Protein 9NH1 (pdb70)

Sequence (1122 aa):
VTVPCERTAWDIGITALYLQPIYDADWGYNGFTQVGGWRHWHDVDHEWDWGFKLEGSYHFNTGNDINVNWYHFDNDSDHWFDFANWHNYNNKWDAVNAELGQFVDFSANKKMRFHGGVQYARIEADVNRYFNNFAFNGFNSKFNGFGPRTGLDMNYVFGNGFGIYAKGAAAILVGTSDFYDGIGFVTGSKNAIVPELEAKLGADYTYAMAQGDLTLDVGYMWFNYFNAMHNTATNGLETDFAASGPYIGLKYVGNVMGPVCTPGNVTVPCERTAWDIGITALYLQPIYDADWGYNGFTQVGGWRHWHDVDHEWDWGFKLEGSYHFNTGNDINVNWYHFDNDSDHWFDFANWHNYNNKWDAVNAELGQFVDFSANKKMRFHGGVQYARIEADVNRYFNNFAFNGFNSKFNGFGPRTGLDMNYVFGNGFGIYAKGAAAILVGTSDFYDGIGFVTGSKNAIVPELEAKLGADYTYAMAQGDLTLDVGYMWFNYFNAMHNTATNGLETDFAASGPYIGLKYVGNVPGNVTVPCERTAWDIGITALYLQPIYDADWGYNGFTQVGGWRHWHDVDHEWDWGFKLEGSYHFNTGNDINVNWYHFDNDSDHWFDFANWHNYNNKWDAVNAELGQFVDFSANKKMRFHGGVQYARIEADVNRYFNNFAFNGFNSKFNGFGPRTGLDMNYVFGNGFGIYAKGAAAILVGTSDFYDGIGFVTGSKNAIVPELEAKLGADYTYAMAQGDLTLDVGYMWFNYFNAMHNTATNGLETDFAASGPYIGLKYVGNVCFHPPYNNFQPDRRAVKRVGVDTGIGAVAGAIASGTASGTLIGAAAGGTVGLVASIYRDSKRKIIRDLQKQDIQYVEYGDTRTLIIPTDKYFMFSSPRLNEICYPGLNNVIRLLNFYPQSTIYVAGFTDNVGSRSHKRKLSQAQAETMMTFLWANGIAAKRLKAEGYGDKNAISDNAIIHGSAQNRRIEIQWFKLPCRVDGACDATIIKMMTDLNKKGIKVASVGQNYLISIPASALFADQSPRLNWASYSLLNEIAAFLKQFRKIAITVTSYSSKYVSVKRERALTLARSRVVSEYLWSQGVDSRIIFTQGLGSDKPITSYTLGGDRSPNARVEITFRRAV

Foldseek 3Di:
DFFAAFFKWKKKKKKKWWKFKDKDPQFQFDAWDQDPNDIDTDGPDGGTDIKMKMKIKIRGGTQKMKMKMKIWDWGWDKADNDDFKTKTKTKIKIKMWIWMKGKADDDPFKIKIWIKTKMKMKIKIWMWMDGPPDTHHIKIKIFIWMWMKTWMKMWTDPDPFKTKIKIWIKIKIKAKMWMGGPVVRDTDIDIDIKIKIKMKIWMWGWDQDPQFIKIKIKIKMWMWIFQRHADVVGVGGGIIMIMMTIMIMIMTMGTD/DCPPDDFCPFWWDAWFKWKKKKKKKWWKFKDKDPLFQWDAFDQDPNDTHTFGQRFDIDMWMKIKMKIGGGIQWIKIKMKTWDWGWGKAPPDLFKTKIKIKIKIKIWIKIWHKTARGPFKIKIWIKGKMKMKIKIAMWMAGNHRTGHFKIKIKIWMWMKTWMWIWGHDPPQKTKIKIKMKIKTKTKMWMAGPVVGDTDIDIDIKIKIKMWTFMKGWDDDPFFIKMKTKTKIKMKIPFGGADDVTNHGTMIIIMITIMIMMMTMGGD/DDFWDQDAWFWWKKKKKKKWFKFKDKDPQFQWDAWDADPNDTDTDGQRFDTFMWMKIKIWIAGGSRKMWMKMKIWDWGWGKADNDPQKIKIKIKIKIKIWTKIKGKIDRDPFKIKMKIKDKMKMKIKIWMFMDRPHDTDFIKIKIKIWMWMKIWMKIWGAPPQFKTKIKIKMKIKTWTKMKMDGRVVRDIDMDRDMKIKIKMKIFMKGWDADPFGIKMKTKIKMKMWIQQRTADPPTNHTTITMIMITIMIMMMTMGGD/DADQQCRQLDDDDVLVVLLVVQLVVQLVVQCVPPVDPVSSNVSSVVSNVVSCVVVVCCLPDVVLQVVLVVPPWHWDDDDPKIKIKFFCVQFPPDLALDGDRVPRVNLSSVLSNVVVCLPKAKEKEWEAADPDDQVSQQVSRQSNQVSNLVVSVSSPRDNVRYDTGYHYNPDAPFDRVDDVSNRSGGIMMIIMD/DDDPDPPPADVVVLVVLQVVCVVVVWHWDDDPQKIKTKFLVVLAAPFLALHGDPVNVVVLVSVLSNLQRFDFAEKEKEWEFADDPDQVSQQVSRQSNQVVSQVVSVVSPRPYNYYHYGYRYHPDFDDPDRPDGSVDPRGIMMIMGGGDD

B-factor: mean 115.83, std 34.61, range [57.55, 196.84]

Organism: Legionella pneumophila subsp. pneumophila (strain Philadelphia 1 / ATCC 33152 / DSM 7513) (NCBI:txid272624)

Structure (mmCIF, N/CA/C/O backbone):
data_9NH1
#
_entry.id   9NH1
#
_cell.length_a   1.00
_cell.length_b   1.00
_cell.length_c   1.00
_cell.angle_alpha   90.00
_cell.angle_beta   90.00
_cell.angle_gamma   90.00
#
_symmetry.space_group_name_H-M   'P 1'
#
loop_
_entity.id
_entity.type
_entity.pdbx_description
1 polymer 'Major outer membrane protein'
2 polymer 'Outer membrane protein, OmpA family protein'
3 polymer 'LphA (DotK)'
#
loop_
_atom_site.group_PDB
_atom_site.id
_atom_site.type_symbol
_atom_site.label_atom_id
_atom_site.label_alt_id
_atom_site.label_comp_id
_atom_site.label_asym_id
_atom_site.label_entity_id
_atom_site.label_seq_id
_atom_site.pdbx_PDB_ins_code
_atom_site.Cartn_x
_atom_site.Cartn_y
_atom_site.Cartn_z
_atom_site.occupancy
_atom_site.B_iso_or_equiv
_atom_site.auth_seq_id
_atom_site.auth_comp_id
_atom_site.auth_asym_id
_atom_site.auth_atom_id
_atom_site.pdbx_PDB_model_num
ATOM 1 N N . VAL A 1 33 ? 102.58626 101.48057 88.80940 1.000 80.50648 33 VAL A N 1
ATOM 2 C CA . VAL A 1 33 ? 101.58446 101.91628 89.77240 1.000 80.50648 33 VAL A CA 1
ATOM 3 C C . VAL A 1 33 ? 100.55015 102.80495 89.09783 1.000 80.50648 33 VAL A C 1
ATOM 4 O O . VAL A 1 33 ? 100.67849 103.12881 87.91828 1.000 80.50648 33 VAL A O 1
ATOM 6 N N . THR A 1 34 ? 99.52525 103.19441 89.85318 1.000 79.99658 34 THR A N 1
ATOM 7 C CA . THR A 1 34 ? 98.45815 104.04024 89.33861 1.000 79.99658 34 THR A CA 1
ATOM 8 C C . THR A 1 34 ? 97.65739 104.58646 90.50836 1.000 79.99658 34 THR A C 1
ATOM 9 O O . THR A 1 34 ? 97.29851 103.83737 91.41707 1.000 79.99658 34 THR A O 1
ATOM 11 N N . VAL A 1 35 ? 97.38434 105.88476 90.48036 1.000 71.35676 35 VAL A N 1
ATOM 12 C CA . VAL A 1 35 ? 96.52729 106.47015 91.50549 1.000 71.35676 35 VAL A CA 1
ATOM 13 C C . VAL A 1 35 ? 95.07393 106.39112 91.05980 1.000 71.35676 35 VAL A C 1
ATOM 14 O O . VAL A 1 35 ? 94.75005 106.84417 89.95629 1.000 71.35676 35 VAL A O 1
ATOM 16 N N . PRO A 1 36 ? 94.18203 105.82492 91.87249 1.000 83.29472 36 PRO A N 1
ATOM 17 C CA . PRO A 1 36 ? 92.79489 105.65080 91.43361 1.000 83.29472 36 PRO A CA 1
ATOM 18 C C . PRO A 1 36 ? 92.15971 106.98329 91.08277 1.000 83.29472 36 PRO A C 1
ATOM 19 O O . PRO A 1 36 ? 92.39849 108.00231 91.73216 1.000 83.29472 36 PRO A O 1
ATOM 23 N N . CYS A 1 37 ? 91.33767 106.95976 90.04037 1.000 94.92596 37 CYS A N 1
ATOM 24 C CA . CYS A 1 37 ? 90.83886 108.18615 89.44711 1.000 94.92596 37 CYS A CA 1
ATOM 25 C C . CYS A 1 37 ? 89.79663 108.83727 90.35137 1.000 94.92596 37 CYS A C 1
ATOM 26 O O . CYS A 1 37 ? 89.38703 108.28516 91.37644 1.000 94.92596 37 CYS A O 1
ATOM 29 N N . GLU A 1 38 ? 89.37848 110.03965 89.95738 1.000 98.37771 38 GLU A N 1
ATOM 30 C CA . GLU A 1 38 ? 88.54471 110.86854 90.81702 1.000 98.37771 38 GLU A CA 1
ATOM 31 C C . GLU A 1 38 ? 87.26986 110.13813 91.21226 1.000 98.37771 38 GLU A C 1
ATOM 32 O O . GLU A 1 38 ? 86.56125 109.58599 90.36616 1.000 98.37771 38 GLU A O 1
ATOM 38 N N . ARG A 1 39 ? 86.98612 110.14199 92.51043 1.000 102.84861 39 ARG A N 1
ATOM 39 C CA . ARG A 1 39 ? 85.82583 109.46699 93.06594 1.000 102.84861 39 ARG A CA 1
ATOM 40 C C . ARG A 1 39 ? 85.37349 110.23041 94.29866 1.000 102.84861 39 ARG A C 1
ATOM 41 O O . ARG A 1 39 ? 86.18960 110.57273 95.15805 1.000 102.84861 39 ARG A O 1
ATOM 49 N N . THR A 1 40 ? 84.07446 110.49510 94.37795 1.000 102.72828 40 THR A N 1
ATOM 50 C CA . THR A 1 40 ? 83.48265 111.19643 95.50686 1.000 102.72828 40 THR A CA 1
ATOM 51 C C . THR A 1 40 ? 82.54351 110.24430 96.22961 1.000 102.72828 40 THR A C 1
ATOM 52 O O . THR A 1 40 ? 81.68809 109.61325 95.60041 1.000 102.72828 40 THR A O 1
ATOM 56 N N . ALA A 1 41 ? 82.72020 110.12481 97.54209 1.000 99.03424 41 ALA A N 1
ATOM 57 C CA . ALA A 1 41 ? 81.94222 109.17702 98.32310 1.000 99.03424 41 ALA A CA 1
ATOM 58 C C . ALA A 1 41 ? 82.07992 109.50804 99.79955 1.000 99.03424 41 ALA A C 1
ATOM 59 O O . ALA A 1 41 ? 83.06477 110.11029 100.23419 1.000 99.03424 41 ALA A O 1
ATOM 61 N N . TRP A 1 42 ? 81.07512 109.09937 100.56324 1.000 103.60413 42 TRP A N 1
ATOM 62 C CA . TRP A 1 42 ? 81.13487 109.10828 102.01469 1.000 103.60413 42 TRP A CA 1
ATOM 63 C C . TRP A 1 42 ? 81.25245 107.67424 102.50899 1.000 103.60413 42 TRP A C 1
ATOM 64 O O . TRP A 1 42 ? 80.96159 106.72620 101.77691 1.000 103.60413 42 TRP A O 1
ATOM 75 N N . ASP A 1 43 ? 81.71102 107.50732 103.74685 1.000 97.93166 43 ASP A N 1
ATOM 76 C CA . ASP A 1 43 ? 81.77499 106.15439 104.27853 1.000 97.93166 43 ASP A CA 1
ATOM 77 C C . ASP A 1 43 ? 81.84853 106.19144 105.79619 1.000 97.93166 43 ASP A C 1
ATOM 78 O O . ASP A 1 43 ? 82.48004 107.07662 106.37921 1.000 97.93166 43 ASP A O 1
ATOM 83 N N . ILE A 1 44 ? 81.17310 105.23091 106.42423 1.000 97.05057 44 ILE A N 1
ATOM 84 C CA . ILE A 1 44 ? 81.16821 105.09938 107.87650 1.000 97.05057 44 ILE A CA 1
ATOM 85 C C . ILE A 1 44 ? 81.42042 103.64485 108.24367 1.000 97.05057 44 ILE A C 1
ATOM 86 O O . ILE A 1 44 ? 81.07660 102.72490 107.49709 1.000 97.05057 44 ILE A O 1
ATOM 91 N N . GLY A 1 45 ? 82.01251 103.43914 109.40863 1.000 99.37937 45 GLY A N 1
ATOM 92 C CA . GLY A 1 45 ? 82.34547 102.09625 109.85015 1.000 99.37937 45 GLY A CA 1
ATOM 93 C C . GLY A 1 45 ? 82.29617 101.97945 111.35440 1.000 99.37937 45 GLY A C 1
ATOM 94 O O . GLY A 1 45 ? 82.65894 102.90923 112.08164 1.000 99.37937 45 GLY A O 1
ATOM 95 N N . ILE A 1 46 ? 81.84837 100.81660 111.82152 1.000 105.69940 46 ILE A N 1
ATOM 96 C CA . ILE A 1 46 ? 81.78975 100.49179 113.24108 1.000 105.69940 46 ILE A CA 1
ATOM 97 C C . ILE A 1 46 ? 82.45930 99.14040 113.44300 1.000 105.69940 46 ILE A C 1
ATOM 98 O O . ILE A 1 46 ? 82.11946 98.16665 112.76143 1.000 105.69940 46 ILE A O 1
ATOM 103 N N . THR A 1 47 ? 83.41832 99.08276 114.36407 1.000 112.08695 47 THR A N 1
ATOM 104 C CA . THR A 1 47 ? 84.12802 97.84779 114.66256 1.000 112.08695 47 THR A CA 1
ATOM 105 C C . THR A 1 47 ? 84.10069 97.59634 116.16294 1.000 112.08695 47 THR A C 1
ATOM 106 O O . THR A 1 47 ? 84.14335 98.53659 116.96156 1.000 112.08695 47 THR A O 1
ATOM 110 N N . ALA A 1 48 ? 84.03520 96.32116 116.53520 1.000 115.20351 48 ALA A N 1
ATOM 111 C CA . ALA A 1 48 ? 84.03506 95.89146 117.92729 1.000 115.20351 48 ALA A CA 1
ATOM 112 C C . ALA A 1 48 ? 85.29519 95.08293 118.19518 1.000 115.20351 48 ALA A C 1
ATOM 113 O O . ALA A 1 48 ? 85.59400 94.13204 117.46326 1.000 115.20351 48 ALA A O 1
ATOM 115 N N . LEU A 1 49 ? 86.02088 95.45058 119.24982 1.000 116.68418 49 LEU A N 1
ATOM 116 C CA . LEU A 1 49 ? 87.35032 94.92295 119.52076 1.000 116.68418 49 LEU A CA 1
ATOM 117 C C . LEU A 1 49 ? 87.37766 94.21065 120.86639 1.000 116.68418 49 LEU A C 1
ATOM 118 O O . LEU A 1 49 ? 87.03588 94.80289 121.89467 1.000 116.68418 49 LEU A O 1
ATOM 123 N N . TYR A 1 50 ? 87.80146 92.94721 120.85271 1.000 126.17303 50 TYR A N 1
ATOM 124 C CA . TYR A 1 50 ? 87.99028 92.14338 122.05653 1.000 126.17303 50 TYR A CA 1
ATOM 125 C C . TYR A 1 50 ? 89.48210 92.13530 122.37177 1.000 126.17303 50 TYR A C 1
ATOM 126 O O . TYR A 1 50 ? 90.26027 91.46362 121.68878 1.000 126.17303 50 TYR A O 1
ATOM 135 N N . LEU A 1 51 ? 89.88481 92.88697 123.39530 1.000 125.13003 51 LEU A N 1
ATOM 136 C CA . LEU A 1 51 ? 91.29623 93.16282 123.63507 1.000 125.13003 51 LEU A CA 1
ATOM 137 C C . LEU A 1 51 ? 91.71471 92.84119 125.06005 1.000 125.13003 51 LEU A C 1
ATOM 138 O O . LEU A 1 51 ? 90.90290 92.84471 125.99025 1.000 125.13003 51 LEU A O 1
ATOM 143 N N . GLN A 1 52 ? 93.00950 92.56679 125.20531 1.000 131.99943 52 GLN A N 1
ATOM 144 C CA . GLN A 1 52 ? 93.68749 92.46055 126.48671 1.000 131.99943 52 GLN A CA 1
ATOM 145 C C . GLN A 1 52 ? 94.73950 93.55790 126.56592 1.000 131.99943 52 GLN A C 1
ATOM 146 O O . GLN A 1 52 ? 95.58826 93.66248 125.65914 1.000 131.99943 52 GLN A O 1
ATOM 152 N N . PRO A 1 53 ? 94.70523 94.41130 127.58387 1.000 130.24143 53 PRO A N 1
ATOM 153 C CA . PRO A 1 53 ? 95.80103 95.35053 127.82213 1.000 130.24143 53 PRO A CA 1
ATOM 154 C C . PRO A 1 53 ? 96.87852 94.72059 128.69830 1.000 130.24143 53 PRO A C 1
ATOM 155 O O . PRO A 1 53 ? 96.68344 93.67416 129.31746 1.000 130.24143 53 PRO A O 1
ATOM 159 N N . ILE A 1 54 ? 98.02280 95.39611 128.74786 1.000 134.40772 54 ILE A N 1
ATOM 160 C CA . ILE A 1 54 ? 99.23917 94.84018 129.32834 1.000 134.40772 54 ILE A CA 1
ATOM 161 C C . ILE A 1 54 ? 100.13990 95.98605 129.77424 1.000 134.40772 54 ILE A C 1
ATOM 162 O O . ILE A 1 54 ? 100.33115 96.97210 129.04909 1.000 134.40772 54 ILE A O 1
ATOM 167 N N . TYR A 1 55 ? 100.68247 95.85049 130.98180 1.000 143.31577 55 TYR A N 1
ATOM 168 C CA . TYR A 1 55 ? 101.68842 96.75231 131.52024 1.000 143.31577 55 TYR A CA 1
ATOM 169 C C . TYR A 1 55 ? 103.08103 96.17529 131.30154 1.000 143.31577 55 TYR A C 1
ATOM 170 O O . TYR A 1 55 ? 103.25075 94.99309 130.99570 1.000 143.31577 55 TYR A O 1
ATOM 179 N N . ASP A 1 56 ? 104.08285 97.02929 131.47143 1.000 149.60197 56 ASP A N 1
ATOM 180 C CA . ASP A 1 56 ? 105.47096 96.60836 131.34194 1.000 149.60197 56 ASP A CA 1
ATOM 181 C C . ASP A 1 56 ? 105.92813 95.94522 132.64317 1.000 149.60197 56 ASP A C 1
ATOM 182 O O . ASP A 1 56 ? 105.12797 95.59639 133.51526 1.000 149.60197 56 ASP A O 1
ATOM 187 N N . ALA A 1 57 ? 107.24309 95.76131 132.77929 1.000 153.82604 57 ALA A N 1
ATOM 188 C CA . ALA A 1 57 ? 107.77992 95.05340 133.93638 1.000 153.82604 57 ALA A CA 1
ATOM 189 C C . ALA A 1 57 ? 107.59984 95.83875 135.22947 1.000 153.82604 57 ALA A C 1
ATOM 190 O O . ALA A 1 57 ? 107.42029 95.23685 136.29402 1.000 153.82604 57 ALA A O 1
ATOM 192 N N . ASP A 1 58 ? 107.65634 97.17096 135.16487 1.000 149.08301 58 ASP A N 1
ATOM 193 C CA . ASP A 1 58 ? 107.59955 97.97185 136.38443 1.000 149.08301 58 ASP A CA 1
ATOM 194 C C . ASP A 1 58 ? 106.26453 97.80815 137.10156 1.000 149.08301 58 ASP A C 1
ATOM 195 O O . ASP A 1 58 ? 106.22275 97.69682 138.33241 1.000 149.08301 58 ASP A O 1
ATOM 200 N N . TRP A 1 59 ? 105.16441 97.79224 136.35306 1.000 147.48645 59 TRP A N 1
ATOM 201 C CA . TRP A 1 59 ? 103.83207 97.67146 136.92892 1.000 147.48645 59 TRP A CA 1
ATOM 202 C C . TRP A 1 59 ? 103.25376 96.27032 136.81573 1.000 147.48645 59 TRP A C 1
ATOM 203 O O . TRP A 1 59 ? 102.20396 96.00154 137.40761 1.000 147.48645 59 TRP A O 1
ATOM 214 N N . GLY A 1 60 ? 103.90230 95.37611 136.07077 1.000 157.12363 60 GLY A N 1
ATOM 215 C CA . GLY A 1 60 ? 103.35317 94.04251 135.89872 1.000 157.12363 60 GLY A CA 1
ATOM 216 C C . GLY A 1 60 ? 103.29430 93.25779 137.19483 1.000 157.12363 60 GLY A C 1
ATOM 217 O O . GLY A 1 60 ? 102.30981 92.56520 137.46725 1.000 157.12363 60 GLY A O 1
ATOM 218 N N . TYR A 1 61 ? 104.33390 93.36559 138.01563 1.000 166.23544 61 TYR A N 1
ATOM 219 C CA . TYR A 1 61 ? 104.47931 92.56345 139.22199 1.000 166.23544 61 TYR A CA 1
ATOM 220 C C . TYR A 1 61 ? 103.78657 93.24543 140.39126 1.000 166.23544 61 TYR A C 1
ATOM 221 O O . TYR A 1 61 ? 104.21708 94.31299 140.84043 1.000 166.23544 61 TYR A O 1
ATOM 230 N N . ASN A 1 62 ? 102.71295 92.62556 140.87434 1.000 169.94645 62 ASN A N 1
ATOM 231 C CA . ASN A 1 62 ? 101.92899 93.14147 141.98790 1.000 169.94645 62 ASN A CA 1
ATOM 232 C C . ASN A 1 62 ? 101.73474 92.03088 143.00965 1.000 169.94645 62 ASN A C 1
ATOM 233 O O . ASN A 1 62 ? 101.23115 90.95424 142.67137 1.000 169.94645 62 ASN A O 1
ATOM 238 N N . GLY A 1 63 ? 102.12333 92.29683 144.25310 1.000 175.13090 63 GLY A N 1
ATOM 239 C CA . GLY A 1 63 ? 101.92097 91.35246 145.33616 1.000 175.13090 63 GLY A CA 1
ATOM 240 C C . GLY A 1 63 ? 102.79956 90.11811 145.21602 1.000 175.13090 63 GLY A C 1
ATOM 241 O O . GLY A 1 63 ? 103.26106 89.73281 144.14382 1.000 175.13090 63 GLY A O 1
ATOM 242 N N . PHE A 1 64 ? 103.01068 89.47405 146.36021 1.000 180.13942 64 PHE A N 1
ATOM 243 C CA . PHE A 1 64 ? 103.89140 88.31709 146.40663 1.000 180.13942 64 PHE A CA 1
ATOM 244 C C . PHE A 1 64 ? 103.38128 87.33383 147.44720 1.000 180.13942 64 PHE A C 1
ATOM 245 O O . PHE A 1 64 ? 102.66807 87.70095 148.38461 1.000 180.13942 64 PHE A O 1
ATOM 253 N N . THR A 1 65 ? 103.76577 86.07421 147.26311 1.000 183.99260 65 THR A N 1
ATOM 254 C CA . THR A 1 65 ? 103.48587 85.01010 148.21516 1.000 183.99260 65 THR A CA 1
ATOM 255 C C . THR A 1 65 ? 104.77951 84.27694 148.53621 1.000 183.99260 65 THR A C 1
ATOM 256 O O . THR A 1 65 ? 105.56157 83.95790 147.63573 1.000 183.99260 65 THR A O 1
ATOM 260 N N . GLN A 1 66 ? 105.00441 84.01364 149.82168 1.000 187.23465 66 GLN A N 1
ATOM 261 C CA . GLN A 1 66 ? 106.20950 83.33358 150.28458 1.000 187.23465 66 GLN A CA 1
ATOM 262 C C . GLN A 1 66 ? 105.84277 81.89477 150.62520 1.000 187.23465 66 GLN A C 1
ATOM 263 O O . GLN A 1 66 ? 105.12615 81.64138 151.59958 1.000 187.23465 66 GLN A O 1
ATOM 269 N N . VAL A 1 67 ? 106.33472 80.96109 149.81645 1.000 193.57820 67 VAL A N 1
ATOM 270 C CA . VAL A 1 67 ? 106.07079 79.53769 149.98218 1.000 193.57820 67 VAL A CA 1
ATOM 271 C C . VAL A 1 67 ? 107.37842 78.77881 149.79847 1.000 193.57820 67 VAL A C 1
ATOM 272 O O . VAL A 1 67 ? 108.12132 79.03339 148.84330 1.000 193.57820 67 VAL A O 1
ATOM 276 N N . GLY A 1 68 ? 107.66399 77.86189 150.72150 1.000 196.35972 68 GLY A N 1
ATOM 277 C CA . GLY A 1 68 ? 108.86762 77.05017 150.63773 1.000 196.35972 68 GLY A CA 1
ATOM 278 C C . GLY A 1 68 ? 110.15373 77.84358 150.64515 1.000 196.35972 68 GLY A C 1
ATOM 279 O O . GLY A 1 68 ? 111.15235 77.40115 150.06695 1.000 196.35972 68 GLY A O 1
ATOM 280 N N . GLY A 1 69 ? 110.16031 79.00545 151.28734 1.000 192.41857 69 GLY A N 1
ATOM 281 C CA . GLY A 1 69 ? 111.29811 79.90821 151.26191 1.000 192.41857 69 GLY A CA 1
ATOM 282 C C . GLY A 1 69 ? 111.30805 80.81711 150.05005 1.000 192.41857 69 GLY A C 1
ATOM 283 O O . GLY A 1 69 ? 111.86667 81.91447 150.09888 1.000 192.41857 69 GLY A O 1
ATOM 284 N N . TRP A 1 70 ? 110.69777 80.37233 148.95446 1.000 187.05890 70 TRP A N 1
ATOM 285 C CA . TRP A 1 70 ? 110.67977 81.15434 147.73035 1.000 187.05890 70 TRP A CA 1
ATOM 286 C C . TRP A 1 70 ? 109.59684 82.22891 147.83587 1.000 187.05890 70 TRP A C 1
ATOM 287 O O . TRP A 1 70 ? 108.70299 82.15284 148.68116 1.000 187.05890 70 TRP A O 1
ATOM 298 N N . ARG A 1 71 ? 109.66746 83.23617 146.96460 1.000 181.14514 71 ARG A N 1
ATOM 299 C CA . ARG A 1 71 ? 108.55493 84.16728 146.78024 1.000 181.14514 71 ARG A CA 1
ATOM 300 C C . ARG A 1 71 ? 108.16282 84.26613 145.31301 1.000 181.14514 71 ARG A C 1
ATOM 301 O O . ARG A 1 71 ? 109.01644 84.46851 144.44359 1.000 181.14514 71 ARG A O 1
ATOM 309 N N . HIS A 1 72 ? 106.86312 84.14495 145.05846 1.000 176.70704 72 HIS A N 1
ATOM 310 C CA . HIS A 1 72 ? 106.27450 84.21398 143.72783 1.000 176.70704 72 HIS A CA 1
ATOM 311 C C . HIS A 1 72 ? 105.42597 85.47162 143.59809 1.000 176.70704 72 HIS A C 1
ATOM 312 O O . HIS A 1 72 ? 104.67396 85.81695 144.51626 1.000 176.70704 72 HIS A O 1
ATOM 319 N N . TRP A 1 73 ? 105.53855 86.14049 142.45317 1.000 172.90506 73 TRP A N 1
ATOM 320 C CA . TRP A 1 73 ? 104.81696 87.37496 142.17101 1.000 172.90506 73 TRP A CA 1
ATOM 321 C C . TRP A 1 73 ? 103.76888 87.08122 141.10395 1.000 172.90506 73 TRP A C 1
ATOM 322 O O . TRP A 1 73 ? 104.05108 86.37294 140.13147 1.000 172.90506 73 TRP A O 1
ATOM 333 N N . HIS A 1 74 ? 102.56862 87.62487 141.28590 1.000 170.57783 74 HIS A N 1
ATOM 334 C CA . HIS A 1 74 ? 101.38836 87.18277 140.55138 1.000 170.57783 74 HIS A CA 1
ATOM 335 C C . HIS A 1 74 ? 101.21218 87.99454 139.27112 1.000 170.57783 74 HIS A C 1
ATOM 336 O O . HIS A 1 74 ? 101.25538 89.22921 139.30262 1.000 170.57783 74 HIS A O 1
ATOM 343 N N . ASP A 1 75 ? 100.99238 87.29844 138.15406 1.000 173.65440 75 ASP A N 1
ATOM 344 C CA . ASP A 1 75 ? 100.79941 87.95088 136.86570 1.000 173.65440 75 ASP A CA 1
ATOM 345 C C . ASP A 1 75 ? 99.49064 88.73502 136.84567 1.000 173.65440 75 ASP A C 1
ATOM 346 O O . ASP A 1 75 ? 98.46488 88.29138 137.35643 1.000 173.65440 75 ASP A O 1
ATOM 351 N N . VAL A 1 76 ? 99.53905 89.91741 136.22648 1.000 167.95923 76 VAL A N 1
ATOM 352 C CA . VAL A 1 76 ? 98.43576 90.87009 136.33763 1.000 167.95923 76 VAL A CA 1
ATOM 353 C C . VAL A 1 76 ? 97.15385 90.29604 135.73987 1.000 167.95923 76 VAL A C 1
ATOM 354 O O . VAL A 1 76 ? 96.05471 90.54697 136.24866 1.000 167.95923 76 VAL A O 1
ATOM 358 N N . ASP A 1 77 ? 97.26777 89.53046 134.65265 1.000 167.38233 77 ASP A N 1
ATOM 359 C CA . ASP A 1 77 ? 96.16201 88.72899 134.12543 1.000 167.38233 77 ASP A CA 1
ATOM 360 C C . ASP A 1 77 ? 94.93961 89.59357 133.80243 1.000 167.38233 77 ASP A C 1
ATOM 361 O O . ASP A 1 77 ? 93.85925 89.43707 134.37613 1.000 167.38233 77 ASP A O 1
ATOM 366 N N . HIS A 1 78 ? 95.13463 90.52564 132.87419 1.000 144.40208 78 HIS A N 1
ATOM 367 C CA . HIS A 1 78 ? 94.03003 91.34637 132.39770 1.000 144.40208 78 HIS A CA 1
ATOM 368 C C . HIS A 1 78 ? 93.05613 90.50974 131.57798 1.000 144.40208 78 HIS A C 1
ATOM 369 O O . HIS A 1 78 ? 93.46017 89.71348 130.72655 1.000 144.40208 78 HIS A O 1
ATOM 376 N N . GLU A 1 79 ? 91.76559 90.70001 131.82917 1.000 137.57610 79 GLU A N 1
ATOM 377 C CA . GLU A 1 79 ? 90.74098 89.98588 131.08474 1.000 137.57610 79 GLU A CA 1
ATOM 378 C C . GLU A 1 79 ? 90.41809 90.72343 129.79309 1.000 137.57610 79 GLU A C 1
ATOM 379 O O . GLU A 1 79 ? 90.47818 91.95378 129.72216 1.000 137.57610 79 GLU A O 1
ATOM 385 N N . TRP A 1 80 ? 90.08766 89.95153 128.76305 1.000 128.96766 80 TRP A N 1
ATOM 386 C CA . TRP A 1 80 ? 89.67535 90.53616 127.49786 1.000 128.96766 80 TRP A CA 1
ATOM 387 C C . TRP A 1 80 ? 88.36446 91.29304 127.68345 1.000 128.96766 80 TRP A C 1
ATOM 388 O O . TRP A 1 80 ? 87.52765 90.93306 128.51555 1.000 128.96766 80 TRP A O 1
ATOM 399 N N . ASP A 1 81 ? 88.18594 92.35561 126.90153 1.000 125.19464 81 ASP A N 1
ATOM 400 C CA . ASP A 1 81 ? 87.00081 93.19048 127.03895 1.000 125.19464 81 ASP A CA 1
ATOM 401 C C . ASP A 1 81 ? 86.71071 93.87015 125.70932 1.000 125.19464 81 ASP A C 1
ATOM 402 O O . ASP A 1 81 ? 87.56650 93.93339 124.82199 1.000 125.19464 81 ASP A O 1
ATOM 407 N N . TRP A 1 82 ? 85.48605 94.37874 125.58299 1.000 123.02663 82 TRP A N 1
ATOM 408 C CA . TRP A 1 82 ? 84.9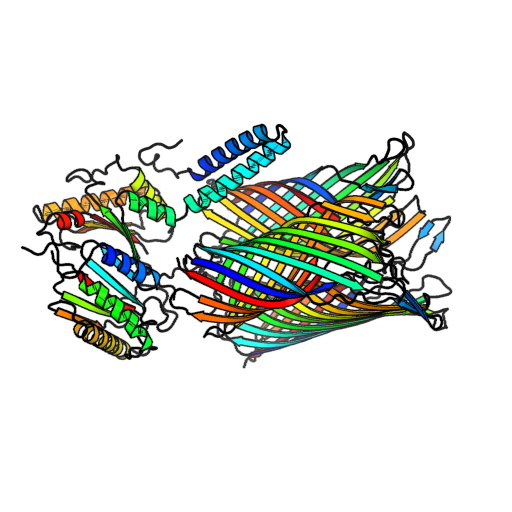8691 94.93008 124.33065 1.000 123.02663 82 TRP A CA 1
ATOM 409 C C . TRP A 1 82 ? 85.10510 96.44911 124.34238 1.000 123.02663 82 TRP A C 1
ATOM 410 O O . TRP A 1 82 ? 84.48778 97.11988 125.17640 1.000 123.02663 82 TRP A O 1
ATOM 421 N N . GLY A 1 83 ? 85.90058 96.98140 123.41555 1.000 116.96470 83 GLY A N 1
ATOM 422 C CA . GLY A 1 83 ? 85.86811 98.37842 123.05438 1.000 116.96470 83 GLY A CA 1
ATOM 423 C C . GLY A 1 83 ? 85.29932 98.53550 121.65311 1.000 116.96470 83 GLY A C 1
ATOM 424 O O . GLY A 1 83 ? 85.03215 97.56479 120.95024 1.000 116.96470 83 GLY A O 1
ATOM 425 N N . PHE A 1 84 ? 85.11953 99.78925 121.24492 1.000 112.01971 84 PHE A N 1
ATOM 426 C CA . PHE A 1 84 ? 84.53910 100.02171 119.93020 1.000 112.01971 84 PHE A CA 1
ATOM 427 C C . PHE A 1 84 ? 85.26521 101.14287 119.20124 1.000 112.01971 84 PHE A C 1
ATOM 428 O O . PHE A 1 84 ? 85.90904 102.00675 119.80249 1.000 112.01971 84 PHE A O 1
ATOM 436 N N . LYS A 1 85 ? 85.15208 101.09593 117.87570 1.000 105.53967 85 LYS A N 1
ATOM 437 C CA . LYS A 1 85 ? 85.81338 102.01632 116.96284 1.000 105.53967 85 LYS A CA 1
ATOM 438 C C . LYS A 1 85 ? 84.78654 102.52518 115.96642 1.000 105.53967 85 LYS A C 1
ATOM 439 O O . LYS A 1 85 ? 84.07187 101.72930 115.34920 1.000 105.53967 85 LYS A O 1
ATOM 445 N N . LEU A 1 86 ? 84.70627 103.84308 115.81733 1.000 102.62566 86 LEU A N 1
ATOM 446 C CA . LEU A 1 86 ? 83.79373 104.46010 114.85990 1.000 102.62566 86 LEU A CA 1
ATOM 447 C C . LEU A 1 86 ? 84.58877 105.35339 113.92362 1.000 102.62566 86 LEU A C 1
ATOM 448 O O . LEU A 1 86 ? 85.26705 106.27856 114.37797 1.000 102.62566 86 LEU A O 1
ATOM 453 N N . GLU A 1 87 ? 84.49885 105.08828 112.62410 1.000 103.02708 87 GLU A N 1
ATOM 454 C CA . GLU A 1 87 ? 85.17043 105.90548 111.62500 1.000 103.02708 87 GLU A CA 1
ATOM 455 C C . GLU A 1 87 ? 84.13835 106.57726 110.73369 1.000 103.02708 87 GLU A C 1
ATOM 456 O O . GLU A 1 87 ? 83.19110 105.93351 110.27302 1.000 103.02708 87 GLU A O 1
ATOM 462 N N . GLY A 1 88 ? 84.32041 107.87346 110.51793 1.000 97.83717 88 GLY A N 1
ATOM 463 C CA . GLY A 1 88 ? 83.62239 108.60317 109.48111 1.000 97.83717 88 GLY A CA 1
ATOM 464 C C . GLY A 1 88 ? 84.63872 109.19672 108.53119 1.000 97.83717 88 GLY A C 1
ATOM 465 O O . GLY A 1 88 ? 85.64121 109.76699 108.97302 1.000 97.83717 88 GLY A O 1
ATOM 466 N N . SER A 1 89 ? 84.41394 109.07400 107.22812 1.000 94.99724 89 SER A N 1
ATOM 467 C CA . SER A 1 89 ? 85.43790 109.47484 106.28069 1.000 94.99724 89 SER A CA 1
ATOM 468 C C . SER A 1 89 ? 84.80159 109.83773 104.94943 1.000 94.99724 89 SER A C 1
ATOM 469 O O . SER A 1 89 ? 83.64326 109.51379 104.66994 1.000 94.99724 89 SER A O 1
ATOM 472 N N . TYR A 1 90 ? 85.59729 110.50863 104.12337 1.000 90.81946 90 TYR A N 1
ATOM 473 C CA . TYR A 1 90 ? 85.10153 111.15210 102.91492 1.000 90.81946 90 TYR A CA 1
ATOM 474 C C . TYR A 1 90 ? 86.19152 111.08468 101.85855 1.000 90.81946 90 TYR A C 1
ATOM 475 O O . TYR A 1 90 ? 87.29189 111.60259 102.07361 1.000 90.81946 90 TYR A O 1
ATOM 484 N N . HIS A 1 91 ? 85.89783 110.42528 100.74082 1.000 91.99186 91 HIS A N 1
ATOM 485 C CA . HIS A 1 91 ? 86.79302 110.37377 99.59276 1.000 91.99186 91 HIS A CA 1
ATOM 486 C C . HIS A 1 91 ? 86.36133 111.45692 98.61370 1.000 91.99186 91 HIS A C 1
ATOM 487 O O . HIS A 1 91 ? 85.28237 111.36330 98.02009 1.000 91.99186 91 HIS A O 1
ATOM 494 N N . PHE A 1 92 ? 87.20053 112.47581 98.43697 1.000 92.42960 92 PHE A N 1
ATOM 495 C CA . PHE A 1 92 ? 86.80756 113.66588 97.69433 1.000 92.42960 92 PHE A CA 1
ATOM 496 C C . PHE A 1 92 ? 87.52413 113.79389 96.35677 1.000 92.42960 92 PHE A C 1
ATOM 497 O O . PHE A 1 92 ? 86.87322 113.90108 95.31447 1.000 92.42960 92 PHE A O 1
ATOM 505 N N . ASN A 1 93 ? 88.84525 113.77814 96.35456 1.000 94.04655 93 ASN A N 1
ATOM 506 C CA . ASN A 1 93 ? 89.62028 114.06242 95.16283 1.000 94.04655 93 ASN A CA 1
ATOM 507 C C . ASN A 1 93 ? 90.43013 112.81119 94.82572 1.000 94.04655 93 ASN A C 1
ATOM 508 O O . ASN A 1 93 ? 90.63862 111.94249 95.67762 1.000 94.04655 93 ASN A O 1
ATOM 513 N N . THR A 1 94 ? 90.84825 112.70097 93.56313 1.000 91.30107 94 THR A N 1
ATOM 514 C CA . THR A 1 94 ? 91.48243 111.49546 93.04129 1.000 91.30107 94 THR A CA 1
ATOM 515 C C . THR A 1 94 ? 92.48372 110.90225 94.03233 1.000 91.30107 94 THR A C 1
ATOM 516 O O . THR A 1 94 ? 93.37615 111.59062 94.53806 1.000 91.30107 94 THR A O 1
ATOM 520 N N . GLY A 1 95 ? 92.25598 109.63862 94.38378 1.000 89.79095 95 GLY A N 1
ATOM 521 C CA . GLY A 1 95 ? 93.11612 108.89402 95.28100 1.000 89.79095 95 GLY A CA 1
ATOM 522 C C . GLY A 1 95 ? 93.33090 109.52419 96.64149 1.000 89.79095 95 GLY A C 1
ATOM 523 O O . GLY A 1 95 ? 94.44060 109.46851 97.17379 1.000 89.79095 95 GLY A O 1
ATOM 524 N N . ASN A 1 96 ? 92.28851 110.10529 97.23023 1.000 90.42334 96 ASN A N 1
ATOM 525 C CA . ASN A 1 96 ? 92.41877 110.78187 98.51262 1.000 90.42334 96 ASN A CA 1
ATOM 526 C C . ASN A 1 96 ? 91.21855 110.47004 99.38950 1.000 90.42334 96 ASN A C 1
ATOM 527 O O . ASN A 1 96 ? 90.12849 110.17184 98.89563 1.000 90.42334 96 ASN A O 1
ATOM 532 N N . ASP A 1 97 ? 91.43200 110.54763 100.70129 1.000 91.40051 97 ASP A N 1
ATOM 533 C CA . ASP A 1 97 ? 90.33608 110.37883 101.64701 1.000 91.40051 97 ASP A CA 1
ATOM 534 C C . ASP A 1 97 ? 90.71774 110.99905 102.98152 1.000 91.40051 97 ASP A C 1
ATOM 535 O O . ASP A 1 97 ? 91.81748 110.76187 103.49011 1.000 91.40051 97 ASP A O 1
ATOM 540 N N . ILE A 1 98 ? 89.81483 111.79478 103.53803 1.000 87.61644 98 ILE A N 1
ATOM 541 C CA . ILE A 1 98 ? 89.97437 112.31351 104.89017 1.000 87.61644 98 ILE A CA 1
ATOM 542 C C . ILE A 1 98 ? 89.18977 111.41491 105.83089 1.000 87.61644 98 ILE A C 1
ATOM 543 O O . ILE A 1 98 ? 87.99451 111.17727 105.62141 1.000 87.61644 98 ILE A O 1
ATOM 548 N N . ASN A 1 99 ? 89.85809 110.90624 106.86260 1.000 88.24595 99 ASN A N 1
ATOM 549 C CA . ASN A 1 99 ? 89.27781 109.90400 107.74071 1.000 88.24595 99 ASN A CA 1
ATOM 550 C C . ASN A 1 99 ? 89.38388 110.36319 109.18584 1.000 88.24595 99 ASN A C 1
ATOM 551 O O . ASN A 1 99 ? 90.35286 111.02695 109.56660 1.000 88.24595 99 ASN A O 1
ATOM 556 N N . VAL A 1 100 ? 88.36303 110.04056 109.97687 1.000 92.59139 100 VAL A N 1
ATOM 557 C CA . VAL A 1 100 ? 88.38668 110.20160 111.42300 1.000 92.59139 100 VAL A CA 1
ATOM 558 C C . VAL A 1 100 ? 87.92749 108.88862 112.03213 1.000 92.59139 100 VAL A C 1
ATOM 559 O O . VAL A 1 100 ? 86.95597 108.28898 111.56296 1.000 92.59139 100 VAL A O 1
ATOM 563 N N . ASN A 1 101 ? 88.62871 108.42926 113.06210 1.000 98.12398 101 ASN A N 1
ATOM 564 C CA . ASN A 1 101 ? 88.19620 107.22739 113.76000 1.000 98.12398 101 ASN A CA 1
ATOM 565 C C . ASN A 1 101 ? 88.47234 107.37187 115.24740 1.000 98.12398 101 ASN A C 1
ATOM 566 O O . ASN A 1 101 ? 89.56099 107.78196 115.65442 1.000 98.12398 101 ASN A O 1
ATOM 571 N N . TRP A 1 102 ? 87.47062 107.02610 116.04720 1.000 103.18317 102 TRP A N 1
ATOM 572 C CA . TRP A 1 102 ? 87.51915 107.14798 117.49537 1.000 103.18317 102 TRP A CA 1
ATOM 573 C C . TRP A 1 102 ? 87.50139 105.75574 118.10663 1.000 103.18317 102 TRP A C 1
ATOM 574 O O . TRP A 1 102 ? 86.64086 104.93434 117.76631 1.000 103.18317 102 TRP A O 1
ATOM 585 N N . TYR A 1 103 ? 88.46238 105.49949 118.99085 1.000 99.55606 103 TYR A N 1
ATOM 586 C CA . TYR A 1 103 ? 88.55405 104.27631 119.77061 1.000 99.55606 103 TYR A CA 1
ATOM 587 C C . TYR A 1 103 ? 88.11467 104.58738 121.19208 1.000 99.55606 103 TYR A C 1
ATOM 588 O O . TYR A 1 103 ? 88.65297 105.50855 121.81784 1.000 99.55606 103 TYR A O 1
ATOM 597 N N . HIS A 1 104 ? 87.15390 103.82243 121.70144 1.000 111.05966 104 HIS A N 1
ATOM 598 C CA . HIS A 1 104 ? 86.76768 103.88325 123.10345 1.000 111.05966 104 HIS A CA 1
ATOM 599 C C . HIS A 1 104 ? 86.99178 102.51305 123.72249 1.000 111.05966 104 HIS A C 1
ATOM 600 O O . HIS A 1 104 ? 86.52187 101.50091 123.18730 1.000 111.05966 104 HIS A O 1
ATOM 607 N N . PHE A 1 105 ? 87.70998 102.48443 124.84373 1.000 117.32310 105 PHE A N 1
ATOM 608 C CA . PHE A 1 105 ? 88.01082 101.24683 125.54469 1.000 117.32310 105 PHE A CA 1
ATOM 609 C C . PHE A 1 105 ? 87.92146 101.49443 127.04087 1.000 117.32310 105 PHE A C 1
ATOM 610 O O . PHE A 1 105 ? 88.46927 102.48012 127.54125 1.000 117.32310 105 PHE A O 1
ATOM 618 N N . ASP A 1 106 ? 87.23829 100.60135 127.74909 1.000 129.66036 106 ASP A N 1
ATOM 619 C CA . ASP A 1 106 ? 87.10208 100.68679 129.19487 1.000 129.66036 106 ASP A CA 1
ATOM 620 C C . ASP A 1 106 ? 87.39082 99.32348 129.80096 1.000 129.66036 106 ASP A C 1
ATOM 621 O O . ASP A 1 106 ? 87.09095 98.29139 129.19403 1.000 129.66036 106 ASP A O 1
ATOM 626 N N . ASN A 1 107 ? 87.97526 99.32028 130.99704 1.000 136.17385 107 ASN A N 1
ATOM 627 C CA . ASN A 1 107 ? 88.30061 98.07593 131.67598 1.000 136.17385 107 ASN A CA 1
ATOM 628 C C . ASN A 1 107 ? 88.12037 98.23337 133.17452 1.000 136.17385 107 ASN A C 1
ATOM 629 O O . ASN A 1 107 ? 88.67615 99.15733 133.77673 1.000 136.17385 107 ASN A O 1
ATOM 634 N N . ASP A 1 108 ? 87.35947 97.31391 133.76503 1.000 149.36322 108 ASP A N 1
ATOM 635 C CA . ASP A 1 108 ? 87.22854 97.17874 135.21383 1.000 149.36322 108 ASP A CA 1
ATOM 636 C C . ASP A 1 108 ? 87.65905 95.75524 135.55519 1.000 149.36322 108 ASP A C 1
ATOM 637 O O . ASP A 1 108 ? 86.87499 94.81175 135.41737 1.000 149.36322 108 ASP A O 1
ATOM 642 N N . SER A 1 109 ? 88.90391 95.60450 135.99442 1.000 150.72761 109 SER A N 1
ATOM 643 C CA . SER A 1 109 ? 89.50794 94.30480 136.24209 1.000 150.72761 109 SER A CA 1
ATOM 644 C C . SER A 1 109 ? 89.81542 94.13954 137.72379 1.000 150.72761 109 SER A C 1
ATOM 645 O O . SER A 1 109 ? 90.03731 95.11694 138.43935 1.000 150.72761 109 SER A O 1
ATOM 648 N N . ASP A 1 110 ? 89.81735 92.89248 138.18376 1.000 157.56266 110 ASP A N 1
ATOM 649 C CA . ASP A 1 110 ? 90.09238 92.57311 139.57690 1.000 157.56266 110 ASP A CA 1
ATOM 650 C C . ASP A 1 110 ? 91.29257 91.64194 139.66534 1.000 157.56266 110 ASP A C 1
ATOM 651 O O . ASP A 1 110 ? 91.39934 90.67835 138.90107 1.000 157.56266 110 ASP A O 1
ATOM 656 N N . HIS A 1 111 ? 92.19097 91.92350 140.60667 1.000 168.46292 111 HIS A N 1
ATOM 657 C CA . HIS A 1 111 ? 93.33890 91.05794 140.84661 1.000 168.46292 111 HIS A CA 1
ATOM 658 C C . HIS A 1 111 ? 93.58513 90.82620 142.32369 1.000 168.46292 111 HIS A C 1
ATOM 659 O O . HIS A 1 111 ? 93.75221 91.78016 143.08593 1.000 168.46292 111 HIS A O 1
ATOM 666 N N . TRP A 1 112 ? 93.67936 89.55176 142.69632 1.000 174.27440 112 TRP A N 1
ATOM 667 C CA . TRP A 1 112 ? 93.96310 89.12204 144.06028 1.000 174.27440 112 TRP A CA 1
ATOM 668 C C . TRP A 1 112 ? 95.37655 88.55461 144.09356 1.000 174.27440 112 TRP A C 1
ATOM 669 O O . TRP A 1 112 ? 95.64600 87.51996 143.47395 1.000 174.27440 112 TRP A O 1
ATOM 680 N N . PHE A 1 113 ? 96.28519 89.22876 144.80232 1.000 175.13449 113 PHE A N 1
ATOM 681 C CA . PHE A 1 113 ? 97.59251 88.62510 145.03738 1.000 175.13449 113 PHE A CA 1
ATOM 682 C C . PHE A 1 113 ? 97.55026 87.67914 146.22790 1.000 175.13449 113 PHE A C 1
ATOM 683 O O . PHE A 1 113 ? 98.34241 86.73358 146.29699 1.000 175.13449 113 PHE A O 1
ATOM 691 N N . ASP A 1 114 ? 96.63872 87.92343 147.16543 1.000 180.44227 114 ASP A N 1
ATOM 692 C CA . ASP A 1 114 ? 96.39703 87.02447 148.28138 1.000 180.44227 114 ASP A CA 1
ATOM 693 C C . ASP A 1 114 ? 94.91580 87.08502 148.62272 1.000 180.44227 114 ASP A C 1
ATOM 694 O O . ASP A 1 114 ? 94.17948 87.94056 148.12416 1.000 180.44227 114 ASP A O 1
ATOM 699 N N . PHE A 1 115 ? 94.48264 86.15270 149.47332 1.000 180.43959 115 PHE A N 1
ATOM 700 C CA . PHE A 1 115 ? 93.06217 86.02259 149.77870 1.000 180.43959 115 PHE A CA 1
ATOM 701 C C . PHE A 1 115 ? 92.49188 87.24981 150.47890 1.000 180.43959 115 PHE A C 1
ATOM 702 O O . PHE A 1 115 ? 91.35472 87.63860 150.19128 1.000 180.43959 115 PHE A O 1
ATOM 710 N N . ALA A 1 116 ? 93.24757 87.86927 151.38324 1.000 177.03774 116 ALA A N 1
ATOM 711 C CA . ALA A 1 116 ? 92.73540 88.95596 152.20930 1.000 177.03774 116 ALA A CA 1
ATOM 712 C C . ALA A 1 116 ? 92.68756 90.29512 151.48809 1.000 177.03774 116 ALA A C 1
ATOM 713 O O . ALA A 1 116 ? 91.77704 91.09106 151.73553 1.000 177.03774 116 ALA A O 1
ATOM 715 N N . ASN A 1 117 ? 93.63871 90.56509 150.59984 1.000 174.63658 117 ASN A N 1
ATOM 716 C CA . ASN A 1 117 ? 93.75297 91.85826 149.94292 1.000 174.63658 117 ASN A CA 1
ATOM 717 C C . ASN A 1 117 ? 93.81896 91.68193 148.43307 1.000 174.63658 117 ASN A C 1
ATOM 718 O O . ASN A 1 117 ? 94.49134 90.77579 147.93222 1.000 174.63658 117 ASN A O 1
ATOM 723 N N . TRP A 1 118 ? 93.11880 92.55183 147.71082 1.000 172.41486 118 TRP A N 1
ATOM 724 C CA . TRP A 1 118 ? 93.23696 92.58729 146.25900 1.000 172.41486 118 TRP A CA 1
ATOM 725 C C . TRP A 1 118 ? 93.14895 94.03446 145.79953 1.000 172.41486 118 TRP A C 1
ATOM 726 O O . TRP A 1 118 ? 93.17034 94.95938 146.60839 1.000 172.41486 118 TRP A O 1
ATOM 737 N N . HIS A 1 119 ? 93.08452 94.22352 144.48253 1.000 167.50523 119 HIS A N 1
ATOM 738 C CA . HIS A 1 119 ? 92.87751 95.54701 143.90818 1.000 167.50523 119 HIS A CA 1
ATOM 739 C C . HIS A 1 119 ? 91.93480 95.48097 142.71705 1.000 167.50523 119 HIS A C 1
ATOM 740 O O . HIS A 1 119 ? 91.77381 94.43847 142.07251 1.000 167.50523 119 HIS A O 1
ATOM 747 N N . ASN A 1 120 ? 91.31206 96.62397 142.44309 1.000 157.66314 120 ASN A N 1
ATOM 748 C CA . ASN A 1 120 ? 90.49451 96.84124 141.25897 1.000 157.66314 120 ASN A CA 1
ATOM 749 C C . ASN A 1 120 ? 91.18948 97.87378 140.38069 1.000 157.66314 120 ASN A C 1
ATOM 750 O O . ASN A 1 120 ? 91.47628 98.98950 140.83425 1.000 157.66314 120 ASN A O 1
ATOM 755 N N . TYR A 1 121 ? 91.46820 97.48854 139.13748 1.000 152.57284 121 TYR A N 1
ATOM 756 C CA . TYR A 1 121 ? 91.99062 98.38021 138.11214 1.000 152.57284 121 TYR A CA 1
ATOM 757 C C . TYR A 1 121 ? 90.81634 98.92308 137.30889 1.000 152.57284 121 TYR A C 1
ATOM 758 O O . TYR A 1 121 ? 89.95949 98.15434 136.86089 1.000 152.57284 121 TYR A O 1
ATOM 767 N N . ASN A 1 122 ? 90.77831 100.23432 137.12748 1.000 142.54636 122 ASN A N 1
ATOM 768 C CA . ASN A 1 122 ? 89.83073 100.89060 136.23625 1.000 142.54636 122 ASN A CA 1
ATOM 769 C C . ASN A 1 122 ? 90.67748 101.65492 135.22894 1.000 142.54636 122 ASN A C 1
ATOM 770 O O . ASN A 1 122 ? 91.17131 102.74683 135.52189 1.000 142.54636 122 ASN A O 1
ATOM 775 N N . ASN A 1 123 ? 90.86993 101.06344 134.05662 1.000 135.81117 123 ASN A N 1
ATOM 776 C CA . ASN A 1 123 ? 91.72459 101.63880 133.02862 1.000 135.81117 123 ASN A CA 1
ATOM 777 C C . ASN A 1 123 ? 90.88839 101.98333 131.80659 1.000 135.81117 123 ASN A C 1
ATOM 778 O O . ASN A 1 123 ? 90.22117 101.11720 131.23261 1.000 135.81117 123 ASN A O 1
ATOM 783 N N . LYS A 1 124 ? 90.93499 103.24994 131.41869 1.000 124.59853 124 LYS A N 1
ATOM 784 C CA . LYS A 1 124 ? 90.21144 103.76512 130.27007 1.000 124.59853 124 LYS A CA 1
ATOM 785 C C . LYS A 1 124 ? 91.20376 104.22904 129.21556 1.000 124.59853 124 LYS A C 1
ATOM 786 O O . LYS A 1 124 ? 92.30746 104.67740 129.53607 1.000 124.59853 124 LYS A O 1
ATOM 792 N N . TRP A 1 125 ? 90.79703 104.13303 127.95389 1.000 109.69673 125 TRP A N 1
ATOM 793 C CA . TRP A 1 125 ? 91.63223 104.59705 126.85420 1.000 109.69673 125 TRP A CA 1
ATOM 794 C C . TRP A 1 125 ? 90.72703 105.08580 125.73688 1.000 109.69673 125 TRP A C 1
ATOM 795 O O . TRP A 1 125 ? 89.97896 104.29894 125.14652 1.000 109.69673 125 TRP A O 1
ATOM 806 N N . ASP A 1 126 ? 90.79326 106.38105 125.45741 1.000 106.69255 126 ASP A N 1
ATOM 807 C CA . ASP A 1 126 ? 90.08209 106.98475 124.34262 1.000 106.69255 126 ASP A CA 1
ATOM 808 C C . ASP A 1 126 ? 91.10318 107.59061 123.39593 1.000 106.69255 126 ASP A C 1
ATOM 809 O O . ASP A 1 126 ? 92.06077 108.23018 123.83635 1.000 106.69255 126 ASP A O 1
ATOM 814 N N . ALA A 1 127 ? 90.90978 107.38231 122.09757 1.000 96.69795 127 ALA A N 1
ATOM 815 C CA . ALA A 1 127 ? 91.89566 107.85341 121.12678 1.000 96.69795 127 ALA A CA 1
ATOM 816 C C . ALA A 1 127 ? 91.19774 108.17157 119.81568 1.000 96.69795 127 ALA A C 1
ATOM 817 O O . ALA A 1 127 ? 90.66871 107.27379 119.16141 1.000 96.69795 127 ALA A O 1
ATOM 819 N N . VAL A 1 128 ? 91.22086 109.43731 119.42032 1.000 95.62878 128 VAL A N 1
ATOM 820 C CA . VAL A 1 128 ? 90.65618 109.86551 118.14753 1.000 95.62878 128 VAL A CA 1
ATOM 821 C C . VAL A 1 128 ? 91.80490 110.18777 117.20425 1.000 95.62878 128 VAL A C 1
ATOM 822 O O . VAL A 1 128 ? 92.77591 110.84796 117.59174 1.000 95.62878 128 VAL A O 1
ATOM 826 N N . ASN A 1 129 ? 91.73077 109.65323 115.99087 1.000 93.93899 129 ASN A N 1
ATOM 827 C CA . ASN A 1 129 ? 92.73350 109.87886 114.96189 1.000 93.93899 129 ASN A CA 1
ATOM 828 C C . ASN A 1 129 ? 92.04494 110.50923 113.76489 1.000 93.93899 129 ASN A C 1
ATOM 829 O O . ASN A 1 129 ? 91.10391 109.92986 113.21418 1.000 93.93899 129 ASN A O 1
ATOM 834 N N . ALA A 1 130 ? 92.50892 111.68718 113.36415 1.000 90.73337 130 ALA A N 1
ATOM 835 C CA . ALA A 1 130 ? 92.01735 112.34890 112.16394 1.000 90.73337 130 ALA A CA 1
ATOM 836 C C . ALA A 1 130 ? 93.19280 112.50894 111.21775 1.000 90.73337 130 ALA A C 1
ATOM 837 O O . ALA A 1 130 ? 94.17533 113.17744 111.55527 1.000 90.73337 130 ALA A O 1
ATOM 839 N N . GLU A 1 131 ? 93.10144 111.89256 110.04432 1.000 88.37354 131 GLU A N 1
ATOM 840 C CA . GLU A 1 131 ? 94.22287 111.88297 109.12186 1.000 88.37354 131 GLU A CA 1
ATOM 841 C C . GLU A 1 131 ? 93.74835 112.04228 107.68673 1.000 88.37354 131 GLU A C 1
ATOM 842 O O . GLU A 1 131 ? 92.57046 111.85383 107.36589 1.000 88.37354 131 GLU A O 1
ATOM 848 N N . LEU A 1 132 ? 94.69015 112.42870 106.83517 1.000 86.27216 132 LEU A N 1
ATOM 849 C CA . LEU A 1 132 ? 94.50710 112.48548 105.39580 1.000 86.27216 132 LEU A CA 1
ATOM 850 C C . LEU A 1 132 ? 95.30814 111.34973 104.77921 1.000 86.27216 132 LEU A C 1
ATOM 851 O O . LEU A 1 132 ? 96.46050 111.11321 105.16900 1.000 86.27216 132 LEU A O 1
ATOM 856 N N . GLY A 1 133 ? 94.69673 110.63925 103.84080 1.000 83.90728 133 GLY A N 1
ATOM 857 C CA . GLY A 1 133 ? 95.30579 109.45768 103.27231 1.000 83.90728 133 GLY A CA 1
ATOM 858 C C . GLY A 1 133 ? 95.21232 109.44170 101.76283 1.000 83.90728 133 GLY A C 1
ATOM 859 O O . GLY A 1 133 ? 94.26153 109.94727 101.16516 1.000 83.90728 133 GLY A O 1
ATOM 860 N N . GLN A 1 134 ? 96.22739 108.83836 101.15660 1.000 80.54154 134 GLN A N 1
ATOM 861 C CA . GLN A 1 134 ? 96.32938 108.65982 99.71681 1.000 80.54154 134 GLN A CA 1
ATOM 862 C C . GLN A 1 134 ? 96.27280 107.17145 99.41426 1.000 80.54154 134 GLN A C 1
ATOM 863 O O . GLN A 1 134 ? 97.10857 106.40295 99.90400 1.000 80.54154 134 GLN A O 1
ATOM 869 N N . PHE A 1 135 ? 95.28550 106.77137 98.62027 1.000 80.40838 135 PHE A N 1
ATOM 870 C CA . PHE A 1 135 ? 95.14764 105.39664 98.16548 1.000 80.40838 135 PHE A CA 1
ATOM 871 C C . PHE A 1 135 ? 95.85506 105.24265 96.82864 1.000 80.40838 135 PHE A C 1
ATOM 872 O O . PHE A 1 135 ? 95.74543 106.10769 95.95783 1.000 80.40838 135 PHE A O 1
ATOM 880 N N . VAL A 1 136 ? 96.59409 104.14905 96.67172 1.000 79.55466 136 VAL A N 1
ATOM 881 C CA . VAL A 1 136 ? 97.37310 103.91592 95.46294 1.000 79.55466 136 VAL A CA 1
ATOM 882 C C . VAL A 1 136 ? 97.23180 102.46396 95.03081 1.000 79.55466 136 VAL A C 1
ATOM 883 O O . VAL A 1 136 ? 97.20265 101.54689 95.86125 1.000 79.55466 136 VAL A O 1
ATOM 887 N N . ASP A 1 137 ? 97.12546 102.26916 93.71962 1.000 86.92610 137 ASP A N 1
ATOM 888 C CA . ASP A 1 137 ? 97.01484 100.95788 93.10211 1.000 86.92610 137 ASP A CA 1
ATOM 889 C C . ASP A 1 137 ? 98.38583 100.54721 92.58319 1.000 86.92610 137 ASP A C 1
ATOM 890 O O . ASP A 1 137 ? 99.10386 101.36929 92.00561 1.000 86.92610 137 ASP A O 1
ATOM 895 N N . PHE A 1 138 ? 98.75227 99.28301 92.79490 1.000 87.40473 138 PHE A N 1
ATOM 896 C CA . PHE A 1 138 ? 99.97274 98.73763 92.21821 1.000 87.40473 138 PHE A CA 1
ATOM 897 C C . PHE A 1 138 ? 99.73133 97.59509 91.24842 1.000 87.40473 138 PHE A C 1
ATOM 898 O O . PHE A 1 138 ? 100.61552 97.29589 90.44020 1.000 87.40473 138 PHE A O 1
ATOM 906 N N . SER A 1 139 ? 98.56937 96.96281 91.30955 1.000 90.99727 139 SER A N 1
ATOM 907 C CA . SER A 1 139 ? 98.18385 95.88677 90.40666 1.000 90.99727 139 SER A CA 1
ATOM 908 C C . SER A 1 139 ? 96.71069 95.61105 90.66016 1.000 90.99727 139 SER A C 1
ATOM 909 O O . SER A 1 139 ? 96.05097 96.31915 91.42686 1.000 90.99727 139 SER A O 1
ATOM 912 N N . ALA A 1 140 ? 96.19512 94.57014 90.01221 1.000 96.13883 140 ALA A N 1
ATOM 913 C CA . ALA A 1 140 ? 94.86184 94.10440 90.35831 1.000 96.13883 140 ALA A CA 1
ATOM 914 C C . ALA A 1 140 ? 94.82195 93.42622 91.71909 1.000 96.13883 140 ALA A C 1
ATOM 915 O O . ALA A 1 140 ? 93.72738 93.16249 92.22719 1.000 96.13883 140 ALA A O 1
ATOM 917 N N . ASN A 1 141 ? 95.97928 93.14373 92.31868 1.000 100.50627 141 ASN A N 1
ATOM 918 C CA . ASN A 1 141 ? 96.04504 92.39772 93.57009 1.000 100.50627 141 ASN A CA 1
ATOM 919 C C . ASN A 1 141 ? 96.40240 93.26661 94.77236 1.000 100.50627 141 ASN A C 1
ATOM 920 O O . ASN A 1 141 ? 95.65412 93.30585 95.75234 1.000 100.50627 141 ASN A O 1
ATOM 925 N N . LYS A 1 142 ? 97.52882 93.97071 94.72432 1.000 90.73100 142 LYS A N 1
ATOM 926 C CA . LYS A 1 142 ? 98.02998 94.67939 95.89429 1.000 90.73100 142 LYS A CA 1
ATOM 927 C C . LYS A 1 142 ? 97.79899 96.17505 95.75137 1.000 90.73100 142 LYS A C 1
ATOM 928 O O . LYS A 1 142 ? 98.15149 96.77504 94.73053 1.000 90.73100 142 LYS A O 1
ATOM 934 N N . LYS A 1 143 ? 97.20636 96.76060 96.78418 1.000 87.18280 143 LYS A N 1
ATOM 935 C CA . LYS A 1 143 ? 96.90852 98.17598 96.88030 1.000 87.18280 143 LYS A CA 1
ATOM 936 C C . LYS A 1 143 ? 97.50751 98.67135 98.18775 1.000 87.18280 143 LYS A C 1
ATOM 937 O O . LYS A 1 143 ? 97.70950 97.89134 99.12042 1.000 87.18280 143 LYS A O 1
ATOM 943 N N . MET A 1 144 ? 97.81576 99.96197 98.27452 1.000 85.99694 144 MET A N 1
ATOM 944 C CA . MET A 1 144 ? 98.20230 100.49330 99.57416 1.000 85.99694 144 MET A CA 1
ATOM 945 C C . MET A 1 144 ? 97.53081 101.83164 99.83050 1.000 85.99694 144 MET A C 1
ATOM 946 O O . MET A 1 144 ? 96.89669 102.42614 98.95724 1.000 85.99694 144 MET A O 1
ATOM 951 N N . ARG A 1 145 ? 97.67094 102.28163 101.07141 1.000 81.47563 145 ARG A N 1
ATOM 952 C CA . ARG A 1 145 ? 97.07477 103.52244 101.54769 1.000 81.47563 145 ARG A CA 1
ATOM 953 C C . ARG A 1 145 ? 98.06362 104.15160 102.51602 1.000 81.47563 145 ARG A C 1
ATOM 954 O O . ARG A 1 145 ? 98.30682 103.60781 103.59833 1.000 81.47563 145 ARG A O 1
ATOM 962 N N . PHE A 1 146 ? 98.65769 105.26696 102.11370 1.000 72.96257 146 PHE A N 1
ATOM 963 C CA . PHE A 1 146 ? 99.50487 106.04055 103.00474 1.000 72.96257 146 PHE A CA 1
ATOM 964 C C . PHE A 1 146 ? 98.62694 107.01858 103.76556 1.000 72.96257 146 PHE A C 1
ATOM 965 O O . PHE A 1 146 ? 97.60491 107.47411 103.25358 1.000 72.96257 146 PHE A O 1
ATOM 973 N N . HIS A 1 147 ? 99.01689 107.34245 104.99448 1.000 81.19542 147 HIS A N 1
ATOM 974 C CA . HIS A 1 147 ? 98.19274 108.26824 105.75270 1.000 81.19542 147 HIS A CA 1
ATOM 975 C C . HIS A 1 147 ? 99.04034 109.02096 106.76191 1.000 81.19542 147 HIS A C 1
ATOM 976 O O . HIS A 1 147 ? 99.99325 108.48035 107.33183 1.000 81.19542 147 HIS A O 1
ATOM 983 N N . GLY A 1 148 ? 98.67735 110.27735 106.96825 1.000 88.28298 148 GLY A N 1
ATOM 984 C CA . GLY A 1 148 ? 99.29370 111.08444 108.00338 1.000 88.28298 148 GLY A CA 1
ATOM 985 C C . GLY A 1 148 ? 98.26261 112.01258 108.60246 1.000 88.28298 148 GLY A C 1
ATOM 986 O O . GLY A 1 148 ? 97.36061 112.49415 107.91657 1.000 88.28298 148 GLY A O 1
ATOM 987 N N . GLY A 1 149 ? 98.39424 112.25429 109.89771 1.000 84.94687 149 GLY A N 1
ATOM 988 C CA . GLY A 1 149 ? 97.41572 113.08328 110.56891 1.000 84.94687 149 GLY A CA 1
ATOM 989 C C . GLY A 1 149 ? 97.74788 113.27057 112.02684 1.000 84.94687 149 GLY A C 1
ATOM 990 O O . GLY A 1 149 ? 98.88219 113.05765 112.45334 1.000 84.94687 149 GLY A O 1
ATOM 991 N N . VAL A 1 150 ? 96.74267 113.68508 112.78730 1.000 85.08577 150 VAL A N 1
ATOM 992 C CA . VAL A 1 150 ? 96.89740 113.92092 114.21151 1.000 85.08577 150 VAL A CA 1
ATOM 993 C C . VAL A 1 150 ? 96.07338 112.89426 114.97043 1.000 85.08577 150 VAL A C 1
ATOM 994 O O . VAL A 1 150 ? 95.16896 112.24851 114.42885 1.000 85.08577 150 VAL A O 1
ATOM 998 N N . GLN A 1 151 ? 96.40619 112.73885 116.24763 1.000 96.93088 151 GLN A N 1
ATOM 999 C CA . GLN A 1 151 ? 95.65138 111.85931 117.12010 1.000 96.93088 151 GLN A CA 1
ATOM 1000 C C . GLN A 1 151 ? 95.76609 112.36354 118.55022 1.000 96.93088 151 GLN A C 1
ATOM 1001 O O . GLN A 1 151 ? 96.79762 112.90523 118.96369 1.000 96.93088 151 GLN A O 1
ATOM 1007 N N . TYR A 1 152 ? 94.67585 112.19069 119.28685 1.000 105.00951 152 TYR A N 1
ATOM 1008 C CA . TYR A 1 152 ? 94.54895 112.60121 120.67497 1.000 105.00951 152 TYR A CA 1
ATOM 1009 C C . TYR A 1 152 ? 94.14444 111.39112 121.49856 1.000 105.00951 152 TYR A C 1
ATOM 1010 O O . TYR A 1 152 ? 93.34918 110.56279 121.04570 1.000 105.00951 152 TYR A O 1
ATOM 1019 N N . ALA A 1 153 ? 94.69383 111.28909 122.70550 1.000 102.98440 153 ALA A N 1
ATOM 1020 C CA . ALA A 1 153 ? 94.48861 110.09989 123.51974 1.000 102.98440 153 ALA A CA 1
ATOM 1021 C C . ALA A 1 153 ? 94.44656 110.45914 124.99601 1.000 102.98440 153 ALA A C 1
ATOM 1022 O O . ALA A 1 153 ? 95.33816 111.14556 125.50210 1.000 102.98440 153 ALA A O 1
ATOM 1024 N N . ARG A 1 154 ? 93.41253 109.97789 125.67590 1.000 118.31510 154 ARG A N 1
ATOM 1025 C CA . ARG A 1 154 ? 93.31465 110.02001 127.12845 1.000 118.31510 154 ARG A CA 1
ATOM 1026 C C . ARG A 1 154 ? 93.43413 108.59713 127.65380 1.000 118.31510 154 ARG A C 1
ATOM 1027 O O . ARG A 1 154 ? 92.64310 107.72460 127.27693 1.000 118.31510 154 ARG A O 1
ATOM 1035 N N . ILE A 1 155 ? 94.42020 108.36609 128.51537 1.000 116.83761 155 ILE A N 1
ATOM 1036 C CA . ILE A 1 155 ? 94.65025 107.06231 129.12649 1.000 116.83761 155 ILE A CA 1
ATOM 1037 C C . ILE A 1 155 ? 94.60542 107.24485 130.63524 1.000 116.83761 155 ILE A C 1
ATOM 1038 O O . ILE A 1 155 ? 95.38264 108.02624 131.19836 1.000 116.83761 155 ILE A O 1
ATOM 1043 N N . GLU A 1 156 ? 93.69966 106.52220 131.28552 1.000 127.58369 156 GLU A N 1
ATOM 1044 C CA . GLU A 1 156 ? 93.40793 106.69933 132.69888 1.000 127.58369 156 GLU A CA 1
ATOM 1045 C C . GLU A 1 156 ? 93.56117 105.37071 133.41944 1.000 127.58369 156 GLU A C 1
ATOM 1046 O O . GLU A 1 156 ? 93.16290 104.32841 132.89497 1.000 127.58369 156 GLU A O 1
ATOM 1052 N N . ALA A 1 157 ? 94.12510 105.41215 134.62526 1.000 140.10430 157 ALA A N 1
ATOM 1053 C CA . ALA A 1 157 ? 94.26453 104.21922 135.45264 1.000 140.10430 157 ALA A CA 1
ATOM 1054 C C . ALA A 1 157 ? 93.97605 104.58664 136.89821 1.000 140.10430 157 ALA A C 1
ATOM 1055 O O . ALA A 1 157 ? 94.71402 105.37253 137.49868 1.000 140.10430 157 ALA A O 1
ATOM 1057 N N . ASP A 1 158 ? 92.90804 104.01876 137.45162 1.000 146.68211 158 ASP A N 1
ATOM 1058 C CA . ASP A 1 158 ? 92.53834 104.20416 138.84909 1.000 146.68211 158 ASP A CA 1
ATOM 1059 C C . ASP A 1 158 ? 92.62989 102.85549 139.54564 1.000 146.68211 158 ASP A C 1
ATOM 1060 O O . ASP A 1 158 ? 92.02872 101.87900 139.09067 1.000 146.68211 158 ASP A O 1
ATOM 1065 N N . VAL A 1 159 ? 93.36663 102.79612 140.64806 1.000 156.13627 159 VAL A N 1
ATOM 1066 C CA . VAL A 1 159 ? 93.56407 101.55508 141.38222 1.000 156.13627 159 VAL A CA 1
ATOM 1067 C C . VAL A 1 159 ? 92.92771 101.72144 142.75090 1.000 156.13627 159 VAL A C 1
ATOM 1068 O O . VAL A 1 159 ? 93.24911 102.66561 143.48449 1.000 156.13627 159 VAL A O 1
ATOM 1072 N N . ASN A 1 160 ? 92.02269 100.81277 143.08908 1.000 162.42615 160 ASN A N 1
ATOM 1073 C CA . ASN A 1 160 ? 91.36545 100.80364 144.39183 1.000 162.42615 160 ASN A CA 1
ATOM 1074 C C . ASN A 1 160 ? 91.75663 99.49986 145.07880 1.000 162.42615 160 ASN A C 1
ATOM 1075 O O . ASN A 1 160 ? 91.28017 98.42510 144.71150 1.000 162.42615 160 ASN A O 1
ATOM 1080 N N . ARG A 1 161 ? 92.65579 99.59107 146.05695 1.000 169.10889 161 ARG A N 1
ATOM 1081 C CA . ARG A 1 161 ? 93.00598 98.40368 146.81969 1.000 169.10889 161 ARG A CA 1
ATOM 1082 C C . ARG A 1 161 ? 91.87764 98.10591 147.79815 1.000 169.10889 161 ARG A C 1
ATOM 1083 O O . ARG A 1 161 ? 91.22897 99.01738 148.31717 1.000 169.10889 161 ARG A O 1
ATOM 1091 N N . TYR A 1 162 ? 91.63322 96.82229 148.03426 1.000 171.88885 162 TYR A N 1
ATOM 1092 C CA . TYR A 1 162 ? 90.48204 96.36786 148.79299 1.000 171.88885 162 TYR A CA 1
ATOM 1093 C C . TYR A 1 162 ? 90.92459 95.32928 149.80836 1.000 171.88885 162 TYR A C 1
ATOM 1094 O O . TYR A 1 162 ? 91.54222 94.32344 149.44197 1.000 171.88885 162 TYR A O 1
ATOM 1103 N N . PHE A 1 163 ? 90.61705 95.57884 151.07671 1.000 174.70701 163 PHE A N 1
ATOM 1104 C CA . PHE A 1 163 ? 90.58890 94.49684 152.04252 1.000 174.70701 163 PHE A CA 1
ATOM 1105 C C . PHE A 1 163 ? 89.28056 93.72941 151.88297 1.000 174.70701 163 PHE A C 1
ATOM 1106 O O . PHE A 1 163 ? 88.40364 94.11645 151.10557 1.000 174.70701 163 PHE A O 1
ATOM 1114 N N . ASN A 1 164 ? 89.14852 92.63808 152.64301 1.000 178.25772 164 ASN A N 1
ATOM 1115 C CA . ASN A 1 164 ? 88.03852 91.71172 152.42825 1.000 178.25772 164 ASN A CA 1
ATOM 1116 C C . ASN A 1 164 ? 86.68765 92.41721 152.47382 1.000 178.25772 164 ASN A C 1
ATOM 1117 O O . ASN A 1 164 ? 85.79143 92.10737 151.68002 1.000 178.25772 164 ASN A O 1
ATOM 1122 N N . ASN A 1 165 ? 86.52108 93.37162 153.38710 1.000 181.61935 165 ASN A N 1
ATOM 1123 C CA . ASN A 1 165 ? 85.27724 94.12385 153.49017 1.000 181.61935 165 ASN A CA 1
ATOM 1124 C C . ASN A 1 165 ? 85.47461 95.62867 153.38650 1.000 181.61935 165 ASN A C 1
ATOM 1125 O O . ASN A 1 165 ? 84.66007 96.31665 152.76321 1.000 181.61935 165 ASN A O 1
ATOM 1130 N N . PHE A 1 166 ? 86.53769 96.16330 153.98041 1.000 179.02042 166 PHE A N 1
ATOM 1131 C CA . PHE A 1 166 ? 86.73138 97.60551 154.02322 1.000 179.02042 166 PHE A CA 1
ATOM 1132 C C . PHE A 1 166 ? 87.28943 98.12027 152.70280 1.000 179.02042 166 PHE A C 1
ATOM 1133 O O . PHE A 1 166 ? 88.06336 97.43603 152.02686 1.000 179.02042 166 PHE A O 1
ATOM 1141 N N . ALA A 1 167 ? 86.88769 99.33686 152.33966 1.000 175.93880 167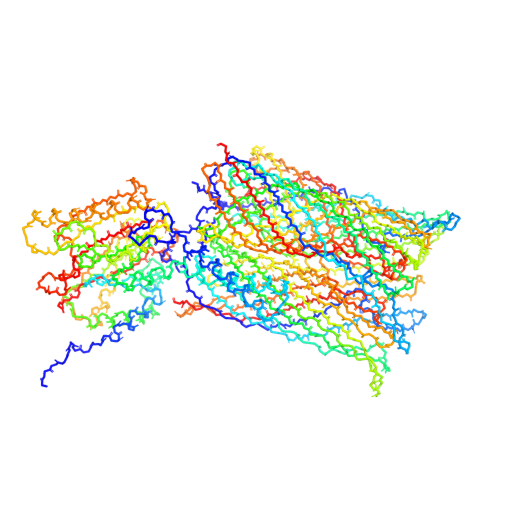 ALA A N 1
ATOM 1142 C CA . ALA A 1 167 ? 87.36629 99.98234 151.12200 1.000 175.93880 167 ALA A CA 1
ATOM 1143 C C . ALA A 1 167 ? 88.64569 100.74462 151.44040 1.000 175.93880 167 ALA A C 1
ATOM 1144 O O . ALA A 1 167 ? 88.62661 101.71317 152.20702 1.000 175.93880 167 ALA A O 1
ATOM 1146 N N . PHE A 1 168 ? 89.75705 100.31346 150.85201 1.000 170.05149 168 PHE A N 1
ATOM 1147 C CA . PHE A 1 168 ? 91.04633 100.92628 151.11638 1.000 170.05149 168 PHE A CA 1
ATOM 1148 C C . PHE A 1 168 ? 91.37674 101.94746 150.02823 1.000 170.05149 168 PHE A C 1
ATOM 1149 O O . PHE A 1 168 ? 90.62745 102.14239 149.06835 1.000 170.05149 168 PHE A O 1
ATOM 1157 N N . ASN A 1 169 ? 92.51962 102.60743 150.18099 1.000 163.20225 169 ASN A N 1
ATOM 1158 C CA . ASN A 1 169 ? 92.93165 103.65186 149.25682 1.000 163.20225 169 ASN A CA 1
ATOM 1159 C C . ASN A 1 169 ? 93.49825 103.05332 147.97387 1.000 163.20225 169 ASN A C 1
ATOM 1160 O O . ASN A 1 169 ? 93.83580 101.86817 147.90806 1.000 163.20225 169 ASN A O 1
ATOM 1165 N N . GLY A 1 170 ? 93.58325 103.88961 146.94251 1.000 156.92267 170 GLY A N 1
ATOM 1166 C CA . GLY A 1 170 ? 94.18630 103.50345 145.68172 1.000 156.92267 170 GLY A CA 1
ATOM 1167 C C . GLY A 1 170 ? 94.99654 104.63555 145.08596 1.000 156.92267 170 GLY A C 1
ATOM 1168 O O . GLY A 1 170 ? 95.14527 105.68636 145.71619 1.000 156.92267 170 GLY A O 1
ATOM 1169 N N . PHE A 1 171 ? 95.52454 104.44944 143.87823 1.000 156.32745 171 PHE A N 1
ATOM 1170 C CA . PHE A 1 171 ? 96.29221 105.50971 143.24156 1.000 156.32745 171 PHE A CA 1
ATOM 1171 C C . PHE A 1 171 ? 95.81836 105.70275 141.80917 1.000 156.32745 171 PHE A C 1
ATOM 1172 O O . PHE A 1 171 ? 95.41097 104.75405 141.13593 1.000 156.32745 171 PHE A O 1
ATOM 1180 N N . ASN A 1 172 ? 95.87803 106.94978 141.35404 1.000 146.25252 172 ASN A N 1
ATOM 1181 C CA . ASN A 1 172 ? 95.35830 107.33381 140.05102 1.000 146.25252 172 ASN A CA 1
ATOM 1182 C C . ASN A 1 172 ? 96.46773 107.90001 139.17715 1.000 146.25252 172 ASN A C 1
ATOM 1183 O O . ASN A 1 172 ? 97.47118 108.42188 139.67198 1.000 146.25252 172 ASN A O 1
ATOM 1188 N N . SER A 1 173 ? 96.27169 107.78179 137.86618 1.000 135.11503 173 SER A N 1
ATOM 1189 C CA . SER A 1 173 ? 97.23476 108.28848 136.89230 1.000 135.11503 173 SER A CA 1
ATOM 1190 C C . SER A 1 173 ? 96.49837 108.59552 135.59902 1.000 135.11503 173 SER A C 1
ATOM 1191 O O . SER A 1 173 ? 95.88656 107.70018 135.00625 1.000 135.11503 173 SER A O 1
ATOM 1194 N N . LYS A 1 174 ? 96.56293 109.84997 135.16152 1.000 129.06937 174 LYS A N 1
ATOM 1195 C CA . LYS A 1 174 ? 95.90336 110.30456 133.94334 1.000 129.06937 174 LYS A CA 1
ATOM 1196 C C . LYS A 1 174 ? 96.93962 110.87271 132.98693 1.000 129.06937 174 LYS A C 1
ATOM 1197 O O . LYS A 1 174 ? 97.77451 111.68876 133.38874 1.000 129.06937 174 LYS A O 1
ATOM 1203 N N . PHE A 1 175 ? 96.88252 110.45861 131.72295 1.000 116.26753 175 PHE A N 1
ATOM 1204 C CA . PHE A 1 175 ? 97.72323 111.05526 130.69567 1.000 116.26753 175 PHE A CA 1
ATOM 1205 C C . PHE A 1 175 ? 96.85310 111.51129 129.53627 1.000 116.26753 175 PHE A C 1
ATOM 1206 O O . PHE A 1 175 ? 96.08868 110.71928 128.97467 1.000 116.26753 175 PHE A O 1
ATOM 1214 N N . ASN A 1 176 ? 96.98619 112.78294 129.17686 1.000 114.80516 176 ASN A N 1
ATOM 1215 C CA . ASN A 1 176 ? 96.35264 113.35750 128.00083 1.000 114.80516 176 ASN A CA 1
ATOM 1216 C C . ASN A 1 176 ? 97.44509 113.71041 127.00655 1.000 114.80516 176 ASN A C 1
ATOM 1217 O O . ASN A 1 176 ? 98.42138 114.37662 127.36825 1.000 114.80516 176 ASN A O 1
ATOM 1222 N N . GLY A 1 177 ? 97.28206 113.26621 125.76861 1.000 107.48659 177 GLY A N 1
ATOM 1223 C CA . GLY A 1 177 ? 98.29726 113.46899 124.75362 1.000 107.48659 177 GLY A CA 1
ATOM 1224 C C . GLY A 1 177 ? 97.67748 113.81252 123.41745 1.000 107.48659 177 GLY A C 1
ATOM 1225 O O . GLY A 1 177 ? 96.52774 113.47474 123.13274 1.000 107.48659 177 GLY A O 1
ATOM 1226 N N . PHE A 1 178 ? 98.47410 114.48102 122.59038 1.000 101.52153 178 PHE A N 1
ATOM 1227 C CA . PHE A 1 178 ? 98.06404 114.99663 121.29506 1.000 101.52153 178 PHE A CA 1
ATOM 1228 C C . PHE A 1 178 ? 99.33126 114.99273 120.45255 1.000 101.52153 178 PHE A C 1
ATOM 1229 O O . PHE A 1 178 ? 100.40206 115.34768 120.95205 1.000 101.52153 178 PHE A O 1
ATOM 1237 N N . GLY A 1 179 ? 99.23545 114.53249 119.20639 1.000 99.79604 179 GLY A N 1
ATOM 1238 C CA . GLY A 1 179 ? 100.38411 114.58271 118.33143 1.000 99.79604 179 GLY A CA 1
ATOM 1239 C C . GLY A 1 179 ? 100.24100 113.88473 116.99408 1.000 99.79604 179 GLY A C 1
ATOM 1240 O O . GLY A 1 179 ? 99.21134 113.28456 116.67485 1.000 99.79604 179 GLY A O 1
ATOM 1241 N N . PRO A 1 180 ? 101.30004 113.94342 116.19010 1.000 95.63000 180 PRO A N 1
ATOM 1242 C CA . PRO A 1 180 ? 101.23323 113.41112 114.82863 1.000 95.63000 180 PRO A CA 1
ATOM 1243 C C . PRO A 1 180 ? 101.25795 111.89396 114.80431 1.000 95.63000 180 PRO A C 1
ATOM 1244 O O . PRO A 1 180 ? 101.65202 111.22441 115.76342 1.000 95.63000 180 PRO A O 1
ATOM 1248 N N . ARG A 1 181 ? 100.85718 111.36397 113.65195 1.000 89.64360 181 ARG A N 1
ATOM 1249 C CA . ARG A 1 181 ? 100.62612 109.93519 113.47955 1.000 89.64360 181 ARG A CA 1
ATOM 1250 C C . ARG A 1 181 ? 100.77816 109.63836 111.99796 1.000 89.64360 181 ARG A C 1
ATOM 1251 O O . ARG A 1 181 ? 100.04723 110.21197 111.18068 1.000 89.64360 181 ARG A O 1
ATOM 1259 N N . THR A 1 182 ? 101.74028 108.78985 111.63854 1.000 88.20372 182 THR A N 1
ATOM 1260 C CA . THR A 1 182 ? 102.00451 108.47755 110.24216 1.000 88.20372 182 THR A CA 1
ATOM 1261 C C . THR A 1 182 ? 102.02734 106.96913 110.04534 1.000 88.20372 182 THR A C 1
ATOM 1262 O O . THR A 1 182 ? 102.58520 106.23129 110.86698 1.000 88.20372 182 THR A O 1
ATOM 1266 N N . GLY A 1 183 ? 101.43188 106.51076 108.94520 1.000 83.71834 183 GLY A N 1
ATOM 1267 C CA . GLY A 1 183 ? 101.33666 105.07722 108.74795 1.000 83.71834 183 GLY A CA 1
ATOM 1268 C C . GLY A 1 183 ? 101.07072 104.67760 107.31612 1.000 83.71834 183 GLY A C 1
ATOM 1269 O O . GLY A 1 183 ? 100.74981 105.49763 106.45221 1.000 83.71834 183 GLY A O 1
ATOM 1270 N N . LEU A 1 184 ? 101.21015 103.37409 107.08902 1.000 84.38075 184 LEU A N 1
ATOM 1271 C CA . LEU A 1 184 ? 101.02844 102.76553 105.78090 1.000 84.38075 184 LEU A CA 1
ATOM 1272 C C . LEU A 1 184 ? 100.23775 101.47631 105.94186 1.000 84.38075 184 LEU A C 1
ATOM 1273 O O . LEU A 1 184 ? 100.51228 100.68356 106.84973 1.000 84.38075 184 LEU A O 1
ATOM 1278 N N . ASP A 1 185 ? 99.26342 101.26647 105.06092 1.000 95.26022 185 ASP A N 1
ATOM 1279 C CA . ASP A 1 185 ? 98.44845 100.06123 105.06477 1.000 95.26022 185 ASP A CA 1
ATOM 1280 C C . ASP A 1 185 ? 98.56115 99.38463 103.70767 1.000 95.26022 185 ASP A C 1
ATOM 1281 O O . ASP A 1 185 ? 98.51282 100.05147 102.67219 1.000 95.26022 185 ASP A O 1
ATOM 1286 N N . MET A 1 186 ? 98.71522 98.06284 103.70956 1.000 96.77992 186 MET A N 1
ATOM 1287 C CA . MET A 1 186 ? 98.82619 97.27881 102.48702 1.000 96.77992 186 MET A CA 1
ATOM 1288 C C . MET A 1 186 ? 97.68450 96.27772 102.44254 1.000 96.77992 186 MET A C 1
ATOM 1289 O O . MET A 1 186 ? 97.57045 95.42339 103.32768 1.000 96.77992 186 MET A O 1
ATOM 1294 N N . ASN A 1 187 ? 96.84745 96.38376 101.41814 1.000 98.44435 187 ASN A N 1
ATOM 1295 C CA . ASN A 1 187 ? 95.76503 95.44749 101.18158 1.000 98.44435 187 ASN A CA 1
ATOM 1296 C C . ASN A 1 187 ? 96.10636 94.57992 99.97927 1.000 98.44435 187 ASN A C 1
ATOM 1297 O O . ASN A 1 187 ? 96.77149 95.02312 99.04038 1.000 98.44435 187 ASN A O 1
ATOM 1302 N N . TYR A 1 188 ? 95.65538 93.33182 100.02503 1.000 100.83852 188 TYR A N 1
ATOM 1303 C CA . TYR A 1 188 ? 95.86127 92.37086 98.94783 1.000 100.83852 188 TYR A CA 1
ATOM 1304 C C . TYR A 1 188 ? 94.51325 91.73721 98.64673 1.000 100.83852 188 TYR A C 1
ATOM 1305 O O . TYR A 1 188 ? 93.94980 91.04899 99.50021 1.000 100.83852 188 TYR A O 1
ATOM 1314 N N . VAL A 1 189 ? 94.00076 91.96095 97.44174 1.000 104.29351 189 VAL A N 1
ATOM 1315 C CA . VAL A 1 189 ? 92.68825 91.47782 97.03384 1.000 104.29351 189 VAL A CA 1
ATOM 1316 C C . VAL A 1 189 ? 92.87165 90.53159 95.85581 1.000 104.29351 189 VAL A C 1
ATOM 1317 O O . VAL A 1 189 ? 93.47993 90.89880 94.84286 1.000 104.29351 189 VAL A O 1
ATOM 1321 N N . PHE A 1 190 ? 92.35315 89.31104 95.99369 1.000 110.11262 190 PHE A N 1
ATOM 1322 C CA . PHE A 1 190 ? 92.43616 88.29473 94.95473 1.000 110.11262 190 PHE A CA 1
ATOM 1323 C C . PHE A 1 190 ? 91.26238 88.35312 93.98518 1.000 110.11262 190 PHE A C 1
ATOM 1324 O O . PHE A 1 190 ? 91.00700 87.37493 93.27368 1.000 110.11262 190 PHE A O 1
ATOM 1332 N N . GLY A 1 191 ? 90.54677 89.46674 93.94374 1.000 110.92734 191 GLY A N 1
ATOM 1333 C CA . GLY A 1 191 ? 89.33508 89.56275 93.16419 1.000 110.92734 191 GLY A CA 1
ATOM 1334 C C . GLY A 1 191 ? 88.13332 89.00454 93.90597 1.000 110.92734 191 GLY A C 1
ATOM 1335 O O . GLY A 1 191 ? 88.24909 88.25008 94.87097 1.000 110.92734 191 GLY A O 1
ATOM 1336 N N . ASN A 1 192 ? 86.95111 89.41042 93.44320 1.000 112.88487 192 ASN A N 1
ATOM 1337 C CA . ASN A 1 192 ? 85.64302 89.01210 93.95659 1.000 112.88487 192 ASN A CA 1
ATOM 1338 C C . ASN A 1 192 ? 85.37622 89.52902 95.36554 1.000 112.88487 192 ASN A C 1
ATOM 1339 O O . ASN A 1 192 ? 84.30093 89.25928 95.91196 1.000 112.88487 192 ASN A O 1
ATOM 1344 N N . GLY A 1 193 ? 86.30717 90.25980 95.97375 1.000 109.52188 193 GLY A N 1
ATOM 1345 C CA . GLY A 1 193 ? 86.05761 90.85386 97.27216 1.000 109.52188 193 GLY A CA 1
ATOM 1346 C C . GLY A 1 193 ? 86.96057 90.37112 98.38869 1.000 109.52188 193 GLY A C 1
ATOM 1347 O O . GLY A 1 193 ? 87.39315 91.16847 99.22660 1.000 109.52188 193 GLY A O 1
ATOM 1348 N N . PHE A 1 194 ? 87.24852 89.07288 98.41899 1.000 109.33925 194 PHE A N 1
ATOM 1349 C CA . PHE A 1 194 ? 88.07325 88.51874 99.48344 1.000 109.33925 194 PHE A CA 1
ATOM 1350 C C . PHE A 1 194 ? 89.49071 89.06944 99.41336 1.000 109.33925 194 PHE A C 1
ATOM 1351 O O . PHE A 1 194 ? 90.03643 89.29408 98.32988 1.000 109.33925 194 PHE A O 1
ATOM 1359 N N . GLY A 1 195 ? 90.08402 89.29017 100.57913 1.000 108.33267 195 GLY A N 1
ATOM 1360 C CA . GLY A 1 195 ? 91.42972 89.82664 100.62825 1.000 108.33267 195 GLY A CA 1
ATOM 1361 C C . GLY A 1 195 ? 91.92414 89.92061 102.05384 1.000 108.33267 195 GLY A C 1
ATOM 1362 O O . GLY A 1 195 ? 91.21006 89.61423 103.01172 1.000 108.33267 195 GLY A O 1
ATOM 1363 N N . ILE A 1 196 ? 93.16987 90.36774 102.17034 1.000 105.17652 196 ILE A N 1
ATOM 1364 C CA . ILE A 1 196 ? 93.85701 90.53305 103.44323 1.000 105.17652 196 ILE A CA 1
ATOM 1365 C C . ILE A 1 196 ? 94.36769 91.96407 103.53529 1.000 105.17652 196 ILE A C 1
ATOM 1366 O O . ILE A 1 196 ? 94.43717 92.68769 102.54131 1.000 105.17652 196 ILE A O 1
ATOM 1371 N N . TYR A 1 197 ? 94.73206 92.36986 104.74972 1.000 105.47767 197 TYR A N 1
ATOM 1372 C CA . TYR A 1 197 ? 95.33648 93.67937 104.94047 1.000 105.47767 197 TYR A CA 1
ATOM 1373 C C . TYR A 1 197 ? 96.25688 93.66189 106.15156 1.000 105.47767 197 TYR A C 1
ATOM 1374 O O . TYR A 1 197 ? 96.03510 92.92469 107.11967 1.000 105.47767 197 TYR A O 1
ATOM 1383 N N . ALA A 1 198 ? 97.30201 94.48502 106.06645 1.000 100.58030 198 ALA A N 1
ATOM 1384 C CA . ALA A 1 198 ? 98.25852 94.69833 107.14813 1.000 100.58030 198 ALA A CA 1
ATOM 1385 C C . ALA A 1 198 ? 98.56591 96.18634 107.22286 1.000 100.58030 198 ALA A C 1
ATOM 1386 O O . ALA A 1 198 ? 99.05079 96.76888 106.25036 1.000 100.58030 198 ALA A O 1
ATOM 1388 N N . LYS A 1 199 ? 98.28157 96.80123 108.36761 1.000 100.83392 199 LYS A N 1
ATOM 1389 C CA . LYS A 1 199 ? 98.34924 98.25116 108.51908 1.000 100.83392 199 LYS A CA 1
ATOM 1390 C C . LYS A 1 199 ? 99.25367 98.58967 109.69180 1.000 100.83392 199 LYS A C 1
ATOM 1391 O O . LYS A 1 199 ? 98.92956 98.25668 110.83302 1.000 100.83392 199 LYS A O 1
ATOM 1397 N N . GLY A 1 200 ? 100.36997 99.26172 109.42462 1.000 97.31901 200 GLY A N 1
ATOM 1398 C CA . GLY A 1 200 ? 101.30476 99.64350 110.46568 1.000 97.31901 200 GLY A CA 1
ATOM 1399 C C . GLY A 1 200 ? 101.41554 101.15262 110.54849 1.000 97.31901 200 GLY A C 1
ATOM 1400 O O . GLY A 1 200 ? 101.16817 101.85907 109.56923 1.000 97.31901 200 GLY A O 1
ATOM 1401 N N . ALA A 1 201 ? 101.74949 101.64907 111.74107 1.000 92.59047 201 ALA A N 1
ATOM 1402 C CA . ALA A 1 201 ? 101.91769 103.08753 111.89977 1.000 92.59047 201 ALA A CA 1
ATOM 1403 C C . ALA A 1 201 ? 102.64533 103.40638 113.19722 1.000 92.59047 201 ALA A C 1
ATOM 1404 O O . ALA A 1 201 ? 102.69447 102.58841 114.12696 1.000 92.59047 201 ALA A O 1
ATOM 1406 N N . ALA A 1 202 ? 103.19914 104.62168 113.24020 1.000 91.56936 202 ALA A N 1
ATOM 1407 C CA . ALA A 1 202 ? 103.89269 105.15595 114.40289 1.000 91.56936 202 ALA A CA 1
ATOM 1408 C C . ALA A 1 202 ? 103.43618 106.58581 114.65515 1.000 91.56936 202 ALA A C 1
ATOM 1409 O O . ALA A 1 202 ? 103.19667 107.34870 113.71375 1.000 91.56936 202 ALA A O 1
ATOM 1411 N N . ALA A 1 203 ? 103.33880 106.95292 115.92933 1.000 97.36875 203 ALA A N 1
ATOM 1412 C CA . ALA A 1 203 ? 102.84152 108.26336 116.31461 1.000 97.36875 203 ALA A CA 1
ATOM 1413 C C . ALA A 1 203 ? 103.63310 108.78585 117.50264 1.000 97.36875 203 ALA A C 1
ATOM 1414 O O . ALA A 1 203 ? 104.26032 108.02760 118.24343 1.000 97.36875 203 ALA A O 1
ATOM 1416 N N . ILE A 1 204 ? 103.59743 110.10281 117.67395 1.000 93.64101 204 ILE A N 1
ATOM 1417 C CA . ILE A 1 204 ? 104.22844 110.76512 118.80954 1.000 93.64101 204 ILE A CA 1
ATOM 1418 C C . ILE A 1 204 ? 103.19330 111.66953 119.45659 1.000 93.64101 204 ILE A C 1
ATOM 1419 O O . ILE A 1 204 ? 102.48955 112.40272 118.75684 1.000 93.64101 204 ILE A O 1
ATOM 1424 N N . LEU A 1 205 ? 103.09447 111.62139 120.78326 1.000 103.65408 205 LEU A N 1
ATOM 1425 C CA . LEU A 1 205 ? 102.11779 112.40762 121.51826 1.000 103.65408 205 LEU A CA 1
ATOM 1426 C C . LEU A 1 205 ? 102.82395 113.17512 122.62214 1.000 103.65408 205 LEU A C 1
ATOM 1427 O O . LEU A 1 205 ? 103.78803 112.67961 123.20940 1.000 103.65408 205 LEU A O 1
ATOM 1432 N N . VAL A 1 206 ? 102.35365 114.39206 122.89437 1.000 102.92361 206 VAL A N 1
ATOM 1433 C CA . VAL A 1 206 ? 102.77551 115.13714 124.07155 1.000 102.92361 206 VAL A CA 1
ATOM 1434 C C . VAL A 1 206 ? 101.53864 115.65118 124.78498 1.000 102.92361 206 VAL A C 1
ATOM 1435 O O . VAL A 1 206 ? 100.46073 115.77746 124.20285 1.000 102.92361 206 VAL A O 1
ATOM 1439 N N . GLY A 1 207 ? 101.70762 115.93698 126.06800 1.000 116.28014 207 GLY A N 1
ATOM 1440 C CA . GLY A 1 207 ? 100.60074 116.43749 126.85090 1.000 116.28014 207 GLY A CA 1
ATOM 1441 C C . GLY A 1 207 ? 100.90997 116.44269 128.32730 1.000 116.28014 207 GLY A C 1
ATOM 1442 O O . GLY A 1 207 ? 102.05165 116.67526 128.72458 1.000 116.28014 207 GLY A O 1
ATOM 1443 N N . THR A 1 208 ? 99.90778 116.15696 129.14828 1.000 123.29340 208 THR A N 1
ATOM 1444 C CA . THR A 1 208 ? 100.05651 116.19998 130.59614 1.000 123.29340 208 THR A CA 1
ATOM 1445 C C . THR A 1 208 ? 99.82758 114.81565 131.18253 1.000 123.29340 208 THR A C 1
ATOM 1446 O O . THR A 1 208 ? 98.80001 114.18502 130.91789 1.000 123.29340 208 THR A O 1
ATOM 1450 N N . SER A 1 209 ? 100.79354 114.34156 131.96253 1.000 126.87658 209 SER A N 1
ATOM 1451 C CA . SER A 1 209 ? 100.65403 113.12466 132.74467 1.000 126.87658 209 SER A CA 1
ATOM 1452 C C . SER A 1 209 ? 100.74403 113.48702 134.21999 1.000 126.87658 209 SER A C 1
ATOM 1453 O O . SER A 1 209 ? 101.67166 114.18950 134.64048 1.000 126.87658 209 SER A O 1
ATOM 1456 N N . ASP A 1 210 ? 99.77155 113.02746 134.99717 1.000 139.00341 210 ASP A N 1
ATOM 1457 C CA . ASP A 1 210 ? 99.74398 113.27931 136.42786 1.000 139.00341 210 ASP A CA 1
ATOM 1458 C C . ASP A 1 210 ? 99.43097 111.98957 137.16923 1.000 139.00341 210 ASP A C 1
ATOM 1459 O O . ASP A 1 210 ? 98.72648 111.11221 136.66073 1.000 139.00341 210 ASP A O 1
ATOM 1464 N N . PHE A 1 211 ? 99.98186 111.88079 138.37504 1.000 147.87767 211 PHE A N 1
ATOM 1465 C CA . PHE A 1 211 ? 99.81754 110.69784 139.20148 1.000 147.87767 211 PHE A CA 1
ATOM 1466 C C . PHE A 1 211 ? 99.58027 111.12118 140.64319 1.000 147.87767 211 PHE A C 1
ATOM 1467 O O . PHE A 1 211 ? 99.96074 112.21629 141.06718 1.000 147.87767 211 PHE A O 1
ATOM 1475 N N . TYR A 1 212 ? 98.94950 110.22472 141.39574 1.000 155.62324 212 TYR A N 1
ATOM 1476 C CA . TYR A 1 212 ? 98.54326 110.51516 142.76726 1.000 155.62324 212 TYR A CA 1
ATOM 1477 C C . TYR A 1 212 ? 98.45101 109.19344 143.51482 1.000 155.62324 212 TYR A C 1
ATOM 1478 O O . TYR A 1 212 ? 97.55035 108.39433 143.24295 1.000 155.62324 212 TYR A O 1
ATOM 1487 N N . ASP A 1 213 ? 99.38572 108.95840 144.43435 1.000 158.96430 213 ASP A N 1
ATOM 1488 C CA . ASP A 1 213 ? 99.40234 107.76848 145.27477 1.000 158.96430 213 ASP A CA 1
ATOM 1489 C C . ASP A 1 213 ? 99.26542 108.20114 146.72829 1.000 158.96430 213 ASP A C 1
ATOM 1490 O O . ASP A 1 213 ? 100.00026 109.08288 147.19058 1.000 158.96430 213 ASP A O 1
ATOM 1495 N N . GLY A 1 214 ? 98.33248 107.57150 147.44624 1.000 158.77318 214 GLY A N 1
ATOM 1496 C CA . GLY A 1 214 ? 98.07024 107.96425 148.81845 1.000 158.77318 214 GLY A CA 1
ATOM 1497 C C . GLY A 1 214 ? 98.93904 107.27254 149.84547 1.000 158.77318 214 GLY A C 1
ATOM 1498 O O . GLY A 1 214 ? 99.31009 107.88459 150.85065 1.000 158.77318 214 GLY A O 1
ATOM 1499 N N . ILE A 1 215 ? 99.26683 105.99795 149.62473 1.000 160.69900 215 ILE A N 1
ATOM 1500 C CA . ILE A 1 215 ? 100.04164 105.24726 150.61070 1.000 160.69900 215 ILE A CA 1
ATOM 1501 C C . ILE A 1 215 ? 101.43483 105.83903 150.76460 1.000 160.69900 215 ILE A C 1
ATOM 1502 O O . ILE A 1 215 ? 101.91959 106.04561 151.88298 1.000 160.69900 215 ILE A O 1
ATOM 1507 N N . GLY A 1 216 ? 102.09628 106.12326 149.65105 1.000 164.38851 216 GLY A N 1
ATOM 1508 C CA . GLY A 1 216 ? 103.37586 106.78673 149.72517 1.000 164.38851 216 GLY A CA 1
ATOM 1509 C C . GLY A 1 216 ? 103.29235 108.26809 149.98144 1.000 164.38851 216 GLY A C 1
ATOM 1510 O O . GLY A 1 216 ? 104.32868 108.92000 150.13880 1.000 164.38851 216 GLY A O 1
ATOM 1511 N N . PHE A 1 217 ? 102.07733 108.81201 150.04257 1.000 157.36915 217 PHE A N 1
ATOM 1512 C CA . PHE A 1 217 ? 101.84283 110.24428 150.20239 1.000 157.36915 217 PHE A CA 1
ATOM 1513 C C . PHE A 1 217 ? 102.62772 111.03860 149.15577 1.000 157.36915 217 PHE A C 1
ATOM 1514 O O . PHE A 1 217 ? 103.52368 111.82314 149.46217 1.000 157.36915 217 PHE A O 1
ATOM 1522 N N . VAL A 1 218 ? 102.26949 110.79794 147.89757 1.000 150.09771 218 VAL A N 1
ATOM 1523 C CA . VAL A 1 218 ? 102.95168 111.44479 146.78270 1.000 150.09771 218 VAL A CA 1
ATOM 1524 C C . VAL A 1 218 ? 101.91603 111.86418 145.74817 1.000 150.09771 218 VAL A C 1
ATOM 1525 O O . VAL A 1 218 ? 100.95758 111.13696 145.47587 1.000 150.09771 218 VAL A O 1
ATOM 1529 N N . THR A 1 219 ? 102.09724 113.05973 145.19301 1.000 148.30833 219 THR A N 1
ATOM 1530 C CA . THR A 1 219 ? 101.26679 113.52936 144.09537 1.000 148.30833 219 THR A CA 1
ATOM 1531 C C . THR A 1 219 ? 102.12156 114.38566 143.17465 1.000 148.30833 219 THR A C 1
ATOM 1532 O O . THR A 1 219 ? 102.98824 115.13592 143.63110 1.000 148.30833 219 THR A O 1
ATOM 1536 N N . GLY A 1 220 ? 101.87458 114.26574 141.87412 1.000 143.76814 220 GLY A N 1
ATOM 1537 C CA . GLY A 1 220 ? 102.63961 115.01837 140.89991 1.000 143.76814 220 GLY A CA 1
ATOM 1538 C C . GLY A 1 220 ? 101.85008 115.22008 139.63065 1.000 143.76814 220 GLY A C 1
ATOM 1539 O O . GLY A 1 220 ? 100.97257 114.42114 139.29188 1.000 143.76814 220 GLY A O 1
ATOM 1540 N N . SER A 1 221 ? 102.15897 116.30705 138.92842 1.000 142.85109 221 SER A N 1
ATOM 1541 C CA . SER A 1 221 ? 101.53732 116.61883 137.64952 1.000 142.85109 221 SER A CA 1
ATOM 1542 C C . SER A 1 221 ? 102.57434 117.29092 136.76646 1.000 142.85109 221 SER A C 1
ATOM 1543 O O . SER A 1 221 ? 103.02162 118.39947 137.07365 1.000 142.85109 221 SER A O 1
ATOM 1546 N N . LYS A 1 222 ? 102.95134 116.63154 135.67306 1.000 125.49310 222 LYS A N 1
ATOM 1547 C CA . LYS A 1 222 ? 103.99580 117.14585 134.80196 1.000 125.49310 222 LYS A CA 1
ATOM 1548 C C . LYS A 1 222 ? 103.54589 116.97496 133.36021 1.000 125.49310 222 LYS A C 1
ATOM 1549 O O . LYS A 1 222 ? 102.57105 116.27747 133.08053 1.000 125.49310 222 LYS A O 1
ATOM 1555 N N . ASN A 1 223 ? 104.22969 117.65824 132.44663 1.000 125.26911 223 ASN A N 1
ATOM 1556 C CA . ASN A 1 223 ? 104.01734 117.40089 131.02995 1.000 125.26911 223 ASN A CA 1
ATOM 1557 C C . ASN A 1 223 ? 104.96665 116.30938 130.54298 1.000 125.26911 223 ASN A C 1
ATOM 1558 O O . ASN A 1 223 ? 106.11530 116.22116 130.98612 1.000 125.26911 223 ASN A O 1
ATOM 1563 N N . ALA A 1 224 ? 104.47129 115.46115 129.64750 1.000 117.70854 224 ALA A N 1
ATOM 1564 C CA . ALA A 1 224 ? 105.19888 114.27392 129.23048 1.000 117.70854 224 ALA A CA 1
ATOM 1565 C C . ALA A 1 224 ? 105.00367 114.02717 127.74260 1.000 117.70854 224 ALA A C 1
ATOM 1566 O O . ALA A 1 224 ? 104.02865 114.47471 127.12953 1.000 117.70854 224 ALA A O 1
ATOM 1568 N N . ILE A 1 225 ? 105.95071 113.28322 127.17568 1.000 111.01800 225 ILE A N 1
ATOM 1569 C CA . ILE A 1 225 ? 105.95745 112.92338 125.76464 1.000 111.01800 225 ILE A CA 1
ATOM 1570 C C . ILE A 1 225 ? 106.02727 111.40810 125.66333 1.000 111.01800 225 ILE A C 1
ATOM 1571 O O . ILE A 1 225 ? 106.95778 110.79020 126.19180 1.000 111.01800 225 ILE A O 1
ATOM 1576 N N . VAL A 1 226 ? 105.04927 110.81233 124.98882 1.000 105.77108 226 VAL A N 1
ATOM 1577 C CA . VAL A 1 226 ? 105.00077 109.36173 124.82757 1.000 105.77108 226 VAL A CA 1
ATOM 1578 C C . VAL A 1 226 ? 104.97123 108.99751 123.34636 1.000 105.77108 226 VAL A C 1
ATOM 1579 O O . VAL A 1 226 ? 104.29192 109.65471 122.54319 1.000 105.77108 226 VAL A O 1
ATOM 1583 N N . PRO A 1 227 ? 105.71875 107.98265 122.93521 1.000 106.00035 227 PRO A N 1
ATOM 1584 C CA . PRO A 1 227 ? 105.59946 107.46661 121.57330 1.000 106.00035 227 PRO A CA 1
ATOM 1585 C C . PRO A 1 227 ? 104.53899 106.37913 121.49555 1.000 106.00035 227 PRO A C 1
ATOM 1586 O O . PRO A 1 227 ? 104.01788 105.89994 122.50410 1.000 106.00035 227 PRO A O 1
ATOM 1590 N N . GLU A 1 228 ? 104.22767 105.99239 120.26486 1.000 105.33480 228 GLU A N 1
ATOM 1591 C CA . GLU A 1 228 ? 103.16654 105.03435 120.01941 1.000 105.33480 228 GLU A CA 1
ATOM 1592 C C . GLU A 1 228 ? 103.50723 104.21497 118.79086 1.000 105.33480 228 GLU A C 1
ATOM 1593 O O . GLU A 1 228 ? 103.83551 104.76953 117.74032 1.000 105.33480 228 GLU A O 1
ATOM 1599 N N . LEU A 1 229 ? 103.40621 102.90045 118.92118 1.000 101.72714 229 LEU A N 1
ATOM 1600 C CA . LEU A 1 229 ? 103.51665 101.99983 117.78327 1.000 101.72714 229 LEU A CA 1
ATOM 1601 C C . LEU A 1 229 ? 102.23778 101.18645 117.68827 1.000 101.72714 229 LEU A C 1
ATOM 1602 O O . LEU A 1 229 ? 101.70616 100.74774 118.71260 1.000 101.72714 229 LEU A O 1
ATOM 1607 N N . GLU A 1 230 ? 101.71256 100.99232 116.47708 1.000 99.54260 230 GLU A N 1
ATOM 1608 C CA . GLU A 1 230 ? 100.65477 100.00467 116.34963 1.000 99.54260 230 GLU A CA 1
ATOM 1609 C C . GLU A 1 230 ? 100.74224 99.32062 114.99799 1.000 99.54260 230 GLU A C 1
ATOM 1610 O O . GLU A 1 230 ? 101.31227 99.84967 114.03641 1.000 99.54260 230 GLU A O 1
ATOM 1616 N N . ALA A 1 231 ? 100.14710 98.13514 114.94491 1.000 106.15655 231 ALA A N 1
ATOM 1617 C CA . ALA A 1 231 ? 99.99591 97.39351 113.70695 1.000 106.15655 231 ALA A CA 1
ATOM 1618 C C . ALA A 1 231 ? 98.72631 96.56457 113.79967 1.000 106.15655 231 ALA A C 1
ATOM 1619 O O . ALA A 1 231 ? 98.20511 96.31702 114.88781 1.000 106.15655 231 ALA A O 1
ATOM 1621 N N . LYS A 1 232 ? 98.20520 96.18507 112.64119 1.000 106.84067 232 LYS A N 1
ATOM 1622 C CA . LYS A 1 232 ? 97.03110 95.33294 112.56544 1.000 106.84067 232 LYS A CA 1
ATOM 1623 C C . LYS A 1 232 ? 97.19917 94.40670 111.37550 1.000 106.84067 232 LYS A C 1
ATOM 1624 O O . LYS A 1 232 ? 97.82527 94.77585 110.37942 1.000 106.84067 232 LYS A O 1
ATOM 1630 N N . LEU A 1 233 ? 96.63052 93.21281 111.48241 1.000 106.20401 233 LEU A N 1
ATOM 1631 C CA . LEU A 1 233 ? 96.50209 92.31841 110.34311 1.000 106.20401 233 LEU A CA 1
ATOM 1632 C C . LEU A 1 233 ? 95.07193 91.81348 110.28887 1.000 106.20401 233 LEU A C 1
ATOM 1633 O O . LEU A 1 233 ? 94.30431 91.96331 111.23906 1.000 106.20401 233 LEU A O 1
ATOM 1638 N N . GLY A 1 234 ? 94.70136 91.23604 109.15845 1.000 112.34127 234 GLY A N 1
ATOM 1639 C CA . GLY A 1 234 ? 93.42274 90.56243 109.09014 1.000 112.34127 234 GLY A CA 1
ATOM 1640 C C . GLY A 1 234 ? 92.98786 90.32062 107.66001 1.000 112.34127 234 GLY A C 1
ATOM 1641 O O . GLY A 1 234 ? 93.74710 90.51434 106.71411 1.000 112.34127 234 GLY A O 1
ATOM 1642 N N . ALA A 1 235 ? 91.73358 89.89867 107.53591 1.000 112.28270 235 ALA A N 1
ATOM 1643 C CA . ALA A 1 235 ? 91.11094 89.63083 106.25245 1.000 112.28270 235 ALA A CA 1
ATOM 1644 C C . ALA A 1 235 ? 89.82503 90.43661 106.14801 1.000 112.28270 235 ALA A C 1
ATOM 1645 O O . ALA A 1 235 ? 89.33742 91.01023 107.12647 1.000 112.28270 235 ALA A O 1
ATOM 1647 N N . ASP A 1 236 ? 89.27466 90.47037 104.93988 1.000 114.00062 236 ASP A N 1
ATOM 1648 C CA . ASP A 1 236 ? 88.14322 91.33517 104.65390 1.000 114.00062 236 ASP A CA 1
ATOM 1649 C C . ASP A 1 236 ? 87.49601 90.90119 103.34835 1.000 114.00062 236 ASP A C 1
ATOM 1650 O O . ASP A 1 236 ? 88.17640 90.45047 102.42353 1.000 114.00062 236 ASP A O 1
ATOM 1655 N N . TYR A 1 237 ? 86.17455 91.04901 103.28375 1.000 113.86282 237 TYR A N 1
ATOM 1656 C CA . TYR A 1 237 ? 85.41070 90.72259 102.09007 1.000 113.86282 237 TYR A CA 1
ATOM 1657 C C . TYR A 1 237 ? 84.42675 91.84817 101.81591 1.000 113.86282 237 TYR A C 1
ATOM 1658 O O . TYR A 1 237 ? 83.82594 92.39529 102.74460 1.000 113.86282 237 TYR A O 1
ATOM 1667 N N . THR A 1 238 ? 84.25809 92.18870 100.54174 1.000 110.23223 238 THR A N 1
ATOM 1668 C CA . THR A 1 238 ? 83.40376 93.29854 100.15197 1.000 110.23223 238 THR A CA 1
ATOM 1669 C C . THR A 1 238 ? 82.23622 92.80210 99.30876 1.000 110.23223 238 THR A C 1
ATOM 1670 O O . THR A 1 238 ? 82.33849 91.80125 98.59258 1.000 110.23223 238 THR A O 1
ATOM 1674 N N . TYR A 1 239 ? 81.11353 93.50391 99.43134 1.000 114.16680 239 TYR A N 1
ATOM 1675 C CA . TYR A 1 239 ? 79.89340 93.21635 98.69304 1.000 114.16680 239 TYR A CA 1
ATOM 1676 C C . TYR A 1 239 ? 79.50706 94.45417 97.89980 1.000 114.16680 239 TYR A C 1
ATOM 1677 O O . TYR A 1 239 ? 79.41241 95.55113 98.46268 1.000 114.16680 239 TYR A O 1
ATOM 1686 N N . ALA A 1 240 ? 79.28595 94.27538 96.59701 1.000 116.49815 240 ALA A N 1
ATOM 1687 C CA . ALA A 1 240 ? 78.99970 95.38931 95.69392 1.000 116.49815 240 ALA A CA 1
ATOM 1688 C C . ALA A 1 240 ? 77.49737 95.65438 95.69355 1.000 116.49815 240 ALA A C 1
ATOM 1689 O O . ALA A 1 240 ? 76.74351 95.18117 94.84095 1.000 116.49815 240 ALA A O 1
ATOM 1691 N N . MET A 1 241 ? 77.06268 96.43509 96.67772 1.000 125.35261 241 MET A N 1
ATOM 1692 C CA . MET A 1 241 ? 75.66122 96.80685 96.77942 1.000 125.35261 241 MET A CA 1
ATOM 1693 C C . MET A 1 241 ? 75.32537 97.83550 95.70333 1.000 125.35261 241 MET A C 1
ATOM 1694 O O . MET A 1 241 ? 76.19093 98.58128 95.23778 1.000 125.35261 241 MET A O 1
ATOM 1699 N N . ALA A 1 242 ? 74.05385 97.85438 95.29204 1.000 127.83650 242 ALA A N 1
ATOM 1700 C CA . ALA A 1 242 ? 73.63296 98.72676 94.19920 1.000 127.83650 242 ALA A CA 1
ATOM 1701 C C . ALA A 1 242 ? 74.00753 100.18252 94.45531 1.000 127.83650 242 ALA A C 1
ATOM 1702 O O . ALA A 1 242 ? 74.34911 100.91682 93.52092 1.000 127.83650 242 ALA A O 1
ATOM 1704 N N . GLN A 1 243 ? 73.95092 100.61921 95.71185 1.000 128.34939 243 GLN A N 1
ATOM 1705 C CA . GLN A 1 243 ? 74.27003 101.99492 96.06894 1.000 128.34939 243 GLN A CA 1
ATOM 1706 C C . GLN A 1 243 ? 75.71748 102.19214 96.50605 1.000 128.34939 243 GLN A C 1
ATOM 1707 O O . GLN A 1 243 ? 76.12162 103.33325 96.74843 1.000 128.34939 243 GLN A O 1
ATOM 1713 N N . GLY A 1 244 ? 76.50799 101.12594 96.61202 1.000 123.41240 244 GLY A N 1
ATOM 1714 C CA . GLY A 1 244 ? 77.88105 101.28179 97.05573 1.000 123.41240 244 GLY A CA 1
ATOM 1715 C C . GLY A 1 244 ? 78.58837 99.99003 97.41177 1.000 123.41240 244 GLY A C 1
ATOM 1716 O O . GLY A 1 244 ? 78.42814 98.97609 96.72867 1.000 123.41240 244 GLY A O 1
ATOM 1717 N N . ASP A 1 245 ? 79.37758 100.00776 98.48268 1.000 113.85570 245 ASP A N 1
ATOM 1718 C CA . ASP A 1 245 ? 80.16468 98.84899 98.87877 1.000 113.85570 245 ASP A CA 1
ATOM 1719 C C . ASP A 1 245 ? 80.02129 98.61011 100.37348 1.000 113.85570 245 ASP A C 1
ATOM 1720 O O . ASP A 1 245 ? 80.15018 99.54412 101.17337 1.000 113.85570 245 ASP A O 1
ATOM 1725 N N . LEU A 1 246 ? 79.75751 97.35739 100.74318 1.000 110.44082 246 LEU A N 1
ATOM 1726 C CA . LEU A 1 246 ? 79.69511 96.92962 102.13763 1.000 110.44082 246 LEU A CA 1
ATOM 1727 C C . LEU A 1 246 ? 80.91929 96.06609 102.41146 1.000 110.44082 246 LEU A C 1
ATOM 1728 O O . LEU A 1 246 ? 81.02080 94.94601 101.90440 1.000 110.44082 246 LEU A O 1
ATOM 1733 N N . THR A 1 247 ? 81.84333 96.58805 103.20639 1.000 108.61648 247 THR A N 1
ATOM 1734 C CA . THR A 1 247 ? 83.14439 95.97621 103.44026 1.000 108.61648 247 THR A CA 1
ATOM 1735 C C . THR A 1 247 ? 83.16186 95.42440 104.86273 1.000 108.61648 247 THR A C 1
ATOM 1736 O O . THR A 1 247 ? 83.18868 96.19102 105.83097 1.000 108.61648 247 THR A O 1
ATOM 1740 N N . LEU A 1 248 ? 83.13325 94.10056 104.99251 1.000 111.39555 248 LEU A N 1
ATOM 1741 C CA . LEU A 1 248 ? 83.10590 93.43330 106.28804 1.000 111.39555 248 LEU A CA 1
ATOM 1742 C C . LEU A 1 248 ? 84.47655 92.82075 106.53668 1.000 111.39555 248 LEU A C 1
ATOM 1743 O O . LEU A 1 248 ? 84.94069 91.99551 105.74199 1.000 111.39555 248 LEU A O 1
ATOM 1748 N N . ASP A 1 249 ? 85.12036 93.21225 107.63520 1.000 114.93689 249 ASP A N 1
ATOM 1749 C CA . ASP A 1 249 ? 86.48225 92.77681 107.90428 1.000 114.93689 249 ASP A CA 1
ATOM 1750 C C . ASP A 1 249 ? 86.60198 92.17089 109.29598 1.000 114.93689 249 ASP A C 1
ATOM 1751 O O . ASP A 1 249 ? 85.80120 92.44835 110.19399 1.000 114.93689 249 ASP A O 1
ATOM 1756 N N . VAL A 1 250 ? 87.61272 91.32037 109.44994 1.000 112.75826 250 VAL A N 1
ATOM 1757 C CA . VAL A 1 250 ? 87.96749 90.70328 110.71967 1.000 112.75826 250 VAL A CA 1
ATOM 1758 C C . VAL A 1 250 ? 89.47738 90.80714 110.86117 1.000 112.75826 250 VAL A C 1
ATOM 1759 O O . VAL A 1 250 ? 90.20931 90.64859 109.87839 1.000 112.75826 250 VAL A O 1
ATOM 1763 N N . GLY A 1 251 ? 89.94992 91.11351 112.06532 1.000 114.44644 251 GLY A N 1
ATOM 1764 C CA . GLY A 1 251 ? 91.38069 91.29296 112.19697 1.000 114.44644 251 GLY A CA 1
ATOM 1765 C C . GLY A 1 251 ? 91.84861 91.22357 113.63186 1.000 114.44644 251 GLY A C 1
ATOM 1766 O O . GLY A 1 251 ? 91.08972 90.91612 114.55086 1.000 114.44644 251 GLY A O 1
ATOM 1767 N N . TYR A 1 252 ? 93.13227 91.51153 113.79632 1.000 115.50544 252 TYR A N 1
ATOM 1768 C CA . TYR A 1 252 ? 93.81782 91.55352 115.07587 1.000 115.50544 252 TYR A CA 1
ATOM 1769 C C . TYR A 1 252 ? 94.66098 92.81898 115.10415 1.000 115.50544 252 TYR A C 1
ATOM 1770 O O . TYR A 1 252 ? 95.22386 93.21448 114.07569 1.000 115.50544 252 TYR A O 1
ATOM 1779 N N . MET A 1 253 ? 94.74527 93.46002 116.27173 1.000 117.06296 253 MET A N 1
ATOM 1780 C CA . MET A 1 253 ? 95.46818 94.71833 116.38173 1.000 117.06296 253 MET A CA 1
ATOM 1781 C C . MET A 1 253 ? 96.34336 94.71522 117.62709 1.000 117.06296 253 MET A C 1
ATOM 1782 O O . MET A 1 253 ? 95.93585 94.23284 118.68945 1.000 117.06296 253 MET A O 1
ATOM 1787 N N . TRP A 1 254 ? 97.55193 95.25825 117.46822 1.000 112.38807 254 TRP A N 1
ATOM 1788 C CA . TRP A 1 254 ? 98.55035 95.42969 118.50950 1.000 112.38807 254 TRP A CA 1
ATOM 1789 C C . TRP A 1 254 ? 98.89272 96.90886 118.60637 1.000 112.38807 254 TRP A C 1
ATOM 1790 O O . TRP A 1 254 ? 99.00614 97.58988 117.58267 1.000 112.38807 254 TRP A O 1
ATOM 1801 N N . PHE A 1 255 ? 99.08488 97.40644 119.82806 1.000 109.62898 255 PHE A N 1
ATOM 1802 C CA . PHE A 1 255 ? 99.58004 98.77191 119.97331 1.000 109.62898 255 PHE A CA 1
ATOM 1803 C C . PHE A 1 255 ? 100.27168 98.92195 121.32017 1.000 109.62898 255 PHE A C 1
ATOM 1804 O O . PHE A 1 255 ? 100.05504 98.13490 122.24386 1.000 109.62898 255 PHE A O 1
ATOM 1812 N N . ASN A 1 256 ? 101.09296 99.96904 121.42264 1.000 115.01996 256 ASN A N 1
ATOM 1813 C CA . ASN A 1 256 ? 101.87550 100.21372 122.62836 1.000 115.01996 256 ASN A CA 1
ATOM 1814 C C . ASN A 1 256 ? 102.22759 101.69228 122.73232 1.000 115.01996 256 ASN A C 1
ATOM 1815 O O . ASN A 1 256 ? 102.70159 102.29270 121.75709 1.000 115.01996 256 ASN A O 1
ATOM 1820 N N . TYR A 1 257 ? 101.98326 102.26652 123.91574 1.000 116.30165 257 TYR A N 1
ATOM 1821 C CA . TYR A 1 257 ? 102.49501 103.56799 124.32411 1.000 116.30165 257 TYR A CA 1
ATOM 1822 C C . TYR A 1 257 ? 103.66079 103.34563 125.28023 1.000 116.30165 257 TYR A C 1
ATOM 1823 O O . TYR A 1 257 ? 103.49931 102.68696 126.31765 1.000 116.30165 257 TYR A O 1
ATOM 1832 N N . PHE A 1 258 ? 104.81843 103.90944 124.94311 1.000 122.51895 258 PHE A N 1
ATOM 1833 C CA . PHE A 1 258 ? 105.99241 103.83232 125.80207 1.000 122.51895 258 PHE A CA 1
ATOM 1834 C C . PHE A 1 258 ? 105.94143 104.93218 126.85328 1.000 122.51895 258 PHE A C 1
ATOM 1835 O O . PHE A 1 258 ? 105.65693 106.09073 126.53362 1.000 122.51895 258 PHE A O 1
ATOM 1843 N N . ASN A 1 259 ? 106.22283 104.56888 128.10548 1.000 124.52803 259 ASN A N 1
ATOM 1844 C CA . ASN A 1 259 ? 106.28414 105.53015 129.20790 1.000 124.52803 259 ASN A CA 1
ATOM 1845 C C . ASN A 1 259 ? 104.97334 106.30203 129.33233 1.000 124.52803 259 ASN A C 1
ATOM 1846 O O . ASN A 1 259 ? 104.95946 107.49232 129.65089 1.000 124.52803 259 ASN A O 1
ATOM 1851 N N . ALA A 1 260 ? 103.86068 105.61470 129.06503 1.000 127.41791 260 ALA A N 1
ATOM 1852 C CA . ALA A 1 260 ? 102.56397 106.28180 129.02970 1.000 127.41791 260 ALA A CA 1
ATOM 1853 C C . ALA A 1 260 ? 102.20172 106.87119 130.38502 1.000 127.41791 260 ALA A C 1
ATOM 1854 O O . ALA A 1 260 ? 101.71489 108.00470 130.46650 1.000 127.41791 260 ALA A O 1
ATOM 1856 N N . MET A 1 261 ? 102.43170 106.12279 131.45894 1.000 140.99838 261 MET A N 1
ATOM 1857 C CA . MET A 1 261 ? 102.08655 106.56168 132.80149 1.000 140.99838 261 MET A CA 1
ATOM 1858 C C . MET A 1 261 ? 103.26596 106.31136 133.73079 1.000 140.99838 261 MET A C 1
ATOM 1859 O O . MET A 1 261 ? 104.31201 105.79775 133.32220 1.000 140.99838 261 MET A O 1
ATOM 1864 N N . HIS A 1 262 ? 103.08285 106.67244 134.99862 1.000 149.62861 262 HIS A N 1
ATOM 1865 C CA . HIS A 1 262 ? 104.13820 106.55726 135.99334 1.000 149.62861 262 HIS A CA 1
ATOM 1866 C C . HIS A 1 262 ? 103.55109 106.79309 137.37450 1.000 149.62861 262 HIS A C 1
ATOM 1867 O O . HIS A 1 262 ? 102.66976 107.63867 137.53864 1.000 149.62861 262 HIS A O 1
ATOM 1874 N N . ASN A 1 263 ? 104.04890 106.04449 138.35578 1.000 152.01204 263 ASN A N 1
ATOM 1875 C CA . ASN A 1 263 ? 103.66645 106.20262 139.75219 1.000 152.01204 263 ASN A CA 1
ATOM 1876 C C . ASN A 1 263 ? 104.57578 105.33105 140.60346 1.000 152.01204 263 ASN A C 1
ATOM 1877 O O . ASN A 1 263 ? 105.01566 104.26324 140.16733 1.000 152.01204 263 ASN A O 1
ATOM 1882 N N . THR A 1 264 ? 104.85246 105.79916 141.81886 1.000 151.67491 264 THR A N 1
ATOM 1883 C CA . THR A 1 264 ? 105.67103 105.05007 142.76066 1.000 151.67491 264 THR A CA 1
ATOM 1884 C C . THR A 1 264 ? 104.85562 104.12782 143.65646 1.000 151.67491 264 THR A C 1
ATOM 1885 O O . THR A 1 264 ? 105.44425 103.38907 144.45373 1.000 151.67491 264 THR A O 1
ATOM 1889 N N . ALA A 1 265 ? 103.52394 104.15319 143.55011 1.000 154.32798 265 ALA A N 1
ATOM 1890 C CA . ALA A 1 265 ? 102.70917 103.20910 144.30797 1.000 154.32798 265 ALA A CA 1
ATOM 1891 C C . ALA A 1 265 ? 103.04230 101.77661 143.92059 1.000 154.32798 265 ALA A C 1
ATOM 1892 O O . ALA A 1 265 ? 103.16054 100.90024 144.78495 1.000 154.32798 265 ALA A O 1
ATOM 1894 N N . THR A 1 266 ? 103.19715 101.52129 142.62580 1.000 149.65021 266 THR A N 1
ATOM 1895 C CA . THR A 1 266 ? 103.72909 100.24844 142.17681 1.000 149.65021 266 THR A CA 1
ATOM 1896 C C . THR A 1 266 ? 105.22137 100.17079 142.48625 1.000 149.65021 266 THR A C 1
ATOM 1897 O O . THR A 1 266 ? 105.89993 101.18364 142.68035 1.000 149.65021 266 THR A O 1
ATOM 1901 N N . ASN A 1 267 ? 105.72905 98.94005 142.54464 1.000 145.20154 267 ASN A N 1
ATOM 1902 C CA . ASN A 1 267 ? 107.13639 98.73081 142.85813 1.000 145.20154 267 ASN A CA 1
ATOM 1903 C C . ASN A 1 267 ? 108.05803 99.28067 141.77885 1.000 145.20154 267 ASN A C 1
ATOM 1904 O O . ASN A 1 267 ? 109.23497 99.53316 142.05613 1.000 145.20154 267 ASN A O 1
ATOM 1909 N N . GLY A 1 268 ? 107.55379 99.46965 140.56180 1.000 149.66058 268 GLY A N 1
ATOM 1910 C CA . GLY A 1 268 ? 108.29566 100.13330 139.51339 1.000 149.66058 268 GLY A CA 1
ATOM 1911 C C . GLY A 1 268 ? 108.01285 101.62325 139.47878 1.000 149.66058 268 GLY A C 1
ATOM 1912 O O . GLY A 1 268 ? 107.42471 102.20140 140.39456 1.000 149.66058 268 GLY A O 1
ATOM 1913 N N . LEU A 1 269 ? 108.44830 102.25379 138.39011 1.000 144.71542 269 LEU A N 1
ATOM 1914 C CA . LEU A 1 269 ? 108.26280 103.68829 138.20925 1.000 144.71542 269 LEU A CA 1
ATOM 1915 C C . LEU A 1 269 ? 107.38898 104.02930 137.01406 1.000 144.71542 269 LEU A C 1
ATOM 1916 O O . LEU A 1 269 ? 106.40226 104.75623 137.16626 1.000 144.71542 269 LEU A O 1
ATOM 1921 N N . GLU A 1 270 ? 107.71572 103.52318 135.82864 1.000 144.86918 270 GLU A N 1
ATOM 1922 C CA . GLU A 1 270 ? 107.02260 103.88618 134.60227 1.000 144.86918 270 GLU A CA 1
ATOM 1923 C C . GLU A 1 270 ? 106.42741 102.64994 133.94431 1.000 144.86918 270 GLU A C 1
ATOM 1924 O O . GLU A 1 270 ? 106.96401 101.54606 134.05932 1.000 144.86918 270 GLU A O 1
ATOM 1930 N N . THR A 1 271 ? 105.31413 102.84383 133.24597 1.000 140.84650 271 THR A N 1
ATOM 1931 C CA . THR A 1 271 ? 104.65958 101.76830 132.52057 1.000 140.84650 271 THR A CA 1
ATOM 1932 C C . THR A 1 271 ? 104.49382 102.15440 131.05853 1.000 140.84650 271 THR A C 1
ATOM 1933 O O . THR A 1 271 ? 104.27320 103.32286 130.72775 1.000 140.84650 271 THR A O 1
ATOM 1937 N N . ASP A 1 272 ? 104.60541 101.15856 130.18554 1.000 138.08127 272 ASP A N 1
ATOM 1938 C CA . ASP A 1 272 ? 104.35645 101.32174 128.75826 1.000 138.08127 272 ASP A CA 1
ATOM 1939 C C . ASP A 1 272 ? 103.03634 100.62822 128.45507 1.000 138.08127 272 ASP A C 1
ATOM 1940 O O . ASP A 1 272 ? 103.00835 99.42021 128.19700 1.000 138.08127 272 ASP A O 1
ATOM 1945 N N . PHE A 1 273 ? 101.94666 101.38945 128.49054 1.000 122.79323 273 PHE A N 1
ATOM 1946 C CA . PHE A 1 273 ? 100.60946 100.80738 128.41915 1.000 122.79323 273 PHE A CA 1
ATOM 1947 C C . PHE A 1 273 ? 100.40486 100.28931 127.00555 1.000 122.79323 273 PHE A C 1
ATOM 1948 O O . PHE A 1 273 ? 100.51547 101.04736 126.03952 1.000 122.79323 273 PHE A O 1
ATOM 1956 N N . ALA A 1 274 ? 100.10927 99.00478 126.86760 1.000 125.33747 274 ALA A N 1
ATOM 1957 C CA . ALA A 1 274 ? 99.95229 98.43439 125.54422 1.000 125.33747 274 ALA A CA 1
ATOM 1958 C C . ALA A 1 274 ? 98.76384 97.48705 125.54304 1.000 125.33747 274 ALA A C 1
ATOM 1959 O O . ALA A 1 274 ? 98.16708 97.21192 126.58246 1.000 125.33747 274 ALA A O 1
ATOM 1961 N N . ALA A 1 275 ? 98.40516 96.99547 124.36103 1.000 120.03584 275 ALA A N 1
ATOM 1962 C CA . ALA A 1 275 ? 97.29676 96.05461 124.28199 1.000 120.03584 275 ALA A CA 1
ATOM 1963 C C . ALA A 1 275 ? 97.32721 95.31961 122.95331 1.000 120.03584 275 ALA A C 1
ATOM 1964 O O . ALA A 1 275 ? 98.01577 95.71826 122.00634 1.000 120.03584 275 ALA A O 1
ATOM 1966 N N . SER A 1 276 ? 96.56103 94.23208 122.90761 1.000 120.27169 276 SER A N 1
ATOM 1967 C CA . SER A 1 276 ? 96.39999 93.45543 121.68744 1.000 120.27169 276 SER A CA 1
ATOM 1968 C C . SER A 1 276 ? 95.07503 92.71275 121.74834 1.000 120.27169 276 SER A C 1
ATOM 1969 O O . SER A 1 276 ? 94.62164 92.31697 122.82410 1.000 120.27169 276 SER A O 1
ATOM 1972 N N . GLY A 1 277 ? 94.45721 92.53138 120.58457 1.000 117.58891 277 GLY A N 1
ATOM 1973 C CA . GLY A 1 277 ? 93.22297 91.78124 120.51930 1.000 117.58891 277 GLY A CA 1
ATOM 1974 C C . GLY A 1 277 ? 92.58120 91.72600 119.14803 1.000 117.58891 277 GLY A C 1
ATOM 1975 O O . GLY A 1 277 ? 92.87609 92.53178 118.26192 1.000 117.58891 277 GLY A O 1
ATOM 1976 N N . PRO A 1 278 ? 91.69682 90.75522 118.94576 1.000 113.89766 278 PRO A N 1
ATOM 1977 C CA . PRO A 1 278 ? 90.92536 90.69171 117.70196 1.000 113.89766 278 PRO A CA 1
ATOM 1978 C C . PRO A 1 278 ? 89.85743 91.77702 117.65702 1.000 113.89766 278 PRO A C 1
ATOM 1979 O O . PRO A 1 278 ? 89.57216 92.45409 118.64364 1.000 113.89766 278 PRO A O 1
ATOM 1983 N N . TYR A 1 279 ? 89.25591 91.92025 116.47765 1.000 111.72134 279 TYR A N 1
ATOM 1984 C CA . TYR A 1 279 ? 88.18805 92.88836 116.27196 1.000 111.72134 279 TYR A CA 1
ATOM 1985 C C . TYR A 1 279 ? 87.45528 92.58226 114.97391 1.000 111.72134 279 TYR A C 1
ATOM 1986 O O . TYR A 1 279 ? 88.08063 92.36269 113.93200 1.000 111.72134 279 TYR A O 1
ATOM 1995 N N . ILE A 1 280 ? 86.13006 92.56787 115.05631 1.000 111.90284 280 ILE A N 1
ATOM 1996 C CA . ILE A 1 280 ? 85.26927 92.49383 113.88848 1.000 111.90284 280 ILE A CA 1
ATOM 1997 C C . ILE A 1 280 ? 84.93662 93.91801 113.47353 1.000 111.90284 280 ILE A C 1
ATOM 1998 O O . ILE A 1 280 ? 85.03373 94.85500 114.26590 1.000 111.90284 280 ILE A O 1
ATOM 2003 N N . GLY A 1 281 ? 84.51924 94.09181 112.22171 1.000 109.87991 281 GLY A N 1
ATOM 2004 C CA . GLY A 1 281 ? 84.13748 95.41882 111.78283 1.000 109.87991 281 GLY A CA 1
ATOM 2005 C C . GLY A 1 281 ? 83.30619 95.46130 110.51895 1.000 109.87991 281 GLY A C 1
ATOM 2006 O O . GLY A 1 281 ? 83.52407 94.67776 109.58914 1.000 109.87991 281 GLY A O 1
ATOM 2007 N N . LEU A 1 282 ? 82.34795 96.38335 110.47653 1.000 107.36413 282 LEU A N 1
ATOM 2008 C CA . LEU A 1 282 ? 81.51045 96.61051 109.30884 1.000 107.36413 282 LEU A CA 1
ATOM 2009 C C . LEU A 1 282 ? 81.75048 98.02540 108.80692 1.000 107.36413 282 LEU A C 1
ATOM 2010 O O . LEU A 1 282 ? 81.80316 98.96941 109.60096 1.000 107.36413 282 LEU A O 1
ATOM 2015 N N . LYS A 1 283 ? 81.89468 98.17298 107.49421 1.000 101.48567 283 LYS A N 1
ATOM 2016 C CA . LYS A 1 283 ? 82.18108 99.45602 106.88019 1.000 101.48567 283 LYS A CA 1
ATOM 2017 C C . LYS A 1 283 ? 81.28909 99.60240 105.65687 1.000 101.48567 283 LYS A C 1
ATOM 2018 O O . LYS A 1 283 ? 80.96415 98.61794 104.99312 1.000 101.48567 283 LYS A O 1
ATOM 2024 N N . TYR A 1 284 ? 80.87254 100.83050 105.36991 1.000 107.33824 284 TYR A N 1
ATOM 2025 C CA . TYR A 1 284 ? 79.99333 101.10361 104.24155 1.000 107.33824 284 TYR A CA 1
ATOM 2026 C C . TYR A 1 284 ? 80.50007 102.34372 103.52906 1.000 107.33824 284 TYR A C 1
ATOM 2027 O O . TYR A 1 284 ? 80.66348 103.39654 104.15699 1.000 107.33824 284 TYR A O 1
ATOM 2036 N N . VAL A 1 285 ? 80.73569 102.21738 102.22432 1.000 103.21487 285 VAL A N 1
ATOM 2037 C CA . VAL A 1 285 ? 81.19647 103.31412 101.38207 1.000 103.21487 285 VAL A CA 1
ATOM 2038 C C . VAL A 1 285 ? 80.13647 103.54492 100.31534 1.000 103.21487 285 VAL A C 1
ATOM 2039 O O . VAL A 1 285 ? 79.92308 102.68888 99.44741 1.000 103.21487 285 VAL A O 1
ATOM 2043 N N . GLY A 1 286 ? 79.47802 104.69863 100.37106 1.000 107.60434 286 GLY A N 1
ATOM 2044 C CA . GLY A 1 286 ? 78.45574 105.06616 99.40821 1.000 107.60434 286 GLY A CA 1
ATOM 2045 C C . GLY A 1 286 ? 78.92036 106.23875 98.55992 1.000 107.60434 286 GLY A C 1
ATOM 2046 O O . GLY A 1 286 ? 79.31965 107.28071 99.08678 1.000 107.60434 286 GLY A O 1
ATOM 2047 N N . ASN A 1 287 ? 78.85794 106.05053 97.24534 1.000 110.30678 287 ASN A N 1
ATOM 2048 C CA . ASN A 1 287 ? 79.29328 107.08584 96.32193 1.000 110.30678 287 ASN A CA 1
ATOM 2049 C C . ASN A 1 287 ? 78.31780 108.25712 96.32431 1.000 110.30678 287 ASN A C 1
ATOM 2050 O O . ASN A 1 287 ? 77.10943 108.09285 96.51087 1.000 110.30678 287 ASN A O 1
ATOM 2055 N N . VAL A 1 288 ? 78.86250 109.45142 96.11984 1.000 113.65233 288 VAL A N 1
ATOM 2056 C CA . VAL A 1 288 ? 78.07167 110.67342 96.09750 1.000 113.65233 288 VAL A CA 1
ATOM 2057 C C . VAL A 1 288 ? 77.61330 110.95609 94.67095 1.000 113.65233 288 VAL A C 1
ATOM 2058 O O . VAL A 1 288 ? 78.36761 110.75827 93.71899 1.000 113.65233 288 VAL A O 1
ATOM 2063 N N . MET B 1 24 ? 84.38724 100.98755 88.45669 1.000 124.18646 24 MET B N 1
ATOM 2064 C CA . MET B 1 24 ? 84.87178 100.68990 87.11402 1.000 124.18646 24 MET B CA 1
ATOM 2065 C C . MET B 1 24 ? 85.74444 101.82417 86.58390 1.000 124.18646 24 MET B C 1
ATOM 2066 O O . MET B 1 24 ? 86.56856 101.61880 85.69295 1.000 124.18646 24 MET B O 1
ATOM 2071 N N . GLY B 1 25 ? 85.56048 103.01906 87.14170 1.000 131.83786 25 GLY B N 1
ATOM 2072 C CA . GLY B 1 25 ? 86.36649 104.16227 86.78522 1.000 131.83786 25 GLY B CA 1
ATOM 2073 C C . GLY B 1 25 ? 86.23248 104.56115 85.32977 1.000 131.83786 25 GLY B C 1
ATOM 2074 O O . GLY B 1 25 ? 87.15849 104.38633 84.53211 1.000 131.83786 25 GLY B O 1
ATOM 2075 N N . PRO B 1 26 ? 85.06526 105.09290 84.94999 1.000 134.68033 26 PRO B N 1
ATOM 2076 C CA . PRO B 1 26 ? 84.88000 105.50358 83.54663 1.000 134.68033 26 PRO B CA 1
ATOM 2077 C C . PRO B 1 26 ? 85.88376 106.54628 83.08848 1.000 134.68033 26 PRO B C 1
ATOM 2078 O O . PRO B 1 26 ? 86.34234 106.49899 81.94101 1.000 134.68033 26 PRO B O 1
ATOM 2082 N N . VAL B 1 27 ? 86.23710 107.48388 83.95042 1.000 129.04098 27 VAL B N 1
ATOM 2083 C CA . VAL B 1 27 ? 87.31475 108.42768 83.68476 1.000 129.04098 27 VAL B CA 1
ATOM 2084 C C . VAL B 1 27 ? 88.61608 107.79599 84.14599 1.000 129.04098 27 VAL B C 1
ATOM 2085 O O . VAL B 1 27 ? 88.68835 107.23863 85.24726 1.000 129.04098 27 VAL B O 1
ATOM 2089 N N . CYS B 1 28 ? 89.65498 107.87230 83.31490 1.000 125.39302 28 CYS B N 1
ATOM 2090 C CA . CYS B 1 28 ? 90.90888 107.22345 83.68618 1.000 125.39302 28 CYS B CA 1
ATOM 2091 C C . CYS B 1 28 ? 92.08391 108.03183 83.14245 1.000 125.39302 28 CYS B C 1
ATOM 2092 O O . CYS B 1 28 ? 92.48579 107.85505 81.98923 1.000 125.39302 28 CYS B O 1
ATOM 2095 N N . THR B 1 29 ? 92.62569 108.90868 83.98549 1.000 145.71911 29 THR B N 1
ATOM 2096 C CA . THR B 1 29 ? 93.92726 109.54452 83.77462 1.000 145.71911 29 THR B CA 1
ATOM 2097 C C . THR B 1 29 ? 94.70822 109.44850 85.07987 1.000 145.71911 29 THR B C 1
ATOM 2098 O O . THR B 1 29 ? 94.96289 110.45927 85.74623 1.000 145.71911 29 THR B O 1
ATOM 2102 N N . PRO B 1 30 ? 95.10326 108.23493 85.47761 1.000 128.29948 30 PRO B N 1
ATOM 2103 C CA . PRO B 1 30 ? 95.66798 108.04171 86.81943 1.000 128.29948 30 PRO B CA 1
ATOM 2104 C C . PRO B 1 30 ? 97.05760 108.63043 86.97710 1.000 128.29948 30 PRO B C 1
ATOM 2105 O O . PRO B 1 30 ? 97.58363 109.27522 86.06512 1.000 128.29948 30 PRO B O 1
ATOM 2109 N N . GLY B 1 31 ? 97.65539 108.41399 88.14436 1.000 119.43863 31 GLY B N 1
ATOM 2110 C CA . GLY B 1 31 ? 99.03841 108.77856 88.36508 1.000 119.43863 31 GLY B CA 1
ATOM 2111 C C . GLY B 1 31 ? 99.98219 107.76933 87.74826 1.000 119.43863 31 GLY B C 1
ATOM 2112 O O . GLY B 1 31 ? 100.81256 107.17535 88.44285 1.000 119.43863 31 GLY B O 1
ATOM 2113 N N . ASN B 1 32 ? 99.85766 107.56958 86.43374 1.000 125.09327 32 ASN B N 1
ATOM 2114 C CA . ASN B 1 32 ? 100.68820 106.59787 85.73337 1.000 125.09327 32 ASN B CA 1
ATOM 2115 C C . ASN B 1 32 ? 102.17115 106.91076 85.85908 1.000 125.09327 32 ASN B C 1
ATOM 2116 O O . ASN B 1 32 ? 103.00034 106.01313 85.67593 1.000 125.09327 32 ASN B O 1
ATOM 2121 N N . VAL B 1 33 ? 102.52399 108.15686 86.15666 1.000 123.97686 33 VAL B N 1
ATOM 2122 C CA . VAL B 1 33 ? 103.89493 108.52246 86.47758 1.000 123.97686 33 VAL B CA 1
ATOM 2123 C C . VAL B 1 33 ? 103.93022 108.98769 87.92442 1.000 123.97686 33 VAL B C 1
ATOM 2124 O O . VAL B 1 33 ? 102.95556 109.53990 88.44625 1.000 123.97686 33 VAL B O 1
ATOM 2128 N N . THR B 1 34 ? 105.05070 108.71876 88.58765 1.000 114.89130 34 THR B N 1
ATOM 2129 C CA . THR B 1 34 ? 105.27993 109.26754 89.91565 1.000 114.89130 34 THR B CA 1
ATOM 2130 C C . THR B 1 34 ? 106.69863 109.81298 90.01286 1.000 114.89130 34 THR B C 1
ATOM 2131 O O . THR B 1 34 ? 106.97824 110.68776 90.83391 1.000 114.89130 34 THR B O 1
ATOM 2135 N N . VAL B 1 35 ? 107.59739 109.32223 89.17445 1.000 109.34758 35 VAL B N 1
ATOM 2136 C CA . VAL B 1 35 ? 108.97252 109.82202 89.18623 1.000 109.34758 35 VAL B CA 1
ATOM 2137 C C . VAL B 1 35 ? 109.04141 111.07881 88.32345 1.000 109.34758 35 VAL B C 1
ATOM 2138 O O . VAL B 1 35 ? 108.59057 111.05131 87.16766 1.000 109.34758 35 VAL B O 1
ATOM 2142 N N . PRO B 1 36 ? 109.57028 112.18278 88.83628 1.000 105.26523 36 PRO B N 1
ATOM 2143 C CA . PRO B 1 36 ? 109.64207 113.41321 88.04993 1.000 105.26523 36 PRO B CA 1
ATOM 2144 C C . PRO B 1 36 ? 110.82899 113.39171 87.09356 1.000 105.26523 36 PRO B C 1
ATOM 2145 O O . PRO B 1 36 ? 111.69923 112.52185 87.15410 1.000 105.26523 36 PRO B O 1
ATOM 2149 N N . CYS B 1 37 ? 110.84276 114.37676 86.20146 1.000 121.93408 37 CYS B N 1
ATOM 2150 C CA . CYS B 1 37 ? 111.91507 114.48563 85.22536 1.000 121.93408 37 CYS B CA 1
ATOM 2151 C C . CYS B 1 37 ? 113.22256 114.85150 85.91805 1.000 121.93408 37 CYS B C 1
ATOM 2152 O O . CYS B 1 37 ? 113.23264 115.45087 86.99659 1.000 121.93408 37 CYS B O 1
ATOM 2155 N N . GLU B 1 38 ? 114.33356 114.46942 85.29076 1.000 128.50748 38 GLU B N 1
ATOM 2156 C CA . GLU B 1 38 ? 115.64634 114.75231 85.85422 1.000 128.50748 38 GLU B CA 1
ATOM 2157 C C . GLU B 1 38 ? 115.84651 116.25460 86.00274 1.000 128.50748 38 GLU B C 1
ATOM 2158 O O . GLU B 1 38 ? 115.40361 117.04496 85.16484 1.000 128.50748 38 GLU B O 1
ATOM 2164 N N . ARG B 1 39 ? 116.49972 116.64722 87.09326 1.000 129.71443 39 ARG B N 1
ATOM 2165 C CA . ARG B 1 39 ? 116.72607 118.06081 87.37801 1.000 129.71443 39 ARG B CA 1
ATOM 2166 C C . ARG B 1 39 ? 117.84053 118.13424 88.40799 1.000 129.71443 39 ARG B C 1
ATOM 2167 O O . ARG B 1 39 ? 117.70788 117.57660 89.50215 1.000 129.71443 39 ARG B O 1
ATOM 2175 N N . THR B 1 40 ? 118.92886 118.81579 88.06448 1.000 128.05639 40 THR B N 1
ATOM 2176 C CA . THR B 1 40 ? 120.04376 119.02736 88.97738 1.000 128.05639 40 THR B CA 1
ATOM 2177 C C . THR B 1 40 ? 119.95002 120.43796 89.54376 1.000 128.05639 40 THR B C 1
ATOM 2178 O O . THR B 1 40 ? 119.79824 121.40611 88.79019 1.000 128.05639 40 THR B O 1
ATOM 2182 N N . ALA B 1 41 ? 120.02163 120.54656 90.86818 1.000 127.04931 41 ALA B N 1
ATOM 2183 C CA . ALA B 1 41 ? 119.85979 121.82203 91.54874 1.000 127.04931 41 ALA B CA 1
ATOM 2184 C C . ALA B 1 41 ? 120.52644 121.74094 92.91527 1.000 127.04931 41 ALA B C 1
ATOM 2185 O O . ALA B 1 41 ? 120.96400 120.67486 93.35489 1.000 127.04931 41 ALA B O 1
ATOM 2187 N N . TRP B 1 42 ? 120.58936 122.88342 93.59324 1.000 133.01847 42 TRP B N 1
ATOM 2188 C CA . TRP B 1 42 ? 121.09325 122.96196 94.95465 1.000 133.01847 42 TRP B CA 1
ATOM 2189 C C . TRP B 1 42 ? 120.02312 123.59777 95.82582 1.000 133.01847 42 TRP B C 1
ATOM 2190 O O . TRP B 1 42 ? 119.06103 124.17948 95.32419 1.000 133.01847 42 TRP B O 1
ATOM 2201 N N . ASP B 1 43 ? 120.17473 123.46161 97.13983 1.000 126.47780 43 ASP B N 1
ATOM 2202 C CA . ASP B 1 43 ? 119.25466 124.15248 98.03216 1.000 126.47780 43 ASP B CA 1
ATOM 2203 C C . ASP B 1 43 ? 119.87443 124.30041 99.41177 1.000 126.47780 43 ASP B C 1
ATOM 2204 O O . ASP B 1 43 ? 120.61386 123.42485 99.86625 1.000 126.47780 43 ASP B O 1
ATOM 2209 N N . ILE B 1 44 ? 119.54736 125.41037 100.06884 1.000 121.49262 44 ILE B N 1
ATOM 2210 C CA . ILE B 1 44 ? 120.01702 125.71778 101.41435 1.000 121.49262 44 ILE B CA 1
ATOM 2211 C C . ILE B 1 44 ? 118.81752 126.13914 102.25403 1.000 121.49262 44 ILE B C 1
ATOM 2212 O O . ILE B 1 44 ? 117.97233 126.91758 101.79998 1.000 121.49262 44 ILE B O 1
ATOM 2217 N N . GLY B 1 45 ? 118.73060 125.61831 103.46870 1.000 117.70037 45 GLY B N 1
ATOM 2218 C CA . GLY B 1 45 ? 117.58773 125.88789 104.31852 1.000 117.70037 45 GLY B CA 1
ATOM 2219 C C . GLY B 1 45 ? 118.00940 126.18421 105.73986 1.000 117.70037 45 GLY B C 1
ATOM 2220 O O . GLY B 1 45 ? 118.93806 125.57342 106.28163 1.000 117.70037 45 GLY B O 1
ATOM 2221 N N . ILE B 1 46 ? 117.28031 127.11802 106.35007 1.000 115.35221 46 ILE B N 1
ATOM 2222 C CA . ILE B 1 46 ? 117.53317 127.58330 107.70877 1.000 115.35221 46 ILE B CA 1
ATOM 2223 C C . ILE B 1 46 ? 116.20262 127.61021 108.45060 1.000 115.35221 46 ILE B C 1
ATOM 2224 O O . ILE B 1 46 ? 115.20231 128.11562 107.92945 1.000 115.35221 46 ILE B O 1
ATOM 2229 N N . THR B 1 47 ? 116.18339 127.05863 109.66104 1.000 109.16651 47 THR B N 1
ATOM 2230 C CA . THR B 1 47 ? 114.94539 126.91255 110.40859 1.000 109.16651 47 THR B CA 1
ATOM 2231 C C . THR B 1 47 ? 115.17657 127.26072 111.86924 1.000 109.16651 47 THR B C 1
ATOM 2232 O O . THR B 1 47 ? 116.13903 126.78684 112.48122 1.000 109.16651 47 THR B O 1
ATOM 2236 N N . ALA B 1 48 ? 114.28207 128.07671 112.42217 1.000 106.15573 48 ALA B N 1
ATOM 2237 C CA . ALA B 1 48 ? 114.27782 128.42229 113.83280 1.000 106.15573 48 ALA B CA 1
ATOM 2238 C C . ALA B 1 48 ? 113.21349 127.59673 114.54513 1.000 106.15573 48 ALA B C 1
ATOM 2239 O O . ALA B 1 48 ? 112.10820 127.39298 114.02795 1.000 106.15573 48 ALA B O 1
ATOM 2241 N N . LEU B 1 49 ? 113.55433 127.11339 115.74013 1.000 106.11660 49 LEU B N 1
ATOM 2242 C CA . LEU B 1 49 ? 112.77654 126.09312 116.42881 1.000 106.11660 49 LEU B CA 1
ATOM 2243 C C . LEU B 1 49 ? 112.50199 126.52823 117.86125 1.000 106.11660 49 LEU B C 1
ATOM 2244 O O . LEU B 1 49 ? 113.43888 126.82213 118.60848 1.000 106.11660 49 LEU B O 1
ATOM 2249 N N . TYR B 1 50 ? 111.22353 126.57146 118.23853 1.000 106.07354 50 TYR B N 1
ATOM 2250 C CA . TYR B 1 50 ? 110.77852 127.02570 119.55560 1.000 106.07354 50 TYR B CA 1
ATOM 2251 C C . TYR B 1 50 ? 110.30915 125.80481 120.34529 1.000 106.07354 50 TYR B C 1
ATOM 2252 O O . TYR B 1 50 ? 109.11410 125.52710 120.42539 1.000 106.07354 50 TYR B O 1
ATOM 2261 N N . LEU B 1 51 ? 111.24165 125.06817 120.94516 1.000 108.87811 51 LEU B N 1
ATOM 2262 C CA . LEU B 1 51 ? 110.86599 123.80882 121.58079 1.000 108.87811 51 LEU B CA 1
ATOM 2263 C C . LEU B 1 51 ? 110.96875 123.85205 123.09656 1.000 108.87811 51 LEU B C 1
ATOM 2264 O O . LEU B 1 51 ? 111.40762 124.83337 123.70039 1.000 108.87811 51 LEU B O 1
ATOM 2269 N N . GLN B 1 52 ? 110.51765 122.75001 123.69236 1.000 113.94774 52 GLN B N 1
ATOM 2270 C CA . GLN B 1 52 ? 110.66891 122.45047 125.09941 1.000 113.94774 52 GLN B CA 1
ATOM 2271 C C . GLN B 1 52 ? 111.07824 120.98701 125.21455 1.000 113.94774 52 GLN B C 1
ATOM 2272 O O . GLN B 1 52 ? 110.45787 120.11390 124.57192 1.000 113.94774 52 GLN B O 1
ATOM 2278 N N . PRO B 1 53 ? 112.13123 120.68353 125.96893 1.000 121.13955 53 PRO B N 1
ATOM 2279 C CA . PRO B 1 53 ? 112.53116 119.29445 126.19895 1.000 121.13955 53 PRO B CA 1
ATOM 2280 C C . PRO B 1 53 ? 111.93567 118.73039 127.47817 1.000 121.13955 53 PRO B C 1
ATOM 2281 O O . PRO B 1 53 ? 111.63293 119.44891 128.43193 1.000 121.13955 53 PRO B O 1
ATOM 2285 N N . ILE B 1 54 ? 111.76027 117.40651 127.48341 1.000 126.93480 54 ILE B N 1
ATOM 2286 C CA . ILE B 1 54 ? 111.32388 116.67049 128.66219 1.000 126.93480 54 ILE B CA 1
ATOM 2287 C C . ILE B 1 54 ? 112.06307 115.33815 128.71933 1.000 126.93480 54 ILE B C 1
ATOM 2288 O O . ILE B 1 54 ? 112.58197 114.83539 127.71636 1.000 126.93480 54 ILE B O 1
ATOM 2293 N N . TYR B 1 55 ? 112.11499 114.77747 129.92366 1.000 136.43075 55 TYR B N 1
ATOM 2294 C CA . TYR B 1 55 ? 112.54435 113.40933 130.16007 1.000 136.43075 55 TYR B CA 1
ATOM 2295 C C . TYR B 1 55 ? 111.35404 112.57010 130.61008 1.000 136.43075 55 TYR B C 1
ATOM 2296 O O . TYR B 1 55 ? 110.21110 113.03294 130.64872 1.000 136.43075 55 TYR B O 1
ATOM 2305 N N . ASP B 1 56 ? 111.63643 111.31777 130.95595 1.000 150.60050 56 ASP B N 1
ATOM 2306 C CA . ASP B 1 56 ? 110.62391 110.43147 131.51197 1.000 150.60050 56 ASP B CA 1
ATOM 2307 C C . ASP B 1 56 ? 110.46509 110.72605 133.00209 1.000 150.60050 56 ASP B C 1
ATOM 2308 O O . ASP B 1 56 ? 111.01005 111.69882 133.52990 1.000 150.60050 56 ASP B O 1
ATOM 2313 N N . ALA B 1 57 ? 109.71379 109.87601 133.70355 1.000 162.60768 57 ALA B N 1
ATOM 2314 C CA . ALA B 1 57 ? 109.46088 110.11283 135.12048 1.000 162.60768 57 ALA B CA 1
ATOM 2315 C C . ALA B 1 57 ? 110.69249 109.84885 135.97409 1.000 162.60768 57 ALA B C 1
ATOM 2316 O O . ALA B 1 57 ? 110.80466 110.39231 137.07881 1.000 162.60768 57 ALA B O 1
ATOM 2318 N N . ASP B 1 58 ? 111.61675 109.01677 135.49028 1.000 156.17638 58 ASP B N 1
ATOM 2319 C CA . ASP B 1 58 ? 112.79052 108.67644 136.28621 1.000 156.17638 58 ASP B CA 1
ATOM 2320 C C . ASP B 1 58 ? 113.66483 109.89443 136.55117 1.000 156.17638 58 ASP B C 1
ATOM 2321 O O . ASP B 1 58 ? 114.40288 109.92420 137.54219 1.000 156.17638 58 ASP B O 1
ATOM 2326 N N . TRP B 1 59 ? 113.60032 110.90385 135.68236 1.000 153.67254 59 TRP B N 1
ATOM 2327 C CA . TRP B 1 59 ? 114.35458 112.13414 135.86318 1.000 153.67254 59 TRP B CA 1
ATOM 2328 C C . TRP B 1 59 ? 113.48693 113.38027 135.91953 1.000 153.67254 59 TRP B C 1
ATOM 2329 O O . TRP B 1 59 ? 113.99615 114.44626 136.28033 1.000 153.67254 59 TRP B O 1
ATOM 2340 N N . GLY B 1 60 ? 112.20339 113.28006 135.57328 1.000 154.89451 60 GLY B N 1
ATOM 2341 C CA . GLY B 1 60 ? 111.36615 114.46581 135.50329 1.000 154.89451 60 GLY B CA 1
ATOM 2342 C C . GLY B 1 60 ? 111.09497 115.08837 136.85890 1.000 154.89451 60 GLY B C 1
ATOM 2343 O O . GLY B 1 60 ? 110.88348 116.29753 136.96444 1.000 154.89451 60 GLY B O 1
ATOM 2344 N N . TYR B 1 61 ? 111.06791 114.27474 137.90659 1.000 159.72546 61 TYR B N 1
ATOM 2345 C CA . TYR B 1 61 ? 110.72425 114.74988 139.23728 1.000 159.72546 61 TYR B CA 1
ATOM 2346 C C . TYR B 1 61 ? 111.94881 114.79443 140.14287 1.000 159.72546 61 TYR B C 1
ATOM 2347 O O . TYR B 1 61 ? 112.83413 113.93912 140.06937 1.000 159.72546 61 TYR B O 1
ATOM 2356 N N . ASN B 1 62 ? 111.98617 115.81104 141.00083 1.000 161.40885 62 ASN B N 1
ATOM 2357 C CA . ASN B 1 62 ? 113.05832 115.97634 141.97060 1.000 161.40885 62 ASN B CA 1
ATOM 2358 C C . ASN B 1 62 ? 112.55987 116.86825 143.09729 1.000 161.40885 62 ASN B C 1
ATOM 2359 O O . ASN B 1 62 ? 111.84254 117.84378 142.86244 1.000 161.40885 62 ASN B O 1
ATOM 2364 N N . GLY B 1 63 ? 112.95179 116.52621 144.31981 1.000 166.76585 63 GLY B N 1
ATOM 2365 C CA . GLY B 1 63 ? 112.49035 117.26727 145.47439 1.000 166.76585 63 GLY B CA 1
ATOM 2366 C C . GLY B 1 63 ? 111.02103 117.00046 145.76624 1.000 166.76585 63 GLY B C 1
ATOM 2367 O O . GLY B 1 63 ? 110.35477 116.19366 145.11579 1.000 166.76585 63 GLY B O 1
ATOM 2368 N N . PHE B 1 64 ? 110.51791 117.71637 146.76956 1.000 166.21975 64 PHE B N 1
ATOM 2369 C CA . PHE B 1 64 ? 109.14103 117.55288 147.21885 1.000 166.21975 64 PHE B CA 1
ATOM 2370 C C . PHE B 1 64 ? 108.82173 118.64796 148.22546 1.000 166.21975 64 PHE B C 1
ATOM 2371 O O . PHE B 1 64 ? 109.72050 119.26260 148.80675 1.000 166.21975 64 PHE B O 1
ATOM 2379 N N . THR B 1 65 ? 107.52768 118.88200 148.42209 1.000 172.16423 65 THR B N 1
ATOM 2380 C CA . THR B 1 65 ? 107.02727 119.69736 149.51796 1.000 172.16423 65 THR B CA 1
ATOM 2381 C C . THR B 1 65 ? 106.17724 118.81487 150.41967 1.000 172.16423 65 THR B C 1
ATOM 2382 O O . THR B 1 65 ? 105.42328 117.96496 149.93634 1.000 172.16423 65 THR B O 1
ATOM 2386 N N . GLN B 1 66 ? 106.31397 119.00113 151.72821 1.000 171.43224 66 GLN B N 1
ATOM 2387 C CA . GLN B 1 66 ? 105.65793 118.14790 152.71268 1.000 171.43224 66 GLN B CA 1
ATOM 2388 C C . GLN B 1 66 ? 104.57164 118.94758 153.42039 1.000 171.43224 66 GLN B C 1
ATOM 2389 O O . GLN B 1 66 ? 104.86718 119.89874 154.15144 1.000 171.43224 66 GLN B O 1
ATOM 2395 N N . VAL B 1 67 ? 103.31971 118.56024 153.19918 1.000 173.15205 67 VAL B N 1
ATOM 2396 C CA . VAL B 1 67 ? 102.17352 119.12164 153.90588 1.000 173.15205 67 VAL B CA 1
ATOM 2397 C C . VAL B 1 67 ? 101.48094 117.97276 154.63127 1.000 173.15205 67 VAL B C 1
ATOM 2398 O O . VAL B 1 67 ? 100.78464 117.15936 154.00852 1.000 173.15205 67 VAL B O 1
ATOM 2402 N N . GLY B 1 68 ? 101.68608 117.89491 155.94305 1.000 175.65540 68 GLY B N 1
ATOM 2403 C CA . GLY B 1 68 ? 101.12089 116.81025 156.73316 1.000 175.65540 68 GLY B CA 1
ATOM 2404 C C . GLY B 1 68 ? 101.57427 115.43775 156.28707 1.000 175.65540 68 GLY B C 1
ATOM 2405 O O . GLY B 1 68 ? 100.75738 114.51195 156.20300 1.000 175.65540 68 GLY B O 1
ATOM 2406 N N . GLY B 1 69 ? 102.86322 115.28522 155.99105 1.000 174.38676 69 GLY B N 1
ATOM 2407 C CA . GLY B 1 69 ? 103.37136 114.05675 155.42275 1.000 174.38676 69 GLY B CA 1
ATOM 2408 C C . GLY B 1 69 ? 103.07731 113.88120 153.95112 1.000 174.38676 69 GLY B C 1
ATOM 2409 O O . GLY B 1 69 ? 103.54873 112.90665 153.35299 1.000 174.38676 69 GLY B O 1
ATOM 2410 N N . TRP B 1 70 ? 102.32926 114.80154 153.34926 1.000 165.30692 70 TRP B N 1
ATOM 2411 C CA . TRP B 1 70 ? 101.95639 114.73661 151.94154 1.000 165.30692 70 TRP B CA 1
ATOM 2412 C C . TRP B 1 70 ? 103.11272 115.30785 151.13058 1.000 165.30692 70 TRP B C 1
ATOM 2413 O O . TRP B 1 70 ? 103.34543 116.51968 151.14530 1.000 165.30692 70 TRP B O 1
ATOM 2424 N N . ARG B 1 71 ? 103.84947 114.43446 150.44818 1.000 168.70381 71 ARG B N 1
ATOM 2425 C CA . ARG B 1 71 ? 105.07782 114.80097 149.74489 1.000 168.70381 71 ARG B CA 1
ATOM 2426 C C . ARG B 1 71 ? 104.76877 114.94063 148.25929 1.000 168.70381 71 ARG B C 1
ATOM 2427 O O . ARG B 1 71 ? 104.67341 113.94578 147.53797 1.000 168.70381 71 ARG B O 1
ATOM 2435 N N . HIS B 1 72 ? 104.63180 116.17872 147.79880 1.000 167.49173 72 HIS B N 1
ATOM 2436 C CA . HIS B 1 72 ? 104.35265 116.44873 146.39447 1.000 167.49173 72 HIS B CA 1
ATOM 2437 C C . HIS B 1 72 ? 105.67430 116.69969 145.67632 1.000 167.49173 72 HIS B C 1
ATOM 2438 O O . HIS B 1 72 ? 106.44301 117.58407 146.06821 1.000 167.49173 72 HIS B O 1
ATOM 2445 N N . TRP B 1 73 ? 105.94627 115.90398 144.64579 1.000 166.38482 73 TRP B N 1
ATOM 2446 C CA . TRP B 1 73 ? 107.20712 115.99262 143.92383 1.000 166.38482 73 TRP B CA 1
ATOM 2447 C C . TRP B 1 73 ? 107.19195 117.17971 142.96952 1.000 166.38482 73 TRP B C 1
ATOM 2448 O O . TRP B 1 73 ? 106.14190 117.56141 142.44569 1.000 166.38482 73 TRP B O 1
ATOM 2459 N N . HIS B 1 74 ? 108.36730 117.75904 142.74132 1.000 164.66520 74 HIS B N 1
ATOM 2460 C CA . HIS B 1 74 ? 108.50945 118.95919 141.92613 1.000 164.66520 74 HIS B CA 1
ATOM 2461 C C . HIS B 1 74 ? 109.16895 118.59848 140.60063 1.000 164.66520 74 HIS B C 1
ATOM 2462 O O . HIS B 1 74 ? 110.28572 118.07117 140.57996 1.000 164.66520 74 HIS B O 1
ATOM 2469 N N . ASP B 1 75 ? 108.47923 118.88716 139.50166 1.000 155.53821 75 ASP B N 1
ATOM 2470 C CA . ASP B 1 75 ? 108.96451 118.52308 138.18155 1.000 155.53821 75 ASP B CA 1
ATOM 2471 C C . ASP B 1 75 ? 109.92217 119.57740 137.63198 1.000 155.53821 75 ASP B C 1
ATOM 2472 O O . ASP B 1 75 ? 109.95651 120.72656 138.08026 1.000 155.53821 75 ASP B O 1
ATOM 2477 N N . VAL B 1 76 ? 110.71185 119.15931 136.64045 1.000 147.66355 76 VAL B N 1
ATOM 2478 C CA . VAL B 1 76 ? 111.67073 120.06045 136.00869 1.000 147.66355 76 VAL B CA 1
ATOM 2479 C C . VAL B 1 76 ? 110.96174 121.12453 135.17596 1.000 147.66355 76 VAL B C 1
ATOM 2480 O O . VAL B 1 76 ? 111.41365 122.27404 135.11844 1.000 147.66355 76 VAL B O 1
ATOM 2484 N N . ASP B 1 77 ? 109.86433 120.75727 134.51190 1.000 145.50178 77 ASP B N 1
ATOM 2485 C CA . ASP B 1 77 ? 109.04478 121.64649 133.67886 1.000 145.50178 77 ASP B CA 1
ATOM 2486 C C . ASP B 1 77 ? 109.89965 122.66248 132.90722 1.000 145.50178 77 ASP B C 1
ATOM 2487 O O . ASP B 1 77 ? 109.77019 123.87961 133.04128 1.000 145.50178 77 ASP B O 1
ATOM 2492 N N . HIS B 1 78 ? 110.79063 122.11589 132.07620 1.000 129.12709 78 HIS B N 1
ATOM 2493 C CA . HIS B 1 78 ? 111.69921 122.92256 131.26484 1.000 129.12709 78 HIS B CA 1
ATOM 2494 C C . HIS B 1 78 ? 110.99176 124.08954 130.59697 1.000 129.12709 78 HIS B C 1
ATOM 2495 O O . HIS B 1 78 ? 110.03911 123.90421 129.83466 1.000 129.12709 78 HIS B O 1
ATOM 2502 N N . GLU B 1 79 ? 111.46525 125.29420 130.89510 1.000 126.12237 79 GLU B N 1
ATOM 2503 C CA . GLU B 1 79 ? 111.01980 126.46852 130.16555 1.000 126.12237 79 GLU B CA 1
ATOM 2504 C C . GLU B 1 79 ? 111.43394 126.34701 128.70593 1.000 126.12237 79 GLU B C 1
ATOM 2505 O O . GLU B 1 79 ? 112.51057 125.83354 128.39021 1.000 126.12237 79 GLU B O 1
ATOM 2511 N N . TRP B 1 80 ? 110.56379 126.80787 127.81340 1.000 115.79600 80 TRP B N 1
ATOM 2512 C CA . TRP B 1 80 ? 110.82748 126.68811 126.38708 1.000 115.79600 80 TRP B CA 1
ATOM 2513 C C . TRP B 1 80 ? 112.09445 127.43854 125.99976 1.000 115.79600 80 TRP B C 1
ATOM 2514 O O . TRP B 1 80 ? 112.32990 128.56587 126.44190 1.000 115.79600 80 TRP B O 1
ATOM 2525 N N . ASP B 1 81 ? 112.91139 126.80379 125.16775 1.000 118.73656 81 ASP B N 1
ATOM 2526 C CA . ASP B 1 81 ? 114.09819 127.42072 124.59546 1.000 118.73656 81 ASP B CA 1
ATOM 2527 C C . ASP B 1 81 ? 114.03274 127.36538 123.06836 1.000 118.73656 81 ASP B C 1
ATOM 2528 O O . ASP B 1 81 ? 113.05874 126.88034 122.47025 1.000 118.73656 81 ASP B O 1
ATOM 2533 N N . TRP B 1 82 ? 115.09341 127.86668 122.44109 1.000 120.15667 82 TRP B N 1
ATOM 2534 C CA . TRP B 1 82 ? 115.17655 127.99831 120.99575 1.000 120.15667 82 TRP B CA 1
ATOM 2535 C C . TRP B 1 82 ? 116.37903 127.21909 120.48689 1.000 120.15667 82 TRP B C 1
ATOM 2536 O O . TRP B 1 82 ? 117.48426 127.34971 121.02096 1.000 120.15667 82 TRP B O 1
ATOM 2547 N N . GLY B 1 83 ? 116.15374 126.40877 119.45633 1.000 116.79991 83 GLY B N 1
ATOM 2548 C CA . GLY B 1 83 ? 117.22478 125.76499 118.72740 1.000 116.79991 83 GLY B CA 1
ATOM 2549 C C . GLY B 1 83 ? 117.13116 126.11423 117.25371 1.000 116.79991 83 GLY B C 1
ATOM 2550 O O . GLY B 1 83 ? 116.25609 126.87436 116.83135 1.000 116.79991 83 GLY B O 1
ATOM 2551 N N . PHE B 1 84 ? 118.04369 125.53886 116.47697 1.000 115.00887 84 PHE B N 1
ATOM 2552 C CA . PHE B 1 84 ? 117.99745 125.83339 115.05565 1.000 115.00887 84 PHE B CA 1
ATOM 2553 C C . PHE B 1 84 ? 118.45376 124.63378 114.24192 1.000 115.00887 84 PHE B C 1
ATOM 2554 O O . PHE B 1 84 ? 119.03365 123.67194 114.75847 1.000 115.00887 84 PHE B O 1
ATOM 2562 N N . LYS B 1 85 ? 118.12874 124.69703 112.95564 1.000 120.88329 85 LYS B N 1
ATOM 2563 C CA . LYS B 1 85 ? 118.47395 123.67002 111.99078 1.000 120.88329 85 LYS B CA 1
ATOM 2564 C C . LYS B 1 85 ? 118.98837 124.31820 110.72180 1.000 120.88329 85 LYS B C 1
ATOM 2565 O O . LYS B 1 85 ? 118.39021 125.27132 110.22167 1.000 120.88329 85 LYS B O 1
ATOM 2571 N N . LEU B 1 86 ? 120.09189 123.79863 110.20439 1.000 123.19265 86 LEU B N 1
ATOM 2572 C CA . LEU B 1 86 ? 120.54507 124.15355 108.86949 1.000 123.19265 86 LEU B CA 1
ATOM 2573 C C . LEU B 1 86 ? 120.62218 122.88626 108.03693 1.000 123.19265 86 LEU B C 1
ATOM 2574 O O . LEU B 1 86 ? 120.85749 121.80175 108.56734 1.000 123.19265 86 LEU B O 1
ATOM 2579 N N . GLU B 1 87 ? 120.38670 123.00821 106.73495 1.000 125.80022 87 GLU B N 1
ATOM 2580 C CA . GLU B 1 87 ? 120.61389 121.84560 105.88536 1.000 125.80022 87 GLU B CA 1
ATOM 2581 C C . GLU B 1 87 ? 120.84909 122.27469 104.44776 1.000 125.80022 87 GLU B C 1
ATOM 2582 O O . GLU B 1 87 ? 120.21695 123.21193 103.95318 1.000 125.80022 87 GLU B O 1
ATOM 2588 N N . GLY B 1 88 ? 121.75510 121.57543 103.78595 1.000 127.05367 88 GLY B N 1
ATOM 2589 C CA . GLY B 1 88 ? 122.02822 121.79516 102.37405 1.000 127.05367 88 GLY B CA 1
ATOM 2590 C C . GLY B 1 88 ? 121.78753 120.51243 101.60491 1.000 127.05367 88 GLY B C 1
ATOM 2591 O O . GLY B 1 88 ? 122.13137 119.42927 102.07473 1.000 127.05367 88 GLY B O 1
ATOM 2592 N N . SER B 1 89 ? 121.19531 120.63783 100.42341 1.000 124.64455 89 SER B N 1
ATOM 2593 C CA . SER B 1 89 ? 120.89036 119.45574 99.63563 1.000 124.64455 89 SER B CA 1
ATOM 2594 C C . SER B 1 89 ? 121.25939 119.67976 98.17804 1.000 124.64455 89 SER B C 1
ATOM 2595 O O . SER B 1 89 ? 121.29633 120.81221 97.68732 1.000 124.64455 89 SER B O 1
ATOM 2598 N N . TYR B 1 90 ? 121.53262 118.56453 97.50414 1.000 125.76496 90 TYR B N 1
ATOM 2599 C CA . TYR B 1 90 ? 121.93843 118.50590 96.10522 1.000 125.76496 90 TYR B CA 1
ATOM 2600 C C . TYR B 1 90 ? 120.97053 117.57855 95.38878 1.000 125.76496 90 TYR B C 1
ATOM 2601 O O . TYR B 1 90 ? 120.90092 116.38569 95.71131 1.000 125.76496 90 TYR B O 1
ATOM 2610 N N . HIS B 1 91 ? 120.21164 118.12637 94.44491 1.000 118.70275 91 HIS B N 1
ATOM 2611 C CA . HIS B 1 91 ? 119.27629 117.35352 93.64221 1.000 118.70275 91 HIS B CA 1
ATOM 2612 C C . HIS B 1 91 ? 119.91787 117.01276 92.29842 1.000 118.70275 91 HIS B C 1
ATOM 2613 O O . HIS B 1 91 ? 120.63934 117.82668 91.71708 1.000 118.70275 91 HIS B O 1
ATOM 2620 N N . PHE B 1 92 ? 119.65007 115.79633 91.81858 1.000 125.36154 92 PHE B N 1
ATOM 2621 C CA . PHE B 1 92 ? 120.23753 115.26604 90.59295 1.000 125.36154 92 PHE B CA 1
ATOM 2622 C C . PHE B 1 92 ? 119.22890 114.32862 89.92809 1.000 125.36154 92 PHE B C 1
ATOM 2623 O O . PHE B 1 92 ? 118.03651 114.44935 90.20893 1.000 125.36154 92 PHE B O 1
ATOM 2631 N N . ASN B 1 93 ? 119.66849 113.45390 89.01477 1.000 129.22863 93 ASN B N 1
ATOM 2632 C CA . ASN B 1 93 ? 118.75996 112.69159 88.15605 1.000 129.22863 93 ASN B CA 1
ATOM 2633 C C . ASN B 1 93 ? 117.57488 112.08867 88.90522 1.000 129.22863 93 ASN B C 1
ATOM 2634 O O . ASN B 1 93 ? 117.68930 111.65474 90.05470 1.000 129.22863 93 ASN B O 1
ATOM 2639 N N . THR B 1 94 ? 116.44531 112.01446 88.19338 1.000 117.01987 94 THR B N 1
ATOM 2640 C CA . THR B 1 94 ? 115.13109 111.67608 88.72708 1.000 117.01987 94 THR B CA 1
ATOM 2641 C C . THR B 1 94 ? 114.88642 112.40863 90.03922 1.000 117.01987 94 THR B C 1
ATOM 2642 O O . THR B 1 94 ? 115.27776 113.57081 90.19195 1.000 117.01987 94 THR B O 1
ATOM 2646 N N . GLY B 1 95 ? 114.23236 111.74752 90.98460 1.000 116.69936 95 GLY B N 1
ATOM 2647 C CA . GLY B 1 95 ? 113.89362 112.39541 92.22896 1.000 116.69936 95 GLY B CA 1
ATOM 2648 C C . GLY B 1 95 ? 114.94130 112.13472 93.28759 1.000 116.69936 95 GLY B C 1
ATOM 2649 O O . GLY B 1 95 ? 114.66996 112.30744 94.47745 1.000 116.69936 95 GLY B O 1
ATOM 2650 N N . ASN B 1 96 ? 116.13790 111.70814 92.88019 1.000 123.90849 96 ASN B N 1
ATOM 2651 C CA . ASN B 1 96 ? 117.19804 111.40772 93.83725 1.000 123.90849 96 ASN B CA 1
ATOM 2652 C C . ASN B 1 96 ? 117.82681 112.70837 94.32496 1.000 123.90849 96 ASN B C 1
ATOM 2653 O O . ASN B 1 96 ? 118.25191 113.54220 93.51812 1.000 123.90849 96 ASN B O 1
ATOM 2658 N N . ASP B 1 97 ? 117.86923 112.89173 95.64182 1.000 118.49413 97 ASP B N 1
ATOM 2659 C CA . ASP B 1 97 ? 118.52060 114.04988 96.23764 1.000 118.49413 97 ASP B CA 1
ATOM 2660 C C . ASP B 1 97 ? 119.30179 113.63791 97.47700 1.000 118.49413 97 ASP B C 1
ATOM 2661 O O . ASP B 1 97 ? 118.97389 112.65186 98.14144 1.000 118.49413 97 ASP B O 1
ATOM 2666 N N . ILE B 1 98 ? 120.34872 114.40200 97.77756 1.000 115.43987 98 ILE B N 1
ATOM 2667 C CA . ILE B 1 98 ? 121.20055 114.15727 98.93773 1.000 115.43987 98 ILE B CA 1
ATOM 2668 C C . ILE B 1 98 ? 121.11580 115.37627 99.84586 1.000 115.43987 98 ILE B C 1
ATOM 2669 O O . ILE B 1 98 ? 121.53264 116.47467 99.46243 1.000 115.43987 98 ILE B O 1
ATOM 2674 N N . ASN B 1 99 ? 120.60252 115.17907 101.05363 1.000 115.73433 99 ASN B N 1
ATOM 2675 C CA . ASN B 1 99 ? 120.40687 116.23960 102.02989 1.000 115.73433 99 ASN B CA 1
ATOM 2676 C C . ASN B 1 99 ? 121.31232 115.98146 103.22527 1.000 115.73433 99 ASN B C 1
ATOM 2677 O O . ASN B 1 99 ? 121.31085 114.88049 103.78596 1.000 115.73433 99 ASN B O 1
ATOM 2682 N N . VAL B 1 100 ? 122.08223 116.99230 103.61363 1.000 124.33216 100 VAL B N 1
ATOM 2683 C CA . VAL B 1 100 ? 122.92893 116.93019 104.79512 1.000 124.33216 100 VAL B CA 1
ATOM 2684 C C . VAL B 1 100 ? 122.44972 118.00897 105.75475 1.000 124.33216 100 VAL B C 1
ATOM 2685 O O . VAL B 1 100 ? 122.32036 119.17981 105.37569 1.000 124.33216 100 VAL B O 1
ATOM 2689 N N . ASN B 1 101 ? 122.17423 117.60552 106.98809 1.000 122.55014 101 ASN B N 1
ATOM 2690 C CA . ASN B 1 101 ? 121.39804 118.39312 107.92836 1.000 122.55014 101 ASN B CA 1
ATOM 2691 C C . ASN B 1 101 ? 122.13003 118.44795 109.26125 1.000 122.55014 101 ASN B C 1
ATOM 2692 O O . ASN B 1 101 ? 122.72609 117.46094 109.69437 1.000 122.55014 101 ASN B O 1
ATOM 2697 N N . TRP B 1 102 ? 122.08977 119.61430 109.90464 1.000 125.84403 102 TRP B N 1
ATOM 2698 C CA . TRP B 1 102 ? 122.59924 119.78818 111.25840 1.000 125.84403 102 TRP B CA 1
ATOM 2699 C C . TRP B 1 102 ? 121.49151 120.38429 112.11750 1.000 125.84403 102 TRP B C 1
ATOM 2700 O O . TRP B 1 102 ? 120.96467 121.46085 111.80564 1.000 125.84403 102 TRP B O 1
ATOM 2711 N N . TYR B 1 103 ? 121.14219 119.67608 113.18884 1.000 123.20069 103 TYR B N 1
ATOM 2712 C CA . TYR B 1 103 ? 120.23528 120.15320 114.22448 1.000 123.20069 103 TYR B CA 1
ATOM 2713 C C . TYR B 1 103 ? 121.07212 120.51891 115.44201 1.000 123.20069 103 TYR B C 1
ATOM 2714 O O . TYR B 1 103 ? 121.86817 119.69639 115.91214 1.000 123.20069 103 TYR B O 1
ATOM 2723 N N . HIS B 1 104 ? 120.89231 121.73438 115.96018 1.000 124.29556 104 HIS B N 1
ATOM 2724 C CA . HIS B 1 104 ? 121.67756 122.19318 117.09685 1.000 124.29556 104 HIS B CA 1
ATOM 2725 C C . HIS B 1 104 ? 120.74208 122.83956 118.10865 1.000 124.29556 104 HIS B C 1
ATOM 2726 O O . HIS B 1 104 ? 120.03252 123.79965 117.78176 1.000 124.29556 104 HIS B O 1
ATOM 2733 N N . PHE B 1 105 ? 120.75576 122.32390 119.33866 1.000 128.60981 105 PHE B N 1
ATOM 2734 C CA . PHE B 1 105 ? 119.86657 122.79873 120.38842 1.000 128.60981 105 PHE B CA 1
ATOM 2735 C C . PHE B 1 105 ? 120.61593 122.88903 121.70830 1.000 128.60981 105 PHE B C 1
ATOM 2736 O O . PHE B 1 105 ? 121.27077 121.92729 122.12321 1.000 128.60981 105 PHE B O 1
ATOM 2744 N N . ASP B 1 106 ? 120.50263 124.04045 122.36575 1.000 131.88531 106 ASP B N 1
ATOM 2745 C CA . ASP B 1 106 ? 121.07215 124.27254 123.68448 1.000 131.88531 106 ASP B CA 1
ATOM 2746 C C . ASP B 1 106 ? 119.97180 124.70257 124.64166 1.000 131.88531 106 ASP B C 1
ATOM 2747 O O . ASP B 1 106 ? 119.08705 125.48136 124.27380 1.000 131.88531 106 ASP B O 1
ATOM 2752 N N . ASN B 1 107 ? 120.02791 124.19642 125.87032 1.000 143.33025 107 ASN B N 1
ATOM 2753 C CA . ASN B 1 107 ? 119.05619 124.56651 126.88763 1.000 143.33025 107 ASN B CA 1
ATOM 2754 C C . ASN B 1 107 ? 119.76533 124.72487 128.22195 1.000 143.33025 107 ASN B C 1
ATOM 2755 O O . ASN B 1 107 ? 120.56117 123.86600 128.60894 1.000 143.33025 107 ASN B O 1
ATOM 2760 N N . ASP B 1 108 ? 119.47723 125.82284 128.91526 1.000 147.46592 108 ASP B N 1
ATOM 2761 C CA . ASP B 1 108 ? 119.84880 126.00248 130.31703 1.000 147.46592 108 ASP B CA 1
ATOM 2762 C C . ASP B 1 108 ? 118.57051 126.36866 131.05990 1.000 147.46592 108 ASP B C 1
ATOM 2763 O O . ASP B 1 108 ? 118.11489 127.51482 131.00480 1.000 147.46592 108 ASP B O 1
ATOM 2768 N N . SER B 1 109 ? 117.99371 125.38806 131.74484 1.000 146.53732 109 SER B N 1
ATOM 2769 C CA . SER B 1 109 ? 116.71573 125.55006 132.42216 1.000 146.53732 109 SER B CA 1
ATOM 2770 C C . SER B 1 109 ? 116.91923 125.46145 133.92534 1.000 146.53732 109 SER B C 1
ATOM 2771 O O . SER B 1 109 ? 117.52167 124.50326 134.42027 1.000 146.53732 109 SER B O 1
ATOM 2774 N N . ASP B 1 110 ? 116.41963 126.45772 134.64398 1.000 157.66816 110 ASP B N 1
ATOM 2775 C CA . ASP B 1 110 ? 116.44106 126.42544 136.09535 1.000 157.66816 110 ASP B CA 1
ATOM 2776 C C . ASP B 1 110 ? 115.19961 125.71885 136.63006 1.000 157.66816 110 ASP B C 1
ATOM 2777 O O . ASP B 1 110 ? 114.19007 125.56846 135.93787 1.000 157.66816 110 ASP B O 1
ATOM 2782 N N . HIS B 1 111 ? 115.29455 125.26561 137.87618 1.000 166.23729 111 HIS B N 1
ATOM 2783 C CA . HIS B 1 111 ? 114.16345 124.65420 138.56526 1.000 166.23729 111 HIS B CA 1
ATOM 2784 C C . HIS B 1 111 ? 114.31064 124.97868 140.04375 1.000 166.23729 111 HIS B C 1
ATOM 2785 O O . HIS B 1 111 ? 115.18554 124.42520 140.72076 1.000 166.23729 111 HIS B O 1
ATOM 2792 N N . TRP B 1 112 ? 113.47337 125.89749 140.52391 1.000 178.01571 112 TRP B N 1
ATOM 2793 C CA . TRP B 1 112 ? 113.49070 126.37777 141.90462 1.000 178.01571 112 TRP B CA 1
ATOM 2794 C C . TRP B 1 112 ? 112.38799 125.65594 142.66922 1.000 178.01571 112 TRP B C 1
ATOM 2795 O O . TRP B 1 112 ? 111.26204 126.14316 142.77579 1.000 178.01571 112 TRP B O 1
ATOM 2806 N N . PHE B 1 113 ? 112.71170 124.48054 143.20813 1.000 179.59218 113 PHE B N 1
ATOM 2807 C CA . PHE B 1 113 ? 111.72061 123.75952 143.99411 1.000 179.59218 113 PHE B CA 1
ATOM 2808 C C . PHE B 1 113 ? 111.44537 124.44226 145.32761 1.000 179.59218 113 PHE B C 1
ATOM 2809 O O . PHE B 1 113 ? 110.36664 124.24908 145.89855 1.000 179.59218 113 PHE B O 1
ATOM 2817 N N . ASP B 1 114 ? 112.39171 125.23447 145.82477 1.000 183.13147 114 ASP B N 1
ATOM 2818 C CA . ASP B 1 114 ? 112.17083 126.12192 146.95904 1.000 183.13147 114 ASP B CA 1
ATOM 2819 C C . ASP B 1 114 ? 113.24325 127.20146 146.91168 1.000 183.13147 114 ASP B C 1
ATOM 2820 O O . ASP B 1 114 ? 114.21632 127.10070 146.16196 1.000 183.13147 114 ASP B O 1
ATOM 2825 N N . PHE B 1 115 ? 113.04815 128.25220 147.70906 1.000 183.17403 115 PHE B N 1
ATOM 2826 C CA . PHE B 1 115 ? 114.02722 129.33280 147.71807 1.000 183.17403 115 PHE B CA 1
ATOM 2827 C C . PHE B 1 115 ? 115.31422 128.96172 148.44483 1.000 183.17403 115 PHE B C 1
ATOM 2828 O O . PHE B 1 115 ? 116.28122 129.72818 148.37920 1.000 183.17403 115 PHE B O 1
ATOM 2836 N N . ALA B 1 116 ? 115.35487 127.81579 149.12877 1.000 186.16883 116 ALA B N 1
ATOM 2837 C CA . ALA B 1 116 ? 116.57701 127.40378 149.81143 1.000 186.16883 116 ALA B CA 1
ATOM 2838 C C . ALA B 1 116 ? 117.57178 126.75796 148.85258 1.000 186.16883 116 ALA B C 1
ATOM 2839 O O . ALA B 1 116 ? 118.77339 127.03725 148.92229 1.000 186.16883 116 ALA B O 1
ATOM 2841 N N . ASN B 1 117 ? 117.09605 125.89285 147.95906 1.000 183.42617 117 ASN B N 1
ATOM 2842 C CA . ASN B 1 117 ? 117.94980 125.21927 146.99164 1.000 183.42617 117 ASN B CA 1
ATOM 2843 C C . ASN B 1 117 ? 117.22531 125.14028 145.65750 1.000 183.42617 117 ASN B C 1
ATOM 2844 O O . ASN B 1 117 ? 115.99453 125.17280 145.60284 1.000 183.42617 117 ASN B O 1
ATOM 2849 N N . TRP B 1 118 ? 117.99419 125.02694 144.57832 1.000 179.99688 118 TRP B N 1
ATOM 2850 C CA . TRP B 1 118 ? 117.40479 124.76803 143.27243 1.000 179.99688 118 TRP B CA 1
ATOM 2851 C C . TRP B 1 118 ? 118.40876 124.00040 142.42435 1.000 179.99688 118 TRP B C 1
ATOM 2852 O O . TRP B 1 118 ? 119.51387 123.68107 142.87086 1.000 179.99688 118 TRP B O 1
ATOM 2863 N N . HIS B 1 119 ? 118.00905 123.68788 141.19329 1.000 172.18889 119 HIS B N 1
ATOM 2864 C CA . HIS B 1 119 ? 118.89483 123.02127 140.25042 1.000 172.18889 119 HIS B CA 1
ATOM 2865 C C . HIS B 1 119 ? 118.89954 123.75653 138.91856 1.000 172.18889 119 HIS B C 1
ATOM 2866 O O . HIS B 1 119 ? 117.98925 124.52334 138.59731 1.000 172.18889 119 HIS B O 1
ATOM 2873 N N . ASN B 1 120 ? 119.95877 123.51520 138.15310 1.000 161.61549 120 ASN B N 1
ATOM 2874 C CA . ASN B 1 120 ? 120.09580 124.01501 136.79505 1.000 161.61549 120 ASN B CA 1
ATOM 2875 C C . ASN B 1 120 ? 120.48738 122.86104 135.88729 1.000 161.61549 120 ASN B C 1
ATOM 2876 O O . ASN B 1 120 ? 121.36449 122.05983 136.22961 1.000 161.61549 120 ASN B O 1
ATOM 2881 N N . TYR B 1 121 ? 119.83341 122.78252 134.73099 1.000 155.06843 121 TYR B N 1
ATOM 2882 C CA . TYR B 1 121 ? 120.07069 121.73080 133.75440 1.000 155.06843 121 TYR B CA 1
ATOM 2883 C C . TYR B 1 121 ? 120.60985 122.34814 132.47371 1.000 155.06843 121 TYR B C 1
ATOM 2884 O O . TYR B 1 121 ? 120.01111 123.28334 131.93012 1.000 155.06843 121 TYR B O 1
ATOM 2893 N N . ASN B 1 122 ? 121.73503 121.81974 131.99988 1.000 144.70923 122 ASN B N 1
ATOM 2894 C CA . ASN B 1 122 ? 122.32893 122.17795 130.71842 1.000 144.70923 122 ASN B CA 1
ATOM 2895 C C . ASN B 1 122 ? 122.16800 120.97615 129.79856 1.000 144.70923 122 ASN B C 1
ATOM 2896 O O . ASN B 1 122 ? 122.85620 119.96474 129.96707 1.000 144.70923 122 ASN B O 1
ATOM 2901 N N . ASN B 1 123 ? 121.25115 121.08159 128.84452 1.000 140.23723 123 ASN B N 1
ATOM 2902 C CA . ASN B 1 123 ? 120.96148 120.01003 127.90230 1.000 140.23723 123 ASN B CA 1
ATOM 2903 C C . ASN B 1 123 ? 121.38443 120.43692 126.50517 1.000 140.23723 123 ASN B C 1
ATOM 2904 O O . ASN B 1 123 ? 120.85891 121.41527 125.96252 1.000 140.23723 123 ASN B O 1
ATOM 2909 N N . LYS B 1 124 ? 122.32908 119.70202 125.92811 1.000 138.20772 124 LYS B N 1
ATOM 2910 C CA . LYS B 1 124 ? 122.80475 119.95808 124.57512 1.000 138.20772 124 LYS B CA 1
ATOM 2911 C C . LYS B 1 124 ? 122.41016 118.79202 123.68460 1.000 138.20772 124 LYS B C 1
ATOM 2912 O O . LYS B 1 124 ? 122.55031 117.63059 124.08197 1.000 138.20772 124 LYS B O 1
ATOM 2918 N N . TRP B 1 125 ? 121.91468 119.10044 122.48741 1.000 128.08523 125 TRP B N 1
ATOM 2919 C CA . TRP B 1 125 ? 121.56364 118.08028 121.50774 1.000 128.08523 125 TRP B CA 1
ATOM 2920 C C . TRP B 1 125 ? 122.06487 118.52123 120.14140 1.000 128.08523 125 TRP B C 1
ATOM 2921 O O . TRP B 1 125 ? 121.66388 119.57790 119.64069 1.000 128.08523 125 TRP B O 1
ATOM 2932 N N . ASP B 1 126 ? 122.92691 117.71032 119.53374 1.000 132.55639 126 ASP B N 1
ATOM 2933 C CA . ASP B 1 126 ? 123.43661 117.97526 118.19783 1.000 132.55639 126 ASP B CA 1
ATOM 2934 C C . ASP B 1 126 ? 123.24266 116.73333 117.34498 1.000 132.55639 126 ASP B C 1
ATOM 2935 O O . ASP B 1 126 ? 123.44736 115.61217 117.81833 1.000 132.55639 126 ASP B O 1
ATOM 2940 N N . ALA B 1 127 ? 122.84784 116.93348 116.08900 1.000 131.88732 127 ALA B N 1
ATOM 2941 C CA . ALA B 1 127 ? 122.55440 115.81440 115.19867 1.000 131.88732 127 ALA B CA 1
ATOM 2942 C C . ALA B 1 127 ? 122.95670 116.16541 113.77592 1.000 131.88732 127 ALA B C 1
ATOM 2943 O O . ALA B 1 127 ? 122.53648 117.19610 113.24779 1.000 131.88732 127 ALA B O 1
ATOM 2945 N N . VAL B 1 128 ? 123.75915 115.30634 113.15592 1.000 135.48508 128 VAL B N 1
ATOM 2946 C CA . VAL B 1 128 ? 124.12259 115.42819 111.74900 1.000 135.48508 128 VAL B CA 1
ATOM 2947 C C . VAL B 1 128 ? 123.47391 114.27126 111.00243 1.000 135.48508 128 VAL B C 1
ATOM 2948 O O . VAL B 1 128 ? 123.60323 113.10792 111.40151 1.000 135.48508 128 VAL B O 1
ATOM 2952 N N . ASN B 1 129 ? 122.74198 114.59396 109.94255 1.000 126.99651 129 ASN B N 1
ATOM 2953 C CA . ASN B 1 129 ? 121.94662 113.62088 109.20858 1.000 126.99651 129 ASN B CA 1
ATOM 2954 C C . ASN B 1 129 ? 122.32489 113.66864 107.73649 1.000 126.99651 129 ASN B C 1
ATOM 2955 O O . ASN B 1 129 ? 122.18655 114.71261 107.09171 1.000 126.99651 129 ASN B O 1
ATOM 2960 N N . ALA B 1 130 ? 122.79321 112.54085 107.21116 1.000 127.37392 130 ALA B N 1
ATOM 2961 C CA . ALA B 1 130 ? 123.04007 112.36875 105.78754 1.000 127.37392 130 ALA B CA 1
ATOM 2962 C C . ALA B 1 130 ? 121.88630 111.56964 105.20542 1.000 127.37392 130 ALA B C 1
ATOM 2963 O O . ALA B 1 130 ? 121.46035 110.57110 105.79090 1.000 127.37392 130 ALA B O 1
ATOM 2965 N N . GLU B 1 131 ? 121.37713 112.00504 104.05687 1.000 122.89374 131 GLU B N 1
ATOM 2966 C CA . GLU B 1 131 ? 120.03900 111.60894 103.64543 1.000 122.89374 131 GLU B CA 1
ATOM 2967 C C . GLU B 1 131 ? 119.98958 111.44001 102.13482 1.000 122.89374 131 GLU B C 1
ATOM 2968 O O . GLU B 1 131 ? 120.23377 112.39841 101.40151 1.000 122.89374 131 GLU B O 1
ATOM 2974 N N . LEU B 1 132 ? 119.67939 110.23442 101.66470 1.000 119.30618 132 LEU B N 1
ATOM 2975 C CA . LEU B 1 132 ? 119.38576 109.98895 100.25964 1.000 119.30618 132 LEU B CA 1
ATOM 2976 C C . LEU B 1 132 ? 117.88269 109.78670 100.12053 1.000 119.30618 132 LEU B C 1
ATOM 2977 O O . LEU B 1 132 ? 117.31071 108.87943 100.74163 1.000 119.30618 132 LEU B O 1
ATOM 2982 N N . GLY B 1 133 ? 117.24784 110.63820 99.32161 1.000 115.03201 133 GLY B N 1
ATOM 2983 C CA . GLY B 1 133 ? 115.80455 110.66211 99.21193 1.000 115.03201 133 GLY B CA 1
ATOM 2984 C C . GLY B 1 133 ? 115.34278 110.52212 97.77521 1.000 115.03201 133 GLY B C 1
ATOM 2985 O O . GLY B 1 133 ? 115.97271 111.03337 96.84676 1.000 115.03201 133 GLY B O 1
ATOM 2986 N N . GLN B 1 134 ? 114.22632 109.82203 97.60615 1.000 101.47458 134 GLN B N 1
ATOM 2987 C CA . GLN B 1 134 ? 113.58668 109.60985 96.31602 1.000 101.47458 134 GLN B CA 1
ATOM 2988 C C . GLN B 1 134 ? 112.25764 110.34946 96.30268 1.000 101.47458 134 GLN B C 1
ATOM 2989 O O . GLN B 1 134 ? 111.39765 110.10389 97.15659 1.000 101.47458 134 GLN B O 1
ATOM 2995 N N . PHE B 1 135 ? 112.09278 111.24210 95.33133 1.000 95.69367 135 PHE B N 1
ATOM 2996 C CA . PHE B 1 135 ? 110.90630 112.07704 95.20340 1.000 95.69367 135 PHE B CA 1
ATOM 2997 C C . PHE B 1 135 ? 109.92423 111.43951 94.23290 1.000 95.69367 135 PHE B C 1
ATOM 2998 O O . PHE B 1 135 ? 110.31005 111.02899 93.13404 1.000 95.69367 135 PHE B O 1
ATOM 3006 N N . VAL B 1 136 ? 108.65927 111.34960 94.64257 1.000 95.86741 136 VAL B N 1
ATOM 3007 C CA . VAL B 1 136 ? 107.58168 110.87694 93.78669 1.000 95.86741 136 VAL B CA 1
ATOM 3008 C C . VAL B 1 136 ? 106.38819 111.80935 93.94521 1.000 95.86741 136 VAL B C 1
ATOM 3009 O O . VAL B 1 136 ? 106.22590 112.47267 94.97373 1.000 95.86741 136 VAL B O 1
ATOM 3013 N N . ASP B 1 137 ? 105.55877 111.87466 92.90590 1.000 106.04630 137 ASP B N 1
ATOM 3014 C CA . ASP B 1 137 ? 104.29316 112.60669 92.94818 1.000 106.04630 137 ASP B CA 1
ATOM 3015 C C . ASP B 1 137 ? 103.16981 111.64838 92.55853 1.000 106.04630 137 ASP B C 1
ATOM 3016 O O . ASP B 1 137 ? 102.95227 111.36381 91.37718 1.000 106.04630 137 ASP B O 1
ATOM 3021 N N . PHE B 1 138 ? 102.45514 111.15037 93.56756 1.000 96.99943 138 PHE B N 1
ATOM 3022 C CA . PHE B 1 138 ? 101.39657 110.17874 93.33117 1.000 96.99943 138 PHE B CA 1
ATOM 3023 C C . PHE B 1 138 ? 100.27220 110.74326 92.47871 1.000 96.99943 138 PHE B C 1
ATOM 3024 O O . PHE B 1 138 ? 99.54793 109.97392 91.83900 1.000 96.99943 138 PHE B O 1
ATOM 3032 N N . SER B 1 139 ? 100.11228 112.06010 92.45185 1.000 89.54242 139 SER B N 1
ATOM 3033 C CA . SER B 1 139 ? 99.12133 112.70265 91.60197 1.000 89.54242 139 SER B CA 1
ATOM 3034 C C . SER B 1 139 ? 99.54435 114.15042 91.40980 1.000 89.54242 139 SER B C 1
ATOM 3035 O O . SER B 1 139 ? 100.61984 114.56645 91.84808 1.000 89.54242 139 SER B O 1
ATOM 3038 N N . ALA B 1 140 ? 98.68573 114.92189 90.74521 1.000 81.84443 140 ALA B N 1
ATOM 3039 C CA . ALA B 1 140 ? 98.94075 116.34936 90.62522 1.000 81.84443 140 ALA B CA 1
ATOM 3040 C C . ALA B 1 140 ? 98.89673 117.04638 91.97595 1.000 81.84443 140 ALA B C 1
ATOM 3041 O O . ALA B 1 140 ? 99.45110 118.14141 92.11492 1.000 81.84443 140 ALA B O 1
ATOM 3043 N N . ASN B 1 141 ? 98.25405 116.43963 92.97402 1.000 86.53288 141 ASN B N 1
ATOM 3044 C CA . ASN B 1 141 ? 98.11402 117.05652 94.28690 1.000 86.53288 141 ASN B CA 1
ATOM 3045 C C . ASN B 1 141 ? 99.09643 116.50272 95.31414 1.000 86.53288 141 ASN B C 1
ATOM 3046 O O . ASN B 1 141 ? 99.90121 117.25377 95.87063 1.000 86.53288 141 ASN B O 1
ATOM 3051 N N . LYS B 1 142 ? 99.05681 115.19951 95.57063 1.000 81.59117 142 LYS B N 1
ATOM 3052 C CA . LYS B 1 142 ? 99.81262 114.60045 96.66349 1.000 81.59117 142 LYS B CA 1
ATOM 3053 C C . LYS B 1 142 ? 101.17483 114.14476 96.15932 1.000 81.59117 142 LYS B C 1
ATOM 3054 O O . LYS B 1 142 ? 101.25887 113.34323 95.22283 1.000 81.59117 142 LYS B O 1
ATOM 3060 N N . LYS B 1 143 ? 102.23394 114.65617 96.78022 1.000 81.60392 143 LYS B N 1
ATOM 3061 C CA . LYS B 1 143 ? 103.59837 114.23678 96.52005 1.000 81.60392 143 LYS B CA 1
ATOM 3062 C C . LYS B 1 143 ? 104.17280 113.64122 97.79569 1.000 81.60392 143 LYS B C 1
ATOM 3063 O O . LYS B 1 143 ? 103.75836 113.99514 98.90253 1.000 81.60392 143 LYS B O 1
ATOM 3069 N N . MET B 1 144 ? 105.10985 112.71130 97.64263 1.000 87.88693 144 MET B N 1
ATOM 3070 C CA . MET B 1 144 ? 105.85737 112.21040 98.78513 1.000 87.88693 144 MET B CA 1
ATOM 3071 C C . MET B 1 144 ? 107.32529 112.06552 98.42143 1.000 87.88693 144 MET B C 1
ATOM 3072 O O . MET B 1 144 ? 107.71313 112.13177 97.25408 1.000 87.88693 144 MET B O 1
ATOM 3077 N N . ARG B 1 145 ? 108.14748 111.90869 99.45425 1.000 98.31706 145 ARG B N 1
ATOM 3078 C CA . ARG B 1 145 ? 109.59561 111.81967 99.28844 1.000 98.31706 145 ARG B CA 1
ATOM 3079 C C . ARG B 1 145 ? 110.11268 110.80670 100.30265 1.000 98.31706 145 ARG B C 1
ATOM 3080 O O . ARG B 1 145 ? 110.28402 111.12993 101.48082 1.000 98.31706 145 ARG B O 1
ATOM 3088 N N . PHE B 1 146 ? 110.34884 109.58401 99.84195 1.000 94.41119 146 PHE B N 1
ATOM 3089 C CA . PHE B 1 146 ? 110.95743 108.58021 100.69951 1.000 94.41119 146 PHE B CA 1
ATOM 3090 C C . PHE B 1 146 ? 112.38028 109.00637 101.02408 1.000 94.41119 146 PHE B C 1
ATOM 3091 O O . PHE B 1 146 ? 113.06376 109.60564 100.19524 1.000 94.41119 146 PHE B O 1
ATOM 3099 N N . HIS B 1 147 ? 112.83650 108.71645 102.24001 1.000 111.41912 147 HIS B N 1
ATOM 3100 C CA . HIS B 1 147 ? 114.19383 109.12868 102.56108 1.000 111.41912 147 HIS B CA 1
ATOM 3101 C C . HIS B 1 147 ? 114.83901 108.13672 103.51807 1.000 111.41912 147 HIS B C 1
ATOM 3102 O O . HIS B 1 147 ? 114.20106 107.66002 104.46061 1.000 111.41912 147 HIS B O 1
ATOM 3109 N N . GLY B 1 148 ? 116.09250 107.80063 103.24066 1.000 124.19291 148 GLY B N 1
ATOM 3110 C CA . GLY B 1 148 ? 116.86129 106.94448 104.12522 1.000 124.19291 148 GLY B CA 1
ATOM 3111 C C . GLY B 1 148 ? 118.30474 107.39567 104.17105 1.000 124.19291 148 GLY B C 1
ATOM 3112 O O . GLY B 1 148 ? 118.82302 107.98112 103.22065 1.000 124.19291 148 GLY B O 1
ATOM 3113 N N . GLY B 1 149 ? 118.95645 107.11927 105.29496 1.000 128.16655 149 GLY B N 1
ATOM 3114 C CA . GLY B 1 149 ? 120.33659 107.55496 105.44196 1.000 128.16655 149 GLY B CA 1
ATOM 3115 C C . GLY B 1 149 ? 120.86667 107.30147 106.83469 1.000 128.16655 149 GLY B C 1
ATOM 3116 O O . GLY B 1 149 ? 120.38104 106.42238 107.55067 1.000 128.16655 149 GLY B O 1
ATOM 3117 N N . VAL B 1 150 ? 121.86451 108.09781 107.21102 1.000 130.78457 150 VAL B N 1
ATOM 3118 C CA . VAL B 1 150 ? 122.58045 107.93147 108.46721 1.000 130.78457 150 VAL B CA 1
ATOM 3119 C C . VAL B 1 150 ? 122.43601 109.19662 109.30413 1.000 130.78457 150 VAL B C 1
ATOM 3120 O O . VAL B 1 150 ? 122.04276 110.25805 108.81577 1.000 130.78457 150 VAL B O 1
ATOM 3124 N N . GLN B 1 151 ? 122.77824 109.07012 110.58493 1.000 139.44224 151 GLN B N 1
ATOM 3125 C CA . GLN B 1 151 ? 122.67168 110.16797 111.53488 1.000 139.44224 151 GLN B CA 1
ATOM 3126 C C . GLN B 1 151 ? 123.59801 109.89512 112.70973 1.000 139.44224 151 GLN B C 1
ATOM 3127 O O . GLN B 1 151 ? 123.60246 108.78775 113.25797 1.000 139.44224 151 GLN B O 1
ATOM 3133 N N . TYR B 1 152 ? 124.37663 110.90421 113.08222 1.000 145.96247 152 TYR B N 1
ATOM 3134 C CA . TYR B 1 152 ? 125.18998 110.89353 114.28786 1.000 145.96247 152 TYR B CA 1
ATOM 3135 C C . TYR B 1 152 ? 124.65609 111.94589 115.24900 1.000 145.96247 152 TYR B C 1
ATOM 3136 O O . TYR B 1 152 ? 124.39271 113.08366 114.85297 1.000 145.96247 152 TYR B O 1
ATOM 3145 N N . ALA B 1 153 ? 124.50795 111.57130 116.51414 1.000 138.87410 153 ALA B N 1
ATOM 3146 C CA . ALA B 1 153 ? 123.95249 112.47771 117.50628 1.000 138.87410 153 ALA B CA 1
ATOM 3147 C C . ALA B 1 153 ? 124.82088 112.49107 118.75291 1.000 138.87410 153 ALA B C 1
ATOM 3148 O O . ALA B 1 153 ? 125.23968 111.43863 119.24547 1.000 138.87410 153 ALA B O 1
ATOM 3150 N N . ARG B 1 154 ? 125.07977 113.69579 119.25577 1.000 142.49182 154 ARG B N 1
ATOM 3151 C CA . ARG B 1 154 ? 125.75446 113.90191 120.53062 1.000 142.49182 154 ARG B CA 1
ATOM 3152 C C . ARG B 1 154 ? 124.79912 114.63283 121.46115 1.000 142.49182 154 ARG B C 1
ATOM 3153 O O . ARG B 1 154 ? 124.33400 115.73418 121.14473 1.000 142.49182 154 ARG B O 1
ATOM 3161 N N . ILE B 1 155 ? 124.51262 114.02096 122.60498 1.000 140.08112 155 ILE B N 1
ATOM 3162 C CA . ILE B 1 155 ? 123.54965 114.53889 123.56654 1.000 140.08112 155 ILE B CA 1
ATOM 3163 C C . ILE B 1 155 ? 124.22216 114.61045 124.93052 1.000 140.08112 155 ILE B C 1
ATOM 3164 O O . ILE B 1 155 ? 125.10379 113.80254 125.24456 1.000 140.08112 155 ILE B O 1
ATOM 3169 N N . GLU B 1 156 ? 123.83970 115.60907 125.72284 1.000 150.83293 156 GLU B N 1
ATOM 3170 C CA . GLU B 1 156 ? 124.59056 115.93873 126.92539 1.000 150.83293 156 GLU B CA 1
ATOM 3171 C C . GLU B 1 156 ? 123.66155 116.53758 127.96871 1.000 150.83293 156 GLU B C 1
ATOM 3172 O O . GLU B 1 156 ? 122.80155 117.36011 127.63842 1.000 150.83293 156 GLU B O 1
ATOM 3178 N N . ALA B 1 157 ? 123.87720 116.15782 129.23006 1.000 156.97777 157 ALA B N 1
ATOM 3179 C CA . ALA B 1 157 ? 123.13360 116.71004 130.35668 1.000 156.97777 157 ALA B CA 1
ATOM 3180 C C . ALA B 1 157 ? 124.10073 117.01478 131.49135 1.000 156.97777 157 ALA B C 1
ATOM 3181 O O . ALA B 1 157 ? 124.85314 116.13592 131.92419 1.000 156.97777 157 ALA B O 1
ATOM 3183 N N . ASP B 1 158 ? 124.07876 118.26107 131.96084 1.000 164.43440 158 ASP B N 1
ATOM 3184 C CA . ASP B 1 158 ? 124.85962 118.72522 133.10641 1.000 164.43440 158 ASP B CA 1
ATOM 3185 C C . ASP B 1 158 ? 123.89781 119.32744 134.12179 1.000 164.43440 158 ASP B C 1
ATOM 3186 O O . ASP B 1 158 ? 123.34248 120.40357 133.88611 1.000 164.43440 158 ASP B O 1
ATOM 3191 N N . VAL B 1 159 ? 123.69713 118.65173 135.24925 1.000 174.14825 159 VAL B N 1
ATOM 3192 C CA . VAL B 1 159 ? 122.77369 119.12184 136.27459 1.000 174.14825 159 VAL B CA 1
ATOM 3193 C C . VAL B 1 159 ? 123.57907 119.54087 137.49489 1.000 174.14825 159 VAL B C 1
ATOM 3194 O O . VAL B 1 159 ? 124.42708 118.78274 137.98060 1.000 174.14825 159 VAL B O 1
ATOM 3198 N N . ASN B 1 160 ? 123.32734 120.75439 137.97741 1.000 172.18395 160 ASN B N 1
ATOM 3199 C CA . ASN B 1 160 ? 124.03323 121.28762 139.13446 1.000 172.18395 160 ASN B CA 1
ATOM 3200 C C . ASN B 1 160 ? 123.02917 121.80896 140.14824 1.000 172.18395 160 ASN B C 1
ATOM 3201 O O . ASN B 1 160 ? 122.12418 122.56916 139.79439 1.000 172.18395 160 ASN B O 1
ATOM 3206 N N . ARG B 1 161 ? 123.19094 121.40270 141.40122 1.000 182.50866 161 ARG B N 1
ATOM 3207 C CA . ARG B 1 161 ? 122.36857 121.91672 142.48343 1.000 182.50866 161 ARG B CA 1
ATOM 3208 C C . ARG B 1 161 ? 123.03947 123.13085 143.11424 1.000 182.50866 161 ARG B C 1
ATOM 3209 O O . ARG B 1 161 ? 124.24135 123.35432 142.96185 1.000 182.50866 161 ARG B O 1
ATOM 3217 N N . TYR B 1 162 ? 122.23956 123.93357 143.81219 1.000 179.62239 162 TYR B N 1
ATOM 3218 C CA . TYR B 1 162 ? 122.77155 125.08533 144.52613 1.000 179.62239 162 TYR B CA 1
ATOM 3219 C C . TYR B 1 162 ? 121.91435 125.37949 145.74705 1.000 179.62239 162 TYR B C 1
ATOM 3220 O O . TYR B 1 162 ? 120.68600 125.25738 145.70021 1.000 179.62239 162 TYR B O 1
ATOM 3229 N N . PHE B 1 163 ? 122.57782 125.76744 146.83464 1.000 193.51988 163 PHE B N 1
ATOM 3230 C CA . PHE B 1 163 ? 121.92107 126.41416 147.95792 1.000 193.51988 163 PHE B CA 1
ATOM 3231 C C . PHE B 1 163 ? 121.64689 127.87264 147.59475 1.000 193.51988 163 PHE B C 1
ATOM 3232 O O . PHE B 1 163 ? 121.92134 128.31559 146.47748 1.000 193.51988 163 PHE B O 1
ATOM 3240 N N . ASN B 1 164 ? 121.11708 128.63817 148.55486 1.000 196.84496 164 ASN B N 1
ATOM 3241 C CA . ASN B 1 164 ? 120.69458 130.00859 148.27026 1.000 196.84496 164 ASN B CA 1
ATOM 3242 C C . ASN B 1 164 ? 121.82608 130.82788 147.65876 1.000 196.84496 164 ASN B C 1
ATOM 3243 O O . ASN B 1 164 ? 121.59835 131.63043 146.74573 1.000 196.84496 164 ASN B O 1
ATOM 3248 N N . ASN B 1 165 ? 123.05254 130.63792 148.14516 1.000 193.50458 165 ASN B N 1
ATOM 3249 C CA . ASN B 1 165 ? 124.22970 131.20945 147.50797 1.000 193.50458 165 ASN B CA 1
ATOM 3250 C C . ASN B 1 165 ? 125.39251 130.23531 147.39691 1.000 193.50458 165 ASN B C 1
ATOM 3251 O O . ASN B 1 165 ? 126.33197 130.51191 146.64286 1.000 193.50458 165 ASN B O 1
ATOM 3256 N N . PHE B 1 166 ? 125.36168 129.11384 148.11176 1.000 192.38555 166 PHE B N 1
ATOM 3257 C CA . PHE B 1 166 ? 126.42217 128.11817 148.03358 1.000 192.38555 166 PHE B CA 1
ATOM 3258 C C . PHE B 1 166 ? 126.29528 127.34552 146.72645 1.000 192.38555 166 PHE B C 1
ATOM 3259 O O . PHE B 1 166 ? 125.22389 126.81579 146.41296 1.000 192.38555 166 PHE B O 1
ATOM 3267 N N . ALA B 1 167 ? 127.38418 127.28230 145.96474 1.000 190.53792 167 ALA B N 1
ATOM 3268 C CA . ALA B 1 167 ? 127.39429 126.55290 144.70183 1.000 190.53792 167 ALA B CA 1
ATOM 3269 C C . ALA B 1 167 ? 127.64325 125.07780 144.98860 1.000 190.53792 167 ALA B C 1
ATOM 3270 O O . ALA B 1 167 ? 128.77171 124.67730 145.29258 1.000 190.53792 167 ALA B O 1
ATOM 3272 N N . PHE B 1 168 ? 126.59401 124.26953 144.89018 1.000 184.24647 168 PHE B N 1
ATOM 3273 C CA . PHE B 1 168 ? 126.68170 122.83807 145.12826 1.000 184.24647 168 PHE B CA 1
ATOM 3274 C C . PHE B 1 168 ? 127.04296 122.11632 143.83608 1.000 184.24647 168 PHE B C 1
ATOM 3275 O O . PHE B 1 168 ? 126.85816 122.64156 142.73545 1.000 184.24647 168 PHE B O 1
ATOM 3283 N N . ASN B 1 169 ? 127.58215 120.91067 143.98167 1.000 186.60696 169 ASN B N 1
ATOM 3284 C CA . ASN B 1 169 ? 127.98586 120.13316 142.81950 1.000 186.60696 169 ASN B CA 1
ATOM 3285 C C . ASN B 1 169 ? 126.82442 119.30908 142.27151 1.000 186.60696 169 ASN B C 1
ATOM 3286 O O . ASN B 1 169 ? 125.92690 118.89443 143.00979 1.000 186.60696 169 ASN B O 1
ATOM 3291 N N . GLY B 1 170 ? 126.82905 119.10764 140.95328 1.000 182.63255 170 GLY B N 1
ATOM 3292 C CA . GLY B 1 170 ? 125.87058 118.25852 140.28513 1.000 182.63255 170 GLY B CA 1
ATOM 3293 C C . GLY B 1 170 ? 126.56355 117.11438 139.56398 1.000 182.63255 170 GLY B C 1
ATOM 3294 O O . GLY B 1 170 ? 127.77630 116.91782 139.67771 1.000 182.63255 170 GLY B O 1
ATOM 3295 N N . PHE B 1 171 ? 125.76702 116.36097 138.81409 1.000 176.95472 171 PHE B N 1
ATOM 3296 C CA . PHE B 1 171 ? 126.29339 115.24858 138.03680 1.000 176.95472 171 PHE B CA 1
ATOM 3297 C C . PHE B 1 171 ? 126.12549 115.51995 136.54268 1.000 176.95472 171 PHE B C 1
ATOM 3298 O O . PHE B 1 171 ? 125.56827 116.54167 136.12045 1.000 176.95472 171 PHE B O 1
ATOM 3306 N N . ASN B 1 172 ? 126.65994 114.60243 135.73875 1.000 173.02102 172 ASN B N 1
ATOM 3307 C CA . ASN B 1 172 ? 126.69074 114.77434 134.29544 1.000 173.02102 172 ASN B CA 1
ATOM 3308 C C . ASN B 1 172 ? 126.51817 113.43439 133.59825 1.000 173.02102 172 ASN B C 1
ATOM 3309 O O . ASN B 1 172 ? 126.84246 112.37811 134.15008 1.000 173.02102 172 ASN B O 1
ATOM 3314 N N . SER B 1 173 ? 126.00450 113.49805 132.37148 1.000 162.93646 173 SER B N 1
ATOM 3315 C CA . SER B 1 173 ? 125.80994 112.30846 131.55075 1.000 162.93646 173 SER B CA 1
ATOM 3316 C C . SER B 1 173 ? 125.87654 112.70942 130.08581 1.000 162.93646 173 SER B C 1
ATOM 3317 O O . SER B 1 173 ? 125.09430 113.54975 129.63070 1.000 162.93646 173 SER B O 1
ATOM 3320 N N . LYS B 1 174 ? 126.80341 112.09990 129.35541 1.000 161.68527 174 LYS B N 1
ATOM 3321 C CA . LYS B 1 174 ? 127.03876 112.39444 127.95163 1.000 161.68527 174 LYS B CA 1
ATOM 3322 C C . LYS B 1 174 ? 126.79729 111.13813 127.12588 1.000 161.68527 174 LYS B C 1
ATOM 3323 O O . LYS B 1 174 ? 126.87819 110.01575 127.63260 1.000 161.68527 174 LYS B O 1
ATOM 3329 N N . PHE B 1 175 ? 126.50224 111.33476 125.84189 1.000 150.13349 175 PHE B N 1
ATOM 3330 C CA . PHE B 1 175 ? 126.37176 110.21415 124.92201 1.000 150.13349 175 PHE B CA 1
ATOM 3331 C C . PHE B 1 175 ? 126.65386 110.69418 123.50598 1.000 150.13349 175 PHE B C 1
ATOM 3332 O O . PHE B 1 175 ? 126.33043 111.82883 123.14539 1.000 150.13349 175 PHE B O 1
ATOM 3340 N N . ASN B 1 176 ? 127.25868 109.81313 122.70944 1.000 153.01526 176 ASN B N 1
ATOM 3341 C CA . ASN B 1 176 ? 127.46092 110.06087 121.28611 1.000 153.01526 176 ASN B CA 1
ATOM 3342 C C . ASN B 1 176 ? 127.27653 108.75972 120.51978 1.000 153.01526 176 ASN B C 1
ATOM 3343 O O . ASN B 1 176 ? 127.82516 107.72525 120.91002 1.000 153.01526 176 ASN B O 1
ATOM 3348 N N . GLY B 1 177 ? 126.51118 108.81341 119.43062 1.000 146.99719 177 GLY B N 1
ATOM 3349 C CA . GLY B 1 177 ? 126.19171 107.60682 118.68817 1.000 146.99719 177 GLY B CA 1
ATOM 3350 C C . GLY B 1 177 ? 125.98580 107.86402 117.21084 1.000 146.99719 177 GLY B C 1
ATOM 3351 O O . GLY B 1 177 ? 125.75253 108.99495 116.77830 1.000 146.99719 177 GLY B O 1
ATOM 3352 N N . PHE B 1 178 ? 126.06052 106.77963 116.44008 1.000 140.27252 178 PHE B N 1
ATOM 3353 C CA . PHE B 1 178 ? 125.92473 106.79553 114.98932 1.000 140.27252 178 PHE B CA 1
ATOM 3354 C C . PHE B 1 178 ? 124.94364 105.70154 114.59072 1.000 140.27252 178 PHE B C 1
ATOM 3355 O O . PHE B 1 178 ? 124.87558 104.66022 115.24851 1.000 140.27252 178 PHE B O 1
ATOM 3363 N N . GLY B 1 179 ? 124.16875 105.93670 113.53207 1.000 138.02310 179 GLY B N 1
ATOM 3364 C CA . GLY B 1 179 ? 123.25601 104.92329 113.05186 1.000 138.02310 179 GLY B CA 1
ATOM 3365 C C . GLY B 1 179 ? 122.23405 105.41653 112.04517 1.000 138.02310 179 GLY B C 1
ATOM 3366 O O . GLY B 1 179 ? 122.09271 106.61456 111.80399 1.000 138.02310 179 GLY B O 1
ATOM 3367 N N . PRO B 1 180 ? 121.48115 104.49327 111.45690 1.000 136.04364 180 PRO B N 1
ATOM 3368 C CA . PRO B 1 180 ? 120.60954 104.83864 110.32897 1.000 136.04364 180 PRO B CA 1
ATOM 3369 C C . PRO B 1 180 ? 119.31644 105.52437 110.75850 1.000 136.04364 180 PRO B C 1
ATOM 3370 O O . PRO B 1 180 ? 118.96788 105.60123 111.93800 1.000 136.04364 180 PRO B O 1
ATOM 3374 N N . ARG B 1 181 ? 118.59805 106.00960 109.74372 1.000 119.97855 181 ARG B N 1
ATOM 3375 C CA . ARG B 1 181 ? 117.35883 106.76250 109.90162 1.000 119.97855 181 ARG B CA 1
ATOM 3376 C C . ARG B 1 181 ? 116.57817 106.68942 108.59714 1.000 119.97855 181 ARG B C 1
ATOM 3377 O O . ARG B 1 181 ? 117.13270 106.96324 107.52962 1.000 119.97855 181 ARG B O 1
ATOM 3385 N N . THR B 1 182 ? 115.29435 106.34734 108.68314 1.000 118.25296 182 THR B N 1
ATOM 3386 C CA . THR B 1 182 ? 114.47671 106.17584 107.48829 1.000 118.25296 182 THR B CA 1
ATOM 3387 C C . THR B 1 182 ? 113.05691 106.65949 107.75288 1.000 118.25296 182 THR B C 1
ATOM 3388 O O . THR B 1 182 ? 112.54188 106.50832 108.86472 1.000 118.25296 182 THR B O 1
ATOM 3392 N N . GLY B 1 183 ? 112.43079 107.22815 106.72800 1.000 107.21407 183 GLY B N 1
ATOM 3393 C CA . GLY B 1 183 ? 111.06015 107.68068 106.86565 1.000 107.21407 183 GLY B CA 1
ATOM 3394 C C . GLY B 1 183 ? 110.50662 108.26208 105.58330 1.000 107.21407 183 GLY B C 1
ATOM 3395 O O . GLY B 1 183 ? 111.05038 108.05777 104.49390 1.000 107.21407 183 GLY B O 1
ATOM 3396 N N . LEU B 1 184 ? 109.41393 109.00564 105.73761 1.000 92.21980 184 LEU B N 1
ATOM 3397 C CA . LEU B 1 184 ? 108.61362 109.52398 104.63846 1.000 92.21980 184 LEU B CA 1
ATOM 3398 C C . LEU B 1 184 ? 108.54955 111.04496 104.68645 1.000 92.21980 184 LEU B C 1
ATOM 3399 O O . LEU B 1 184 ? 109.03631 111.68941 105.61867 1.000 92.21980 184 LEU B O 1
ATOM 3404 N N . ASP B 1 185 ? 107.92472 111.61027 103.65162 1.000 94.61151 185 ASP B N 1
ATOM 3405 C CA . ASP B 1 185 ? 107.74615 113.05722 103.51583 1.000 94.61151 185 ASP B CA 1
ATOM 3406 C C . ASP B 1 185 ? 106.46851 113.27054 102.70083 1.000 94.61151 185 ASP B C 1
ATOM 3407 O O . ASP B 1 185 ? 106.51536 113.32226 101.47269 1.000 94.61151 185 ASP B O 1
ATOM 3412 N N . MET B 1 186 ? 105.33849 113.42459 103.39090 1.000 89.25488 186 MET B N 1
ATOM 3413 C CA . MET B 1 186 ? 104.03409 113.50107 102.72772 1.000 89.25488 186 MET B CA 1
ATOM 3414 C C . MET B 1 186 ? 103.62716 114.96393 102.58511 1.000 89.25488 186 MET B C 1
ATOM 3415 O O . MET B 1 186 ? 103.23451 115.60428 103.56063 1.000 89.25488 186 MET B O 1
ATOM 3420 N N . ASN B 1 187 ? 103.70750 115.49491 101.36692 1.000 82.89468 187 ASN B N 1
ATOM 3421 C CA . ASN B 1 187 ? 103.31620 116.86950 101.08004 1.000 82.89468 187 ASN B CA 1
ATOM 3422 C C . ASN B 1 187 ? 102.06501 116.83882 100.21043 1.000 82.89468 187 ASN B C 1
ATOM 3423 O O . ASN B 1 187 ? 102.12652 116.45545 99.03841 1.000 82.89468 187 ASN B O 1
ATOM 3428 N N . TYR B 1 188 ? 100.93405 117.24662 100.77480 1.000 82.92797 188 TYR B N 1
ATOM 3429 C CA . TYR B 1 188 ? 99.70545 117.41663 100.01022 1.000 82.92797 188 TYR B CA 1
ATOM 3430 C C . TYR B 1 188 ? 99.68417 118.84782 99.49026 1.000 82.92797 188 TYR B C 1
ATOM 3431 O O . TYR B 1 188 ? 99.48364 119.79076 100.26077 1.000 82.92797 188 TYR B O 1
ATOM 3440 N N . VAL B 1 189 ? 99.91120 119.00938 98.18966 1.000 82.21867 189 VAL B N 1
ATOM 3441 C CA . VAL B 1 189 ? 100.02390 120.31585 97.55280 1.000 82.21867 189 VAL B CA 1
ATOM 3442 C C . VAL B 1 189 ? 98.81758 120.50978 96.64834 1.000 82.21867 189 VAL B C 1
ATOM 3443 O O . VAL B 1 189 ? 98.49707 119.63979 95.83330 1.000 82.21867 189 VAL B O 1
ATOM 3447 N N . PHE B 1 190 ? 98.15960 121.65425 96.78460 1.000 87.46835 190 PHE B N 1
ATOM 3448 C CA . PHE B 1 190 ? 96.88345 121.92294 96.14026 1.000 87.46835 190 PHE B CA 1
ATOM 3449 C C . PHE B 1 190 ? 97.01870 122.81261 94.91796 1.000 87.46835 190 PHE B C 1
ATOM 3450 O O . PHE B 1 190 ? 96.02761 123.40912 94.48678 1.000 87.46835 190 PHE B O 1
ATOM 3458 N N . GLY B 1 191 ? 98.20917 122.91321 94.34890 1.000 90.79723 191 GLY B N 1
ATOM 3459 C CA . GLY B 1 191 ? 98.45809 124.02083 93.46405 1.000 90.79723 191 GLY B CA 1
ATOM 3460 C C . GLY B 1 191 ? 98.56616 125.28121 94.30568 1.000 90.79723 191 GLY B C 1
ATOM 3461 O O . GLY B 1 191 ? 98.76663 125.23688 95.52006 1.000 90.79723 191 GLY B O 1
ATOM 3462 N N . ASN B 1 192 ? 98.39473 126.42182 93.63079 1.000 83.63266 192 ASN B N 1
ATOM 3463 C CA . ASN B 1 192 ? 98.51429 127.76168 94.21008 1.000 83.63266 192 ASN B CA 1
ATOM 3464 C C . ASN B 1 192 ? 99.61020 127.83361 95.26880 1.000 83.63266 192 ASN B C 1
ATOM 3465 O O . ASN B 1 192 ? 99.43002 128.46659 96.31324 1.000 83.63266 192 ASN B O 1
ATOM 3470 N N . GLY B 1 193 ? 100.74321 127.18752 95.00459 1.000 83.69439 193 GLY B N 1
ATOM 3471 C CA . GLY B 1 193 ? 101.91570 127.25657 95.85525 1.000 83.69439 193 GLY B CA 1
ATOM 3472 C C . GLY B 1 193 ? 101.77083 126.86192 97.31328 1.000 83.69439 193 GLY B C 1
ATOM 3473 O O . GLY B 1 193 ? 102.71382 127.04033 98.08506 1.000 83.69439 193 GLY B O 1
ATOM 3474 N N . PHE B 1 194 ? 100.63069 126.31666 97.71995 1.000 83.90342 194 PHE B N 1
ATOM 3475 C CA . PHE B 1 194 ? 100.40019 126.01197 99.12352 1.000 83.90342 194 PHE B CA 1
ATOM 3476 C C . PHE B 1 194 ? 100.37162 124.50615 99.33806 1.000 83.90342 194 PHE B C 1
ATOM 3477 O O . PHE B 1 194 ? 100.02959 123.74044 98.43287 1.000 83.90342 194 PHE B O 1
ATOM 3485 N N . GLY B 1 195 ? 100.74457 124.08427 100.54442 1.000 84.49878 195 GLY B N 1
ATOM 3486 C CA . GLY B 1 195 ? 100.74714 122.66498 100.84639 1.000 84.49878 195 GLY B CA 1
ATOM 3487 C C . GLY B 1 195 ? 100.67595 122.41299 102.33426 1.000 84.49878 195 GLY B C 1
ATOM 3488 O O . GLY B 1 195 ? 100.98417 123.28026 103.15291 1.000 84.49878 195 GLY B O 1
ATOM 3489 N N . ILE B 1 196 ? 100.26121 121.19605 102.67313 1.000 77.47453 196 ILE B N 1
ATOM 3490 C CA . ILE B 1 196 ? 100.27502 120.69954 104.04362 1.000 77.47453 196 ILE B CA 1
ATOM 3491 C C . ILE B 1 196 ? 101.21255 119.50458 104.09393 1.000 77.47453 196 ILE B C 1
ATOM 3492 O O . ILE B 1 196 ? 101.04278 118.54717 103.33281 1.000 77.47453 196 ILE B O 1
ATOM 3497 N N . TYR B 1 197 ? 102.19703 119.55522 104.98251 1.000 87.75406 197 TYR B N 1
ATOM 3498 C CA . TYR B 1 197 ? 103.20791 118.51494 105.06405 1.000 87.75406 197 TYR B CA 1
ATOM 3499 C C . TYR B 1 197 ? 103.09857 117.75854 106.37917 1.000 87.75406 197 TYR B C 1
ATOM 3500 O O . TYR B 1 197 ? 102.81251 118.34430 107.43098 1.000 87.75406 197 TYR B O 1
ATOM 3509 N N . ALA B 1 198 ? 103.31987 116.44980 106.29567 1.000 82.66167 198 ALA B N 1
ATOM 3510 C CA . ALA B 1 198 ? 103.49215 115.58178 107.45150 1.000 82.66167 198 ALA B CA 1
ATOM 3511 C C . ALA B 1 198 ? 104.68110 114.67976 107.16744 1.000 82.66167 198 ALA B C 1
ATOM 3512 O O . ALA B 1 198 ? 104.65896 113.90708 106.20310 1.000 82.66167 198 ALA B O 1
ATOM 3514 N N . LYS B 1 199 ? 105.72377 114.79723 107.98247 1.000 84.45113 199 LYS B N 1
ATOM 3515 C CA . LYS B 1 199 ? 106.92077 113.98379 107.84907 1.000 84.45113 199 LYS B CA 1
ATOM 3516 C C . LYS B 1 199 ? 107.12169 113.17960 109.12138 1.000 84.45113 199 LYS B C 1
ATOM 3517 O O . LYS B 1 199 ? 106.82129 113.65505 110.21866 1.000 84.45113 199 LYS B O 1
ATOM 3523 N N . GLY B 1 200 ? 107.63482 111.97074 108.97063 1.000 97.79584 200 GLY B N 1
ATOM 3524 C CA . GLY B 1 200 ? 107.93626 111.13207 110.11624 1.000 97.79584 200 GLY B CA 1
ATOM 3525 C C . GLY B 1 200 ? 109.00809 110.13461 109.75405 1.000 97.79584 200 GLY B C 1
ATOM 3526 O O . GLY B 1 200 ? 109.08978 109.67213 108.61178 1.000 97.79584 200 GLY B O 1
ATOM 3527 N N . ALA B 1 201 ? 109.84192 109.80326 110.73492 1.000 108.94441 201 ALA B N 1
ATOM 3528 C CA . ALA B 1 201 ? 110.93298 108.87384 110.49332 1.000 108.94441 201 ALA B CA 1
ATOM 3529 C C . ALA B 1 201 ? 111.36126 108.23482 111.80424 1.000 108.94441 201 ALA B C 1
ATOM 3530 O O . ALA B 1 201 ? 111.06210 108.73102 112.89786 1.000 108.94441 201 ALA B O 1
ATOM 3532 N N . ALA B 1 202 ? 112.06706 107.11718 111.66656 1.000 115.12321 202 ALA B N 1
ATOM 3533 C CA . ALA B 1 202 ? 112.62224 106.37475 112.78501 1.000 115.12321 202 ALA B CA 1
ATOM 3534 C C . ALA B 1 202 ? 114.10970 106.15877 112.55348 1.000 115.12321 202 ALA B C 1
ATOM 3535 O O . ALA B 1 202 ? 114.53571 105.84733 111.43704 1.000 115.12321 202 ALA B O 1
ATOM 3537 N N . ALA B 1 203 ? 114.89058 106.32412 113.61603 1.000 123.84445 203 ALA B N 1
ATOM 3538 C CA . ALA B 1 203 ? 116.33511 106.18567 113.57941 1.000 123.84445 203 ALA B CA 1
ATOM 3539 C C . ALA B 1 203 ? 116.78413 105.25564 114.69492 1.000 123.84445 203 ALA B C 1
ATOM 3540 O O . ALA B 1 203 ? 116.12583 105.13221 115.72993 1.000 123.84445 203 ALA B O 1
ATOM 3542 N N . ILE B 1 204 ? 117.91498 104.59964 114.47056 1.000 129.70199 204 ILE B N 1
ATOM 3543 C CA . ILE B 1 204 ? 118.53194 103.72672 115.46106 1.000 129.70199 204 ILE B CA 1
ATOM 3544 C C . ILE B 1 204 ? 120.00021 104.10600 115.55384 1.000 129.70199 204 ILE B C 1
ATOM 3545 O O . ILE B 1 204 ? 120.67072 104.22547 114.52456 1.000 129.70199 204 ILE B O 1
ATOM 3550 N N . LEU B 1 205 ? 120.50609 104.29472 116.77292 1.000 139.34966 205 LEU B N 1
ATOM 3551 C CA . LEU B 1 205 ? 121.90054 104.66917 116.95382 1.000 139.34966 205 LEU B CA 1
ATOM 3552 C C . LEU B 1 205 ? 122.58828 103.72635 117.93082 1.000 139.34966 205 LEU B C 1
ATOM 3553 O O . LEU B 1 205 ? 122.01587 103.34678 118.95805 1.000 139.34966 205 LEU B O 1
ATOM 3558 N N . VAL B 1 206 ? 123.82474 103.36145 117.59908 1.000 145.71693 206 VAL B N 1
ATOM 3559 C CA . VAL B 1 206 ? 124.73363 102.66160 118.49626 1.000 145.71693 206 VAL B CA 1
ATOM 3560 C C . VAL B 1 206 ? 125.80287 103.65065 118.92595 1.000 145.71693 206 VAL B C 1
ATOM 3561 O O . VAL B 1 206 ? 126.27496 104.45335 118.11439 1.000 145.71693 206 VAL B O 1
ATOM 3565 N N . GLY B 1 207 ? 126.16449 103.62478 120.20363 1.000 151.57559 207 GLY B N 1
ATOM 3566 C CA . GLY B 1 207 ? 127.15305 104.59184 120.63130 1.000 151.57559 207 GLY B CA 1
ATOM 3567 C C . GLY B 1 207 ? 127.74620 104.36261 121.99993 1.000 151.57559 207 GLY B C 1
ATOM 3568 O O . GLY B 1 207 ? 127.61401 103.28243 122.57674 1.000 151.57559 207 GLY B O 1
ATOM 3569 N N . THR B 1 208 ? 128.40800 105.38876 122.52210 1.000 158.43368 208 THR B N 1
ATOM 3570 C CA . THR B 1 208 ? 129.04392 105.34731 123.82937 1.000 158.43368 208 THR B CA 1
ATOM 3571 C C . THR B 1 208 ? 128.44390 106.43798 124.70353 1.000 158.43368 208 THR B C 1
ATOM 3572 O O . THR B 1 208 ? 128.34248 107.59661 124.28032 1.000 158.43368 208 THR B O 1
ATOM 3576 N N . SER B 1 209 ? 128.03493 106.06052 125.91099 1.000 163.06600 209 SER B N 1
ATOM 3577 C CA . SER B 1 209 ? 127.52416 106.98218 126.90699 1.000 163.06600 209 SER B CA 1
ATOM 3578 C C . SER B 1 209 ? 128.33528 106.83375 128.18724 1.000 163.06600 209 SER B C 1
ATOM 3579 O O . SER B 1 209 ? 128.96913 105.80284 128.43794 1.000 163.06600 209 SER B O 1
ATOM 3582 N N . ASP B 1 210 ? 128.32649 107.89552 128.98597 1.000 173.50489 210 ASP B N 1
ATOM 3583 C CA . ASP B 1 210 ? 129.01660 107.89642 130.26563 1.000 173.50489 210 ASP B CA 1
ATOM 3584 C C . ASP B 1 210 ? 128.29246 108.83760 131.21452 1.000 173.50489 210 ASP B C 1
ATOM 3585 O O . ASP B 1 210 ? 127.52305 109.70451 130.79442 1.000 173.50489 210 ASP B O 1
ATOM 3590 N N . PHE B 1 211 ? 128.53889 108.64622 132.50646 1.000 174.73882 211 PHE B N 1
ATOM 3591 C CA . PHE B 1 211 ? 127.93845 109.48968 133.52632 1.000 174.73882 211 PHE B CA 1
ATOM 3592 C C . PHE B 1 211 ? 128.84472 109.52496 134.74615 1.000 174.73882 211 PHE B C 1
ATOM 3593 O O . PHE B 1 211 ? 129.51970 108.54167 135.06553 1.000 174.73882 211 PHE B O 1
ATOM 3601 N N . TYR B 1 212 ? 128.86479 110.67613 135.40982 1.000 185.94846 212 TYR B N 1
ATOM 3602 C CA . TYR B 1 212 ? 129.68545 110.87659 136.59834 1.000 185.94846 212 TYR B CA 1
ATOM 3603 C C . TYR B 1 212 ? 128.87899 111.68220 137.60171 1.000 185.94846 212 TYR B C 1
ATOM 3604 O O . TYR B 1 212 ? 128.30158 112.71603 137.25002 1.000 185.94846 212 TYR B O 1
ATOM 3613 N N . ASP B 1 213 ? 128.85241 111.21699 138.84806 1.000 191.10900 213 ASP B N 1
ATOM 3614 C CA . ASP B 1 213 ? 128.06316 111.82728 139.90954 1.000 191.10900 213 ASP B CA 1
ATOM 3615 C C . ASP B 1 213 ? 128.97702 112.07849 141.10007 1.000 191.10900 213 ASP B C 1
ATOM 3616 O O . ASP B 1 213 ? 129.46797 111.12977 141.72404 1.000 191.10900 213 ASP B O 1
ATOM 3621 N N . GLY B 1 214 ? 129.21028 113.35571 141.40273 1.000 191.94619 214 GLY B N 1
ATOM 3622 C CA . GLY B 1 214 ? 129.98607 113.73808 142.56494 1.000 191.94619 214 GLY B CA 1
ATOM 3623 C C . GLY B 1 214 ? 129.21668 113.76485 143.86519 1.000 191.94619 214 GLY B C 1
ATOM 3624 O O . GLY B 1 214 ? 129.83330 113.82608 144.93247 1.000 191.94619 214 GLY B O 1
ATOM 3625 N N . ILE B 1 215 ? 127.88646 113.73332 143.80539 1.000 192.09936 215 ILE B N 1
ATOM 3626 C CA . ILE B 1 215 ? 127.08828 113.62169 145.02279 1.000 192.09936 215 ILE B CA 1
ATOM 3627 C C . ILE B 1 215 ? 127.13127 112.19625 145.55793 1.000 192.09936 215 ILE B C 1
ATOM 3628 O O . ILE B 1 215 ? 127.53838 111.95242 146.69981 1.000 192.09936 215 ILE B O 1
ATOM 3633 N N . GLY B 1 216 ? 126.71128 111.23374 144.73662 1.000 194.29131 216 GLY B N 1
ATOM 3634 C CA . GLY B 1 216 ? 126.77408 109.83276 145.10612 1.000 194.29131 216 GLY B CA 1
ATOM 3635 C C . GLY B 1 216 ? 128.12153 109.18056 144.90332 1.000 194.29131 216 GLY B C 1
ATOM 3636 O O . GLY B 1 216 ? 128.28490 108.00718 145.25273 1.000 194.29131 216 GLY B O 1
ATOM 3637 N N . PHE B 1 217 ? 129.08153 109.91566 144.33973 1.000 190.21667 217 PHE B N 1
ATOM 3638 C CA . PHE B 1 217 ? 130.45846 109.45611 144.17093 1.000 190.21667 217 PHE B CA 1
ATOM 3639 C C . PHE B 1 217 ? 130.51068 108.19013 143.31061 1.000 190.21667 217 PHE B C 1
ATOM 3640 O O . PHE B 1 217 ? 131.09314 107.17465 143.69301 1.000 190.21667 217 PHE B O 1
ATOM 3648 N N . VAL B 1 218 ? 129.88273 108.25809 142.13642 1.000 186.88208 218 VAL B N 1
ATOM 3649 C CA . VAL B 1 218 ? 129.72579 107.08033 141.28445 1.000 186.88208 218 VAL B CA 1
ATOM 3650 C C . VAL B 1 218 ? 130.01756 107.44866 139.83422 1.000 186.88208 218 VAL B C 1
ATOM 3651 O O . VAL B 1 218 ? 129.50980 108.45250 139.32449 1.000 186.88208 218 VAL B O 1
ATOM 3655 N N . THR B 1 219 ? 130.82521 106.62617 139.16638 1.000 178.35528 219 THR B N 1
ATOM 3656 C CA . THR B 1 219 ? 131.18133 106.81646 137.76840 1.000 178.35528 219 THR B CA 1
ATOM 3657 C C . THR B 1 219 ? 130.73978 105.61033 136.94873 1.000 178.35528 219 THR B C 1
ATOM 3658 O O . THR B 1 219 ? 130.66047 104.48914 137.45941 1.000 178.35528 219 THR B O 1
ATOM 3662 N N . GLY B 1 220 ? 130.44561 105.84923 135.67109 1.000 169.58244 220 GLY B N 1
ATOM 3663 C CA . GLY B 1 220 ? 130.10393 104.77097 134.76244 1.000 169.58244 220 GLY B CA 1
ATOM 3664 C C . GLY B 1 220 ? 130.31995 105.13626 133.30765 1.000 169.58244 220 GLY B C 1
ATOM 3665 O O . GLY B 1 220 ? 130.14890 106.29666 132.92769 1.000 169.58244 220 GLY B O 1
ATOM 3666 N N . SER B 1 221 ? 130.70122 104.16101 132.48418 1.000 165.45655 221 SER B N 1
ATOM 3667 C CA . SER B 1 221 ? 130.90753 104.38754 131.05829 1.000 165.45655 221 SER B CA 1
ATOM 3668 C C . SER B 1 221 ? 130.65372 103.08407 130.31688 1.000 165.45655 221 SER B C 1
ATOM 3669 O O . SER B 1 221 ? 131.18460 102.04127 130.71008 1.000 165.45655 221 SER B O 1
ATOM 3672 N N . LYS B 1 222 ? 129.85329 103.14016 129.25191 1.000 157.86163 222 LYS B N 1
ATOM 3673 C CA . LYS B 1 222 ? 129.51716 101.92957 128.51231 1.000 157.86163 222 LYS B CA 1
ATOM 3674 C C . LYS B 1 222 ? 128.96295 102.28593 127.14062 1.000 157.86163 222 LYS B C 1
ATOM 3675 O O . LYS B 1 222 ? 128.49954 103.40372 126.90681 1.000 157.86163 222 LYS B O 1
ATOM 3681 N N . ASN B 1 223 ? 129.00134 101.30531 126.24149 1.000 161.96513 223 ASN B N 1
ATOM 3682 C CA . ASN B 1 223 ? 128.30716 101.41158 124.96607 1.000 161.96513 223 ASN B CA 1
ATOM 3683 C C . ASN B 1 223 ? 126.83387 101.05900 125.14093 1.000 161.96513 223 ASN B C 1
ATOM 3684 O O . ASN B 1 223 ? 126.46044 100.28275 126.02469 1.000 161.96513 223 ASN B O 1
ATOM 3689 N N . ALA B 1 224 ? 125.99294 101.64836 124.29297 1.000 152.32846 224 ALA B N 1
ATOM 3690 C CA . ALA B 1 224 ? 124.54983 101.51628 124.43927 1.000 152.32846 224 ALA B CA 1
ATOM 3691 C C . ALA B 1 224 ? 123.85767 101.75051 123.09986 1.000 152.32846 224 ALA B C 1
ATOM 3692 O O . ALA B 1 224 ? 124.49488 102.05142 122.08083 1.000 152.32846 224 ALA B O 1
ATOM 3694 N N . ILE B 1 225 ? 122.52512 101.62945 123.13108 1.000 144.32632 225 ILE B N 1
ATOM 3695 C CA . ILE B 1 225 ? 121.65558 101.72908 121.96376 1.000 144.32632 225 ILE B CA 1
ATOM 3696 C C . ILE B 1 225 ? 120.58131 102.76519 122.25997 1.000 144.32632 225 ILE B C 1
ATOM 3697 O O . ILE B 1 225 ? 119.97585 102.75083 123.33767 1.000 144.32632 225 ILE B O 1
ATOM 3702 N N . VAL B 1 226 ? 120.33231 103.65429 121.30612 1.000 136.26340 226 VAL B N 1
ATOM 3703 C CA . VAL B 1 226 ? 119.25595 104.62856 121.41392 1.000 136.26340 226 VAL B CA 1
ATOM 3704 C C . VAL B 1 226 ? 118.36028 104.52490 120.18309 1.000 136.26340 226 VAL B C 1
ATOM 3705 O O . VAL B 1 226 ? 118.79620 104.83475 119.06996 1.000 136.26340 226 VAL B O 1
ATOM 3709 N N . PRO B 1 227 ? 117.11971 104.07063 120.32077 1.000 131.10820 227 PRO B N 1
ATOM 3710 C CA . PRO B 1 227 ? 116.13513 104.27106 119.25642 1.000 131.10820 227 PRO B CA 1
ATOM 3711 C C . PRO B 1 227 ? 115.56605 105.67957 119.31072 1.000 131.10820 227 PRO B C 1
ATOM 3712 O O . PRO B 1 227 ? 115.63517 106.37037 120.32769 1.000 131.10820 227 PRO B O 1
ATOM 3716 N N . GLU B 1 228 ? 114.98963 106.10114 118.18970 1.000 121.44238 228 GLU B N 1
ATOM 3717 C CA . GLU B 1 228 ? 114.54240 107.47915 118.08077 1.000 121.44238 228 GLU B CA 1
ATOM 3718 C C . GLU B 1 228 ? 113.41353 107.54701 117.06666 1.000 121.44238 228 GLU B C 1
ATOM 3719 O O . GLU B 1 228 ? 113.47755 106.91039 116.01639 1.000 121.44238 228 GLU B O 1
ATOM 3725 N N . LEU B 1 229 ? 112.38668 108.32192 117.39384 1.000 111.97374 229 LEU B N 1
ATOM 3726 C CA . LEU B 1 229 ? 111.30131 108.63197 116.47038 1.000 111.97374 229 LEU B CA 1
ATOM 3727 C C . LEU B 1 229 ? 111.15682 110.14216 116.37697 1.000 111.97374 229 LEU B C 1
ATOM 3728 O O . LEU B 1 229 ? 111.06448 110.81692 117.40699 1.000 111.97374 229 LEU B O 1
ATOM 3733 N N . GLU B 1 230 ? 111.13892 110.68190 115.15756 1.000 109.04323 230 GLU B N 1
ATOM 3734 C CA . GLU B 1 230 ? 110.86386 112.10447 115.00750 1.000 109.04323 230 GLU B CA 1
ATOM 3735 C C . GLU B 1 230 ? 109.78838 112.31622 113.95482 1.000 109.04323 230 GLU B C 1
ATOM 3736 O O . GLU B 1 230 ? 109.57510 111.48450 113.06995 1.000 109.04323 230 GLU B O 1
ATOM 3742 N N . ALA B 1 231 ? 109.09363 113.44312 114.08402 1.000 96.76786 231 ALA B N 1
ATOM 3743 C CA . ALA B 1 231 ? 108.02324 113.79616 113.16900 1.000 96.76786 231 ALA B CA 1
ATOM 3744 C C . ALA B 1 231 ? 107.84108 115.30513 113.16491 1.000 96.76786 231 ALA B C 1
ATOM 3745 O O . ALA B 1 231 ? 108.17504 115.99455 114.13222 1.000 96.76786 231 ALA B O 1
ATOM 3747 N N . LYS B 1 232 ? 107.32648 115.80804 112.04860 1.000 90.63882 232 LYS B N 1
ATOM 3748 C CA . LYS B 1 232 ? 106.95122 117.20419 111.90542 1.000 90.63882 232 LYS B CA 1
ATOM 3749 C C . LYS B 1 232 ? 105.63621 117.27216 111.14577 1.000 90.63882 232 LYS B C 1
ATOM 3750 O O . LYS B 1 232 ? 105.29957 116.37000 110.37515 1.000 90.63882 232 LYS B O 1
ATOM 3756 N N . LEU B 1 233 ? 104.89738 118.35505 111.36469 1.000 87.00873 233 LEU B N 1
ATOM 3757 C CA . LEU B 1 233 ? 103.57047 118.48338 110.77697 1.000 87.00873 233 LEU B CA 1
ATOM 3758 C C . LEU B 1 233 ? 103.21106 119.95770 110.70205 1.000 87.00873 233 LEU B C 1
ATOM 3759 O O . LEU B 1 233 ? 103.27272 120.65703 111.71584 1.000 87.00873 233 LEU B O 1
ATOM 3764 N N . GLY B 1 234 ? 102.84979 120.42910 109.51574 1.000 85.45256 234 GLY B N 1
ATOM 3765 C CA . GLY B 1 234 ? 102.54824 121.84012 109.36545 1.000 85.45256 234 GLY B CA 1
ATOM 3766 C C . GLY B 1 234 ? 102.14841 122.19197 107.95279 1.000 85.45256 234 GLY B C 1
ATOM 3767 O O . GLY B 1 234 ? 101.72168 121.33342 107.18178 1.000 85.45256 234 GLY B O 1
ATOM 3768 N N . ALA B 1 235 ? 102.28764 123.47451 107.62027 1.000 86.65483 235 ALA B N 1
ATOM 3769 C CA . ALA B 1 235 ? 101.88967 123.99959 106.32239 1.000 86.65483 235 ALA B CA 1
ATOM 3770 C C . ALA B 1 235 ? 103.02839 124.80339 105.71399 1.000 86.65483 235 ALA B C 1
ATOM 3771 O O . ALA B 1 235 ? 103.80444 125.44310 106.43121 1.000 86.65483 235 ALA B O 1
ATOM 3773 N N . ASP B 1 236 ? 103.10999 124.78526 104.38630 1.000 88.08814 236 ASP B N 1
ATOM 3774 C CA . ASP B 1 236 ? 104.19137 125.43302 103.66292 1.000 88.08814 236 ASP B CA 1
ATOM 3775 C C . ASP B 1 236 ? 103.66695 126.17642 102.44142 1.000 88.08814 236 ASP B C 1
ATOM 3776 O O . ASP B 1 236 ? 102.57616 125.89638 101.93447 1.000 88.08814 236 ASP B O 1
ATOM 3781 N N . TYR B 1 237 ? 104.46151 127.14296 101.98902 1.000 93.05162 237 TYR B N 1
ATOM 3782 C CA . TYR B 1 237 ? 104.14091 127.97144 100.83510 1.000 93.05162 237 TYR B CA 1
ATOM 3783 C C . TYR B 1 237 ? 105.39489 128.10529 99.98496 1.000 93.05162 237 TYR B C 1
ATOM 3784 O O . TYR B 1 237 ? 106.44639 128.51573 100.48727 1.000 93.05162 237 TYR B O 1
ATOM 3793 N N . THR B 1 238 ? 105.27845 127.76418 98.70378 1.000 102.66464 238 THR B N 1
ATOM 3794 C CA . THR B 1 238 ? 106.35909 127.90479 97.73864 1.000 102.66464 238 THR B CA 1
ATOM 3795 C C . THR B 1 238 ? 106.05998 129.05870 96.78997 1.000 102.66464 238 THR B C 1
ATOM 3796 O O . THR B 1 238 ? 104.97702 129.12428 96.19929 1.000 102.66464 238 THR B O 1
ATOM 3800 N N . TYR B 1 239 ? 107.02228 129.96493 96.65967 1.000 115.30664 239 TYR B N 1
ATOM 3801 C CA . TYR B 1 239 ? 106.97384 131.07240 95.71587 1.000 115.30664 239 TYR B CA 1
ATOM 3802 C C . TYR B 1 239 ? 108.04458 130.86749 94.65419 1.000 115.30664 239 TYR B C 1
ATOM 3803 O O . TYR B 1 239 ? 109.21731 130.64848 94.98095 1.000 115.30664 239 TYR B O 1
ATOM 3812 N N . ALA B 1 240 ? 107.63824 130.93492 93.39031 1.000 124.89673 240 ALA B N 1
ATOM 3813 C CA . ALA B 1 240 ? 108.56272 130.74247 92.28451 1.000 124.89673 240 ALA B CA 1
ATOM 3814 C C . ALA B 1 240 ? 109.25501 132.04906 91.92097 1.000 124.89673 240 ALA B C 1
ATOM 3815 O O . ALA B 1 240 ? 108.65102 133.12446 91.96163 1.000 124.89673 240 ALA B O 1
ATOM 3817 N N . MET B 1 241 ? 110.53267 131.94629 91.56644 1.000 132.51409 241 MET B N 1
ATOM 3818 C CA . MET B 1 241 ? 111.32438 133.05266 91.06007 1.000 132.51409 241 MET B CA 1
ATOM 3819 C C . MET B 1 241 ? 112.08161 132.55162 89.83943 1.000 132.51409 241 MET B C 1
ATOM 3820 O O . MET B 1 241 ? 112.30792 131.34764 89.68927 1.000 132.51409 241 MET B O 1
ATOM 3825 N N . ALA B 1 242 ? 112.46714 133.48219 88.96313 1.000 140.89432 242 ALA B N 1
ATOM 3826 C CA . ALA B 1 242 ? 113.12892 133.10819 87.71839 1.000 140.89432 242 ALA B CA 1
ATOM 3827 C C . ALA B 1 242 ? 114.36800 132.25314 87.94866 1.000 140.89432 242 ALA B C 1
ATOM 3828 O O . ALA B 1 242 ? 114.70879 131.43362 87.08896 1.000 140.89432 242 ALA B O 1
ATOM 3830 N N . GLN B 1 243 ? 115.04502 132.41752 89.08357 1.000 143.00333 243 GLN B N 1
ATOM 3831 C CA . GLN B 1 243 ? 116.24180 131.64897 89.39043 1.000 143.00333 243 GLN B CA 1
ATOM 3832 C C . GLN B 1 243 ? 115.97204 130.44499 90.28570 1.000 143.00333 243 GLN B C 1
ATOM 3833 O O . GLN B 1 243 ? 116.86983 129.61489 90.46694 1.000 143.00333 243 GLN B O 1
ATOM 3839 N N . GLY B 1 244 ? 114.76775 130.31144 90.84052 1.000 139.30762 244 GLY B N 1
ATOM 3840 C CA . GLY B 1 244 ? 114.50138 129.17275 91.69926 1.000 139.30762 244 GLY B CA 1
ATOM 3841 C C . GLY B 1 244 ? 113.18095 129.17558 92.44152 1.000 139.30762 244 GLY B C 1
ATOM 3842 O O . GLY B 1 244 ? 112.15132 129.59793 91.91088 1.000 139.30762 244 GLY B O 1
ATOM 3843 N N . ASP B 1 245 ? 113.20484 128.69503 93.68136 1.000 132.47057 245 ASP B N 1
ATOM 3844 C CA . ASP B 1 245 ? 111.99790 128.53824 94.47730 1.000 132.47057 245 ASP B CA 1
ATOM 3845 C C . ASP B 1 245 ? 112.31099 128.86338 95.92953 1.000 132.47057 245 ASP B C 1
ATOM 3846 O O . ASP B 1 245 ? 113.38822 128.53152 96.42956 1.000 132.47057 245 ASP B O 1
ATOM 3851 N N . LEU B 1 246 ? 111.37432 129.52650 96.59660 1.000 115.16437 246 LEU B N 1
ATOM 3852 C CA . LEU B 1 246 ? 111.44950 129.75382 98.03140 1.000 115.16437 246 LEU B CA 1
ATOM 3853 C C . LEU B 1 246 ? 110.30533 129.01600 98.70690 1.000 115.16437 246 LEU B C 1
ATOM 3854 O O . LEU B 1 246 ? 109.20874 128.92347 98.15392 1.000 115.16437 246 LEU B O 1
ATOM 3859 N N . THR B 1 247 ? 110.56092 128.47839 99.89478 1.000 103.87325 247 THR B N 1
ATOM 3860 C CA . THR B 1 247 ? 109.53827 127.76383 100.64642 1.000 103.87325 247 THR B CA 1
ATOM 3861 C C . THR B 1 247 ? 109.57997 128.21295 102.09603 1.000 103.87325 247 THR B C 1
ATOM 3862 O O . THR B 1 247 ? 110.60055 128.04832 102.77292 1.000 103.87325 247 THR B O 1
ATOM 3866 N N . LEU B 1 248 ? 108.47766 128.79159 102.55653 1.000 94.44389 248 LEU B N 1
ATOM 3867 C CA . LEU B 1 248 ? 108.27161 129.10089 103.96367 1.000 94.44389 248 LEU B CA 1
ATOM 3868 C C . LEU B 1 248 ? 107.44838 127.97846 104.57443 1.000 94.44389 248 LEU B C 1
ATOM 3869 O O . LEU B 1 248 ? 106.32583 127.72120 104.12800 1.000 94.44389 248 LEU B O 1
ATOM 3874 N N . ASP B 1 249 ? 107.99806 127.31135 105.58627 1.000 94.71687 249 ASP B N 1
ATOM 3875 C CA . ASP B 1 249 ? 107.29482 126.21067 106.23190 1.000 94.71687 249 ASP B CA 1
ATOM 3876 C C . ASP B 1 249 ? 107.14223 126.50473 107.71480 1.000 94.71687 249 ASP B C 1
ATOM 3877 O O . ASP B 1 249 ? 108.12648 126.79676 108.40160 1.000 94.71687 249 ASP B O 1
ATOM 3882 N N . VAL B 1 250 ? 105.90645 126.43584 108.20187 1.000 93.93037 250 VAL B N 1
ATOM 3883 C CA . VAL B 1 250 ? 105.59055 126.68618 109.60105 1.000 93.93037 250 VAL B CA 1
ATOM 3884 C C . VAL B 1 250 ? 104.80572 125.49489 110.12711 1.000 93.93037 250 VAL B C 1
ATOM 3885 O O . VAL B 1 250 ? 103.84970 125.04098 109.48841 1.000 93.93037 250 VAL B O 1
ATOM 3889 N N . GLY B 1 251 ? 105.21761 124.97672 111.27654 1.000 90.79276 251 GLY B N 1
ATOM 3890 C CA . GLY B 1 251 ? 104.52982 123.82974 111.82756 1.000 90.79276 251 GLY B CA 1
ATOM 3891 C C . GLY B 1 251 ? 104.98517 123.46457 113.21944 1.000 90.79276 251 GLY B C 1
ATOM 3892 O O . GLY B 1 251 ? 105.44597 124.31958 113.97682 1.000 90.79276 251 GLY B O 1
ATOM 3893 N N . TYR B 1 252 ? 104.88165 122.18606 113.55405 1.000 91.32408 252 TYR B N 1
ATOM 3894 C CA . TYR B 1 252 ? 105.21004 121.68329 114.87489 1.000 91.32408 252 TYR B CA 1
ATOM 3895 C C . TYR B 1 252 ? 106.07923 120.44402 114.72190 1.000 91.32408 252 TYR B C 1
ATOM 3896 O O . TYR B 1 252 ? 105.92470 119.67256 113.76973 1.000 91.32408 252 TYR B O 1
ATOM 3905 N N . MET B 1 253 ? 106.99900 120.25936 115.66701 1.000 98.76388 253 MET B N 1
ATOM 3906 C CA . MET B 1 253 ? 107.99028 119.19858 115.61337 1.000 98.76388 253 MET B CA 1
ATOM 3907 C C . MET B 1 253 ? 108.02283 118.43391 116.92583 1.000 98.76388 253 MET B C 1
ATOM 3908 O O . MET B 1 253 ? 107.90634 119.02103 118.00828 1.000 98.76388 253 MET B O 1
ATOM 3913 N N . TRP B 1 254 ? 108.19179 117.11889 116.80837 1.000 99.10895 254 TRP B N 1
ATOM 3914 C CA . TRP B 1 254 ? 108.26769 116.19690 117.92511 1.000 99.10895 254 TRP B CA 1
ATOM 3915 C C . TRP B 1 254 ? 109.43286 115.24868 117.68971 1.000 99.10895 254 TRP B C 1
ATOM 3916 O O . TRP B 1 254 ? 109.67126 114.82284 116.55697 1.000 99.10895 254 TRP B O 1
ATOM 3927 N N . PHE B 1 255 ? 110.15989 114.90697 118.75225 1.000 104.05492 255 PHE B N 1
ATOM 3928 C CA . PHE B 1 255 ? 111.09617 113.79715 118.62048 1.000 104.05492 255 PHE B CA 1
ATOM 3929 C C . PHE B 1 255 ? 111.34135 113.16491 119.98080 1.000 104.05492 255 PHE B C 1
ATOM 3930 O O . PHE B 1 255 ? 111.06913 113.76149 121.02678 1.000 104.05492 255 PHE B O 1
ATOM 3938 N N . ASN B 1 256 ? 111.86790 111.94158 119.94418 1.000 117.95277 256 ASN B N 1
ATOM 3939 C CA . ASN B 1 256 ? 112.02011 111.13364 121.14493 1.000 117.95277 256 ASN B CA 1
ATOM 3940 C C . ASN B 1 256 ? 113.19439 110.17859 120.97477 1.000 117.95277 256 ASN B C 1
ATOM 3941 O O . ASN B 1 256 ? 113.23586 109.41294 120.00496 1.000 117.95277 256 ASN B O 1
ATOM 3946 N N . TYR B 1 257 ? 114.13546 110.23484 121.91984 1.000 122.62464 257 TYR B N 1
ATOM 3947 C CA . TYR B 1 257 ? 115.29581 109.35646 122.00008 1.000 122.62464 257 TYR B CA 1
ATOM 3948 C C . TYR B 1 257 ? 115.16629 108.48570 123.24188 1.000 122.62464 257 TYR B C 1
ATOM 3949 O O . TYR B 1 257 ? 115.02259 109.00707 124.35412 1.000 122.62464 257 TYR B O 1
ATOM 3958 N N . PHE B 1 258 ? 115.25987 107.17155 123.05672 1.000 128.86159 258 PHE B N 1
ATOM 3959 C CA . PHE B 1 258 ? 114.99723 106.20756 124.11842 1.000 128.86159 258 PHE B CA 1
ATOM 3960 C C . PHE B 1 258 ? 116.25665 105.93328 124.92955 1.000 128.86159 258 PHE B C 1
ATOM 3961 O O . PHE B 1 258 ? 117.33827 105.75158 124.36219 1.000 128.86159 258 PHE B O 1
ATOM 3969 N N . ASN B 1 259 ? 116.10512 105.88835 126.25474 1.000 141.37581 259 ASN B N 1
ATOM 3970 C CA . ASN B 1 259 ? 117.16517 105.45689 127.16654 1.000 141.37581 259 ASN B CA 1
ATOM 3971 C C . ASN B 1 259 ? 118.43996 106.27743 126.95553 1.000 141.37581 259 ASN B C 1
ATOM 3972 O O . ASN B 1 259 ? 119.48400 105.76901 126.54352 1.000 141.37581 259 ASN B O 1
ATOM 3977 N N . ALA B 1 260 ? 118.33110 107.57374 127.24344 1.000 143.50028 260 ALA B N 1
ATOM 3978 C CA . ALA B 1 260 ? 119.39642 108.50582 126.89268 1.000 143.50028 260 ALA B CA 1
ATOM 3979 C C . ALA B 1 260 ? 120.54303 108.47206 127.89868 1.000 143.50028 260 ALA B C 1
ATOM 3980 O O . ALA B 1 260 ? 121.66541 108.08163 127.56111 1.000 143.50028 260 ALA B O 1
ATOM 3982 N N . MET B 1 261 ? 120.28144 108.87145 129.13985 1.000 153.87379 261 MET B N 1
ATOM 3983 C CA . MET B 1 261 ? 121.31156 108.91160 130.16415 1.000 153.87379 261 MET B CA 1
ATOM 3984 C C . MET B 1 261 ? 121.06984 107.81665 131.19894 1.000 153.87379 261 MET B C 1
ATOM 3985 O O . MET B 1 261 ? 120.16549 106.98535 131.06959 1.000 153.87379 261 MET B O 1
ATOM 3990 N N . HIS B 1 262 ? 121.89127 107.82309 132.24609 1.000 166.94183 262 HIS B N 1
ATOM 3991 C CA . HIS B 1 262 ? 121.70737 106.96088 133.40268 1.000 166.94183 262 HIS B CA 1
ATOM 3992 C C . HIS B 1 262 ? 122.45959 107.57059 134.57492 1.000 166.94183 262 HIS B C 1
ATOM 3993 O O . HIS B 1 262 ? 123.57694 108.06171 134.40701 1.000 166.94183 262 HIS B O 1
ATOM 4000 N N . ASN B 1 263 ? 121.84049 107.54409 135.75283 1.000 171.86018 263 ASN B N 1
ATOM 4001 C CA . ASN B 1 263 ? 122.46880 108.09909 136.94317 1.000 171.86018 263 ASN B CA 1
ATOM 4002 C C . ASN B 1 263 ? 121.75726 107.55810 138.17467 1.000 171.86018 263 ASN B C 1
ATOM 4003 O O . ASN B 1 263 ? 120.54611 107.32410 138.15559 1.000 171.86018 263 ASN B O 1
ATOM 4008 N N . THR B 1 264 ? 122.52874 107.36136 139.24433 1.000 177.34030 264 THR B N 1
ATOM 4009 C CA . THR B 1 264 ? 122.02224 106.75100 140.46786 1.000 177.34030 264 THR B CA 1
ATOM 4010 C C . THR B 1 264 ? 121.47948 107.77142 141.46195 1.000 177.34030 264 THR B C 1
ATOM 4011 O O . THR B 1 264 ? 120.60594 107.43781 142.26987 1.000 177.34030 264 THR B O 1
ATOM 4015 N N . ALA B 1 265 ? 121.98591 109.00690 141.42812 1.000 175.79779 265 ALA B N 1
ATOM 4016 C CA . ALA B 1 265 ? 121.54924 110.01354 142.39126 1.000 175.79779 265 ALA B CA 1
ATOM 4017 C C . ALA B 1 265 ? 120.07174 110.34640 142.23510 1.000 175.79779 265 ALA B C 1
ATOM 4018 O O . ALA B 1 265 ? 119.36433 110.51508 143.23508 1.000 175.79779 265 ALA B O 1
ATOM 4020 N N . THR B 1 266 ? 119.59037 110.44542 140.99986 1.000 165.37580 266 THR B N 1
ATOM 4021 C CA . THR B 1 266 ? 118.19569 110.76553 140.75148 1.000 165.37580 266 THR B CA 1
ATOM 4022 C C . THR B 1 266 ? 117.30166 109.59966 141.17580 1.000 165.37580 266 THR B C 1
ATOM 4023 O O . THR B 1 266 ? 117.76364 108.48337 141.43025 1.000 165.37580 266 THR B O 1
ATOM 4027 N N . ASN B 1 267 ? 115.99825 109.87871 141.25792 1.000 162.03867 267 ASN B N 1
ATOM 4028 C CA . ASN B 1 267 ? 115.04851 108.88652 141.75337 1.000 162.03867 267 ASN B CA 1
ATOM 4029 C C . ASN B 1 267 ? 115.05985 107.62903 140.89244 1.000 162.03867 267 ASN B C 1
ATOM 4030 O O . ASN B 1 267 ? 115.07642 106.50741 141.41181 1.000 162.03867 267 ASN B O 1
ATOM 4035 N N . GLY B 1 268 ? 115.05328 107.79493 139.57413 1.000 159.22071 268 GLY B N 1
ATOM 4036 C CA . GLY B 1 268 ? 115.13414 106.68875 138.64864 1.000 159.22071 268 GLY B CA 1
ATOM 4037 C C . GLY B 1 268 ? 116.55942 106.39403 138.23085 1.000 159.22071 268 GLY B C 1
ATOM 4038 O O . GLY B 1 268 ? 117.52631 106.90335 138.80838 1.000 159.22071 268 GLY B O 1
ATOM 4039 N N . LEU B 1 269 ? 116.69411 105.54555 137.21123 1.000 160.13770 269 LEU B N 1
ATOM 4040 C CA . LEU B 1 269 ? 118.00793 105.21560 136.66922 1.000 160.13770 269 LEU B CA 1
ATOM 4041 C C . LEU B 1 269 ? 118.17821 105.70764 135.23898 1.000 160.13770 269 LEU B C 1
ATOM 4042 O O . LEU B 1 269 ? 119.08621 106.50023 134.97452 1.000 160.13770 269 LEU B O 1
ATOM 4047 N N . GLU B 1 270 ? 117.32047 105.28840 134.31248 1.000 153.57403 270 GLU B N 1
ATOM 4048 C CA . GLU B 1 270 ? 117.40972 105.74683 132.93685 1.000 153.57403 270 GLU B CA 1
ATOM 4049 C C . GLU B 1 270 ? 116.63305 107.04987 132.78333 1.000 153.57403 270 GLU B C 1
ATOM 4050 O O . GLU B 1 270 ? 116.10199 107.60188 133.74826 1.000 153.57403 270 GLU B O 1
ATOM 4056 N N . THR B 1 271 ? 116.56560 107.55446 131.55380 1.000 148.98381 271 THR B N 1
ATOM 4057 C CA . THR B 1 271 ? 115.77724 108.74841 131.28176 1.000 148.98381 271 THR B CA 1
ATOM 4058 C C . THR B 1 271 ? 115.48190 108.83522 129.79446 1.000 148.98381 271 THR B C 1
ATOM 4059 O O . THR B 1 271 ? 116.39461 108.73890 128.96959 1.000 148.98381 271 THR B O 1
ATOM 4063 N N . ASP B 1 272 ? 114.20913 109.01402 129.46192 1.000 137.79213 272 ASP B N 1
ATOM 4064 C CA . ASP B 1 272 ? 113.82989 109.32657 128.09787 1.000 137.79213 272 ASP B CA 1
ATOM 4065 C C . ASP B 1 272 ? 114.32710 110.72855 127.75409 1.000 137.79213 272 ASP B C 1
ATOM 4066 O O . ASP B 1 272 ? 114.56795 111.55685 128.63468 1.000 137.79213 272 ASP B O 1
ATOM 4071 N N . PHE B 1 273 ? 114.50322 110.99585 126.46147 1.000 122.17343 273 PHE B N 1
ATOM 4072 C CA . PHE B 1 273 ? 114.96077 112.31511 126.01693 1.000 122.17343 273 PHE B CA 1
ATOM 4073 C C . PHE B 1 273 ? 114.08977 112.74654 124.84489 1.000 122.17343 273 PHE B C 1
ATOM 4074 O O . PHE B 1 273 ? 114.39911 112.44664 123.69162 1.000 122.17343 273 PHE B O 1
ATOM 4082 N N . ALA B 1 274 ? 113.00165 113.45315 125.12620 1.000 115.80542 274 ALA B N 1
ATOM 4083 C CA . ALA B 1 274 ? 112.09256 113.85953 124.07104 1.000 115.80542 274 ALA B CA 1
ATOM 4084 C C . ALA B 1 274 ? 111.96140 115.37346 124.07298 1.000 115.80542 274 ALA B C 1
ATOM 4085 O O . ALA B 1 274 ? 112.30562 116.04402 125.04614 1.000 115.80542 274 ALA B O 1
ATOM 4087 N N . ALA B 1 275 ? 111.48680 115.91428 122.95663 1.000 105.29305 275 ALA B N 1
ATOM 4088 C CA . ALA B 1 275 ? 111.24453 117.34626 122.88830 1.000 105.29305 275 ALA B CA 1
ATOM 4089 C C . ALA B 1 275 ? 110.13179 117.62907 121.89543 1.000 105.29305 275 ALA B C 1
ATOM 4090 O O . ALA B 1 275 ? 109.87865 116.84391 120.97340 1.000 105.29305 275 ALA B O 1
ATOM 4092 N N . SER B 1 276 ? 109.47081 118.76652 122.10035 1.000 102.71333 276 SER B N 1
ATOM 4093 C CA . SER B 1 276 ? 108.36120 119.16653 121.24870 1.000 102.71333 276 SER B CA 1
ATOM 4094 C C . SER B 1 276 ? 108.30433 120.68320 121.17814 1.000 102.71333 276 SER B C 1
ATOM 4095 O O . SER B 1 276 ? 108.48308 121.36283 122.19133 1.000 102.71333 276 SER B O 1
ATOM 4098 N N . GLY B 1 277 ? 108.05196 121.20777 119.98206 1.000 102.22046 277 GLY B N 1
ATOM 4099 C CA . GLY B 1 277 ? 107.90820 122.63594 119.81578 1.000 102.22046 277 GLY B CA 1
ATOM 4100 C C . GLY B 1 277 ? 107.54953 123.05263 118.40509 1.000 102.22046 277 GLY B C 1
ATOM 4101 O O . GLY B 1 277 ? 107.82375 122.34318 117.43666 1.000 102.22046 277 GLY B O 1
ATOM 4102 N N . PRO B 1 278 ? 106.91472 124.21167 118.26100 1.000 95.49832 278 PRO B N 1
ATOM 4103 C CA . PRO B 1 278 ? 106.68648 124.76456 116.92250 1.000 95.49832 278 PRO B CA 1
ATOM 4104 C C . PRO B 1 278 ? 108.00162 125.14446 116.25924 1.000 95.49832 278 PRO B C 1
ATOM 4105 O O . PRO B 1 278 ? 109.06210 125.20532 116.88295 1.000 95.49832 278 PRO B O 1
ATOM 4109 N N . TYR B 1 279 ? 107.92229 125.38767 114.95608 1.000 85.90510 279 TYR B N 1
ATOM 4110 C CA . TYR B 1 279 ? 109.11677 125.72521 114.19906 1.000 85.90510 279 TYR B CA 1
ATOM 4111 C C . TYR B 1 279 ? 108.72457 126.44608 112.91898 1.000 85.90510 279 TYR B C 1
ATOM 4112 O O . TYR B 1 279 ? 107.68289 126.16336 112.31852 1.000 85.90510 279 TYR B O 1
ATOM 4121 N N . ILE B 1 280 ? 109.57086 127.39437 112.52123 1.000 88.76128 280 ILE B N 1
ATOM 4122 C CA . ILE B 1 280 ? 109.34889 128.22152 111.34134 1.000 88.76128 280 ILE B CA 1
ATOM 4123 C C . ILE B 1 280 ? 110.65641 128.27595 110.56754 1.000 88.76128 280 ILE B C 1
ATOM 4124 O O . ILE B 1 280 ? 111.71985 128.47783 111.16215 1.000 88.76128 280 ILE B O 1
ATOM 4129 N N . GLY B 1 281 ? 110.58882 128.10781 109.25013 1.000 97.97305 281 GLY B N 1
ATOM 4130 C CA . GLY B 1 281 ? 111.81594 128.06483 108.47912 1.000 97.97305 281 GLY B CA 1
ATOM 4131 C C . GLY B 1 281 ? 111.65589 128.46694 107.03116 1.000 97.97305 281 GLY B C 1
ATOM 4132 O O . GLY B 1 281 ? 110.55056 128.48947 106.47481 1.000 97.97305 281 GLY B O 1
ATOM 4133 N N . LEU B 1 282 ? 112.80085 128.77510 106.42450 1.000 104.81616 282 LEU B N 1
ATOM 4134 C CA . LEU B 1 282 ? 112.90809 129.12107 105.01847 1.000 104.81616 282 LEU B CA 1
ATOM 4135 C C . LEU B 1 282 ? 113.81374 128.11636 104.32076 1.000 104.81616 282 LEU B C 1
ATOM 4136 O O . LEU B 1 282 ? 114.77075 127.59866 104.90895 1.000 104.81616 282 LEU B O 1
ATOM 4141 N N . LYS B 1 283 ? 113.49162 127.83573 103.06109 1.000 109.53805 283 LYS B N 1
ATOM 4142 C CA . LYS B 1 283 ? 114.25431 126.89344 102.25107 1.000 109.53805 283 LYS B CA 1
ATOM 4143 C C . LYS B 1 283 ? 114.35829 127.45470 100.84185 1.000 109.53805 283 LYS B C 1
ATOM 4144 O O . LYS B 1 283 ? 113.33426 127.70578 100.19999 1.000 109.53805 283 LYS B O 1
ATOM 4150 N N . TYR B 1 284 ? 115.58290 127.65831 100.36168 1.000 127.54600 284 TYR B N 1
ATOM 4151 C CA . TYR B 1 284 ? 115.83229 128.25788 99.05791 1.000 127.54600 284 TYR B CA 1
ATOM 4152 C C . TYR B 1 284 ? 116.40564 127.19205 98.13476 1.000 127.54600 284 TYR B C 1
ATOM 4153 O O . TYR B 1 284 ? 117.46746 126.62618 98.41960 1.000 127.54600 284 TYR B O 1
ATOM 4162 N N . VAL B 1 285 ? 115.70631 126.92935 97.03232 1.000 135.89081 285 VAL B N 1
ATOM 4163 C CA . VAL B 1 285 ? 116.13516 125.97709 96.01687 1.000 135.89081 285 VAL B CA 1
ATOM 4164 C C . VAL B 1 285 ? 116.56063 126.76548 94.78726 1.000 135.89081 285 VAL B C 1
ATOM 4165 O O . VAL B 1 285 ? 115.79808 127.59772 94.28248 1.000 135.89081 285 VAL B O 1
ATOM 4169 N N . GLY B 1 286 ? 117.77505 126.51633 94.30900 1.000 137.21681 286 GLY B N 1
ATOM 4170 C CA . GLY B 1 286 ? 118.25025 127.14374 93.09383 1.000 137.21681 286 GLY B CA 1
ATOM 4171 C C . GLY B 1 286 ? 118.58581 126.13647 92.01395 1.000 137.21681 286 GLY B C 1
ATOM 4172 O O . GLY B 1 286 ? 119.32470 125.17476 92.25664 1.000 137.21681 286 GLY B O 1
ATOM 4173 N N . ASN B 1 287 ? 118.05366 126.35142 90.81275 1.000 137.95662 287 ASN B N 1
ATOM 4174 C CA . ASN B 1 287 ? 118.30831 125.45024 89.70052 1.000 137.95662 287 ASN B CA 1
ATOM 4175 C C . ASN B 1 287 ? 119.73304 125.64190 89.18439 1.000 137.95662 287 ASN B C 1
ATOM 4176 O O . ASN B 1 287 ? 120.50850 126.45956 89.68768 1.000 137.95662 287 ASN B O 1
ATOM 4181 N N . VAL B 1 288 ? 120.07609 124.87620 88.15562 1.000 142.95972 288 VAL B N 1
ATOM 4182 C CA . VAL B 1 288 ? 121.38801 124.97591 87.53523 1.000 142.95972 288 VAL B CA 1
ATOM 4183 C C . VAL B 1 288 ? 121.23413 125.44378 86.09279 1.000 142.95972 288 VAL B C 1
ATOM 4184 O O . VAL B 1 288 ? 120.36294 124.96772 85.36498 1.000 142.95972 288 VAL B O 1
ATOM 4189 N N . PRO C 1 30 ? 108.10547 112.70589 81.30035 1.000 74.27180 30 PRO C N 1
ATOM 4190 C CA . PRO C 1 30 ? 108.42253 112.21441 82.63595 1.000 74.27180 30 PRO C CA 1
ATOM 4191 C C . PRO C 1 30 ? 107.46144 111.10975 83.05315 1.000 74.27180 30 PRO C C 1
ATOM 4192 O O . PRO C 1 30 ? 106.43186 111.37810 83.66793 1.000 74.27180 30 PRO C O 1
ATOM 4194 N N . GLY C 1 31 ? 107.79856 109.86835 82.70816 1.000 92.73992 31 GLY C N 1
ATOM 4195 C CA . GLY C 1 31 ? 107.00072 108.70560 83.07056 1.000 92.73992 31 GLY C CA 1
ATOM 4196 C C . GLY C 1 31 ? 107.91243 107.59783 83.57357 1.000 92.73992 31 GLY C C 1
ATOM 4197 O O . GLY C 1 31 ? 108.97383 107.34905 82.99420 1.000 92.73992 31 GLY C O 1
ATOM 4198 N N . ASN C 1 32 ? 107.49556 106.93602 84.64570 1.000 90.81124 32 ASN C N 1
ATOM 4199 C CA . ASN C 1 32 ? 108.28232 105.87122 85.26366 1.000 90.81124 32 ASN C CA 1
ATOM 4200 C C . ASN C 1 32 ? 107.39232 105.13804 86.26391 1.000 90.81124 32 ASN C C 1
ATOM 4201 O O . ASN C 1 32 ? 106.16992 105.32715 86.28779 1.000 90.81124 32 ASN C O 1
ATOM 4203 N N . VAL C 1 33 ? 108.01657 104.29131 87.08727 1.000 93.97664 33 VAL C N 1
ATOM 4204 C CA . VAL C 1 33 ? 107.36111 103.54675 88.16465 1.000 93.97664 33 VAL C CA 1
ATOM 4205 C C . VAL C 1 33 ? 106.26504 102.62454 87.62065 1.000 93.97664 33 VAL C C 1
ATOM 4206 O O . VAL C 1 33 ? 105.07528 102.77510 87.90262 1.000 93.97664 33 VAL C O 1
ATOM 4208 N N . THR C 1 34 ? 106.71184 101.65359 86.82873 1.000 95.56846 34 THR C N 1
ATOM 4209 C CA . THR C 1 34 ? 105.85028 100.60447 86.28764 1.000 95.56846 34 THR C CA 1
ATOM 4210 C C . THR C 1 34 ? 106.28700 99.28070 86.90637 1.000 95.56846 34 THR C C 1
ATOM 4211 O O . THR C 1 34 ? 107.31431 98.71995 86.51324 1.000 95.56846 34 THR C O 1
ATOM 4213 N N . VAL C 1 35 ? 105.49130 98.78238 87.86224 1.000 90.14141 35 VAL C N 1
ATOM 4214 C CA . VAL C 1 35 ? 105.75457 97.59032 88.66601 1.000 90.14141 35 VAL C CA 1
ATOM 4215 C C . VAL C 1 35 ? 106.26695 96.43215 87.81560 1.000 90.14141 35 VAL C C 1
ATOM 4216 O O . VAL C 1 35 ? 105.88073 96.30309 86.64655 1.000 90.14141 35 VAL C O 1
ATOM 4218 N N . PRO C 1 36 ? 107.12946 95.57238 88.36338 1.000 99.65415 36 PRO C N 1
ATOM 4219 C CA . PRO C 1 36 ? 107.80296 94.57054 87.52902 1.000 99.65415 36 PRO C CA 1
ATOM 4220 C C . PRO C 1 36 ? 106.82588 93.58212 86.91186 1.000 99.65415 36 PRO C C 1
ATOM 4221 O O . PRO C 1 36 ? 105.74816 93.31553 87.44769 1.000 99.65415 36 PRO C O 1
ATOM 4225 N N . CYS C 1 37 ? 107.22526 93.03694 85.76538 1.000 118.02110 37 CYS C N 1
ATOM 4226 C CA . CYS C 1 37 ? 106.37879 92.13599 85.00049 1.000 118.02110 37 CYS C CA 1
ATOM 4227 C C . CYS C 1 37 ? 106.29017 90.77538 85.69024 1.000 118.02110 37 CYS C C 1
ATOM 4228 O O . CYS C 1 37 ? 106.77905 90.57277 86.80556 1.000 118.02110 37 CYS C O 1
ATOM 4231 N N . GLU C 1 38 ? 105.64800 89.83066 85.00691 1.000 122.13805 38 GLU C N 1
ATOM 4232 C CA . GLU C 1 38 ? 105.42109 88.50846 85.57365 1.000 122.13805 38 GLU C CA 1
ATOM 4233 C C . GLU C 1 38 ? 106.74040 87.77798 85.79065 1.000 122.13805 38 GLU C C 1
ATOM 4234 O O . GLU C 1 38 ? 107.56374 87.66697 84.87768 1.000 122.13805 38 GLU C O 1
ATOM 4240 N N . ARG C 1 39 ? 106.93505 87.27741 87.00896 1.000 127.20643 39 ARG C N 1
ATOM 4241 C CA . ARG C 1 39 ? 108.14575 86.55794 87.37893 1.000 127.20643 39 ARG C CA 1
ATOM 4242 C C . ARG C 1 39 ? 107.80564 85.52802 88.44380 1.000 127.20643 39 ARG C C 1
ATOM 4243 O O . ARG C 1 39 ? 107.34882 85.88611 89.53317 1.000 127.20643 39 ARG C O 1
ATOM 4251 N N . THR C 1 40 ? 108.02777 84.25462 88.12530 1.000 122.75885 40 THR C N 1
ATOM 4252 C CA . THR C 1 40 ? 107.82073 83.15320 89.06085 1.000 122.75885 40 THR C CA 1
ATOM 4253 C C . THR C 1 40 ? 109.14372 82.41510 89.20489 1.000 122.75885 40 THR C C 1
ATOM 4254 O O . THR C 1 40 ? 109.63776 81.82833 88.23667 1.000 122.75885 40 THR C O 1
ATOM 4258 N N . ALA C 1 41 ? 109.71472 82.44297 90.40514 1.000 122.24139 41 ALA C N 1
ATOM 4259 C CA . ALA C 1 41 ? 111.03748 81.87754 90.63832 1.000 122.24139 41 ALA C CA 1
ATOM 4260 C C . ALA C 1 41 ? 111.19222 81.60864 92.12944 1.000 122.24139 41 ALA C C 1
ATOM 4261 O O . ALA C 1 41 ? 110.27734 81.84801 92.92080 1.000 122.24139 41 ALA C O 1
ATOM 4263 N N . TRP C 1 42 ? 112.36431 81.11151 92.51347 1.000 129.84115 42 TRP C N 1
ATOM 4264 C CA . TRP C 1 42 ? 112.68036 80.89844 93.91659 1.000 129.84115 42 TRP C CA 1
ATOM 4265 C C . TRP C 1 42 ? 113.98773 81.60139 94.24623 1.000 129.84115 42 TRP C C 1
ATOM 4266 O O . TRP C 1 42 ? 114.72797 82.01623 93.35498 1.000 129.84115 42 TRP C O 1
ATOM 4277 N N . ASP C 1 43 ? 114.26311 81.75094 95.53851 1.000 127.00822 43 ASP C N 1
ATOM 4278 C CA . ASP C 1 43 ? 115.55731 82.28075 95.94665 1.000 127.00822 43 ASP C CA 1
ATOM 4279 C C . ASP C 1 43 ? 115.85157 81.85741 97.37658 1.000 127.00822 43 ASP C C 1
ATOM 4280 O O . ASP C 1 43 ? 114.94042 81.62884 98.17554 1.000 127.00822 43 ASP C O 1
ATOM 4285 N N . ILE C 1 44 ? 117.14123 81.74586 97.67736 1.000 123.86301 44 ILE C N 1
ATOM 4286 C CA . ILE C 1 44 ? 117.61533 81.34788 98.99648 1.000 123.86301 44 ILE C CA 1
ATOM 4287 C C . ILE C 1 44 ? 118.85315 82.16538 99.33576 1.000 123.86301 44 ILE C C 1
ATOM 4288 O O . ILE C 1 44 ? 119.71567 82.39511 98.48187 1.000 123.86301 44 ILE C O 1
ATOM 4293 N N . GLY C 1 45 ? 118.93490 82.60852 100.58548 1.000 126.64914 45 GLY C N 1
ATOM 4294 C CA . GLY C 1 45 ? 120.05720 83.40435 101.03707 1.000 126.64914 45 GLY C CA 1
ATOM 4295 C C . GLY C 1 45 ? 120.61100 82.96618 102.37647 1.000 126.64914 45 GLY C C 1
ATOM 4296 O O . GLY C 1 45 ? 119.85691 82.67934 103.31030 1.000 126.64914 45 GLY C O 1
ATOM 4297 N N . ILE C 1 46 ? 121.93490 82.91417 102.48088 1.000 136.68433 46 ILE C N 1
ATOM 4298 C CA . ILE C 1 46 ? 122.62099 82.56174 103.71823 1.000 136.68433 46 ILE C CA 1
ATOM 4299 C C . ILE C 1 46 ? 123.58369 83.68917 104.06274 1.000 136.68433 46 ILE C C 1
ATOM 4300 O O . ILE C 1 46 ? 124.29449 84.19592 103.18823 1.000 136.68433 46 ILE C O 1
ATOM 4305 N N . THR C 1 47 ? 123.58214 84.10626 105.32614 1.000 132.86924 47 THR C N 1
ATOM 4306 C CA . THR C 1 47 ? 124.37963 85.25157 105.74070 1.000 132.86924 47 THR C CA 1
ATOM 4307 C C . THR C 1 47 ? 124.97618 85.00751 107.11696 1.000 132.86924 47 THR C C 1
ATOM 4308 O O . THR C 1 47 ? 124.28332 84.53606 108.02508 1.000 132.86924 47 THR C O 1
ATOM 4312 N N . ALA C 1 48 ? 126.25781 85.33437 107.26434 1.000 133.62371 48 ALA C N 1
ATOM 4313 C CA . ALA C 1 48 ? 126.94198 85.28438 108.54610 1.000 133.62371 48 ALA C CA 1
ATOM 4314 C C . ALA C 1 48 ? 126.94099 86.67181 109.17075 1.000 133.62371 48 ALA C C 1
ATOM 4315 O O . ALA C 1 48 ? 127.22738 87.66912 108.49836 1.000 133.62371 48 ALA C O 1
ATOM 4317 N N . LEU C 1 49 ? 126.62597 86.72900 110.46227 1.000 134.04040 49 LEU C N 1
ATOM 4318 C CA . LEU C 1 49 ? 126.44235 87.98112 111.17941 1.000 134.04040 49 LEU C CA 1
ATOM 4319 C C . LEU C 1 49 ? 127.44843 88.06185 112.31682 1.000 134.04040 49 LEU C C 1
ATOM 4320 O O . LEU C 1 49 ? 127.58186 87.11652 113.09935 1.000 134.04040 49 LEU C O 1
ATOM 4325 N N . TYR C 1 50 ? 128.15334 89.18604 112.39940 1.000 141.40908 50 TYR C N 1
ATOM 4326 C CA . TYR C 1 50 ? 129.12379 89.46258 113.45486 1.000 141.40908 50 TYR C CA 1
ATOM 4327 C C . TYR C 1 50 ? 128.42672 90.40158 114.43590 1.000 141.40908 50 TYR C C 1
ATOM 4328 O O . TYR C 1 50 ? 128.58328 91.62047 114.37562 1.000 141.40908 50 TYR C O 1
ATOM 4337 N N . LEU C 1 51 ? 127.65506 89.82378 115.35298 1.000 135.31948 51 LEU C N 1
ATOM 4338 C CA . LEU C 1 51 ? 126.73193 90.58519 116.18098 1.000 135.31948 51 LEU C CA 1
ATOM 4339 C C . LEU C 1 51 ? 127.34846 90.94698 117.52625 1.000 135.31948 51 LEU C C 1
ATOM 4340 O O . LEU C 1 51 ? 128.17825 90.21582 118.07715 1.000 135.31948 51 LEU C O 1
ATOM 4345 N N . GLN C 1 52 ? 126.92006 92.09154 118.04493 1.000 129.20730 52 GLN C N 1
ATOM 4346 C CA . GLN C 1 52 ? 127.28298 92.56353 119.37965 1.000 129.20730 52 GLN C CA 1
ATOM 4347 C C . GLN C 1 52 ? 125.99596 92.90429 120.11606 1.000 129.20730 52 GLN C C 1
ATOM 4348 O O . GLN C 1 52 ? 125.24003 93.78017 119.65522 1.000 129.20730 52 GLN C O 1
ATOM 4354 N N . PRO C 1 53 ? 125.66218 92.21345 121.20255 1.000 130.88247 53 PRO C N 1
ATOM 4355 C CA . PRO C 1 53 ? 124.44895 92.54806 121.95589 1.000 130.88247 53 PRO C CA 1
ATOM 4356 C C . PRO C 1 53 ? 124.68535 93.67884 122.94821 1.000 130.88247 53 PRO C C 1
ATOM 4357 O O . PRO C 1 53 ? 125.81798 94.01039 123.30142 1.000 130.88247 53 PRO C O 1
ATOM 4361 N N . ILE C 1 54 ? 123.57801 94.26078 123.40773 1.000 126.57983 54 ILE C N 1
ATOM 4362 C CA . ILE C 1 54 ? 123.60256 95.42787 124.28520 1.000 126.57983 54 ILE C CA 1
ATOM 4363 C C . ILE C 1 54 ? 122.36650 95.39994 125.17569 1.000 126.57983 54 ILE C C 1
ATOM 4364 O O . ILE C 1 54 ? 121.25405 95.11709 124.71533 1.000 126.57983 54 ILE C O 1
ATOM 4369 N N . TYR C 1 55 ? 122.57094 95.70195 126.45536 1.000 134.02253 55 TYR C N 1
ATOM 4370 C CA . TYR C 1 55 ? 121.49666 95.88006 127.42030 1.000 134.02253 55 TYR C CA 1
ATOM 4371 C C . TYR C 1 55 ? 121.30182 97.36756 127.70097 1.000 134.02253 55 TYR C C 1
ATOM 4372 O O . TYR C 1 55 ? 122.10680 98.21138 127.30106 1.000 134.02253 55 TYR C O 1
ATOM 4381 N N . ASP C 1 56 ? 120.21940 97.68874 128.40449 1.000 141.93187 56 ASP C N 1
ATOM 4382 C CA . ASP C 1 56 ? 119.98111 99.06786 128.80101 1.000 141.93187 56 ASP C CA 1
ATOM 4383 C C . ASP C 1 56 ? 120.76510 99.35773 130.07961 1.000 141.93187 56 ASP C C 1
ATOM 4384 O O . ASP C 1 56 ? 121.52305 98.51815 130.56919 1.000 141.93187 56 ASP C O 1
ATOM 4389 N N . ALA C 1 57 ? 120.57922 100.55106 130.64416 1.000 146.99659 57 ALA C N 1
ATOM 4390 C CA . ALA C 1 57 ? 121.31578 100.92539 131.84501 1.000 146.99659 57 ALA C CA 1
ATOM 4391 C C . ALA C 1 57 ? 121.00291 100.02035 133.02869 1.000 146.99659 57 ALA C C 1
ATOM 4392 O O . ALA C 1 57 ? 121.85524 99.85305 133.90769 1.000 146.99659 57 ALA C O 1
ATOM 4394 N N . ASP C 1 58 ? 119.80238 99.43905 133.07411 1.000 143.87706 58 ASP C N 1
ATOM 4395 C CA . ASP C 1 58 ? 119.41178 98.63247 134.22570 1.000 143.87706 58 ASP C CA 1
ATOM 4396 C C . ASP C 1 58 ? 120.27313 97.38116 134.35073 1.000 143.87706 58 ASP C C 1
ATOM 4397 O O . ASP C 1 58 ? 120.70002 97.02038 135.45387 1.000 143.87706 58 ASP C O 1
ATOM 4402 N N . TRP C 1 59 ? 120.54238 96.70670 133.23219 1.000 133.27078 59 TRP C N 1
ATOM 4403 C CA . TRP C 1 59 ? 121.32554 95.47970 133.23927 1.000 133.27078 59 TRP C CA 1
ATOM 4404 C C . TRP C 1 59 ? 122.73740 95.65283 132.70451 1.000 133.27078 59 TRP C C 1
ATOM 4405 O O . TRP C 1 59 ? 123.55406 94.73907 132.86009 1.000 133.27078 59 TRP C O 1
ATOM 4416 N N . GLY C 1 60 ? 123.04805 96.78978 132.08254 1.000 152.95818 60 GLY C N 1
ATOM 4417 C CA . GLY C 1 60 ? 124.36075 96.98112 131.49662 1.000 152.95818 60 GLY C CA 1
ATOM 4418 C C . GLY C 1 60 ? 125.46499 97.18128 132.50972 1.000 152.95818 60 GLY C C 1
ATOM 4419 O O . GLY C 1 60 ? 126.64119 97.03605 132.16369 1.000 152.95818 60 GLY C O 1
ATOM 4420 N N . TYR C 1 61 ? 125.11794 97.51557 133.74792 1.000 153.67659 61 TYR C N 1
ATOM 4421 C CA . TYR C 1 61 ? 126.09433 97.78203 134.79392 1.000 153.67659 61 TYR C CA 1
ATOM 4422 C C . TYR C 1 61 ? 126.01044 96.69617 135.85659 1.000 153.67659 61 TYR C C 1
ATOM 4423 O O . TYR C 1 61 ? 124.92415 96.40424 136.36773 1.000 153.67659 61 TYR C O 1
ATOM 4432 N N . ASN C 1 62 ? 127.15433 96.09524 136.17665 1.000 164.19339 62 ASN C N 1
ATOM 4433 C CA . ASN C 1 62 ? 127.23330 95.06679 137.20217 1.000 164.19339 62 ASN C CA 1
ATOM 4434 C C . ASN C 1 62 ? 128.53011 95.24199 137.97657 1.000 164.19339 62 ASN C C 1
ATOM 4435 O O . ASN C 1 62 ? 129.53723 95.68855 137.42033 1.000 164.19339 62 ASN C O 1
ATOM 4440 N N . GLY C 1 63 ? 128.49943 94.89222 139.25803 1.000 168.20660 63 GLY C N 1
ATOM 4441 C CA . GLY C 1 63 ? 129.68585 94.97805 140.07995 1.000 168.20660 63 GLY C CA 1
ATOM 4442 C C . GLY C 1 63 ? 130.04789 96.41486 140.41879 1.000 168.20660 63 GLY C C 1
ATOM 4443 O O . GLY C 1 63 ? 129.31310 97.36520 140.14474 1.000 168.20660 63 GLY C O 1
ATOM 4444 N N . PHE C 1 64 ? 131.22507 96.55565 141.02242 1.000 173.22007 64 PHE C N 1
ATOM 4445 C CA . PHE C 1 64 ? 131.72198 97.85751 141.44514 1.000 173.22007 64 PHE C CA 1
ATOM 4446 C C . PHE C 1 64 ? 133.17243 97.72052 141.87900 1.000 173.22007 64 PHE C C 1
ATOM 4447 O O . PHE C 1 64 ? 133.60005 96.66794 142.36136 1.000 173.22007 64 PHE C O 1
ATOM 4455 N N . THR C 1 65 ? 133.92195 98.80310 141.69645 1.000 172.16214 65 THR C N 1
ATOM 4456 C CA . THR C 1 65 ? 135.21677 98.98175 142.33323 1.000 172.16214 65 THR C CA 1
ATOM 4457 C C . THR C 1 65 ? 135.17863 100.30045 143.09198 1.000 172.16214 65 THR C C 1
ATOM 4458 O O . THR C 1 65 ? 134.52817 101.25816 142.65952 1.000 172.16214 65 THR C O 1
ATOM 4462 N N . GLN C 1 66 ? 135.82930 100.33345 144.25085 1.000 174.31190 66 GLN C N 1
ATOM 4463 C CA . GLN C 1 66 ? 135.75908 101.48099 145.14606 1.000 174.31190 66 GLN C CA 1
ATOM 4464 C C . GLN C 1 66 ? 137.16647 101.98860 145.41860 1.000 174.31190 66 GLN C C 1
ATOM 4465 O O . GLN C 1 66 ? 138.00153 101.25679 145.96100 1.000 174.31190 66 GLN C O 1
ATOM 4471 N N . VAL C 1 67 ? 137.42169 103.23928 145.04431 1.000 178.23592 67 VAL C N 1
ATOM 4472 C CA . VAL C 1 67 ? 138.71744 103.88341 145.23689 1.000 178.23592 67 VAL C CA 1
ATOM 4473 C C . VAL C 1 67 ? 138.46208 105.23513 145.89112 1.000 178.23592 67 VAL C C 1
ATOM 4474 O O . VAL C 1 67 ? 138.06204 106.19102 145.21428 1.000 178.23592 67 VAL C O 1
ATOM 4478 N N . GLY C 1 68 ? 138.68764 105.31611 147.19923 1.000 173.96705 68 GLY C N 1
ATOM 4479 C CA . GLY C 1 68 ? 138.48690 106.56385 147.92284 1.000 173.96705 68 GLY C CA 1
ATOM 4480 C C . GLY C 1 68 ? 137.07557 107.10113 147.83569 1.000 173.96705 68 GLY C C 1
ATOM 4481 O O . GLY C 1 68 ? 136.88167 108.31657 147.70848 1.000 173.96705 68 GLY C O 1
ATOM 4482 N N . GLY C 1 69 ? 136.08088 106.21978 147.90034 1.000 173.48942 69 GLY C N 1
ATOM 4483 C CA . GLY C 1 69 ? 134.70107 106.60600 147.70525 1.000 173.48942 69 GLY C CA 1
ATOM 4484 C C . GLY C 1 69 ? 134.26876 106.69255 146.25966 1.000 173.48942 69 GLY C C 1
ATOM 4485 O O . GLY C 1 69 ? 133.06410 106.78517 145.99498 1.000 173.48942 69 GLY C O 1
ATOM 4486 N N . TRP C 1 70 ? 135.20739 106.64797 145.31825 1.000 172.94753 70 TRP C N 1
ATOM 4487 C CA . TRP C 1 70 ? 134.89845 106.62133 143.89339 1.000 172.94753 70 TRP C CA 1
ATOM 4488 C C . TRP C 1 70 ? 134.34472 105.24497 14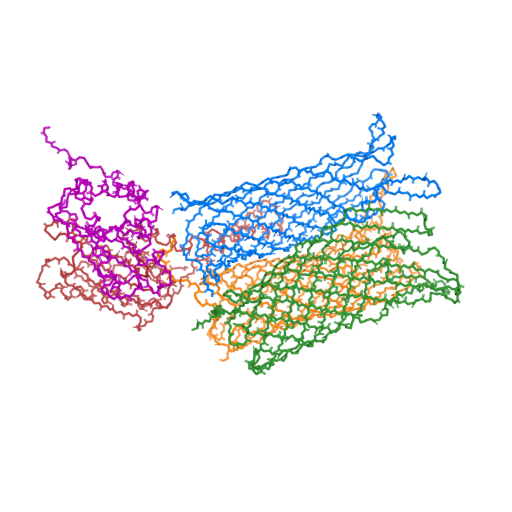3.55327 1.000 172.94753 70 TRP C C 1
ATOM 4489 O O . TRP C 1 70 ? 135.02732 104.23206 143.73487 1.000 172.94753 70 TRP C O 1
ATOM 4500 N N . ARG C 1 71 ? 133.11023 105.21401 143.06086 1.000 169.79163 71 ARG C N 1
ATOM 4501 C CA . ARG C 1 71 ? 132.37342 103.97640 142.82459 1.000 169.79163 71 ARG C CA 1
ATOM 4502 C C . ARG C 1 71 ? 132.28250 103.76039 141.31910 1.000 169.79163 71 ARG C C 1
ATOM 4503 O O . ARG C 1 71 ? 131.34061 104.22268 140.67114 1.000 169.79163 71 ARG C O 1
ATOM 4511 N N . HIS C 1 72 ? 133.26158 103.05460 140.76157 1.000 173.95330 72 HIS C N 1
ATOM 4512 C CA . HIS C 1 72 ? 133.29877 102.78597 139.32884 1.000 173.95330 72 HIS C CA 1
ATOM 4513 C C . HIS C 1 72 ? 132.59313 101.46077 139.06814 1.000 173.95330 72 HIS C C 1
ATOM 4514 O O . HIS C 1 72 ? 133.11107 100.39433 139.41397 1.000 173.95330 72 HIS C O 1
ATOM 4521 N N . TRP C 1 73 ? 131.40103 101.53031 138.48604 1.000 170.57391 73 TRP C N 1
ATOM 4522 C CA . TRP C 1 73 ? 130.69393 100.33112 138.06950 1.000 170.57391 73 TRP C CA 1
ATOM 4523 C C . TRP C 1 73 ? 131.28351 99.80443 136.76815 1.000 170.57391 73 TRP C C 1
ATOM 4524 O O . TRP C 1 73 ? 131.84150 100.55652 135.96446 1.000 170.57391 73 TRP C O 1
ATOM 4535 N N . HIS C 1 74 ? 131.15222 98.49940 136.56232 1.000 170.19836 74 HIS C N 1
ATOM 4536 C CA . HIS C 1 74 ? 131.71147 97.83883 135.39220 1.000 170.19836 74 HIS C CA 1
ATOM 4537 C C . HIS C 1 74 ? 130.60406 97.53012 134.39584 1.000 170.19836 74 HIS C C 1
ATOM 4538 O O . HIS C 1 74 ? 129.56058 96.98330 134.76825 1.000 170.19836 74 HIS C O 1
ATOM 4545 N N . ASP C 1 75 ? 130.83096 97.89009 133.13639 1.000 167.77376 75 ASP C N 1
ATOM 4546 C CA . ASP C 1 75 ? 129.90471 97.51681 132.08051 1.000 167.77376 75 ASP C CA 1
ATOM 4547 C C . ASP C 1 75 ? 129.97909 96.01671 131.82150 1.000 167.77376 75 ASP C C 1
ATOM 4548 O O . ASP C 1 75 ? 131.02723 95.38586 131.98389 1.000 167.77376 75 ASP C O 1
ATOM 4553 N N . VAL C 1 76 ? 128.83989 95.44067 131.43516 1.000 157.82127 76 VAL C N 1
ATOM 4554 C CA . VAL C 1 76 ? 128.80001 94.01155 131.14727 1.000 157.82127 76 VAL C CA 1
ATOM 4555 C C . VAL C 1 76 ? 129.70341 93.68302 129.96602 1.000 157.82127 76 VAL C C 1
ATOM 4556 O O . VAL C 1 76 ? 130.47349 92.71559 130.00771 1.000 157.82127 76 VAL C O 1
ATOM 4560 N N . ASP C 1 77 ? 129.63457 94.48895 128.90392 1.000 163.38390 77 ASP C N 1
ATOM 4561 C CA . ASP C 1 77 ? 130.51339 94.37374 127.73996 1.000 163.38390 77 ASP C CA 1
ATOM 4562 C C . ASP C 1 77 ? 130.43713 92.96649 127.13863 1.000 163.38390 77 ASP C C 1
ATOM 4563 O O . ASP C 1 77 ? 131.39143 92.18659 127.16297 1.000 163.38390 77 ASP C O 1
ATOM 4568 N N . HIS C 1 78 ? 129.25139 92.65941 126.61711 1.000 147.76415 78 HIS C N 1
ATOM 4569 C CA . HIS C 1 78 ? 129.01741 91.36728 125.98708 1.000 147.76415 78 HIS C CA 1
ATOM 4570 C C . HIS C 1 78 ? 130.01569 91.13067 124.86179 1.000 147.76415 78 HIS C C 1
ATOM 4571 O O . HIS C 1 78 ? 130.20304 91.98299 123.98905 1.000 147.76415 78 HIS C O 1
ATOM 4578 N N . GLU C 1 79 ? 130.65941 89.96709 124.89178 1.000 148.29904 79 GLU C N 1
ATOM 4579 C CA . GLU C 1 79 ? 131.64459 89.63090 123.87583 1.000 148.29904 79 GLU C CA 1
ATOM 4580 C C . GLU C 1 79 ? 130.96910 89.41401 122.52724 1.000 148.29904 79 GLU C C 1
ATOM 4581 O O . GLU C 1 79 ? 129.88506 88.83247 122.43403 1.000 148.29904 79 GLU C O 1
ATOM 4587 N N . TRP C 1 80 ? 131.62401 89.89444 121.47440 1.000 132.69322 80 TRP C N 1
ATOM 4588 C CA . TRP C 1 80 ? 131.03314 89.87971 120.14450 1.000 132.69322 80 TRP C CA 1
ATOM 4589 C C . TRP C 1 80 ? 131.00125 88.44786 119.62553 1.000 132.69322 80 TRP C C 1
ATOM 4590 O O . TRP C 1 80 ? 132.00299 87.73021 119.70656 1.000 132.69322 80 TRP C O 1
ATOM 4601 N N . ASP C 1 81 ? 129.85772 88.02980 119.09201 1.000 138.85299 81 ASP C N 1
ATOM 4602 C CA . ASP C 1 81 ? 129.67685 86.64311 118.68881 1.000 138.85299 81 ASP C CA 1
ATOM 4603 C C . ASP C 1 81 ? 129.24058 86.56557 117.23125 1.000 138.85299 81 ASP C C 1
ATOM 4604 O O . ASP C 1 81 ? 129.00862 87.57932 116.56894 1.000 138.85299 81 ASP C O 1
ATOM 4609 N N . TRP C 1 82 ? 129.16353 85.33733 116.72554 1.000 135.74910 82 TRP C N 1
ATOM 4610 C CA . TRP C 1 82 ? 128.70254 85.07229 115.37132 1.000 135.74910 82 TRP C CA 1
ATOM 4611 C C . TRP C 1 82 ? 127.31415 84.44643 115.40427 1.000 135.74910 82 TRP C C 1
ATOM 4612 O O . TRP C 1 82 ? 126.97042 83.71082 116.33418 1.000 135.74910 82 TRP C O 1
ATOM 4623 N N . GLY C 1 83 ? 126.52080 84.75019 114.37768 1.000 131.82208 83 GLY C N 1
ATOM 4624 C CA . GLY C 1 83 ? 125.21230 84.15711 114.19775 1.000 131.82208 83 GLY C CA 1
ATOM 4625 C C . GLY C 1 83 ? 124.93363 83.95326 112.72198 1.000 131.82208 83 GLY C C 1
ATOM 4626 O O . GLY C 1 83 ? 125.71902 84.36298 111.86532 1.000 131.82208 83 GLY C O 1
ATOM 4627 N N . PHE C 1 84 ? 123.79640 83.32662 112.43382 1.000 130.19845 84 PHE C N 1
ATOM 4628 C CA . PHE C 1 84 ? 123.48718 83.00946 111.04591 1.000 130.19845 84 PHE C CA 1
ATOM 4629 C C . PHE C 1 84 ? 122.04909 83.37724 110.71718 1.000 130.19845 84 PHE C C 1
ATOM 4630 O O . PHE C 1 84 ? 121.14397 83.22443 111.54112 1.000 130.19845 84 PHE C O 1
ATOM 4638 N N . LYS C 1 85 ? 121.84862 83.85951 109.49246 1.000 131.25771 85 LYS C N 1
ATOM 4639 C CA . LYS C 1 85 ? 120.51859 84.10426 108.95438 1.000 131.25771 85 LYS C CA 1
ATOM 4640 C C . LYS C 1 85 ? 120.34251 83.29913 107.67507 1.000 131.25771 85 LYS C C 1
ATOM 4641 O O . LYS C 1 85 ? 121.19005 83.34754 106.77663 1.000 131.25771 85 LYS C O 1
ATOM 4647 N N . LEU C 1 86 ? 119.25288 82.54090 107.61478 1.000 130.45295 86 LEU C N 1
ATOM 4648 C CA . LEU C 1 86 ? 118.90928 81.72427 106.45770 1.000 130.45295 86 LEU C CA 1
ATOM 4649 C C . LEU C 1 86 ? 117.50746 82.08368 105.99876 1.000 130.45295 86 LEU C C 1
ATOM 4650 O O . LEU C 1 86 ? 116.57719 82.11580 106.80791 1.000 130.45295 86 LEU C O 1
ATOM 4655 N N . GLU C 1 87 ? 117.35293 82.33781 104.70542 1.000 128.39514 87 GLU C N 1
ATOM 4656 C CA . GLU C 1 87 ? 116.08931 82.81705 104.17320 1.000 128.39514 87 GLU C CA 1
ATOM 4657 C C . GLU C 1 87 ? 115.73267 82.07975 102.89359 1.000 128.39514 87 GLU C C 1
ATOM 4658 O O . GLU C 1 87 ? 116.59609 81.80471 102.05708 1.000 128.39514 87 GLU C O 1
ATOM 4664 N N . GLY C 1 88 ? 114.45889 81.76415 102.76140 1.000 128.23596 88 GLY C N 1
ATOM 4665 C CA . GLY C 1 88 ? 113.93717 81.18236 101.53541 1.000 128.23596 88 GLY C CA 1
ATOM 4666 C C . GLY C 1 88 ? 112.70042 81.92959 101.09337 1.000 128.23596 88 GLY C C 1
ATOM 4667 O O . GLY C 1 88 ? 111.84543 82.27317 101.90769 1.000 128.23596 88 GLY C O 1
ATOM 4668 N N . SER C 1 89 ? 112.61477 82.18582 99.79212 1.000 120.28280 89 SER C N 1
ATOM 4669 C CA . SER C 1 89 ? 111.52737 83.00177 99.28367 1.000 120.28280 89 SER C CA 1
ATOM 4670 C C . SER C 1 89 ? 111.07120 82.47780 97.93220 1.000 120.28280 89 SER C C 1
ATOM 4671 O O . SER C 1 89 ? 111.84324 81.87526 97.17917 1.000 120.28280 89 SER C O 1
ATOM 4674 N N . TYR C 1 90 ? 109.79858 82.72655 97.64506 1.000 118.13159 90 TYR C N 1
ATOM 4675 C CA . TYR C 1 90 ? 109.16028 82.36290 96.39019 1.000 118.13159 90 TYR C CA 1
ATOM 4676 C C . TYR C 1 90 ? 108.60964 83.63002 95.75313 1.000 118.13159 90 TYR C C 1
ATOM 4677 O O . TYR C 1 90 ? 107.84029 84.36356 96.38634 1.000 118.13159 90 TYR C O 1
ATOM 4686 N N . HIS C 1 91 ? 109.00980 83.88622 94.50986 1.000 111.23953 91 HIS C N 1
ATOM 4687 C CA . HIS C 1 91 ? 108.62041 85.08225 93.77875 1.000 111.23953 91 HIS C CA 1
ATOM 4688 C C . HIS C 1 91 ? 107.52301 84.73196 92.78648 1.000 111.23953 91 HIS C C 1
ATOM 4689 O O . HIS C 1 91 ? 107.67445 83.80609 91.98158 1.000 111.23953 91 HIS C O 1
ATOM 4696 N N . PHE C 1 92 ? 106.42961 85.48459 92.84222 1.000 110.89662 92 PHE C N 1
ATOM 4697 C CA . PHE C 1 92 ? 105.25202 85.21895 92.03147 1.000 110.89662 92 PHE C CA 1
ATOM 4698 C C . PHE C 1 92 ? 104.64362 86.51228 91.50415 1.000 110.89662 92 PHE C C 1
ATOM 4699 O O . PHE C 1 92 ? 105.28543 87.56977 91.54010 1.000 110.89662 92 PHE C O 1
ATOM 4707 N N . ASN C 1 93 ? 103.39845 86.41563 91.02928 1.000 113.21702 93 ASN C N 1
ATOM 4708 C CA . ASN C 1 93 ? 102.80209 87.37734 90.10543 1.000 113.21702 93 ASN C CA 1
ATOM 4709 C C . ASN C 1 93 ? 103.02365 88.83136 90.51055 1.000 113.21702 93 ASN C C 1
ATOM 4710 O O . ASN C 1 93 ? 103.13066 89.16183 91.69471 1.000 113.21702 93 ASN C O 1
ATOM 4715 N N . THR C 1 94 ? 103.17214 89.67471 89.49158 1.000 110.26981 94 THR C N 1
ATOM 4716 C CA . THR C 1 94 ? 103.42003 91.10986 89.62536 1.000 110.26981 94 THR C CA 1
ATOM 4717 C C . THR C 1 94 ? 104.57399 91.38475 90.58693 1.000 110.26981 94 THR C C 1
ATOM 4718 O O . THR C 1 94 ? 104.53599 92.29645 91.41232 1.000 110.26981 94 THR C O 1
ATOM 4722 N N . GLY C 1 95 ? 105.61160 90.56518 90.46089 1.000 104.07271 95 GLY C N 1
ATOM 4723 C CA . GLY C 1 95 ? 106.82894 90.79017 91.23047 1.000 104.07271 95 GLY C CA 1
ATOM 4724 C C . GLY C 1 95 ? 106.62108 90.79757 92.72704 1.000 104.07271 95 GLY C C 1
ATOM 4725 O O . GLY C 1 95 ? 107.25339 91.58856 93.43816 1.000 104.07271 95 GLY C O 1
ATOM 4726 N N . ASN C 1 96 ? 105.74115 89.93851 93.22577 1.000 103.43358 96 ASN C N 1
ATOM 4727 C CA . ASN C 1 96 ? 105.52584 89.80222 94.65821 1.000 103.43358 96 ASN C CA 1
ATOM 4728 C C . ASN C 1 96 ? 106.35365 88.63892 95.18331 1.000 103.43358 96 ASN C C 1
ATOM 4729 O O . ASN C 1 96 ? 106.85212 87.81586 94.41698 1.000 103.43358 96 ASN C O 1
ATOM 4734 N N . ASP C 1 97 ? 106.50959 88.57520 96.50226 1.000 103.94788 97 ASP C N 1
ATOM 4735 C CA . ASP C 1 97 ? 107.33541 87.51134 97.05407 1.000 103.94788 97 ASP C CA 1
ATOM 4736 C C . ASP C 1 97 ? 106.90607 87.15051 98.46679 1.000 103.94788 97 ASP C C 1
ATOM 4737 O O . ASP C 1 97 ? 106.57118 88.02219 99.27456 1.000 103.94788 97 ASP C O 1
ATOM 4742 N N . ILE C 1 98 ? 106.92721 85.85193 98.74937 1.000 108.63274 98 ILE C N 1
ATOM 4743 C CA . ILE C 1 98 ? 106.77484 85.32906 100.10122 1.000 108.63274 98 ILE C CA 1
ATOM 4744 C C . ILE C 1 98 ? 108.15696 84.91272 100.58116 1.000 108.63274 98 ILE C C 1
ATOM 4745 O O . ILE C 1 98 ? 108.75532 83.98111 100.03175 1.000 108.63274 98 ILE C O 1
ATOM 4750 N N . ASN C 1 99 ? 108.66665 85.60080 101.59961 1.000 113.74492 99 ASN C N 1
ATOM 4751 C CA . ASN C 1 99 ? 110.04479 85.44609 102.04643 1.000 113.74492 99 ASN C CA 1
ATOM 4752 C C . ASN C 1 99 ? 110.07717 85.14222 103.53617 1.000 113.74492 99 ASN C C 1
ATOM 4753 O O . ASN C 1 99 ? 109.49246 85.87890 104.33534 1.000 113.74492 99 ASN C O 1
ATOM 4758 N N . VAL C 1 100 ? 110.76406 84.06479 103.90994 1.000 123.50868 100 VAL C N 1
ATOM 4759 C CA . VAL C 1 100 ? 110.87460 83.63921 105.29901 1.000 123.50868 100 VAL C CA 1
ATOM 4760 C C . VAL C 1 100 ? 112.34314 83.66227 105.69441 1.000 123.50868 100 VAL C C 1
ATOM 4761 O O . VAL C 1 100 ? 113.18568 83.06676 105.01368 1.000 123.50868 100 VAL C O 1
ATOM 4765 N N . ASN C 1 101 ? 112.63984 84.34072 106.79724 1.000 127.70570 101 ASN C N 1
ATOM 4766 C CA . ASN C 1 101 ? 113.98853 84.47232 107.32476 1.000 127.70570 101 ASN C CA 1
ATOM 4767 C C . ASN C 1 101 ? 114.06717 83.84964 108.71022 1.000 127.70570 101 ASN C C 1
ATOM 4768 O O . ASN C 1 101 ? 113.09480 83.85933 109.46762 1.000 127.70570 101 ASN C O 1
ATOM 4773 N N . TRP C 1 102 ? 115.23820 83.31051 109.03585 1.000 131.48926 102 TRP C N 1
ATOM 4774 C CA . TRP C 1 102 ? 115.53045 82.81176 110.37207 1.000 131.48926 102 TRP C CA 1
ATOM 4775 C C . TRP C 1 102 ? 116.87546 83.37528 110.79547 1.000 131.48926 102 TRP C C 1
ATOM 4776 O O . TRP C 1 102 ? 117.88837 83.13526 110.12952 1.000 131.48926 102 TRP C O 1
ATOM 4787 N N . TYR C 1 103 ? 116.87441 84.13113 111.88777 1.000 135.12966 103 TYR C N 1
ATOM 4788 C CA . TYR C 1 103 ? 118.08690 84.64034 112.51290 1.000 135.12966 103 TYR C CA 1
ATOM 4789 C C . TYR C 1 103 ? 118.34110 83.83419 113.77645 1.000 135.12966 103 TYR C C 1
ATOM 4790 O O . TYR C 1 103 ? 117.42050 83.62162 114.57179 1.000 135.12966 103 TYR C O 1
ATOM 4799 N N . HIS C 1 104 ? 119.57862 83.38569 113.96153 1.000 133.30434 104 HIS C N 1
ATOM 4800 C CA . HIS C 1 104 ? 119.94861 82.63379 115.15040 1.000 133.30434 104 HIS C CA 1
ATOM 4801 C C . HIS C 1 104 ? 121.24493 83.21522 115.69092 1.000 133.30434 104 HIS C C 1
ATOM 4802 O O . HIS C 1 104 ? 122.21856 83.37515 114.94352 1.000 133.30434 104 HIS C O 1
ATOM 4809 N N . PHE C 1 105 ? 121.24625 83.52703 116.98752 1.000 132.94597 105 PHE C N 1
ATOM 4810 C CA . PHE C 1 105 ? 122.36614 84.16100 117.66456 1.000 132.94597 105 PHE C CA 1
ATOM 4811 C C . PHE C 1 105 ? 122.57616 83.46856 119.00263 1.000 132.94597 105 PHE C C 1
ATOM 4812 O O . PHE C 1 105 ? 121.61530 83.21052 119.73358 1.000 132.94597 105 PHE C O 1
ATOM 4820 N N . ASP C 1 106 ? 123.84020 83.19316 119.32305 1.000 146.85278 106 ASP C N 1
ATOM 4821 C CA . ASP C 1 106 ? 124.20683 82.49662 120.55537 1.000 146.85278 106 ASP C CA 1
ATOM 4822 C C . ASP C 1 106 ? 125.54003 83.04830 121.03618 1.000 146.85278 106 ASP C C 1
ATOM 4823 O O . ASP C 1 106 ? 126.57307 82.78465 120.41671 1.000 146.85278 106 ASP C O 1
ATOM 4828 N N . ASN C 1 107 ? 125.52415 83.79198 122.13878 1.000 151.80012 107 ASN C N 1
ATOM 4829 C CA . ASN C 1 107 ? 126.73089 84.38992 122.69454 1.000 151.80012 107 ASN C CA 1
ATOM 4830 C C . ASN C 1 107 ? 126.94128 83.90532 124.12040 1.000 151.80012 107 ASN C C 1
ATOM 4831 O O . ASN C 1 107 ? 125.99138 83.84194 124.90685 1.000 151.80012 107 ASN C O 1
ATOM 4836 N N . ASP C 1 108 ? 128.18570 83.56694 124.44801 1.000 162.71153 108 ASP C N 1
ATOM 4837 C CA . ASP C 1 108 ? 128.58487 83.20071 125.80290 1.000 162.71153 108 ASP C CA 1
ATOM 4838 C C . ASP C 1 108 ? 129.70837 84.13716 126.22517 1.000 162.71153 108 ASP C C 1
ATOM 4839 O O . ASP C 1 108 ? 130.86194 83.95043 125.82348 1.000 162.71153 108 ASP C O 1
ATOM 4844 N N . SER C 1 109 ? 129.37407 85.13894 127.03147 1.000 162.79341 109 SER C N 1
ATOM 4845 C CA . SER C 1 109 ? 130.33330 86.13203 127.48763 1.000 162.79341 109 SER C CA 1
ATOM 4846 C C . SER C 1 109 ? 130.68864 85.88234 128.94696 1.000 162.79341 109 SER C C 1
ATOM 4847 O O . SER C 1 109 ? 129.89784 85.32205 129.70778 1.000 162.79341 109 SER C O 1
ATOM 4850 N N . ASP C 1 110 ? 131.89540 86.28800 129.32885 1.000 166.47052 110 ASP C N 1
ATOM 4851 C CA . ASP C 1 110 ? 132.36069 86.16608 130.70220 1.000 166.47052 110 ASP C CA 1
ATOM 4852 C C . ASP C 1 110 ? 132.87175 87.51701 131.17556 1.000 166.47052 110 ASP C C 1
ATOM 4853 O O . ASP C 1 110 ? 133.58907 88.20566 130.44369 1.000 166.47052 110 ASP C O 1
ATOM 4858 N N . HIS C 1 111 ? 132.50338 87.89840 132.39790 1.000 166.69611 111 HIS C N 1
ATOM 4859 C CA . HIS C 1 111 ? 132.96060 89.16432 132.96258 1.000 166.69611 111 HIS C CA 1
ATOM 4860 C C . HIS C 1 111 ? 133.28707 88.95578 134.43109 1.000 166.69611 111 HIS C C 1
ATOM 4861 O O . HIS C 1 111 ? 132.46059 88.43014 135.18256 1.000 166.69611 111 HIS C O 1
ATOM 4868 N N . TRP C 1 112 ? 134.48504 89.36672 134.83767 1.000 183.42560 112 TRP C N 1
ATOM 4869 C CA . TRP C 1 112 ? 134.90881 89.28621 136.23292 1.000 183.42560 112 TRP C CA 1
ATOM 4870 C C . TRP C 1 112 ? 134.82437 90.68345 136.84116 1.000 183.42560 112 TRP C C 1
ATOM 4871 O O . TRP C 1 112 ? 135.60988 91.57370 136.50624 1.000 183.42560 112 TRP C O 1
ATOM 4882 N N . PHE C 1 113 ? 133.84097 90.88017 137.72147 1.000 177.80431 113 PHE C N 1
ATOM 4883 C CA . PHE C 1 113 ? 133.73388 92.15002 138.42965 1.000 177.80431 113 PHE C CA 1
ATOM 4884 C C . PHE C 1 113 ? 134.78086 92.26434 139.52946 1.000 177.80431 113 PHE C C 1
ATOM 4885 O O . PHE C 1 113 ? 135.24271 93.37058 139.83151 1.000 177.80431 113 PHE C O 1
ATOM 4893 N N . ASP C 1 114 ? 135.16615 91.14249 140.13465 1.000 189.67277 114 ASP C N 1
ATOM 4894 C CA . ASP C 1 114 ? 136.22784 91.11276 141.12941 1.000 189.67277 114 ASP C CA 1
ATOM 4895 C C . ASP C 1 114 ? 137.10689 89.89612 140.86674 1.000 189.67277 114 ASP C C 1
ATOM 4896 O O . ASP C 1 114 ? 136.81974 89.07074 139.99418 1.000 189.67277 114 ASP C O 1
ATOM 4901 N N . PHE C 1 115 ? 138.19070 89.78755 141.63326 1.000 183.71103 115 PHE C N 1
ATOM 4902 C CA . PHE C 1 115 ? 139.14908 88.70450 141.45693 1.000 183.71103 115 PHE C CA 1
ATOM 4903 C C . PHE C 1 115 ? 138.71678 87.40505 142.12437 1.000 183.71103 115 PHE C C 1
ATOM 4904 O O . PHE C 1 115 ? 139.38805 86.38378 141.94061 1.000 183.71103 115 PHE C O 1
ATOM 4912 N N . ALA C 1 116 ? 137.62305 87.41283 142.88758 1.000 192.66672 116 ALA C N 1
ATOM 4913 C CA . ALA C 1 116 ? 137.15911 86.21551 143.57569 1.000 192.66672 116 ALA C CA 1
ATOM 4914 C C . ALA C 1 116 ? 135.90592 85.60822 142.96066 1.000 192.66672 116 ALA C C 1
ATOM 4915 O O . ALA C 1 116 ? 135.54750 84.48014 143.31432 1.000 192.66672 116 ALA C O 1
ATOM 4917 N N . ASN C 1 117 ? 135.22874 86.32484 142.06698 1.000 190.68075 117 ASN C N 1
ATOM 4918 C CA . ASN C 1 117 ? 134.01755 85.82942 141.43034 1.000 190.68075 117 ASN C CA 1
ATOM 4919 C C . ASN C 1 117 ? 133.94148 86.38516 140.01741 1.000 190.68075 117 ASN C C 1
ATOM 4920 O O . ASN C 1 117 ? 134.55272 87.41088 139.70761 1.000 190.68075 117 ASN C O 1
ATOM 4925 N N . TRP C 1 118 ? 133.18928 85.69946 139.15915 1.000 178.05982 118 TRP C N 1
ATOM 4926 C CA . TRP C 1 118 ? 132.82020 86.26713 137.86962 1.000 178.05982 118 TRP C CA 1
ATOM 4927 C C . TRP C 1 118 ? 131.45948 85.73016 137.45265 1.000 178.05982 118 TRP C C 1
ATOM 4928 O O . TRP C 1 118 ? 130.86280 84.89226 138.12965 1.000 178.05982 118 TRP C O 1
ATOM 4939 N N . HIS C 1 119 ? 130.94881 86.24729 136.33855 1.000 173.04626 119 HIS C N 1
ATOM 4940 C CA . HIS C 1 119 ? 129.65285 85.83360 135.82421 1.000 173.04626 119 HIS C CA 1
ATOM 4941 C C . HIS C 1 119 ? 129.74715 85.49054 134.34690 1.000 173.04626 119 HIS C C 1
ATOM 4942 O O . HIS C 1 119 ? 130.41945 86.17967 133.56991 1.000 173.04626 119 HIS C O 1
ATOM 4949 N N . ASN C 1 120 ? 129.06210 84.41397 133.97774 1.000 163.79552 120 ASN C N 1
ATOM 4950 C CA . ASN C 1 120 ? 128.89645 84.00079 132.59321 1.000 163.79552 120 ASN C CA 1
ATOM 4951 C C . ASN C 1 120 ? 127.47983 84.32870 132.14712 1.000 163.79552 120 ASN C C 1
ATOM 4952 O O . ASN C 1 120 ? 126.51612 84.05103 132.86895 1.000 163.79552 120 ASN C O 1
ATOM 4957 N N . TYR C 1 121 ? 127.36244 84.91353 130.95941 1.000 162.89405 121 TYR C N 1
ATOM 4958 C CA . TYR C 1 121 ? 126.09062 85.33581 130.38548 1.000 162.89405 121 TYR C CA 1
ATOM 4959 C C . TYR C 1 121 ? 125.91358 84.62385 129.05281 1.000 162.89405 121 TYR C C 1
ATOM 4960 O O . TYR C 1 121 ? 126.68983 84.84385 128.11604 1.000 162.89405 121 TYR C O 1
ATOM 4969 N N . ASN C 1 122 ? 124.90467 83.76418 128.97885 1.000 153.19647 122 ASN C N 1
ATOM 4970 C CA . ASN C 1 122 ? 124.54795 83.06131 127.75487 1.000 153.19647 122 ASN C CA 1
ATOM 4971 C C . ASN C 1 122 ? 123.27060 83.67871 127.20741 1.000 153.19647 122 ASN C C 1
ATOM 4972 O O . ASN C 1 122 ? 122.22088 83.61739 127.85559 1.000 153.19647 122 ASN C O 1
ATOM 4977 N N . ASN C 1 123 ? 123.36671 84.28130 126.02680 1.000 147.57870 123 ASN C N 1
ATOM 4978 C CA . ASN C 1 123 ? 122.23437 84.91863 125.36912 1.000 147.57870 123 ASN C CA 1
ATOM 4979 C C . ASN C 1 123 ? 121.95467 84.18373 124.06940 1.000 147.57870 123 ASN C C 1
ATOM 4980 O O . ASN C 1 123 ? 122.83337 84.08521 123.20556 1.000 147.57870 123 ASN C O 1
ATOM 4985 N N . LYS C 1 124 ? 120.73658 83.67171 123.93376 1.000 140.56313 124 LYS C N 1
ATOM 4986 C CA . LYS C 1 124 ? 120.31505 82.97488 122.72785 1.000 140.56313 124 LYS C CA 1
ATOM 4987 C C . LYS C 1 124 ? 119.03591 83.59993 122.19316 1.000 140.56313 124 LYS C C 1
ATOM 4988 O O . LYS C 1 124 ? 118.04967 83.74477 122.92530 1.000 140.56313 124 LYS C O 1
ATOM 4994 N N . TRP C 1 125 ? 119.07177 83.98610 120.91939 1.000 131.27162 125 TRP C N 1
ATOM 4995 C CA . TRP C 1 125 ? 117.95550 84.64246 120.25485 1.000 131.27162 125 TRP C CA 1
ATOM 4996 C C . TRP C 1 125 ? 117.66723 83.94684 118.93442 1.000 131.27162 125 TRP C C 1
ATOM 4997 O O . TRP C 1 125 ? 118.57697 83.72690 118.12743 1.000 131.27162 125 TRP C O 1
ATOM 5008 N N . ASP C 1 126 ? 116.40066 83.60827 118.72138 1.000 129.64487 126 ASP C N 1
ATOM 5009 C CA . ASP C 1 126 ? 115.92229 83.06466 117.45954 1.000 129.64487 126 ASP C CA 1
ATOM 5010 C C . ASP C 1 126 ? 114.79184 83.94012 116.93898 1.000 129.64487 126 ASP C C 1
ATOM 5011 O O . ASP C 1 126 ? 113.94818 84.40272 117.71142 1.000 129.64487 126 ASP C O 1
ATOM 5016 N N . ALA C 1 127 ? 114.78546 84.17745 115.62996 1.000 124.12223 127 ALA C N 1
ATOM 5017 C CA . ALA C 1 127 ? 113.77458 85.02266 115.00959 1.000 124.12223 127 ALA C CA 1
ATOM 5018 C C . ALA C 1 127 ? 113.33066 84.40731 113.69408 1.000 124.12223 127 ALA C C 1
ATOM 5019 O O . ALA C 1 127 ? 114.16742 84.01485 112.87769 1.000 124.12223 127 ALA C O 1
ATOM 5021 N N . VAL C 1 128 ? 112.01786 84.34097 113.49334 1.000 124.92860 128 VAL C N 1
ATOM 5022 C CA . VAL C 1 128 ? 111.41534 83.83789 112.26426 1.000 124.92860 128 VAL C CA 1
ATOM 5023 C C . VAL C 1 128 ? 110.54201 84.93979 111.68158 1.000 124.92860 128 VAL C C 1
ATOM 5024 O O . VAL C 1 128 ? 109.62913 85.43540 112.35031 1.000 124.92860 128 VAL C O 1
ATOM 5028 N N . ASN C 1 129 ? 110.82216 85.32012 110.43869 1.000 123.95943 129 ASN C N 1
ATOM 5029 C CA . ASN C 1 129 ? 110.16021 86.44489 109.78508 1.000 123.95943 129 ASN C CA 1
ATOM 5030 C C . ASN C 1 129 ? 109.51074 85.93957 108.50637 1.000 123.95943 129 ASN C C 1
ATOM 5031 O O . ASN C 1 129 ? 110.20778 85.66511 107.52684 1.000 123.95943 129 ASN C O 1
ATOM 5036 N N . ALA C 1 130 ? 108.18792 85.81524 108.50944 1.000 110.85973 130 ALA C N 1
ATOM 5037 C CA . ALA C 1 130 ? 107.43691 85.38886 107.33320 1.000 110.85973 130 ALA C CA 1
ATOM 5038 C C . ALA C 1 130 ? 106.73896 86.61325 106.75915 1.000 110.85973 130 ALA C C 1
ATOM 5039 O O . ALA C 1 130 ? 105.79271 87.12797 107.36086 1.000 110.85973 130 ALA C O 1
ATOM 5041 N N . GLU C 1 131 ? 107.19830 87.07779 105.60025 1.000 102.17855 131 GLU C N 1
ATOM 5042 C CA . GLU C 1 131 ? 106.72398 88.32055 105.01435 1.000 102.17855 131 GLU C CA 1
ATOM 5043 C C . GLU C 1 131 ? 106.15025 88.08578 103.62689 1.000 102.17855 131 GLU C C 1
ATOM 5044 O O . GLU C 1 131 ? 106.68320 87.29329 102.84511 1.000 102.17855 131 GLU C O 1
ATOM 5050 N N . LEU C 1 132 ? 105.05576 88.77704 103.33515 1.000 101.80236 132 LEU C N 1
ATOM 5051 C CA . LEU C 1 132 ? 104.60270 89.00239 101.97364 1.000 101.80236 132 LEU C CA 1
ATOM 5052 C C . LEU C 1 132 ? 105.03013 90.41579 101.60148 1.000 101.80236 132 LEU C C 1
ATOM 5053 O O . LEU C 1 132 ? 104.75764 91.36800 102.34348 1.000 101.80236 132 LEU C O 1
ATOM 5058 N N . GLY C 1 133 ? 105.73807 90.54473 100.48260 1.000 96.63115 133 GLY C N 1
ATOM 5059 C CA . GLY C 1 133 ? 106.26369 91.82908 100.07833 1.000 96.63115 133 GLY C CA 1
ATOM 5060 C C . GLY C 1 133 ? 106.07276 92.05224 98.59329 1.000 96.63115 133 GLY C C 1
ATOM 5061 O O . GLY C 1 133 ? 105.87201 91.11414 97.81582 1.000 96.63115 133 GLY C O 1
ATOM 5062 N N . GLN C 1 134 ? 106.13627 93.32537 98.21343 1.000 75.88914 134 GLN C N 1
ATOM 5063 C CA . GLN C 1 134 ? 106.04578 93.72997 96.81964 1.000 75.88914 134 GLN C CA 1
ATOM 5064 C C . GLN C 1 134 ? 107.23346 94.60834 96.46178 1.000 75.88914 134 GLN C C 1
ATOM 5065 O O . GLN C 1 134 ? 107.57227 95.54429 97.19853 1.000 75.88914 134 GLN C O 1
ATOM 5071 N N . PHE C 1 135 ? 107.86544 94.28235 95.33806 1.000 72.66275 135 PHE C N 1
ATOM 5072 C CA . PHE C 1 135 ? 108.90703 95.08634 94.72688 1.000 72.66275 135 PHE C CA 1
ATOM 5073 C C . PHE C 1 135 ? 108.29482 96.26730 93.98150 1.000 72.66275 135 PHE C C 1
ATOM 5074 O O . PHE C 1 135 ? 107.15078 96.22284 93.52354 1.000 72.66275 135 PHE C O 1
ATOM 5082 N N . VAL C 1 136 ? 109.08154 97.32944 93.84891 1.000 76.43154 136 VAL C N 1
ATOM 5083 C CA . VAL C 1 136 ? 108.65321 98.53574 93.15164 1.000 76.43154 136 VAL C CA 1
ATOM 5084 C C . VAL C 1 136 ? 109.86472 99.11174 92.43851 1.000 76.43154 136 VAL C C 1
ATOM 5085 O O . VAL C 1 136 ? 110.93936 99.23482 93.02994 1.000 76.43154 136 VAL C O 1
ATOM 5089 N N . ASP C 1 137 ? 109.69850 99.45703 91.16777 1.000 88.07328 137 ASP C N 1
ATOM 5090 C CA . ASP C 1 137 ? 110.78185 99.98404 90.34197 1.000 88.07328 137 ASP C CA 1
ATOM 5091 C C . ASP C 1 137 ? 110.41752 101.40634 89.93198 1.000 88.07328 137 ASP C C 1
ATOM 5092 O O . ASP C 1 137 ? 109.84572 101.63135 88.86334 1.000 88.07328 137 ASP C O 1
ATOM 5097 N N . PHE C 1 138 ? 110.76115 102.36984 90.78790 1.000 77.41840 138 PHE C N 1
ATOM 5098 C CA . PHE C 1 138 ? 110.47073 103.76454 90.47772 1.000 77.41840 138 PHE C CA 1
ATOM 5099 C C . PHE C 1 138 ? 111.22904 104.22363 89.24130 1.000 77.41840 138 PHE C C 1
ATOM 5100 O O . PHE C 1 138 ? 110.68379 104.94984 88.40433 1.000 77.41840 138 PHE C O 1
ATOM 5108 N N . SER C 1 139 ? 112.48287 103.80823 89.10351 1.000 87.99248 139 SER C N 1
ATOM 5109 C CA . SER C 1 139 ? 113.28314 104.18075 87.94889 1.000 87.99248 139 SER C CA 1
ATOM 5110 C C . SER C 1 139 ? 114.29676 103.07733 87.68310 1.000 87.99248 139 SER C C 1
ATOM 5111 O O . SER C 1 139 ? 114.35559 102.07246 88.39714 1.000 87.99248 139 SER C O 1
ATOM 5114 N N . ALA C 1 140 ? 115.10215 103.27401 86.63905 1.000 91.88812 140 ALA C N 1
ATOM 5115 C CA . ALA C 1 140 ? 116.15272 102.32108 86.31011 1.000 91.88812 140 ALA C CA 1
ATOM 5116 C C . ALA C 1 140 ? 117.27268 102.30202 87.34006 1.000 91.88812 140 ALA C C 1
ATOM 5117 O O . ALA C 1 140 ? 118.10763 101.39219 87.30313 1.000 91.88812 140 ALA C O 1
ATOM 5119 N N . ASN C 1 141 ? 117.31298 103.27265 88.24888 1.000 98.60660 141 ASN C N 1
ATOM 5120 C CA . ASN C 1 141 ? 118.37899 103.38076 89.23634 1.000 98.60660 141 ASN C CA 1
ATOM 5121 C C . ASN C 1 141 ? 117.92046 103.13191 90.66356 1.000 98.60660 141 ASN C C 1
ATOM 5122 O O . ASN C 1 141 ? 118.66841 102.54594 91.44657 1.000 98.60660 141 ASN C O 1
ATOM 5127 N N . LYS C 1 142 ? 116.71287 103.55307 91.02997 1.000 83.98678 142 LYS C N 1
ATOM 5128 C CA . LYS C 1 142 ? 116.23130 103.44363 92.39993 1.000 83.98678 142 LYS C CA 1
ATOM 5129 C C . LYS C 1 142 ? 115.00277 102.54742 92.45507 1.000 83.98678 142 LYS C C 1
ATOM 5130 O O . LYS C 1 142 ? 114.09614 102.66886 91.62570 1.000 83.98678 142 LYS C O 1
ATOM 5136 N N . LYS C 1 143 ? 114.97949 101.64519 93.43623 1.000 76.39699 143 LYS C N 1
ATOM 5137 C CA . LYS C 1 143 ? 113.89550 100.69042 93.60161 1.000 76.39699 143 LYS C CA 1
ATOM 5138 C C . LYS C 1 143 ? 113.53493 100.58712 95.07643 1.000 76.39699 143 LYS C C 1
ATOM 5139 O O . LYS C 1 143 ? 114.36814 100.84594 95.95043 1.000 76.39699 143 LYS C O 1
ATOM 5145 N N . MET C 1 144 ? 112.29133 100.20902 95.34360 1.000 82.17721 144 MET C N 1
ATOM 5146 C CA . MET C 1 144 ? 111.77582 100.02312 96.68958 1.000 82.17721 144 MET C CA 1
ATOM 5147 C C . MET C 1 144 ? 111.23138 98.61119 96.85768 1.000 82.17721 144 MET C C 1
ATOM 5148 O O . MET C 1 144 ? 111.02556 97.87100 95.89447 1.000 82.17721 144 MET C O 1
ATOM 5153 N N . ARG C 1 145 ? 110.98869 98.25194 98.11291 1.000 84.86159 145 ARG C N 1
ATOM 5154 C CA . ARG C 1 145 ? 110.37276 96.97040 98.44225 1.000 84.86159 145 ARG C CA 1
ATOM 5155 C C . ARG C 1 145 ? 109.60848 97.11916 99.74622 1.000 84.86159 145 ARG C C 1
ATOM 5156 O O . ARG C 1 145 ? 110.21564 97.33417 100.79678 1.000 84.86159 145 ARG C O 1
ATOM 5164 N N . PHE C 1 146 ? 108.28601 97.01165 99.68331 1.000 78.08396 146 PHE C N 1
ATOM 5165 C CA . PHE C 1 146 ? 107.44145 97.17319 100.86222 1.000 78.08396 146 PHE C CA 1
ATOM 5166 C C . PHE C 1 146 ? 106.94062 95.80467 101.29207 1.000 78.08396 146 PHE C C 1
ATOM 5167 O O . PHE C 1 146 ? 106.32660 95.09143 100.49271 1.000 78.08396 146 PHE C O 1
ATOM 5175 N N . HIS C 1 147 ? 107.19384 95.43806 102.54824 1.000 91.67511 147 HIS C N 1
ATOM 5176 C CA . HIS C 1 147 ? 106.86592 94.09355 102.99715 1.000 91.67511 147 HIS C CA 1
ATOM 5177 C C . HIS C 1 147 ? 106.20472 94.13127 104.36594 1.000 91.67511 147 HIS C C 1
ATOM 5178 O O . HIS C 1 147 ? 106.42870 95.04857 105.16118 1.000 91.67511 147 HIS C O 1
ATOM 5185 N N . GLY C 1 148 ? 105.37759 93.12606 104.62200 1.000 102.08297 148 GLY C N 1
ATOM 5186 C CA . GLY C 1 148 ? 104.73295 92.98149 105.91577 1.000 102.08297 148 GLY C CA 1
ATOM 5187 C C . GLY C 1 148 ? 104.41451 91.52923 106.17924 1.000 102.08297 148 GLY C C 1
ATOM 5188 O O . GLY C 1 148 ? 104.22925 90.73898 105.25071 1.000 102.08297 148 GLY C O 1
ATOM 5189 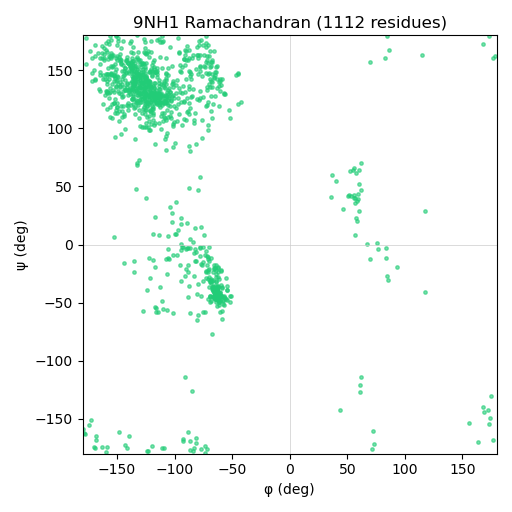N N . GLY C 1 149 ? 104.34358 91.17656 107.45727 1.000 113.06866 149 GLY C N 1
ATOM 5190 C CA . GLY C 1 149 ? 104.11306 89.78763 107.82217 1.000 113.06866 149 GLY C CA 1
ATOM 5191 C C . GLY C 1 149 ? 104.21588 89.57200 109.31602 1.000 113.06866 149 GLY C C 1
ATOM 5192 O O . GLY C 1 149 ? 103.92735 90.47186 110.11241 1.000 113.06866 149 GLY C O 1
ATOM 5193 N N . VAL C 1 150 ? 104.64894 88.36934 109.68200 1.000 111.68392 150 VAL C N 1
ATOM 5194 C CA . VAL C 1 150 ? 104.68590 87.92339 111.06799 1.000 111.68392 150 VAL C CA 1
ATOM 5195 C C . VAL C 1 150 ? 106.13260 87.72955 111.49945 1.000 111.68392 150 VAL C C 1
ATOM 5196 O O . VAL C 1 150 ? 106.92076 87.07100 110.81079 1.000 111.68392 150 VAL C O 1
ATOM 5200 N N . GLN C 1 151 ? 106.47056 88.30895 112.64856 1.000 120.13457 151 GLN C N 1
ATOM 5201 C CA . GLN C 1 151 ? 107.78310 88.19352 113.26876 1.000 120.13457 151 GLN C CA 1
ATOM 5202 C C . GLN C 1 151 ? 107.62499 87.45072 114.58694 1.000 120.13457 151 GLN C C 1
ATOM 5203 O O . GLN C 1 151 ? 106.80855 87.84202 115.42732 1.000 120.13457 151 GLN C O 1
ATOM 5209 N N . TYR C 1 152 ? 108.39112 86.37725 114.75649 1.000 120.34140 152 TYR C N 1
ATOM 5210 C CA . TYR C 1 152 ? 108.43613 85.60558 115.98759 1.000 120.34140 152 TYR C CA 1
ATOM 5211 C C . TYR C 1 152 ? 109.84467 85.66158 116.55724 1.000 120.34140 152 TYR C C 1
ATOM 5212 O O . TYR C 1 152 ? 110.82898 85.55088 115.82315 1.000 120.34140 152 TYR C O 1
ATOM 5221 N N . ALA C 1 153 ? 109.93308 85.81455 117.87489 1.000 118.82233 153 ALA C N 1
ATOM 5222 C CA . ALA C 1 153 ? 111.21769 85.92049 118.54511 1.000 118.82233 153 ALA C CA 1
ATOM 5223 C C . ALA C 1 153 ? 111.20660 85.08332 119.81396 1.000 118.82233 153 ALA C C 1
ATOM 5224 O O . ALA C 1 153 ? 110.18186 84.96835 120.49399 1.000 118.82233 153 ALA C O 1
ATOM 5226 N N . ARG C 1 154 ? 112.36265 84.50086 120.11152 1.000 126.33429 154 ARG C N 1
ATOM 5227 C CA . ARG C 1 154 ? 112.60751 83.73145 121.32096 1.000 126.33429 154 ARG C CA 1
ATOM 5228 C C . ARG C 1 154 ? 113.95266 84.18021 121.86912 1.000 126.33429 154 ARG C C 1
ATOM 5229 O O . ARG C 1 154 ? 114.98721 83.94377 121.23727 1.000 126.33429 154 ARG C O 1
ATOM 5237 N N . ILE C 1 155 ? 113.93973 84.84605 123.02375 1.000 122.98901 155 ILE C N 1
ATOM 5238 C CA . ILE C 1 155 ? 115.11071 85.54494 123.54182 1.000 122.98901 155 ILE C CA 1
ATOM 5239 C C . ILE C 1 155 ? 115.33374 85.11505 124.98437 1.000 122.98901 155 ILE C C 1
ATOM 5240 O O . ILE C 1 155 ? 114.44578 85.27929 125.83002 1.000 122.98901 155 ILE C O 1
ATOM 5245 N N . GLU C 1 156 ? 116.52077 84.58490 125.26945 1.000 135.71610 156 GLU C N 1
ATOM 5246 C CA . GLU C 1 156 ? 116.86371 84.09850 126.59741 1.000 135.71610 156 GLU C CA 1
ATOM 5247 C C . GLU C 1 156 ? 118.23915 84.58368 127.01896 1.000 135.71610 156 GLU C C 1
ATOM 5248 O O . GLU C 1 156 ? 119.17635 84.60176 126.21457 1.000 135.71610 156 GLU C O 1
ATOM 5254 N N . ALA C 1 157 ? 118.34976 84.96763 128.29077 1.000 142.59304 157 ALA C N 1
ATOM 5255 C CA . ALA C 1 157 ? 119.61454 85.37062 128.89040 1.000 142.59304 157 ALA C CA 1
ATOM 5256 C C . ALA C 1 157 ? 119.76330 84.66493 130.22948 1.000 142.59304 157 ALA C C 1
ATOM 5257 O O . ALA C 1 157 ? 118.90194 84.79739 131.10665 1.000 142.59304 157 ALA C O 1
ATOM 5259 N N . ASP C 1 158 ? 120.85793 83.92901 130.38597 1.000 148.98602 158 ASP C N 1
ATOM 5260 C CA . ASP C 1 158 ? 121.16625 83.20188 131.60859 1.000 148.98602 158 ASP C CA 1
ATOM 5261 C C . ASP C 1 158 ? 122.45718 83.75272 132.19449 1.000 148.98602 158 ASP C C 1
ATOM 5262 O O . ASP C 1 158 ? 123.45083 83.90204 131.47625 1.000 148.98602 158 ASP C O 1
ATOM 5267 N N . VAL C 1 159 ? 122.44583 84.04784 133.49182 1.000 157.84609 159 VAL C N 1
ATOM 5268 C CA . VAL C 1 159 ? 123.59483 84.61274 134.18511 1.000 157.84609 159 VAL C CA 1
ATOM 5269 C C . VAL C 1 159 ? 123.96530 83.65668 135.30641 1.000 157.84609 159 VAL C C 1
ATOM 5270 O O . VAL C 1 159 ? 123.11263 83.29277 136.12534 1.000 157.84609 159 VAL C O 1
ATOM 5274 N N . ASN C 1 160 ? 125.22775 83.24658 135.34259 1.000 164.21385 160 ASN C N 1
ATOM 5275 C CA . ASN C 1 160 ? 125.71653 82.32277 136.35711 1.000 164.21385 160 ASN C CA 1
ATOM 5276 C C . ASN C 1 160 ? 126.91983 82.94433 137.04821 1.000 164.21385 160 ASN C C 1
ATOM 5277 O O . ASN C 1 160 ? 127.90154 83.30036 136.38809 1.000 164.21385 160 ASN C O 1
ATOM 5282 N N . ARG C 1 161 ? 126.83921 83.07398 138.36887 1.000 172.22471 161 ARG C N 1
ATOM 5283 C CA . ARG C 1 161 ? 127.92698 83.61445 139.16861 1.000 172.22471 161 ARG C CA 1
ATOM 5284 C C . ARG C 1 161 ? 128.78911 82.47636 139.70334 1.000 172.22471 161 ARG C C 1
ATOM 5285 O O . ARG C 1 161 ? 128.30738 81.36610 139.93957 1.000 172.22471 161 ARG C O 1
ATOM 5293 N N . TYR C 1 162 ? 130.08209 82.75346 139.86117 1.000 182.94416 162 TYR C N 1
ATOM 5294 C CA . TYR C 1 162 ? 131.04390 81.72003 140.21343 1.000 182.94416 162 TYR C CA 1
ATOM 5295 C C . TYR C 1 162 ? 132.09809 82.29669 141.14435 1.000 182.94416 162 TYR C C 1
ATOM 5296 O O . TYR C 1 162 ? 132.61060 83.39342 140.89547 1.000 182.94416 162 TYR C O 1
ATOM 5305 N N . PHE C 1 163 ? 132.43234 81.54827 142.19380 1.000 196.32503 163 PHE C N 1
ATOM 5306 C CA . PHE C 1 163 ? 133.58518 81.86031 143.04031 1.000 196.32503 163 PHE C CA 1
ATOM 5307 C C . PHE C 1 163 ? 134.85264 81.22488 142.47306 1.000 196.32503 163 PHE C C 1
ATOM 5308 O O . PHE C 1 163 ? 135.61562 80.54986 143.16320 1.000 196.32503 163 PHE C O 1
ATOM 5316 N N . ASN C 1 164 ? 135.04182 81.43648 141.16848 1.000 195.68328 164 ASN C N 1
ATOM 5317 C CA . ASN C 1 164 ? 136.15642 80.95790 140.35256 1.000 195.68328 164 ASN C CA 1
ATOM 5318 C C . ASN C 1 164 ? 136.10900 79.44759 140.14133 1.000 195.68328 164 ASN C C 1
ATOM 5319 O O . ASN C 1 164 ? 136.83126 78.91829 139.29030 1.000 195.68328 164 ASN C O 1
ATOM 5324 N N . ASN C 1 165 ? 135.27062 78.74124 140.90157 1.000 196.81844 165 ASN C N 1
ATOM 5325 C CA . ASN C 1 165 ? 135.04478 77.31884 140.65701 1.000 196.81844 165 ASN C CA 1
ATOM 5326 C C . ASN C 1 165 ? 133.61946 76.84467 140.90010 1.000 196.81844 165 ASN C C 1
ATOM 5327 O O . ASN C 1 165 ? 133.27703 75.74961 140.44115 1.000 196.81844 165 ASN C O 1
ATOM 5332 N N . PHE C 1 166 ? 132.77394 77.60705 141.58826 1.000 194.70095 166 PHE C N 1
ATOM 5333 C CA . PHE C 1 166 ? 131.52933 77.09574 142.15105 1.000 194.70095 166 PHE C CA 1
ATOM 5334 C C . PHE C 1 166 ? 130.33561 77.68665 141.41504 1.000 194.70095 166 PHE C C 1
ATOM 5335 O O . PHE C 1 166 ? 130.21248 78.91058 141.30635 1.000 194.70095 166 PHE C O 1
ATOM 5343 N N . ALA C 1 167 ? 129.45139 76.81679 140.93160 1.000 194.93080 167 ALA C N 1
ATOM 5344 C CA . ALA C 1 167 ? 128.21864 77.25538 140.28641 1.000 194.93080 167 ALA C CA 1
ATOM 5345 C C . ALA C 1 167 ? 127.27534 77.82356 141.33854 1.000 194.93080 167 ALA C C 1
ATOM 5346 O O . ALA C 1 167 ? 126.64117 77.07355 142.08742 1.000 194.93080 167 ALA C O 1
ATOM 5348 N N . PHE C 1 168 ? 127.18059 79.14726 141.39504 1.000 183.87466 168 PHE C N 1
ATOM 5349 C CA . PHE C 1 168 ? 126.34083 79.82885 142.36596 1.000 183.87466 168 PHE C CA 1
ATOM 5350 C C . PHE C 1 168 ? 124.91692 79.95066 141.82293 1.000 183.87466 168 PHE C C 1
ATOM 5351 O O . PHE C 1 168 ? 124.55911 79.34809 140.80743 1.000 183.87466 168 PHE C O 1
ATOM 5359 N N . ASN C 1 169 ? 124.08621 80.74433 142.50111 1.000 173.59489 169 ASN C N 1
ATOM 5360 C CA . ASN C 1 169 ? 122.67082 80.87690 142.15322 1.000 173.59489 169 ASN C CA 1
ATOM 5361 C C . ASN C 1 169 ? 122.51070 81.96210 141.09183 1.000 173.59489 169 ASN C C 1
ATOM 5362 O O . ASN C 1 169 ? 122.16120 83.11116 141.37038 1.000 173.59489 169 ASN C O 1
ATOM 5367 N N . GLY C 1 170 ? 122.77565 81.57868 139.84525 1.000 161.39504 170 GLY C N 1
ATOM 5368 C CA . GLY C 1 170 ? 122.53653 82.47538 138.73584 1.000 161.39504 170 GLY C CA 1
ATOM 5369 C C . GLY C 1 170 ? 121.05723 82.65759 138.45599 1.000 161.39504 170 GLY C C 1
ATOM 5370 O O . GLY C 1 170 ? 120.20774 81.87232 138.87828 1.000 161.39504 170 GLY C O 1
ATOM 5371 N N . PHE C 1 171 ? 120.74526 83.72176 137.72354 1.000 151.13844 171 PHE C N 1
ATOM 5372 C CA . PHE C 1 171 ? 119.37196 84.06364 137.39158 1.000 151.13844 171 PHE C CA 1
ATOM 5373 C C . PHE C 1 171 ? 119.14767 83.98746 135.88705 1.000 151.13844 171 PHE C C 1
ATOM 5374 O O . PHE C 1 171 ? 120.04751 84.25945 135.08798 1.000 151.13844 171 PHE C O 1
ATOM 5382 N N . ASN C 1 172 ? 117.92747 83.62926 135.50638 1.000 144.92613 172 ASN C N 1
ATOM 5383 C CA . ASN C 1 172 ? 117.58553 83.48186 134.10091 1.000 144.92613 172 ASN C CA 1
ATOM 5384 C C . ASN C 1 172 ? 116.37562 84.33986 133.76540 1.000 144.92613 172 ASN C C 1
ATOM 5385 O O . ASN C 1 172 ? 115.49559 84.56412 134.60335 1.000 144.92613 172 ASN C O 1
ATOM 5390 N N . SER C 1 173 ? 116.35136 84.82911 132.52698 1.000 138.77632 173 SER C N 1
ATOM 5391 C CA . SER C 1 173 ? 115.24707 85.64823 132.04205 1.000 138.77632 173 SER C CA 1
ATOM 5392 C C . SER C 1 173 ? 114.97383 85.26643 130.59735 1.000 138.77632 173 SER C C 1
ATOM 5393 O O . SER C 1 173 ? 115.85512 85.39654 129.74085 1.000 138.77632 173 SER C O 1
ATOM 5396 N N . LYS C 1 174 ? 113.75805 84.79787 130.33041 1.000 136.51369 174 LYS C N 1
ATOM 5397 C CA . LYS C 1 174 ? 113.37184 84.33338 129.00964 1.000 136.51369 174 LYS C CA 1
ATOM 5398 C C . LYS C 1 174 ? 112.09759 85.03891 128.57609 1.000 136.51369 174 LYS C C 1
ATOM 5399 O O . LYS C 1 174 ? 111.28357 85.44405 129.40719 1.000 136.51369 174 LYS C O 1
ATOM 5405 N N . PHE C 1 175 ? 111.93973 85.19677 127.26424 1.000 122.27112 175 PHE C N 1
ATOM 5406 C CA . PHE C 1 175 ? 110.72956 85.77374 126.69668 1.000 122.27112 175 PHE C CA 1
ATOM 5407 C C . PHE C 1 175 ? 110.53520 85.26683 125.27873 1.000 122.27112 175 PHE C C 1
ATOM 5408 O O . PHE C 1 175 ? 111.46886 85.28870 124.47120 1.000 122.27112 175 PHE C O 1
ATOM 5416 N N . ASN C 1 176 ? 109.31674 84.84157 124.97141 1.000 124.16912 176 ASN C N 1
ATOM 5417 C CA . ASN C 1 176 ? 108.94609 84.49192 123.60930 1.000 124.16912 176 ASN C CA 1
ATOM 5418 C C . ASN C 1 176 ? 107.75432 85.33380 123.17920 1.000 124.16912 176 ASN C C 1
ATOM 5419 O O . ASN C 1 176 ? 106.92247 85.71927 124.00904 1.000 124.16912 176 ASN C O 1
ATOM 5424 N N . GLY C 1 177 ? 107.69459 85.64104 121.88520 1.000 120.25052 177 GLY C N 1
ATOM 5425 C CA . GLY C 1 177 ? 106.60839 86.44385 121.35573 1.000 120.25052 177 GLY C CA 1
ATOM 5426 C C . GLY C 1 177 ? 106.48896 86.30216 119.85418 1.000 120.25052 177 GLY C C 1
ATOM 5427 O O . GLY C 1 177 ? 107.39776 85.81825 119.17730 1.000 120.25052 177 GLY C O 1
ATOM 5428 N N . PHE C 1 178 ? 105.33886 86.73013 119.34312 1.000 120.96720 178 PHE C N 1
ATOM 5429 C CA . PHE C 1 178 ? 105.06452 86.74750 117.91282 1.000 120.96720 178 PHE C CA 1
ATOM 5430 C C . PHE C 1 178 ? 104.09054 87.88208 117.63449 1.000 120.96720 178 PHE C C 1
ATOM 5431 O O . PHE C 1 178 ? 103.30135 88.24502 118.50456 1.000 120.96720 178 PHE C O 1
ATOM 5439 N N . GLY C 1 179 ? 104.16070 88.45088 116.43625 1.000 121.46072 179 GLY C N 1
ATOM 5440 C CA . GLY C 1 179 ? 103.30518 89.56709 116.10695 1.000 121.46072 179 GLY C CA 1
ATOM 5441 C C . GLY C 1 179 ? 103.54579 90.15923 114.73454 1.000 121.46072 179 GLY C C 1
ATOM 5442 O O . GLY C 1 179 ? 104.22341 89.57342 113.88861 1.000 121.46072 179 GLY C O 1
ATOM 5443 N N . PRO C 1 180 ? 102.96345 91.32611 114.47826 1.000 104.75127 180 PRO C N 1
ATOM 5444 C CA . PRO C 1 180 ? 103.12402 91.96603 113.17135 1.000 104.75127 180 PRO C CA 1
ATOM 5445 C C . PRO C 1 180 ? 104.50076 92.58215 112.99398 1.000 104.75127 180 PRO C C 1
ATOM 5446 O O . PRO C 1 180 ? 105.17264 92.97918 113.94805 1.000 104.75127 180 PRO C O 1
ATOM 5450 N N . ARG C 1 181 ? 104.89356 92.67452 111.72749 1.000 100.42755 181 ARG C N 1
ATOM 5451 C CA . ARG C 1 181 ? 106.13520 93.30825 111.31913 1.000 100.42755 181 ARG C CA 1
ATOM 5452 C C . ARG C 1 181 ? 105.90668 93.93935 109.95626 1.000 100.42755 181 ARG C C 1
ATOM 5453 O O . ARG C 1 181 ? 105.29005 93.32705 109.08421 1.000 100.42755 181 ARG C O 1
ATOM 5461 N N . THR C 1 182 ? 106.37838 95.16964 109.78280 1.000 97.37920 182 THR C N 1
ATOM 5462 C CA . THR C 1 182 ? 106.28335 95.85458 108.50379 1.000 97.37920 182 THR C CA 1
ATOM 5463 C C . THR C 1 182 ? 107.61439 96.53229 108.23742 1.000 97.37920 182 THR C C 1
ATOM 5464 O O . THR C 1 182 ? 108.40070 96.76689 109.15626 1.000 97.37920 182 THR C O 1
ATOM 5468 N N . GLY C 1 183 ? 107.88366 96.81444 106.96851 1.000 87.53525 183 GLY C N 1
ATOM 5469 C CA . GLY C 1 183 ? 109.16156 97.42813 106.65946 1.000 87.53525 183 GLY C CA 1
ATOM 5470 C C . GLY C 1 183 ? 109.27952 97.83426 105.20983 1.000 87.53525 183 GLY C C 1
ATOM 5471 O O . GLY C 1 183 ? 108.49597 97.41906 104.34723 1.000 87.53525 183 GLY C O 1
ATOM 5472 N N . LEU C 1 184 ? 110.30998 98.64161 104.95952 1.000 83.53460 184 LEU C N 1
ATOM 5473 C CA . LEU C 1 184 ? 110.56491 99.23379 103.65665 1.000 83.53460 184 LEU C CA 1
ATOM 5474 C C . LEU C 1 184 ? 112.04534 99.10127 103.33666 1.000 83.53460 184 LEU C C 1
ATOM 5475 O O . LEU C 1 184 ? 112.90168 99.33980 104.19729 1.000 83.53460 184 LEU C O 1
ATOM 5480 N N . ASP C 1 185 ? 112.33577 98.73999 102.08973 1.000 92.37583 185 ASP C N 1
ATOM 5481 C CA . ASP C 1 185 ? 113.68520 98.45887 101.62797 1.000 92.37583 185 ASP C CA 1
ATOM 5482 C C . ASP C 1 185 ? 113.99090 99.39971 100.47280 1.000 92.37583 185 ASP C C 1
ATOM 5483 O O . ASP C 1 185 ? 113.17815 99.53086 99.55215 1.000 92.37583 185 ASP C O 1
ATOM 5488 N N . MET C 1 186 ? 115.16080 100.03438 100.51134 1.000 94.14764 186 MET C N 1
ATOM 5489 C CA . MET C 1 186 ? 115.56030 101.06568 99.56337 1.000 94.14764 186 MET C CA 1
ATOM 5490 C C . MET C 1 186 ? 116.81764 100.56551 98.86832 1.000 94.14764 186 MET C C 1
ATOM 5491 O O . MET C 1 186 ? 117.84715 100.36985 99.52309 1.000 94.14764 186 MET C O 1
ATOM 5496 N N . ASN C 1 187 ? 116.75256 100.35580 97.55711 1.000 95.39617 187 ASN C N 1
ATOM 5497 C CA . ASN C 1 187 ? 117.89526 99.86493 96.79963 1.000 95.39617 187 ASN C CA 1
ATOM 5498 C C . ASN C 1 187 ? 118.22978 100.86022 95.69913 1.000 95.39617 187 ASN C C 1
ATOM 5499 O O . ASN C 1 187 ? 117.47123 101.00186 94.73531 1.000 95.39617 187 ASN C O 1
ATOM 5504 N N . TYR C 1 188 ? 119.35973 101.54247 95.83862 1.000 106.83811 188 TYR C N 1
ATOM 5505 C CA . TYR C 1 188 ? 119.85879 102.43848 94.80048 1.000 106.83811 188 TYR C CA 1
ATOM 5506 C C . TYR C 1 188 ? 120.96879 101.68083 94.08218 1.000 106.83811 188 TYR C C 1
ATOM 5507 O O . TYR C 1 188 ? 122.07376 101.53838 94.60854 1.000 106.83811 188 TYR C O 1
ATOM 5516 N N . VAL C 1 189 ? 120.67014 101.18174 92.88852 1.000 103.66560 189 VAL C N 1
ATOM 5517 C CA . VAL C 1 189 ? 121.60467 100.37135 92.12024 1.000 103.66560 189 VAL C CA 1
ATOM 5518 C C . VAL C 1 189 ? 122.15657 101.21450 90.98128 1.000 103.66560 189 VAL C C 1
ATOM 5519 O O . VAL C 1 189 ? 121.46484 102.08957 90.44690 1.000 103.66560 189 VAL C O 1
ATOM 5523 N N . PHE C 1 190 ? 123.41690 100.97259 90.63487 1.000 119.09215 190 PHE C N 1
ATOM 5524 C CA . PHE C 1 190 ? 124.07045 101.67136 89.53950 1.000 119.09215 190 PHE C CA 1
ATOM 5525 C C . PHE C 1 190 ? 124.08986 100.85147 88.25940 1.000 119.09215 190 PHE C C 1
ATOM 5526 O O . PHE C 1 190 ? 124.75614 101.24458 87.29640 1.000 119.09215 190 PHE C O 1
ATOM 5534 N N . GLY C 1 191 ? 123.38092 99.72868 88.22685 1.000 128.48696 191 GLY C N 1
ATOM 5535 C CA . GLY C 1 191 ? 123.54835 98.76359 87.16369 1.000 128.48696 191 GLY C CA 1
ATOM 5536 C C . GLY C 1 191 ? 124.70867 97.83600 87.45107 1.000 128.48696 191 GLY C C 1
ATOM 5537 O O . GLY C 1 191 ? 125.38815 97.92797 88.47790 1.000 128.48696 191 GLY C O 1
ATOM 5538 N N . ASN C 1 192 ? 124.92340 96.90821 86.51271 1.000 134.66236 192 ASN C N 1
ATOM 5539 C CA . ASN C 1 192 ? 126.01310 95.92174 86.56251 1.000 134.66236 192 ASN C CA 1
ATOM 5540 C C . ASN C 1 192 ? 126.13382 95.25614 87.93402 1.000 134.66236 192 ASN C C 1
ATOM 5541 O O . ASN C 1 192 ? 127.22138 94.85227 88.35213 1.000 134.66236 192 ASN C O 1
ATOM 5546 N N . GLY C 1 193 ? 125.01074 95.12488 88.63986 1.000 134.26570 193 GLY C N 1
ATOM 5547 C CA . GLY C 1 193 ? 124.95744 94.45255 89.91663 1.000 134.26570 193 GLY C CA 1
ATOM 5548 C C . GLY C 1 193 ? 125.30115 95.31042 91.11908 1.000 134.26570 193 GLY C C 1
ATOM 5549 O O . GLY C 1 193 ? 124.78246 95.05994 92.21191 1.000 134.26570 193 GLY C O 1
ATOM 5550 N N . PHE C 1 194 ? 126.16212 96.31084 90.95041 1.000 126.44216 194 PHE C N 1
ATOM 5551 C CA . PHE C 1 194 ? 126.57333 97.13792 92.07736 1.000 126.44216 194 PHE C CA 1
ATOM 5552 C C . PHE C 1 194 ? 125.42358 98.01458 92.55681 1.000 126.44216 194 PHE C C 1
ATOM 5553 O O . PHE C 1 194 ? 124.68523 98.59116 91.75123 1.000 126.44216 194 PHE C O 1
ATOM 5561 N N . GLY C 1 195 ? 125.27659 98.11834 93.87526 1.000 120.84360 195 GLY C N 1
ATOM 5562 C CA . GLY C 1 195 ? 124.27975 99.01203 94.43463 1.000 120.84360 195 GLY C CA 1
ATOM 5563 C C . GLY C 1 195 ? 124.46306 99.17194 95.92582 1.000 120.84360 195 GLY C C 1
ATOM 5564 O O . GLY C 1 195 ? 125.26450 98.48159 96.55755 1.000 120.84360 195 GLY C O 1
ATOM 5565 N N . ILE C 1 196 ? 123.69535 100.10271 96.48366 1.000 111.50213 196 ILE C N 1
ATOM 5566 C CA . ILE C 1 196 ? 123.62420 100.32371 97.92022 1.000 111.50213 196 ILE C CA 1
ATOM 5567 C C . ILE C 1 196 ? 122.20646 100.01353 98.37505 1.000 111.50213 196 ILE C C 1
ATOM 5568 O O . ILE C 1 196 ? 121.23865 100.19500 97.62783 1.000 111.50213 196 ILE C O 1
ATOM 5573 N N . TYR C 1 197 ? 122.08565 99.52622 99.60661 1.000 111.49826 197 TYR C N 1
ATOM 5574 C CA . TYR C 1 197 ? 120.78739 99.15188 100.14266 1.000 111.49826 197 TYR C CA 1
ATOM 5575 C C . TYR C 1 197 ? 120.63834 99.63603 101.57487 1.000 111.49826 197 TYR C C 1
ATOM 5576 O O . TYR C 1 197 ? 121.61676 99.76492 102.31938 1.000 111.49826 197 TYR C O 1
ATOM 5585 N N . ALA C 1 198 ? 119.38401 99.89040 101.94120 1.000 90.93630 198 ALA C N 1
ATOM 5586 C CA . ALA C 1 198 ? 119.01258 100.29308 103.29262 1.000 90.93630 198 ALA C CA 1
ATOM 5587 C C . ALA C 1 198 ? 117.60033 99.80018 103.56388 1.000 90.93630 198 ALA C C 1
ATOM 5588 O O . ALA C 1 198 ? 116.65191 100.25755 102.92574 1.000 90.93630 198 ALA C O 1
ATOM 5590 N N . LYS C 1 199 ? 117.45200 98.86050 104.48819 1.000 92.59794 199 LYS C N 1
ATOM 5591 C CA . LYS C 1 199 ? 116.13672 98.35512 104.86330 1.000 92.59794 199 LYS C CA 1
ATOM 5592 C C . LYS C 1 199 ? 115.83599 98.67474 106.31773 1.000 92.59794 199 LYS C C 1
ATOM 5593 O O . LYS C 1 199 ? 116.62906 98.35178 107.20799 1.000 92.59794 199 LYS C O 1
ATOM 5599 N N . GLY C 1 200 ? 114.68797 99.29530 106.54936 1.000 92.03939 200 GLY C N 1
ATOM 5600 C CA . GLY C 1 200 ? 114.24255 99.63440 107.89249 1.000 92.03939 200 GLY C CA 1
ATOM 5601 C C . GLY C 1 200 ? 112.85381 99.08205 108.14157 1.000 92.03939 200 GLY C C 1
ATOM 5602 O O . GLY C 1 200 ? 111.96663 99.20889 107.29358 1.000 92.03939 200 GLY C O 1
ATOM 5603 N N . ALA C 1 201 ? 112.66715 98.47872 109.31283 1.000 85.47159 201 ALA C N 1
ATOM 5604 C CA . ALA C 1 201 ? 111.41581 97.81189 109.62917 1.000 85.47159 201 ALA C CA 1
ATOM 5605 C C . ALA C 1 201 ? 111.10669 97.94701 111.11273 1.000 85.47159 201 ALA C C 1
ATOM 5606 O O . ALA C 1 201 ? 112.00350 98.13069 111.94131 1.000 85.47159 201 ALA C O 1
ATOM 5608 N N . ALA C 1 202 ? 109.81840 97.84750 111.43324 1.000 86.60040 202 ALA C N 1
ATOM 5609 C CA . ALA C 1 202 ? 109.33788 97.89298 112.80538 1.000 86.60040 202 ALA C CA 1
ATOM 5610 C C . ALA C 1 202 ? 108.30269 96.79949 113.02674 1.000 86.60040 202 ALA C C 1
ATOM 5611 O O . ALA C 1 202 ? 107.52984 96.45875 112.12622 1.000 86.60040 202 ALA C O 1
ATOM 5613 N N . ALA C 1 203 ? 108.27098 96.27669 114.25083 1.000 98.27245 203 ALA C N 1
ATOM 5614 C CA . ALA C 1 203 ? 107.42034 95.14352 114.57725 1.000 98.27245 203 ALA C CA 1
ATOM 5615 C C . ALA C 1 203 ? 106.94958 95.25580 116.01897 1.000 98.27245 203 ALA C C 1
ATOM 5616 O O . ALA C 1 203 ? 107.54569 95.96012 116.83429 1.000 98.27245 203 ALA C O 1
ATOM 5618 N N . ILE C 1 204 ? 105.85728 94.55728 116.32017 1.000 118.48195 204 ILE C N 1
ATOM 5619 C CA . ILE C 1 204 ? 105.34305 94.42928 117.68074 1.000 118.48195 204 ILE C CA 1
ATOM 5620 C C . ILE C 1 204 ? 104.99304 92.96767 117.92045 1.000 118.48195 204 ILE C C 1
ATOM 5621 O O . ILE C 1 204 ? 104.52054 92.28295 117.00821 1.000 118.48195 204 ILE C O 1
ATOM 5626 N N . LEU C 1 205 ? 105.22794 92.48348 119.14259 1.000 123.53676 205 LEU C N 1
ATOM 5627 C CA . LEU C 1 205 ? 105.05042 91.07591 119.47368 1.000 123.53676 205 LEU C CA 1
ATOM 5628 C C . LEU C 1 205 ? 104.24529 90.93168 120.75821 1.000 123.53676 205 LEU C C 1
ATOM 5629 O O . LEU C 1 205 ? 104.38691 91.74138 121.67530 1.000 123.53676 205 LEU C O 1
ATOM 5634 N N . VAL C 1 206 ? 103.41262 89.89179 120.82242 1.000 122.79650 206 VAL C N 1
ATOM 5635 C CA . VAL C 1 206 ? 102.75560 89.44456 122.04597 1.000 122.79650 206 VAL C CA 1
ATOM 5636 C C . VAL C 1 206 ? 103.39076 88.12815 122.46076 1.000 122.79650 206 VAL C C 1
ATOM 5637 O O . VAL C 1 206 ? 103.65912 87.27259 121.61153 1.000 122.79650 206 VAL C O 1
ATOM 5641 N N . GLY C 1 207 ? 103.63083 87.96012 123.75844 1.000 125.63517 207 GLY C N 1
ATOM 5642 C CA . GLY C 1 207 ? 104.11020 86.68525 124.24092 1.000 125.63517 207 GLY C CA 1
ATOM 5643 C C . GLY C 1 207 ? 104.19750 86.65517 125.74838 1.000 125.63517 207 GLY C C 1
ATOM 5644 O O . GLY C 1 207 ? 103.50714 87.41117 126.43808 1.000 125.63517 207 GLY C O 1
ATOM 5645 N N . THR C 1 208 ? 105.06365 85.80037 126.27315 1.000 129.27473 208 THR C N 1
ATOM 5646 C CA . THR C 1 208 ? 105.24844 85.71206 127.71181 1.000 129.27473 208 THR C CA 1
ATOM 5647 C C . THR C 1 208 ? 106.72683 85.77763 128.05737 1.000 129.27473 208 THR C C 1
ATOM 5648 O O . THR C 1 208 ? 107.58495 85.27307 127.32283 1.000 129.27473 208 THR C O 1
ATOM 5652 N N . SER C 1 209 ? 107.00505 86.42339 129.18750 1.000 126.48277 209 SER C N 1
ATOM 5653 C CA . SER C 1 209 ? 108.35013 86.55327 129.72603 1.000 126.48277 209 SER C CA 1
ATOM 5654 C C . SER C 1 209 ? 108.36458 86.03742 131.15508 1.000 126.48277 209 SER C C 1
ATOM 5655 O O . SER C 1 209 ? 107.56732 86.47659 131.98785 1.000 126.48277 209 SER C O 1
ATOM 5658 N N . ASP C 1 210 ? 109.28389 85.12819 131.43761 1.000 137.01921 210 ASP C N 1
ATOM 5659 C CA . ASP C 1 210 ? 109.46083 84.57659 132.76909 1.000 137.01921 210 ASP C CA 1
ATOM 5660 C C . ASP C 1 210 ? 110.86779 84.87844 133.26259 1.000 137.01921 210 ASP C C 1
ATOM 5661 O O . ASP C 1 210 ? 111.80903 85.01380 132.47405 1.000 137.01921 210 ASP C O 1
ATOM 5666 N N . PHE C 1 211 ? 110.99828 85.02060 134.57707 1.000 139.60289 211 PHE C N 1
ATOM 5667 C CA . PHE C 1 211 ? 112.29532 85.27620 135.17767 1.000 139.60289 211 PHE C CA 1
ATOM 5668 C C . PHE C 1 211 ? 112.40098 84.52028 136.49091 1.000 139.60289 211 PHE C C 1
ATOM 5669 O O . PHE C 1 211 ? 111.40763 84.31783 137.19763 1.000 139.60289 211 PHE C O 1
ATOM 5677 N N . TYR C 1 212 ? 113.62521 84.10120 136.79990 1.000 149.66200 212 TYR C N 1
ATOM 5678 C CA . TYR C 1 212 ? 113.93687 83.40612 138.04199 1.000 149.66200 212 TYR C CA 1
ATOM 5679 C C . TYR C 1 212 ? 115.23665 83.97590 138.58227 1.000 149.66200 212 TYR C C 1
ATOM 5680 O O . TYR C 1 212 ? 116.24455 84.00475 137.86874 1.000 149.66200 212 TYR C O 1
ATOM 5689 N N . ASP C 1 213 ? 115.20540 84.43437 139.83223 1.000 155.52307 213 ASP C N 1
ATOM 5690 C CA . ASP C 1 213 ? 116.35176 85.02085 140.51910 1.000 155.52307 213 ASP C CA 1
ATOM 5691 C C . ASP C 1 213 ? 116.64829 84.14824 141.73445 1.000 155.52307 213 ASP C C 1
ATOM 5692 O O . ASP C 1 213 ? 115.89165 84.15396 142.71439 1.000 155.52307 213 ASP C O 1
ATOM 5697 N N . GLY C 1 214 ? 117.73758 83.38122 141.64750 1.000 158.60965 214 GLY C N 1
ATOM 5698 C CA . GLY C 1 214 ? 118.10519 82.49779 142.74136 1.000 158.60965 214 GLY C CA 1
ATOM 5699 C C . GLY C 1 214 ? 118.58628 83.23784 143.97427 1.000 158.60965 214 GLY C C 1
ATOM 5700 O O . GLY C 1 214 ? 118.21480 82.89152 145.09849 1.000 158.60965 214 GLY C O 1
ATOM 5701 N N . ILE C 1 215 ? 119.43944 84.24720 143.78806 1.000 163.67225 215 ILE C N 1
ATOM 5702 C CA . ILE C 1 215 ? 119.93282 85.00680 144.93319 1.000 163.67225 215 ILE C CA 1
ATOM 5703 C C . ILE C 1 215 ? 118.78925 85.75285 145.60638 1.000 163.67225 215 ILE C C 1
ATOM 5704 O O . ILE C 1 215 ? 118.67963 85.77123 146.83784 1.000 163.67225 215 ILE C O 1
ATOM 5709 N N . GLY C 1 216 ? 117.91187 86.36182 144.81659 1.000 166.22669 216 GLY C N 1
ATOM 5710 C CA . GLY C 1 216 ? 116.76044 87.02704 145.38198 1.000 166.22669 216 GLY C CA 1
ATOM 5711 C C . GLY C 1 216 ? 115.63169 86.12305 145.79675 1.000 166.22669 216 GLY C C 1
ATOM 5712 O O . GLY C 1 216 ? 114.62897 86.60923 146.32529 1.000 166.22669 216 GLY C O 1
ATOM 5713 N N . PHE C 1 217 ? 115.76917 84.81472 145.57161 1.000 155.69540 217 PHE C N 1
ATOM 5714 C CA . PHE C 1 217 ? 114.75467 83.82653 145.94848 1.000 155.69540 217 PHE C CA 1
ATOM 5715 C C . PHE C 1 217 ? 113.38262 84.18957 145.38408 1.000 155.69540 217 PHE C C 1
ATOM 5716 O O . PHE C 1 217 ? 112.36382 84.04274 146.05747 1.000 155.69540 217 PHE C O 1
ATOM 5724 N N . VAL C 1 218 ? 113.34431 84.65392 144.13088 1.000 150.67876 218 VAL C N 1
ATOM 5725 C CA . VAL C 1 218 ? 112.10540 85.13766 143.53015 1.000 150.67876 218 VAL C CA 1
ATOM 5726 C C . VAL C 1 218 ? 111.94507 84.55647 142.13027 1.000 150.67876 218 VAL C C 1
ATOM 5727 O O . VAL C 1 218 ? 112.90319 84.10142 141.50351 1.000 150.67876 218 VAL C O 1
ATOM 5731 N N . THR C 1 219 ? 110.70344 84.57037 141.64967 1.000 142.73356 219 THR C N 1
ATOM 5732 C CA . THR C 1 219 ? 110.39007 84.16350 140.28735 1.000 142.73356 219 THR C CA 1
ATOM 5733 C C . THR C 1 219 ? 109.09736 84.84770 139.87472 1.000 142.73356 219 THR C C 1
ATOM 5734 O O . THR C 1 219 ? 108.31181 85.28993 140.71802 1.000 142.73356 219 THR C O 1
ATOM 5738 N N . GLY C 1 220 ? 108.87919 84.91835 138.56707 1.000 136.94925 220 GLY C N 1
ATOM 5739 C CA . GLY C 1 220 ? 107.66809 85.54012 138.06602 1.000 136.94925 220 GLY C CA 1
ATOM 5740 C C . GLY C 1 220 ? 107.47431 85.29029 136.58938 1.000 136.94925 220 GLY C C 1
ATOM 5741 O O . GLY C 1 220 ? 108.40747 84.91555 135.87149 1.000 136.94925 220 GLY C O 1
ATOM 5742 N N . SER C 1 221 ? 106.23520 85.50222 136.14759 1.000 134.81958 221 SER C N 1
ATOM 5743 C CA . SER C 1 221 ? 105.85269 85.36710 134.75062 1.000 134.81958 221 SER C CA 1
ATOM 5744 C C . SER C 1 221 ? 104.85832 86.46117 134.39689 1.000 134.81958 221 SER C C 1
ATOM 5745 O O . SER C 1 221 ? 103.94383 86.76320 135.16690 1.000 134.81958 221 SER C O 1
ATOM 5748 N N . LYS C 1 222 ? 105.03956 87.03806 133.21301 1.000 133.79026 222 LYS C N 1
ATOM 5749 C CA . LYS C 1 222 ? 104.17390 88.09187 132.70882 1.000 133.79026 222 LYS C CA 1
ATOM 5750 C C . LYS C 1 222 ? 103.73870 87.74541 131.29720 1.000 133.79026 222 LYS C C 1
ATOM 5751 O O . LYS C 1 222 ? 104.51329 87.20759 130.49994 1.000 133.79026 222 LYS C O 1
ATOM 5757 N N . ASN C 1 223 ? 102.48318 88.06198 131.00208 1.000 136.03899 223 ASN C N 1
ATOM 5758 C CA . ASN C 1 223 ? 102.07067 88.25635 129.62281 1.000 136.03899 223 ASN C CA 1
ATOM 5759 C C . ASN C 1 223 ? 102.58393 89.61579 129.17005 1.000 136.03899 223 ASN C C 1
ATOM 5760 O O . ASN C 1 223 ? 102.08211 90.65651 129.60388 1.000 136.03899 223 ASN C O 1
ATOM 5765 N N . ALA C 1 224 ? 103.60957 89.60787 128.32734 1.000 136.45238 224 ALA C N 1
ATOM 5766 C CA . ALA C 1 224 ? 104.30467 90.83032 127.96187 1.000 136.45238 224 ALA C CA 1
ATOM 5767 C C . ALA C 1 224 ? 104.31493 90.98682 126.45237 1.000 136.45238 224 ALA C C 1
ATOM 5768 O O . ALA C 1 224 ? 104.41464 90.00433 125.70926 1.000 136.45238 224 ALA C O 1
ATOM 5770 N N . ILE C 1 225 ? 104.20297 92.22998 126.00509 1.000 133.94552 225 ILE C N 1
ATOM 5771 C CA . ILE C 1 225 ? 104.20472 92.55430 124.58804 1.000 133.94552 225 ILE C CA 1
ATOM 5772 C C . ILE C 1 225 ? 105.30824 93.57257 124.34297 1.000 133.94552 225 ILE C C 1
ATOM 5773 O O . ILE C 1 225 ? 105.42421 94.57238 125.06286 1.000 133.94552 225 ILE C O 1
ATOM 5778 N N . VAL C 1 226 ? 106.13088 93.29336 123.34108 1.000 123.38750 226 VAL C N 1
ATOM 5779 C CA . VAL C 1 226 ? 107.42236 93.93653 123.15246 1.000 123.38750 226 VAL C CA 1
ATOM 5780 C C . VAL C 1 226 ? 107.49852 94.46729 121.72569 1.000 123.38750 226 VAL C C 1
ATOM 5781 O O . VAL C 1 226 ? 107.26617 93.71776 120.77344 1.000 123.38750 226 VAL C O 1
ATOM 5785 N N . PRO C 1 227 ? 107.77726 95.74753 121.52557 1.000 112.92647 227 PRO C N 1
ATOM 5786 C CA . PRO C 1 227 ? 108.03391 96.26235 120.18065 1.000 112.92647 227 PRO C CA 1
ATOM 5787 C C . PRO C 1 227 ? 109.51698 96.18722 119.83575 1.000 112.92647 227 PRO C C 1
ATOM 5788 O O . PRO C 1 227 ? 110.37552 95.97616 120.69291 1.000 112.92647 227 PRO C O 1
ATOM 5792 N N . GLU C 1 228 ? 109.80072 96.37047 118.55020 1.000 101.08643 228 GLU C N 1
ATOM 5793 C CA . GLU C 1 228 ? 111.15354 96.21015 118.04449 1.000 101.08643 228 GLU C CA 1
ATOM 5794 C C . GLU C 1 228 ? 111.31832 97.03353 116.77707 1.000 101.08643 228 GLU C C 1
ATOM 5795 O O . GLU C 1 228 ? 110.36930 97.19654 116.00796 1.000 101.08643 228 GLU C O 1
ATOM 5801 N N . LEU C 1 229 ? 112.52564 97.55005 116.57426 1.000 96.29629 229 LEU C N 1
ATOM 5802 C CA . LEU C 1 229 ? 112.90070 98.17616 115.31426 1.000 96.29629 229 LEU C CA 1
ATOM 5803 C C . LEU C 1 229 ? 114.22474 97.60578 114.83962 1.000 96.29629 229 LEU C C 1
ATOM 5804 O O . LEU C 1 229 ? 115.10209 97.29477 115.64884 1.000 96.29629 229 LEU C O 1
ATOM 5809 N N . GLU C 1 230 ? 114.37275 97.48394 113.52480 1.000 96.03160 230 GLU C N 1
ATOM 5810 C CA . GLU C 1 230 ? 115.63751 97.08389 112.93291 1.000 96.03160 230 GLU C CA 1
ATOM 5811 C C . GLU C 1 230 ? 115.91278 97.93547 111.70417 1.000 96.03160 230 GLU C C 1
ATOM 5812 O O . GLU C 1 230 ? 114.99177 98.43100 111.04860 1.000 96.03160 230 GLU C O 1
ATOM 5818 N N . ALA C 1 231 ? 117.19759 98.11190 111.40880 1.000 101.38336 231 ALA C N 1
ATOM 5819 C CA . ALA C 1 231 ? 117.60980 98.92182 110.27126 1.000 101.38336 231 ALA C CA 1
ATOM 5820 C C . ALA C 1 231 ? 119.00692 98.49542 109.85554 1.000 101.38336 231 ALA C C 1
ATOM 5821 O O . ALA C 1 231 ? 119.90303 98.39419 110.69789 1.000 101.38336 231 ALA C O 1
ATOM 5823 N N . LYS C 1 232 ? 119.18336 98.23545 108.56358 1.000 103.30725 232 LYS C N 1
ATOM 5824 C CA . LYS C 1 232 ? 120.43532 97.70927 108.04319 1.000 103.30725 232 LYS C CA 1
ATOM 5825 C C . LYS C 1 232 ? 120.81335 98.44687 106.76922 1.000 103.30725 232 LYS C C 1
ATOM 5826 O O . LYS C 1 232 ? 119.96311 98.69464 105.91130 1.000 103.30725 232 LYS C O 1
ATOM 5832 N N . LEU C 1 233 ? 122.09342 98.79017 106.64891 1.000 111.43974 233 LEU C N 1
ATOM 5833 C CA . LEU C 1 233 ? 122.61513 99.50107 105.49172 1.000 111.43974 233 LEU C CA 1
ATOM 5834 C C . LEU C 1 233 ? 123.77695 98.71910 104.89683 1.000 111.43974 233 LEU C C 1
ATOM 5835 O O . LEU C 1 233 ? 124.32756 97.81819 105.53128 1.000 111.43974 233 LEU C O 1
ATOM 5840 N N . GLY C 1 234 ? 124.14188 99.05800 103.66635 1.000 121.07976 234 GLY C N 1
ATOM 5841 C CA . GLY C 1 234 ? 125.36925 98.51021 103.11214 1.000 121.07976 234 GLY C CA 1
ATOM 5842 C C . GLY C 1 234 ? 125.33848 98.48637 101.59291 1.000 121.07976 234 GLY C C 1
ATOM 5843 O O . GLY C 1 234 ? 124.63055 99.26601 100.96028 1.000 121.07976 234 GLY C O 1
ATOM 5844 N N . ALA C 1 235 ? 126.10414 97.54629 101.03465 1.000 126.26292 235 ALA C N 1
ATOM 5845 C CA . ALA C 1 235 ? 126.30499 97.44559 99.59685 1.000 126.26292 235 ALA C CA 1
ATOM 5846 C C . ALA C 1 235 ? 126.02448 96.02773 99.11168 1.000 126.26292 235 ALA C C 1
ATOM 5847 O O . ALA C 1 235 ? 126.10749 95.05173 99.86747 1.000 126.26292 235 ALA C O 1
ATOM 5849 N N . ASP C 1 236 ? 125.69425 95.93563 97.82168 1.000 134.01206 236 ASP C N 1
ATOM 5850 C CA . ASP C 1 236 ? 125.33070 94.68696 97.16940 1.000 134.01206 236 ASP C CA 1
ATOM 5851 C C . ASP C 1 236 ? 125.98250 94.60918 95.79615 1.000 134.01206 236 ASP C C 1
ATOM 5852 O O . ASP C 1 236 ? 126.18806 95.62665 95.12596 1.000 134.01206 236 ASP C O 1
ATOM 5857 N N . TYR C 1 237 ? 126.28306 93.38071 95.37901 1.000 137.26553 237 TYR C N 1
ATOM 5858 C CA . TYR C 1 237 ? 126.74216 93.07769 94.03154 1.000 137.26553 237 TYR C CA 1
ATOM 5859 C C . TYR C 1 237 ? 125.87569 91.95947 93.47620 1.000 137.26553 237 TYR C C 1
ATOM 5860 O O . TYR C 1 237 ? 125.51335 91.03030 94.20113 1.000 137.26553 237 TYR C O 1
ATOM 5869 N N . THR C 1 238 ? 125.54649 92.05223 92.19020 1.000 138.91539 238 THR C N 1
ATOM 5870 C CA . THR C 1 238 ? 124.76952 91.02913 91.50779 1.000 138.91539 238 THR C CA 1
ATOM 5871 C C . THR C 1 238 ? 125.44852 90.65220 90.19896 1.000 138.91539 238 THR C C 1
ATOM 5872 O O . THR C 1 238 ? 126.05957 91.49030 89.53082 1.000 138.91539 238 THR C O 1
ATOM 5876 N N . TYR C 1 239 ? 125.33916 89.37566 89.84309 1.000 148.63353 239 TYR C N 1
ATOM 5877 C CA . TYR C 1 239 ? 125.86666 88.86520 88.58858 1.000 148.63353 239 TYR C CA 1
ATOM 5878 C C . TYR C 1 239 ? 124.81864 87.95521 87.96294 1.000 148.63353 239 TYR C C 1
ATOM 5879 O O . TYR C 1 239 ? 124.09828 87.23560 88.66880 1.000 148.63353 239 TYR C O 1
ATOM 5888 N N . ALA C 1 240 ? 124.73748 88.00032 86.63403 1.000 146.24216 240 ALA C N 1
ATOM 5889 C CA . ALA C 1 240 ? 123.66286 87.35814 85.88466 1.000 146.24216 240 ALA C CA 1
ATOM 5890 C C . ALA C 1 240 ? 124.02991 85.90743 85.59572 1.000 146.24216 240 ALA C C 1
ATOM 5891 O O . ALA C 1 240 ? 125.00943 85.63228 84.89531 1.000 146.24216 240 ALA C O 1
ATOM 5893 N N . MET C 1 241 ? 123.23944 84.98457 86.12995 1.000 147.57453 241 MET C N 1
ATOM 5894 C CA . MET C 1 241 ? 123.37265 83.56717 85.83684 1.000 147.57453 241 MET C CA 1
ATOM 5895 C C . MET C 1 241 ? 122.51567 83.19178 84.63432 1.000 147.57453 241 MET C C 1
ATOM 5896 O O . MET C 1 241 ? 121.56251 83.88697 84.27506 1.000 147.57453 241 MET C O 1
ATOM 5901 N N . ALA C 1 242 ? 122.87164 82.06924 84.00810 1.000 147.73897 242 ALA C N 1
ATOM 5902 C CA . ALA C 1 242 ? 121.97245 81.46767 83.03198 1.000 147.73897 242 ALA C CA 1
ATOM 5903 C C . ALA C 1 242 ? 120.74435 80.87875 83.71201 1.000 147.73897 242 ALA C C 1
ATOM 5904 O O . ALA C 1 242 ? 119.67542 80.79084 83.09732 1.000 147.73897 242 ALA C O 1
ATOM 5906 N N . GLN C 1 243 ? 120.88086 80.46958 84.97499 1.000 142.39085 243 GLN C N 1
ATOM 5907 C CA . GLN C 1 243 ? 119.75825 79.94427 85.73931 1.000 142.39085 243 GLN C CA 1
ATOM 5908 C C . GLN C 1 243 ? 119.00948 81.02587 86.50638 1.000 142.39085 243 GLN C C 1
ATOM 5909 O O . GLN C 1 243 ? 117.84792 80.81468 86.86926 1.000 142.39085 243 GLN C O 1
ATOM 5915 N N . GLY C 1 244 ? 119.64049 82.17006 86.76105 1.000 141.70836 244 GLY C N 1
ATOM 5916 C CA . GLY C 1 244 ? 119.02385 83.21150 87.55964 1.000 141.70836 244 GLY C CA 1
ATOM 5917 C C . GLY C 1 244 ? 119.94679 84.37992 87.83876 1.000 141.70836 244 GLY C C 1
ATOM 5918 O O . GLY C 1 244 ? 120.55898 84.93098 86.92035 1.000 141.70836 244 GLY C O 1
ATOM 5919 N N . ASP C 1 245 ? 120.03301 84.78108 89.10500 1.000 142.19899 245 ASP C N 1
ATOM 5920 C CA . ASP C 1 245 ? 120.92250 85.85091 89.53500 1.000 142.19899 245 ASP C CA 1
ATOM 5921 C C . ASP C 1 245 ? 121.61195 85.45201 90.83256 1.000 142.19899 245 ASP C C 1
ATOM 5922 O O . ASP C 1 245 ? 121.06070 84.69629 91.64041 1.000 142.19899 245 ASP C O 1
ATOM 5927 N N . LEU C 1 246 ? 122.82703 85.96558 91.03013 1.000 135.54033 246 LEU C N 1
ATOM 5928 C CA . LEU C 1 246 ? 123.59248 85.68643 92.23957 1.000 135.54033 246 LEU C CA 1
ATOM 5929 C C . LEU C 1 246 ? 124.05110 87.00578 92.84131 1.000 135.54033 246 LEU C C 1
ATOM 5930 O O . LEU C 1 246 ? 124.66162 87.82327 92.14870 1.000 135.54033 246 LEU C O 1
ATOM 5935 N N . THR C 1 247 ? 123.77864 87.20601 94.13049 1.000 138.19539 247 THR C N 1
ATOM 5936 C CA . THR C 1 247 ? 124.06946 88.45869 94.80900 1.000 138.19539 247 THR C CA 1
ATOM 5937 C C . THR C 1 247 ? 124.91314 88.19420 96.04569 1.000 138.19539 247 THR C C 1
ATOM 5938 O O . THR C 1 247 ? 124.71119 87.20029 96.74819 1.000 138.19539 247 THR C O 1
ATOM 5942 N N . LEU C 1 248 ? 125.85898 89.09083 96.29981 1.000 137.15826 248 LEU C N 1
ATOM 5943 C CA . LEU C 1 248 ? 126.61041 89.12482 97.54621 1.000 137.15826 248 LEU C CA 1
ATOM 5944 C C . LEU C 1 248 ? 126.33469 90.45303 98.23393 1.000 137.15826 248 LEU C C 1
ATOM 5945 O O . LEU C 1 248 ? 126.38839 91.50980 97.59525 1.000 137.15826 248 LEU C O 1
ATOM 5950 N N . ASP C 1 249 ? 126.02650 90.40244 99.52720 1.000 131.28729 249 ASP C N 1
ATOM 5951 C CA . ASP C 1 249 ? 125.69870 91.61024 100.27109 1.000 131.28729 249 ASP C CA 1
ATOM 5952 C C . ASP C 1 249 ? 126.60005 91.74500 101.48853 1.000 131.28729 249 ASP C C 1
ATOM 5953 O O . ASP C 1 249 ? 126.88405 90.76180 102.18057 1.000 131.28729 249 ASP C O 1
ATOM 5958 N N . VAL C 1 250 ? 127.06831 92.96885 101.72768 1.000 125.28837 250 VAL C N 1
ATOM 5959 C CA . VAL C 1 250 ? 127.86688 93.29369 102.90297 1.000 125.28837 250 VAL C CA 1
ATOM 5960 C C . VAL C 1 250 ? 127.26850 94.53221 103.55353 1.000 125.28837 250 VAL C C 1
ATOM 5961 O O . VAL C 1 250 ? 127.13911 95.57838 102.90689 1.000 125.28837 250 VAL C O 1
ATOM 5965 N N . GLY C 1 251 ? 126.90215 94.41843 104.83099 1.000 123.18572 251 GLY C N 1
ATOM 5966 C CA . GLY C 1 251 ? 126.21563 95.51417 105.48167 1.000 123.18572 251 GLY C CA 1
ATOM 5967 C C . GLY C 1 251 ? 126.48509 95.58398 106.96759 1.000 123.18572 251 GLY C C 1
ATOM 5968 O O . GLY C 1 251 ? 127.10835 94.70379 107.56125 1.000 123.18572 251 GLY C O 1
ATOM 5969 N N . TYR C 1 252 ? 126.01151 96.67917 107.55112 1.000 119.27893 252 TYR C N 1
ATOM 5970 C CA . TYR C 1 252 ? 126.00320 96.90888 108.98820 1.000 119.27893 252 TYR C CA 1
ATOM 5971 C C . TYR C 1 252 ? 124.54865 97.03088 109.41850 1.000 119.27893 252 TYR C C 1
ATOM 5972 O O . TYR C 1 252 ? 123.78382 97.78767 108.80968 1.000 119.27893 252 TYR C O 1
ATOM 5981 N N . MET C 1 253 ? 124.15976 96.28073 110.44806 1.000 114.40910 253 MET C N 1
ATOM 5982 C CA . MET C 1 253 ? 122.77676 96.23109 110.89032 1.000 114.40910 253 MET C CA 1
ATOM 5983 C C . MET C 1 253 ? 122.67934 96.56839 112.36995 1.000 114.40910 253 MET C C 1
ATOM 5984 O O . MET C 1 253 ? 123.61392 96.33671 113.14498 1.000 114.40910 253 MET C O 1
ATOM 5989 N N . TRP C 1 254 ? 121.53517 97.13301 112.74668 1.000 115.79136 254 TRP C N 1
ATOM 5990 C CA . TRP C 1 254 ? 121.19268 97.38714 114.13348 1.000 115.79136 254 TRP C CA 1
ATOM 5991 C C . TRP C 1 254 ? 119.75903 96.93376 114.36005 1.000 115.79136 254 TRP C C 1
ATOM 5992 O O . TRP C 1 254 ? 118.93985 96.94404 113.43636 1.000 115.79136 254 TRP C O 1
ATOM 6003 N N . PHE C 1 255 ? 119.45330 96.54971 115.59655 1.000 107.84608 255 PHE C N 1
ATOM 6004 C CA . PHE C 1 255 ? 118.09158 96.15784 115.93438 1.000 107.84608 255 PHE C CA 1
ATOM 6005 C C . PHE C 1 255 ? 117.91478 96.20834 117.44429 1.000 107.84608 255 PHE C C 1
ATOM 6006 O O . PHE C 1 255 ? 118.88637 96.17499 118.20149 1.000 107.84608 255 PHE C O 1
ATOM 6014 N N . ASN C 1 256 ? 116.65537 96.30407 117.87051 1.000 106.75715 256 ASN C N 1
ATOM 6015 C CA . ASN C 1 256 ? 116.35193 96.51225 119.28133 1.000 106.75715 256 ASN C CA 1
ATOM 6016 C C . ASN C 1 256 ? 114.92844 96.07126 119.58290 1.000 106.75715 256 ASN C C 1
ATOM 6017 O O . ASN C 1 256 ? 113.99413 96.45988 118.87390 1.000 106.75715 256 ASN C O 1
ATOM 6022 N N . TYR C 1 257 ? 114.77559 95.28143 120.64650 1.000 109.39087 257 TYR C N 1
ATOM 6023 C CA . TYR C 1 257 ? 113.48969 94.94881 121.24704 1.000 109.39087 257 TYR C CA 1
ATOM 6024 C C . TYR C 1 257 ? 113.39857 95.66896 122.58777 1.000 109.39087 257 TYR C C 1
ATOM 6025 O O . TYR C 1 257 ? 114.24993 95.46218 123.46365 1.000 109.39087 257 TYR C O 1
ATOM 6034 N N . PHE C 1 258 ? 112.37041 96.49900 122.75124 1.000 120.69229 258 PHE C N 1
ATOM 6035 C CA . PHE C 1 258 ? 112.14950 97.17293 124.02432 1.000 120.69229 258 PHE C CA 1
ATOM 6036 C C . PHE C 1 258 ? 111.72433 96.18733 125.10355 1.000 120.69229 258 PHE C C 1
ATOM 6037 O O . PHE C 1 258 ? 110.95664 95.25850 124.84664 1.000 120.69229 258 PHE C O 1
ATOM 6045 N N . ASN C 1 259 ? 112.21827 96.41861 126.31993 1.000 128.34858 259 ASN C N 1
ATOM 6046 C CA . ASN C 1 259 ? 111.82247 95.69498 127.53388 1.000 128.34858 259 ASN C CA 1
ATOM 6047 C C . ASN C 1 259 ? 111.63796 94.19920 127.28684 1.000 128.34858 259 ASN C C 1
ATOM 6048 O O . ASN C 1 259 ? 110.59467 93.61260 127.57944 1.000 128.34858 259 ASN C O 1
ATOM 6053 N N . ALA C 1 260 ? 112.68324 93.57332 126.74384 1.000 130.85628 260 ALA C N 1
ATOM 6054 C CA . ALA C 1 260 ? 112.61581 92.14163 126.47032 1.000 130.85628 260 ALA C CA 1
ATOM 6055 C C . ALA C 1 260 ? 112.59678 91.32283 127.75690 1.000 130.85628 260 ALA C C 1
ATOM 6056 O O . ALA C 1 260 ? 111.74162 90.44615 127.92654 1.000 130.85628 260 ALA C O 1
ATOM 6058 N N . MET C 1 261 ? 113.51943 91.59489 128.67552 1.000 138.21020 261 MET C N 1
ATOM 6059 C CA . MET C 1 261 ? 113.64722 90.83374 129.90991 1.000 138.21020 261 MET C CA 1
ATOM 6060 C C . MET C 1 261 ? 113.62948 91.77078 131.11072 1.000 138.21020 261 MET C C 1
ATOM 6061 O O . MET C 1 261 ? 113.58380 92.99616 130.97488 1.000 138.21020 261 MET C O 1
ATOM 6066 N N . HIS C 1 262 ? 113.66660 91.17057 132.29961 1.000 140.35960 262 HIS C N 1
ATOM 6067 C CA . HIS C 1 262 ? 113.48579 91.90892 133.54134 1.000 140.35960 262 HIS C CA 1
ATOM 6068 C C . HIS C 1 262 ? 113.77037 91.00197 134.73193 1.000 140.35960 262 HIS C C 1
ATOM 6069 O O . HIS C 1 262 ? 113.39842 89.82610 134.72601 1.000 140.35960 262 HIS C O 1
ATOM 6076 N N . ASN C 1 263 ? 114.42430 91.56438 135.74805 1.000 144.99993 263 ASN C N 1
ATOM 6077 C CA . ASN C 1 263 ? 114.77716 90.86567 136.97826 1.000 144.99993 263 ASN C CA 1
ATOM 6078 C C . ASN C 1 263 ? 115.27733 91.87815 137.99870 1.000 144.99993 263 ASN C C 1
ATOM 6079 O O . ASN C 1 263 ? 115.97744 92.83360 137.65148 1.000 144.99993 263 ASN C O 1
ATOM 6084 N N . THR C 1 264 ? 114.90837 91.65296 139.26031 1.000 138.46583 264 THR C N 1
ATOM 6085 C CA . THR C 1 264 ? 115.36130 92.47780 140.37288 1.000 138.46583 264 THR C CA 1
ATOM 6086 C C . THR C 1 264 ? 116.83779 92.28071 140.69988 1.000 138.46583 264 THR C C 1
ATOM 6087 O O . THR C 1 264 ? 117.40320 93.09220 141.44170 1.000 138.46583 264 THR C O 1
ATOM 6091 N N . ALA C 1 265 ? 117.47499 91.23917 140.15620 1.000 141.26344 265 ALA C N 1
ATOM 6092 C CA . ALA C 1 265 ? 118.86812 90.95752 140.49276 1.000 141.26344 265 ALA C CA 1
ATOM 6093 C C . ALA C 1 265 ? 119.77800 92.12102 140.12359 1.000 141.26344 265 ALA C C 1
ATOM 6094 O O . ALA C 1 265 ? 120.65278 92.50845 140.90712 1.000 141.26344 265 ALA C O 1
ATOM 6096 N N . THR C 1 266 ? 119.58665 92.69184 138.93892 1.000 135.71876 266 THR C N 1
ATOM 6097 C CA . THR C 1 266 ? 120.39750 93.81869 138.51344 1.000 135.71876 266 THR C CA 1
ATOM 6098 C C . THR C 1 266 ? 120.03029 95.06928 139.30860 1.000 135.71876 266 THR C C 1
ATOM 6099 O O . THR C 1 266 ? 119.06249 95.09654 140.07499 1.000 135.71876 266 THR C O 1
ATOM 6103 N N . ASN C 1 267 ? 120.83366 96.11782 139.11939 1.000 136.44132 267 ASN C N 1
ATOM 6104 C CA . ASN C 1 267 ? 120.59352 97.37028 139.82686 1.000 136.44132 267 ASN C CA 1
ATOM 6105 C C . ASN C 1 267 ? 119.22449 97.93810 139.48085 1.000 136.44132 267 ASN C C 1
ATOM 6106 O O . ASN C 1 267 ? 118.51484 98.44870 140.35543 1.000 136.44132 267 ASN C O 1
ATOM 6111 N N . GLY C 1 268 ? 118.83711 97.85589 138.21438 1.000 137.83566 268 GLY C N 1
ATOM 6112 C CA . GLY C 1 268 ? 117.51571 98.24881 137.77844 1.000 137.83566 268 GLY C CA 1
ATOM 6113 C C . GLY C 1 268 ? 116.52326 97.11008 137.87387 1.000 137.83566 268 GLY C C 1
ATOM 6114 O O . GLY C 1 268 ? 116.73760 96.11594 138.57212 1.000 137.83566 268 GLY C O 1
ATOM 6115 N N . LEU C 1 269 ? 115.41228 97.26435 137.15355 1.000 128.21090 269 LEU C N 1
ATOM 6116 C CA . LEU C 1 269 ? 114.34116 96.27526 137.14519 1.000 128.21090 269 LEU C CA 1
ATOM 6117 C C . LEU C 1 269 ? 114.22542 95.56180 135.80455 1.000 128.21090 269 LEU C C 1
ATOM 6118 O O . LEU C 1 269 ? 114.14572 94.33248 135.76338 1.000 128.21090 269 LEU C O 1
ATOM 6123 N N . GLU C 1 270 ? 114.21127 96.30259 134.70149 1.000 136.01556 270 GLU C N 1
ATOM 6124 C CA . GLU C 1 270 ? 113.94784 95.74357 133.38394 1.000 136.01556 270 GLU C CA 1
ATOM 6125 C C . GLU C 1 270 ? 114.99991 96.21400 132.39198 1.000 136.01556 270 GLU C C 1
ATOM 6126 O O . GLU C 1 270 ? 115.52079 97.32583 132.50836 1.000 136.01556 270 GLU C O 1
ATOM 6132 N N . THR C 1 271 ? 115.28925 95.37540 131.40031 1.000 132.42269 271 THR C N 1
ATOM 6133 C CA . THR C 1 271 ? 116.32362 95.65733 130.41496 1.000 132.42269 271 THR C CA 1
ATOM 6134 C C . THR C 1 271 ? 115.71958 95.83743 129.02975 1.000 132.42269 271 THR C C 1
ATOM 6135 O O . THR C 1 271 ? 114.91092 95.01707 128.58308 1.000 132.42269 271 THR C O 1
ATOM 6139 N N . ASP C 1 272 ? 116.10415 96.92224 128.36603 1.000 127.34277 272 ASP C N 1
ATOM 6140 C CA . ASP C 1 272 ? 115.91886 97.03511 126.92752 1.000 127.34277 272 ASP C CA 1
ATOM 6141 C C . ASP C 1 272 ? 117.00341 96.22563 126.22904 1.000 127.34277 272 ASP C C 1
ATOM 6142 O O . ASP C 1 272 ? 118.18579 96.34082 126.56550 1.000 127.34277 272 ASP C O 1
ATOM 6147 N N . PHE C 1 273 ? 116.61262 95.40437 125.25967 1.000 116.52314 273 PHE C N 1
ATOM 6148 C CA . PHE C 1 273 ? 117.55490 94.51830 124.59248 1.000 116.52314 273 PHE C CA 1
ATOM 6149 C C . PHE C 1 273 ? 117.82455 95.03753 123.18993 1.000 116.52314 273 PHE C C 1
ATOM 6150 O O . PHE C 1 273 ? 116.91368 95.52667 122.51946 1.000 116.52314 273 PHE C O 1
ATOM 6158 N N . ALA C 1 274 ? 119.07316 94.93730 122.74411 1.000 111.54224 274 ALA C N 1
ATOM 6159 C CA . ALA C 1 274 ? 119.39529 95.38204 121.39654 1.000 111.54224 274 ALA C CA 1
ATOM 6160 C C . ALA C 1 274 ? 120.67130 94.69751 120.93924 1.000 111.54224 274 ALA C C 1
ATOM 6161 O O . ALA C 1 274 ? 121.31708 93.97232 121.69571 1.000 111.54224 274 ALA C O 1
ATOM 6163 N N . ALA C 1 275 ? 121.02411 94.94032 119.68086 1.000 114.18681 275 ALA C N 1
ATOM 6164 C CA . ALA C 1 275 ? 122.28858 94.46978 119.13953 1.000 114.18681 275 ALA C CA 1
ATOM 6165 C C . ALA C 1 275 ? 122.62589 95.26817 117.89063 1.000 114.18681 275 ALA C C 1
ATOM 6166 O O . ALA C 1 275 ? 121.76310 95.90243 117.27523 1.000 114.18681 275 ALA C O 1
ATOM 6168 N N . SER C 1 276 ? 123.90699 95.23165 117.53896 1.000 117.78687 276 SER C N 1
ATOM 6169 C CA . SER C 1 276 ? 124.41656 95.86763 116.33451 1.000 117.78687 276 SER C CA 1
ATOM 6170 C C . SER C 1 276 ? 125.64077 95.09830 115.86541 1.000 117.78687 276 SER C C 1
ATOM 6171 O O . SER C 1 276 ? 126.42507 94.61164 116.68455 1.000 117.78687 276 SER C O 1
ATOM 6174 N N . GLY C 1 277 ? 125.79635 94.98506 114.54943 1.000 124.66796 277 GLY C N 1
ATOM 6175 C CA . GLY C 1 277 ? 126.93760 94.29706 113.99540 1.000 124.66796 277 GLY C CA 1
ATOM 6176 C C . GLY C 1 277 ? 126.94314 94.23180 112.48277 1.000 124.66796 277 GLY C C 1
ATOM 6177 O O . GLY C 1 277 ? 125.92462 94.44477 111.81973 1.000 124.66796 277 GLY C O 1
ATOM 6178 N N . PRO C 1 278 ? 128.10885 93.95891 111.90554 1.000 125.30465 278 PRO C N 1
ATOM 6179 C CA . PRO C 1 278 ? 128.18357 93.73521 110.45917 1.000 125.30465 278 PRO C CA 1
ATOM 6180 C C . PRO C 1 278 ? 127.64364 92.36179 110.09258 1.000 125.30465 278 PRO C C 1
ATOM 6181 O O . PRO C 1 278 ? 127.35080 91.52112 110.94256 1.000 125.30465 278 PRO C O 1
ATOM 6185 N N . TYR C 1 279 ? 127.50911 92.14534 108.78931 1.000 120.11783 279 TYR C N 1
ATOM 6186 C CA . TYR C 1 279 ? 127.08558 90.85179 108.27506 1.000 120.11783 279 TYR C CA 1
ATOM 6187 C C . TYR C 1 279 ? 127.37905 90.79110 106.78506 1.000 120.11783 279 TYR C C 1
ATOM 6188 O O . TYR C 1 279 ? 127.35110 91.81050 106.08592 1.000 120.11783 279 TYR C O 1
ATOM 6197 N N . ILE C 1 280 ? 127.68156 89.58379 106.31686 1.000 132.12437 280 ILE C N 1
ATOM 6198 C CA . ILE C 1 280 ? 128.02155 89.34497 104.91845 1.000 132.12437 280 ILE C CA 1
ATOM 6199 C C . ILE C 1 280 ? 127.34984 88.05214 104.48198 1.000 132.12437 280 ILE C C 1
ATOM 6200 O O . ILE C 1 280 ? 127.38017 87.05434 105.21025 1.000 132.12437 280 ILE C O 1
ATOM 6205 N N . GLY C 1 281 ? 126.73010 88.06927 103.30377 1.000 138.25799 281 GLY C N 1
ATOM 6206 C CA . GLY C 1 281 ? 125.96784 86.91866 102.87113 1.000 138.25799 281 GLY C CA 1
ATOM 6207 C C . GLY C 1 281 ? 125.84066 86.81853 101.36680 1.000 138.25799 281 GLY C C 1
ATOM 6208 O O . GLY C 1 281 ? 126.26628 87.69899 100.61520 1.000 138.25799 281 GLY C O 1
ATOM 6209 N N . LEU C 1 282 ? 125.22097 85.71997 100.94251 1.000 136.55163 282 LEU C N 1
ATOM 6210 C CA . LEU C 1 282 ? 125.02952 85.38041 99.54128 1.000 136.55163 282 LEU C CA 1
ATOM 6211 C C . LEU C 1 282 ? 123.58156 84.96495 99.33008 1.000 136.55163 282 LEU C C 1
ATOM 6212 O O . LEU C 1 282 ? 123.05534 84.13428 100.07910 1.000 136.55163 282 LEU C O 1
ATOM 6217 N N . LYS C 1 283 ? 122.94632 85.53786 98.30938 1.000 131.28335 283 LYS C N 1
ATOM 6218 C CA . LYS C 1 283 ? 121.56659 85.22694 97.95355 1.000 131.28335 283 LYS C CA 1
ATOM 6219 C C . LYS C 1 283 ? 121.51916 84.82756 96.48753 1.000 131.28335 283 LYS C C 1
ATOM 6220 O O . LYS C 1 283 ? 121.95297 85.58994 95.61996 1.000 131.28335 283 LYS C O 1
ATOM 6226 N N . TYR C 1 284 ? 120.98060 83.64739 96.20702 1.000 135.71009 284 TYR C N 1
ATOM 6227 C CA . TYR C 1 284 ? 120.83536 83.16372 94.84256 1.000 135.71009 284 TYR C CA 1
ATOM 6228 C C . TYR C 1 284 ? 119.35863 83.04601 94.50872 1.000 135.71009 284 TYR C C 1
ATOM 6229 O O . TYR C 1 284 ? 118.59339 82.45147 95.27457 1.000 135.71009 284 TYR C O 1
ATOM 6238 N N . VAL C 1 285 ? 118.96390 83.59658 93.36393 1.000 133.08429 285 VAL C N 1
ATOM 6239 C CA . VAL C 1 285 ? 117.60268 83.46865 92.86007 1.000 133.08429 285 VAL C CA 1
ATOM 6240 C C . VAL C 1 285 ? 117.64723 82.62944 91.59060 1.000 133.08429 285 VAL C C 1
ATOM 6241 O O . VAL C 1 285 ? 118.35348 82.97483 90.63283 1.000 133.08429 285 VAL C O 1
ATOM 6245 N N . GLY C 1 286 ? 116.90632 81.52940 91.59403 1.000 136.02041 286 GLY C N 1
ATOM 6246 C CA . GLY C 1 286 ? 116.81013 80.64849 90.44585 1.000 136.02041 286 GLY C CA 1
ATOM 6247 C C . GLY C 1 286 ? 115.45549 80.78595 89.77060 1.000 136.02041 286 GLY C C 1
ATOM 6248 O O . GLY C 1 286 ? 114.40863 80.67690 90.41712 1.000 136.02041 286 GLY C O 1
ATOM 6249 N N . ASN C 1 287 ? 115.49868 81.02776 88.46454 1.000 137.12290 287 ASN C N 1
ATOM 6250 C CA . ASN C 1 287 ? 114.28721 81.17018 87.67304 1.000 137.12290 287 ASN C CA 1
ATOM 6251 C C . ASN C 1 287 ? 113.58769 79.82565 87.51265 1.000 137.12290 287 ASN C C 1
ATOM 6252 O O . ASN C 1 287 ? 114.20481 78.76143 87.60552 1.000 137.12290 287 ASN C O 1
ATOM 6257 N N . VAL C 1 288 ? 112.28298 79.88395 87.26947 1.000 138.59026 288 VAL C N 1
ATOM 6258 C CA . VAL C 1 288 ? 111.49212 78.68099 87.05064 1.000 138.59026 288 VAL C CA 1
ATOM 6259 C C . VAL C 1 288 ? 110.67744 78.82778 85.77084 1.000 138.59026 288 VAL C C 1
ATOM 6260 O O . VAL C 1 288 ? 110.05013 79.86036 85.53851 1.000 138.59026 288 VAL C O 1
ATOM 6265 N N . CYS D 2 42 ? 93.53350 144.93466 94.88054 1.000 94.46424 42 CYS D N 1
ATOM 6266 C CA . CYS D 2 42 ? 94.02597 143.58583 95.13106 1.000 94.46424 42 CYS D CA 1
ATOM 6267 C C . CYS D 2 42 ? 93.73172 142.66658 93.95142 1.000 94.46424 42 CYS D C 1
ATOM 6268 O O . CYS D 2 42 ? 94.34678 141.61141 93.80733 1.000 94.46424 42 CYS D O 1
ATOM 6271 N N . PHE D 2 43 ? 92.78524 143.07538 93.10833 1.000 88.14506 43 PHE D N 1
ATOM 6272 C CA . PHE D 2 43 ? 92.39156 142.26673 91.95724 1.000 88.14506 43 PHE D CA 1
ATOM 6273 C C . PHE D 2 43 ? 91.78219 143.19344 90.91506 1.000 88.14506 43 PHE D C 1
ATOM 6274 O O . PHE D 2 43 ? 90.68337 143.71598 91.12298 1.000 88.14506 43 PHE D O 1
ATOM 6282 N N . HIS D 2 44 ? 92.48781 143.39767 89.81292 1.000 87.84673 44 HIS D N 1
ATOM 6283 C CA . HIS D 2 44 ? 91.94427 144.20220 88.72853 1.000 87.84673 44 HIS D CA 1
ATOM 6284 C C . HIS D 2 44 ? 90.77497 143.45351 88.09716 1.000 87.84673 44 HIS D C 1
ATOM 6285 O O . HIS D 2 44 ? 90.92107 142.27897 87.74391 1.000 87.84673 44 HIS D O 1
ATOM 6292 N N . PRO D 2 45 ? 89.60699 144.07559 87.96593 1.000 83.41742 45 PRO D N 1
ATOM 6293 C CA . PRO D 2 45 ? 88.40784 143.34072 87.52875 1.000 83.41742 45 PRO D CA 1
ATOM 6294 C C . PRO D 2 45 ? 88.58044 142.67888 86.16961 1.000 83.41742 45 PRO D C 1
ATOM 6295 O O . PRO D 2 45 ? 88.42736 141.45318 86.06317 1.000 83.41742 45 PRO D O 1
ATOM 6299 N N . PRO D 2 46 ? 88.90534 143.42932 85.09636 1.000 80.37181 46 PRO D N 1
ATOM 6300 C CA . PRO D 2 46 ? 88.81887 142.82703 83.75976 1.000 80.37181 46 PRO D CA 1
ATOM 6301 C C . PRO D 2 46 ? 90.03250 141.98589 83.39066 1.000 80.37181 46 PRO D C 1
ATOM 6302 O O . PRO D 2 46 ? 90.98358 142.49219 82.78761 1.000 80.37181 46 PRO D O 1
ATOM 6306 N N . TYR D 2 47 ? 90.01838 140.70951 83.77261 1.000 79.15514 47 TYR D N 1
ATOM 6307 C CA . TYR D 2 47 ? 91.03817 139.68958 83.50894 1.000 79.15514 47 TYR D CA 1
ATOM 6308 C C . TYR D 2 47 ? 92.26992 139.85470 84.39052 1.000 79.15514 47 TYR D C 1
ATOM 6309 O O . TYR D 2 47 ? 93.22550 139.08113 84.22803 1.000 79.15514 47 TYR D O 1
ATOM 6318 N N . ASN D 2 48 ? 92.29833 140.83628 85.29162 1.000 84.73662 48 ASN D N 1
ATOM 6319 C CA . ASN D 2 48 ? 93.37525 140.97497 86.27168 1.000 84.73662 48 ASN D CA 1
ATOM 6320 C C . ASN D 2 48 ? 94.74074 141.04188 85.59434 1.000 84.73662 48 ASN D C 1
ATOM 6321 O O . ASN D 2 48 ? 95.70904 140.41663 86.03125 1.000 84.73662 48 ASN D O 1
ATOM 6326 N N . ASN D 2 49 ? 94.80992 141.79566 84.49883 1.000 83.73373 49 ASN D N 1
ATOM 6327 C CA . ASN D 2 49 ? 96.04580 142.02137 83.75373 1.000 83.73373 49 ASN D CA 1
ATOM 6328 C C . ASN D 2 49 ? 96.68234 140.72094 83.27638 1.000 83.73373 49 ASN D C 1
ATOM 6329 O O . ASN D 2 49 ? 97.89215 140.67483 83.03733 1.000 83.73373 49 ASN D O 1
ATOM 6334 N N . PHE D 2 50 ? 95.89035 139.65524 83.15033 1.000 79.37443 50 PHE D N 1
ATOM 6335 C CA . PHE D 2 50 ? 96.36790 138.34070 82.72525 1.000 79.37443 50 PHE D CA 1
ATOM 6336 C C . PHE D 2 50 ? 97.44958 137.78773 83.64581 1.000 79.37443 50 PHE D C 1
ATOM 6337 O O . PHE D 2 50 ? 98.20789 136.89852 83.25027 1.000 79.37443 50 PHE D O 1
ATOM 6345 N N . GLN D 2 51 ? 97.54048 138.29756 84.86787 1.000 87.40967 51 GLN D N 1
ATOM 6346 C CA . GLN D 2 51 ? 98.51766 137.79598 85.81728 1.000 87.40967 51 GLN D CA 1
ATOM 6347 C C . GLN D 2 51 ? 97.88500 136.74793 86.72502 1.000 87.40967 51 GLN D C 1
ATOM 6348 O O . GLN D 2 51 ? 96.66588 136.74605 86.91873 1.000 87.40967 51 GLN D O 1
ATOM 6354 N N . PRO D 2 52 ? 98.68275 135.83591 87.28283 1.000 92.09827 52 PRO D N 1
ATOM 6355 C CA . PRO D 2 52 ? 98.11444 134.76220 88.11382 1.000 92.09827 52 PRO D CA 1
ATOM 6356 C C . PRO D 2 52 ? 97.30793 135.31352 89.27871 1.000 92.09827 52 PRO D C 1
ATOM 6357 O O . PRO D 2 52 ? 97.77306 136.17107 90.03165 1.000 92.09827 52 PRO D O 1
ATOM 6361 N N . ASP D 2 53 ? 96.08483 134.81178 89.41774 1.000 94.65989 53 ASP D N 1
ATOM 6362 C CA . ASP D 2 53 ? 95.22986 135.20338 90.52715 1.000 94.65989 53 ASP D CA 1
ATOM 6363 C C . ASP D 2 53 ? 95.79302 134.69065 91.84720 1.000 94.65989 53 ASP D C 1
ATOM 6364 O O . ASP D 2 53 ? 96.41183 133.62607 91.91633 1.000 94.65989 53 ASP D O 1
ATOM 6369 N N . ARG D 2 54 ? 95.57990 135.46795 92.90284 1.000 99.93362 54 ARG D N 1
ATOM 6370 C CA . ARG D 2 54 ? 96.12067 135.16751 94.22321 1.000 99.93362 54 ARG D CA 1
ATOM 6371 C C . ARG D 2 54 ? 95.04634 135.33169 95.28736 1.000 99.93362 54 ARG D C 1
ATOM 6372 O O . ARG D 2 54 ? 95.24633 135.97096 96.32159 1.000 99.93362 54 ARG D O 1
ATOM 6380 N N . ARG D 2 55 ? 93.87063 134.75451 95.03422 1.000 102.77797 55 ARG D N 1
ATOM 6381 C CA . ARG D 2 55 ? 92.80030 134.81957 96.02161 1.000 102.77797 55 ARG D CA 1
ATOM 6382 C C . ARG D 2 55 ? 93.10497 133.95155 97.23573 1.000 102.77797 55 ARG D C 1
ATOM 6383 O O . ARG D 2 55 ? 92.66640 134.26946 98.34678 1.000 102.77797 55 ARG D O 1
ATOM 6391 N N . ALA D 2 56 ? 93.85596 132.86364 97.04879 1.000 106.91543 56 ALA D N 1
ATOM 6392 C CA . ALA D 2 56 ? 94.11853 131.94436 98.15105 1.000 106.91543 56 ALA D CA 1
ATOM 6393 C C . ALA D 2 56 ? 94.93900 132.61379 99.24554 1.000 106.91543 56 ALA D C 1
ATOM 6394 O O . ALA D 2 56 ? 94.61183 132.51273 100.43405 1.000 106.91543 56 ALA D O 1
ATOM 6396 N N . VAL D 2 57 ? 96.01232 133.30625 98.86198 1.000 106.50683 57 VAL D N 1
ATOM 6397 C CA . VAL D 2 57 ? 96.85337 133.96534 99.85404 1.000 106.50683 57 VAL D CA 1
ATOM 6398 C C . VAL D 2 57 ? 96.09913 135.10520 100.52249 1.000 106.50683 57 VAL D C 1
ATOM 6399 O O . VAL D 2 57 ? 96.26919 135.35629 101.71927 1.000 106.50683 57 VAL D O 1
ATOM 6403 N N . LYS D 2 58 ? 95.25995 135.81698 99.76689 1.000 108.13303 58 LYS D N 1
ATOM 6404 C CA . LYS D 2 58 ? 94.46150 136.88050 100.36792 1.000 108.13303 58 LYS D CA 1
ATOM 6405 C C . LYS D 2 58 ? 93.49742 136.32473 101.40748 1.000 108.13303 58 LYS D C 1
ATOM 6406 O O . LYS D 2 58 ? 93.36281 136.88417 102.50287 1.000 108.13303 58 LYS D O 1
ATOM 6412 N N . ARG D 2 59 ? 92.81882 135.22106 101.08429 1.000 111.54139 59 ARG D N 1
ATOM 6413 C CA . ARG D 2 59 ? 91.91125 134.60874 102.04851 1.000 111.54139 59 ARG D CA 1
ATOM 6414 C C . ARG D 2 59 ? 92.66760 134.10363 103.26928 1.000 111.54139 59 ARG D C 1
ATOM 6415 O O . ARG D 2 59 ? 92.20512 134.26283 104.40476 1.000 111.54139 59 ARG D O 1
ATOM 6423 N N . VAL D 2 60 ? 93.84030 133.50394 103.05744 1.000 116.19852 60 VAL D N 1
ATOM 6424 C CA . VAL D 2 60 ? 94.62736 132.99943 104.17869 1.000 116.19852 60 VAL D CA 1
ATOM 6425 C C . VAL D 2 60 ? 95.07504 134.14639 105.07759 1.000 116.19852 60 VAL D C 1
ATOM 6426 O O . VAL D 2 60 ? 95.03742 134.03917 106.30823 1.000 116.19852 60 VAL D O 1
ATOM 6430 N N . GLY D 2 61 ? 95.50138 135.26132 104.48155 1.000 120.24389 61 GLY D N 1
ATOM 6431 C CA . GLY D 2 61 ? 95.90737 136.40847 105.27793 1.000 120.24389 61 GLY D CA 1
ATOM 6432 C C . GLY D 2 61 ? 94.75400 137.03603 106.03730 1.000 120.24389 61 GLY D C 1
ATOM 6433 O O . GLY D 2 61 ? 94.90499 137.43634 107.19529 1.000 120.24389 61 GLY D O 1
ATOM 6434 N N . VAL D 2 62 ? 93.58670 137.13490 105.39920 1.000 122.22452 62 VAL D N 1
ATOM 6435 C CA . VAL D 2 62 ? 92.41129 137.65018 106.09443 1.000 122.22452 62 VAL D CA 1
ATOM 6436 C C . VAL D 2 62 ? 92.05716 136.74687 107.26776 1.000 122.22452 62 VAL D C 1
ATOM 6437 O O . VAL D 2 62 ? 91.72417 137.22103 108.36282 1.000 122.22452 62 VAL D O 1
ATOM 6441 N N . ASP D 2 63 ? 92.13593 135.43096 107.06263 1.000 125.98704 63 ASP D N 1
ATOM 6442 C CA . ASP D 2 63 ? 91.81272 134.49964 108.13560 1.000 125.98704 63 ASP D CA 1
ATOM 6443 C C . ASP D 2 63 ? 92.83430 134.56755 109.26391 1.000 125.98704 63 ASP D C 1
ATOM 6444 O O . ASP D 2 63 ? 92.46588 134.48023 110.43782 1.000 125.98704 63 ASP D O 1
ATOM 6449 N N . THR D 2 64 ? 94.11947 134.72643 108.93804 1.000 127.42243 64 THR D N 1
ATOM 6450 C CA . THR D 2 64 ? 95.11885 134.88278 109.99195 1.000 127.42243 64 THR D CA 1
ATOM 6451 C C . THR D 2 64 ? 94.88597 136.16697 110.77747 1.000 127.42243 64 THR D C 1
ATOM 6452 O O . THR D 2 64 ? 95.02556 136.18569 112.00585 1.000 127.42243 64 THR D O 1
ATOM 6456 N N . GLY D 2 65 ? 94.52671 137.25118 110.08721 1.000 130.79360 65 GLY D N 1
ATOM 6457 C CA . GLY D 2 65 ? 94.22990 138.49121 110.78757 1.000 130.79360 65 GLY D CA 1
ATOM 6458 C C . GLY D 2 65 ? 93.04281 138.36329 111.72388 1.000 130.79360 65 GLY D C 1
ATOM 6459 O O . GLY D 2 65 ? 93.09590 138.79271 112.88146 1.000 130.79360 65 GLY D O 1
ATOM 6460 N N . ILE D 2 66 ? 91.95253 137.76205 111.23928 1.000 133.53744 66 ILE D N 1
ATOM 6461 C CA . ILE D 2 66 ? 90.77793 137.62183 112.09556 1.000 133.53744 66 ILE D CA 1
ATOM 6462 C C . ILE D 2 66 ? 91.04863 136.63345 113.22424 1.000 133.53744 66 ILE D C 1
ATOM 6463 O O . ILE D 2 66 ? 90.50714 136.77981 114.32556 1.000 133.53744 66 ILE D O 1
ATOM 6468 N N . GLY D 2 67 ? 91.89376 135.62771 112.98838 1.000 136.70103 67 GLY D N 1
ATOM 6469 C CA . GLY D 2 67 ? 92.27268 134.72817 114.06392 1.000 136.70103 67 GLY D CA 1
ATOM 6470 C C . GLY D 2 67 ? 93.10144 135.41799 115.12842 1.000 136.70103 67 GLY D C 1
ATOM 6471 O O . GLY D 2 67 ? 92.93667 135.15547 116.32154 1.000 136.70103 67 GLY D O 1
ATOM 6472 N N . ALA D 2 68 ? 94.00687 136.30623 114.71271 1.000 138.15869 68 ALA D N 1
ATOM 6473 C CA . ALA D 2 68 ? 94.75216 137.10585 115.67848 1.000 138.15869 68 ALA D CA 1
ATOM 6474 C C . ALA D 2 68 ? 93.81695 138.00264 116.47677 1.000 138.15869 68 ALA D C 1
ATOM 6475 O O . ALA D 2 68 ? 93.98402 138.16598 117.69176 1.000 138.15869 68 ALA D O 1
ATOM 6477 N N . VAL D 2 69 ? 92.82387 138.59158 115.80666 1.000 140.44091 69 VAL D N 1
ATOM 6478 C CA . VAL D 2 69 ? 91.83921 139.41637 116.50411 1.000 140.44091 69 VAL D CA 1
ATOM 6479 C C . VAL D 2 69 ? 91.07591 138.58519 117.52942 1.000 140.44091 69 VAL D C 1
ATOM 6480 O O . VAL D 2 69 ? 90.86729 139.01553 118.67144 1.000 140.44091 69 VAL D O 1
ATOM 6484 N N . ALA D 2 70 ? 90.64972 137.38192 117.13883 1.000 141.79746 70 ALA D N 1
ATOM 6485 C CA . ALA D 2 70 ? 89.92613 136.51099 118.05962 1.000 141.79746 70 ALA D CA 1
ATOM 6486 C C . ALA D 2 70 ? 90.79816 136.10361 119.24099 1.000 141.79746 70 ALA D C 1
ATOM 6487 O O . ALA D 2 70 ? 90.32649 136.05758 120.38282 1.000 141.79746 70 ALA D O 1
ATOM 6489 N N . GLY D 2 71 ? 92.06955 135.79080 118.98457 1.000 142.72523 71 GLY D N 1
ATOM 6490 C CA . GLY D 2 71 ? 92.96753 135.43311 120.07021 1.000 142.72523 71 GLY D CA 1
ATOM 6491 C C . GLY D 2 71 ? 93.19871 136.57929 121.03469 1.000 142.72523 71 GLY D C 1
ATOM 6492 O O . GLY D 2 71 ? 93.26400 136.37828 122.24998 1.000 142.72523 71 GLY D O 1
ATOM 6493 N N . ALA D 2 72 ? 93.33213 137.79752 120.50588 1.000 143.82453 72 ALA D N 1
ATOM 6494 C CA . ALA D 2 72 ? 93.46988 138.96467 121.36965 1.000 143.82453 72 ALA D CA 1
ATOM 6495 C C . ALA D 2 72 ? 92.20943 139.19139 122.19466 1.000 143.82453 72 ALA D C 1
ATOM 6496 O O . ALA D 2 72 ? 92.28710 139.52043 123.38401 1.000 143.82453 72 ALA D O 1
ATOM 6498 N N . ILE D 2 73 ? 91.03734 139.02209 121.57924 1.000 146.97283 73 ILE D N 1
ATOM 6499 C CA . ILE D 2 73 ? 89.78445 139.28440 122.28111 1.000 146.97283 73 ILE D CA 1
ATOM 6500 C C . ILE D 2 73 ? 89.54503 138.24816 123.37365 1.000 146.97283 73 ILE D C 1
ATOM 6501 O O . ILE D 2 73 ? 89.17236 138.59167 124.50215 1.000 146.97283 73 ILE D O 1
ATOM 6506 N N . ALA D 2 74 ? 89.76071 136.96885 123.06413 1.000 146.42435 74 ALA D N 1
ATOM 6507 C CA . ALA D 2 74 ? 89.40065 135.90542 123.99705 1.000 146.42435 74 ALA D CA 1
ATOM 6508 C C . ALA D 2 74 ? 90.37067 135.84076 125.17130 1.000 146.42435 74 ALA D C 1
ATOM 6509 O O . ALA D 2 74 ? 89.96664 135.95353 126.33446 1.000 146.42435 74 ALA D O 1
ATOM 6511 N N . SER D 2 75 ? 91.65862 135.65410 124.88686 1.000 145.30237 75 SER D N 1
ATOM 6512 C CA . SER D 2 75 ? 92.64766 135.46811 125.94181 1.000 145.30237 75 SER D CA 1
ATOM 6513 C C . SER D 2 75 ? 93.22849 136.79034 126.43465 1.000 145.30237 75 SER D C 1
ATOM 6514 O O . SER D 2 75 ? 93.34379 137.00601 127.64507 1.000 145.30237 75 SER D O 1
ATOM 6517 N N . GLY D 2 76 ? 93.59487 137.68335 125.51658 1.000 143.83893 76 GLY D N 1
ATOM 6518 C CA . GLY D 2 76 ? 94.26041 138.91621 125.87111 1.000 143.83893 76 GLY D CA 1
ATOM 6519 C C . GLY D 2 76 ? 95.75766 138.79917 126.05547 1.000 143.83893 76 GLY D C 1
ATOM 6520 O O . GLY D 2 76 ? 96.41556 139.81577 126.31132 1.000 143.83893 76 GLY D O 1
ATOM 6521 N N . THR D 2 77 ? 96.31483 137.59858 125.93628 1.000 144.41202 77 THR D N 1
ATOM 6522 C CA . THR D 2 77 ? 97.74936 137.38633 126.04304 1.000 144.41202 77 THR D CA 1
ATOM 6523 C C . THR D 2 77 ? 98.35768 137.21272 124.65755 1.000 144.41202 77 THR D C 1
ATOM 6524 O O . THR D 2 77 ? 97.68532 136.79264 123.71326 1.000 144.41202 77 THR D O 1
ATOM 6528 N N . ALA D 2 78 ? 99.64394 137.55355 124.54297 1.000 142.21463 78 ALA D N 1
ATOM 6529 C CA . ALA D 2 78 ? 100.32077 137.46626 123.25189 1.000 142.21463 78 ALA D CA 1
ATOM 6530 C C . ALA D 2 78 ? 100.36777 136.03060 122.74273 1.000 142.21463 78 ALA D C 1
ATOM 6531 O O . ALA D 2 78 ? 100.15403 135.77977 121.55030 1.000 142.21463 78 ALA D O 1
ATOM 6533 N N . SER D 2 79 ? 100.65554 135.07457 123.62938 1.000 141.40755 79 SER D N 1
ATOM 6534 C CA . SER D 2 79 ? 100.64723 133.67125 123.22885 1.000 141.40755 79 SER D CA 1
ATOM 6535 C C . SER D 2 79 ? 99.25506 133.23567 122.79058 1.000 141.40755 79 SER D C 1
ATOM 6536 O O . SER D 2 79 ? 99.10552 132.49901 121.80815 1.000 141.40755 79 SER D O 1
ATOM 6539 N N . GLY D 2 80 ? 98.22342 133.67949 123.51070 1.000 142.06341 80 GLY D N 1
ATOM 6540 C CA . GLY D 2 80 ? 96.86303 133.39018 123.09065 1.000 142.06341 80 GLY D CA 1
ATOM 6541 C C . GLY D 2 80 ? 96.52935 134.00560 121.74615 1.000 142.06341 80 GLY D C 1
ATOM 6542 O O . GLY D 2 80 ? 95.83660 133.39646 120.92877 1.000 142.06341 80 GLY D O 1
ATOM 6543 N N . THR D 2 81 ? 97.01543 135.22424 121.50040 1.000 142.55935 81 THR D N 1
ATOM 6544 C CA . THR D 2 81 ? 96.80272 135.85892 120.20432 1.000 142.55935 81 THR D CA 1
ATOM 6545 C C . THR D 2 81 ? 97.47443 135.06852 119.08955 1.000 142.55935 81 THR D C 1
ATOM 6546 O O . THR D 2 81 ? 96.88834 134.87110 118.02047 1.000 142.55935 81 THR D O 1
ATOM 6550 N N . LEU D 2 82 ? 98.70526 134.60601 119.32178 1.000 138.18276 82 LEU D N 1
ATOM 6551 C CA . LEU D 2 82 ? 99.39099 133.79303 118.32159 1.000 138.18276 82 LEU D CA 1
ATOM 6552 C C . LEU D 2 82 ? 98.65280 132.48285 118.07405 1.000 138.18276 82 LEU D C 1
ATOM 6553 O O . LEU D 2 82 ? 98.52813 132.03816 116.92663 1.000 138.18276 82 LEU D O 1
ATOM 6558 N N . ILE D 2 83 ? 98.16546 131.84525 119.14066 1.000 138.04245 83 ILE D N 1
ATOM 6559 C CA . ILE D 2 83 ? 97.42919 130.59289 118.98937 1.000 138.04245 83 ILE D CA 1
ATOM 6560 C C . ILE D 2 83 ? 96.15138 130.81775 118.19206 1.000 138.04245 83 ILE D C 1
ATOM 6561 O O . ILE D 2 83 ? 95.81882 130.03913 117.28911 1.000 138.04245 83 ILE D O 1
ATOM 6566 N N . GLY D 2 84 ? 95.41430 131.88192 118.51429 1.000 135.58877 84 GLY D N 1
ATOM 6567 C CA . GLY D 2 84 ? 94.21462 132.19668 117.75831 1.000 135.58877 84 GLY D CA 1
ATOM 6568 C C . GLY D 2 84 ? 94.50942 132.51402 116.30603 1.000 135.58877 84 GLY D C 1
ATOM 6569 O O . GLY D 2 84 ? 93.75421 132.12889 115.41246 1.000 135.58877 84 GLY D O 1
ATOM 6570 N N . ALA D 2 85 ? 95.61170 133.22273 116.05103 1.000 134.41236 85 ALA D N 1
ATOM 6571 C CA . ALA D 2 85 ? 95.99414 133.53004 114.67820 1.000 134.41236 85 ALA D CA 1
ATOM 6572 C C . ALA D 2 85 ? 96.32556 132.26434 113.90303 1.000 134.41236 85 ALA D C 1
ATOM 6573 O O . ALA D 2 85 ? 95.92133 132.11504 112.74643 1.000 134.41236 85 ALA D O 1
ATOM 6575 N N . ALA D 2 86 ? 97.06147 131.34059 114.52363 1.000 131.21258 86 ALA D N 1
ATOM 6576 C CA . ALA D 2 86 ? 97.38547 130.08464 113.85484 1.000 131.21258 86 ALA D CA 1
ATOM 6577 C C . ALA D 2 86 ? 96.13225 129.25941 113.59339 1.000 131.21258 86 ALA D C 1
ATOM 6578 O O . ALA D 2 86 ? 95.98124 128.66683 112.51711 1.000 131.21258 86 ALA D O 1
ATOM 6580 N N . ALA D 2 87 ? 95.22416 129.20245 114.57072 1.000 130.05098 87 ALA D N 1
ATOM 6581 C CA . ALA D 2 87 ? 93.98469 128.45756 114.38187 1.000 130.05098 87 ALA D CA 1
ATOM 6582 C C . ALA D 2 87 ? 93.14165 129.06624 113.27012 1.000 130.05098 87 ALA D C 1
ATOM 6583 O O . ALA D 2 87 ? 92.60043 128.34428 112.42676 1.000 130.05098 87 ALA D O 1
ATOM 6585 N N . GLY D 2 88 ? 93.02867 130.39476 113.24374 1.000 129.21544 88 GLY D N 1
ATOM 6586 C CA . GLY D 2 88 ? 92.28739 131.04283 112.17628 1.000 129.21544 88 GLY D CA 1
ATOM 6587 C C . GLY D 2 88 ? 92.93490 130.84822 110.82030 1.000 129.21544 88 GLY D C 1
ATOM 6588 O O . GLY D 2 88 ? 92.24723 130.67577 109.81356 1.000 129.21544 88 GLY D O 1
ATOM 6589 N N . GLY D 2 89 ? 94.26694 130.87303 110.77486 1.000 126.39445 89 GLY D N 1
ATOM 6590 C CA . GLY D 2 89 ? 94.95666 130.63054 109.52158 1.000 126.39445 89 GLY D CA 1
ATOM 6591 C C . GLY D 2 89 ? 94.73201 129.22888 108.99504 1.000 126.39445 89 GLY D C 1
ATOM 6592 O O . GLY D 2 89 ? 94.46383 129.03895 107.80824 1.000 126.39445 89 GLY D O 1
ATOM 6593 N N . THR D 2 90 ? 94.82674 128.22631 109.86997 1.000 123.74448 90 THR D N 1
ATOM 6594 C CA . THR D 2 90 ? 94.57645 126.86338 109.41692 1.000 123.74448 90 THR D CA 1
ATOM 6595 C C . THR D 2 90 ? 93.10625 126.65567 109.06850 1.000 123.74448 90 THR D C 1
ATOM 6596 O O . THR D 2 90 ? 92.79301 125.87358 108.16374 1.000 123.74448 90 THR D O 1
ATOM 6600 N N . VAL D 2 91 ? 92.19626 127.36495 109.74282 1.000 120.97890 91 VAL D N 1
ATOM 6601 C CA . VAL D 2 91 ? 90.78061 127.28111 109.39531 1.000 120.97890 91 VAL D CA 1
ATOM 6602 C C . VAL D 2 91 ? 90.54449 127.87194 108.01245 1.000 120.97890 91 VAL D C 1
ATOM 6603 O O . VAL D 2 91 ? 89.83130 127.29668 107.18297 1.000 120.97890 91 VAL D O 1
ATOM 6607 N N . GLY D 2 92 ? 91.14616 129.02981 107.74275 1.000 118.48130 92 GLY D N 1
ATOM 6608 C CA . GLY D 2 92 ? 91.05624 129.60236 106.41250 1.000 118.48130 92 GLY D CA 1
ATOM 6609 C C . GLY D 2 92 ? 91.68468 128.71064 105.36271 1.000 118.48130 92 GLY D C 1
ATOM 6610 O O . GLY D 2 92 ? 91.19763 128.62587 104.23438 1.000 118.48130 92 GLY D O 1
ATOM 6611 N N . LEU D 2 93 ? 92.76979 128.02620 105.72361 1.000 114.85533 93 LEU D N 1
ATOM 6612 C CA . LEU D 2 93 ? 93.38855 127.07935 104.80629 1.000 114.85533 93 LEU D CA 1
ATOM 6613 C C . LEU D 2 93 ? 92.41856 125.96208 104.44899 1.000 114.85533 93 LEU D C 1
ATOM 6614 O O . LEU D 2 93 ? 92.16179 125.70184 103.27011 1.000 114.85533 93 LEU D O 1
ATOM 6619 N N . VAL D 2 94 ? 91.83772 125.31116 105.46071 1.000 111.93008 94 VAL D N 1
ATOM 6620 C CA . VAL D 2 94 ? 90.96454 124.17646 105.17037 1.000 111.93008 94 VAL D CA 1
ATOM 6621 C C . VAL D 2 94 ? 89.66511 124.64254 104.52543 1.000 111.93008 94 VAL D C 1
ATOM 6622 O O . VAL D 2 94 ? 88.98359 123.85847 103.85511 1.000 111.93008 94 VAL D O 1
ATOM 6626 N N . ALA D 2 95 ? 89.29709 125.91183 104.70509 1.000 111.05434 95 ALA D N 1
ATOM 6627 C CA . ALA D 2 95 ? 88.08229 126.42055 104.07790 1.000 111.05434 95 ALA D CA 1
ATOM 6628 C C . ALA D 2 95 ? 88.32511 126.74857 102.61122 1.000 111.05434 95 ALA D C 1
ATOM 6629 O O . ALA D 2 95 ? 87.70534 126.16133 101.71755 1.000 111.05434 95 ALA D O 1
ATOM 6631 N N . SER D 2 96 ? 89.24424 127.67682 102.34304 1.000 109.31021 96 SER D N 1
ATOM 6632 C CA . SER D 2 96 ? 89.56978 128.05808 100.97751 1.000 109.31021 96 SER D CA 1
ATOM 6633 C C . SER D 2 96 ? 90.39837 127.00856 100.25637 1.000 109.31021 96 SER D C 1
ATOM 6634 O O . SER D 2 96 ? 90.87572 127.27956 99.14971 1.000 109.31021 96 SER D O 1
ATOM 6637 N N . ILE D 2 97 ? 90.58777 125.82847 100.84374 1.000 107.77657 97 ILE D N 1
ATOM 6638 C CA . ILE D 2 97 ? 91.46904 124.85422 100.21984 1.000 107.77657 97 ILE D CA 1
ATOM 6639 C C . ILE D 2 97 ? 90.66102 123.89807 99.35602 1.000 107.77657 97 ILE D C 1
ATOM 6640 O O . ILE D 2 97 ? 91.14100 123.39828 98.33286 1.000 107.77657 97 ILE D O 1
ATOM 6645 N N . TYR D 2 98 ? 89.42108 123.63172 99.75947 1.000 105.55029 98 TYR D N 1
ATOM 6646 C CA . TYR D 2 98 ? 88.46629 122.90278 98.94166 1.000 105.55029 98 TYR D CA 1
ATOM 6647 C C . TYR D 2 98 ? 87.40779 123.82492 98.35972 1.000 105.55029 98 TYR D C 1
ATOM 6648 O O . TYR D 2 98 ? 86.55974 123.36682 97.58749 1.000 105.55029 98 TYR D O 1
ATOM 6657 N N . ARG D 2 99 ? 87.43765 125.10666 98.72274 1.000 101.81061 99 ARG D N 1
ATOM 6658 C CA . ARG D 2 99 ? 86.73507 126.13911 97.97922 1.000 101.81061 99 ARG D CA 1
ATOM 6659 C C . ARG D 2 99 ? 87.48837 126.54016 96.72267 1.000 101.81061 99 ARG D C 1
ATOM 6660 O O . ARG D 2 99 ? 86.93927 127.26834 95.88978 1.000 101.81061 99 ARG D O 1
ATOM 6668 N N . ASP D 2 100 ? 88.72909 126.08010 96.57495 1.000 95.09587 100 ASP D N 1
ATOM 6669 C CA . ASP D 2 100 ? 89.52290 126.27642 95.37105 1.000 95.09587 100 ASP D CA 1
ATOM 6670 C C . ASP D 2 100 ? 89.83653 124.93504 94.71860 1.000 95.09587 100 ASP D C 1
ATOM 6671 O O . ASP D 2 100 ? 90.81763 124.79993 93.98609 1.000 95.09587 100 ASP D O 1
ATOM 6676 N N . SER D 2 101 ? 89.00897 123.93360 94.99328 1.000 90.75944 101 SER D N 1
ATOM 6677 C CA . SER D 2 101 ? 89.09952 122.64091 94.33922 1.000 90.75944 101 SER D CA 1
ATOM 6678 C C . SER D 2 101 ? 88.21313 122.63908 93.09892 1.000 90.75944 101 SER D C 1
ATOM 6679 O O . SER D 2 101 ? 87.39664 123.53767 92.88959 1.000 90.75944 101 SER D O 1
ATOM 6682 N N . LYS D 2 102 ? 88.38837 121.61439 92.26268 1.000 83.18233 102 LYS D N 1
ATOM 6683 C CA . LYS D 2 102 ? 87.68030 121.57260 90.98804 1.000 83.18233 102 LYS D CA 1
ATOM 6684 C C . LYS D 2 102 ? 86.17311 121.65981 91.18380 1.000 83.18233 102 LYS D C 1
ATOM 6685 O O . LYS D 2 102 ? 85.51554 122.52943 90.60441 1.000 83.18233 102 LYS D O 1
ATOM 6691 N N . ARG D 2 103 ? 85.62107 120.80243 92.04711 1.000 84.12944 103 ARG D N 1
ATOM 6692 C CA . ARG D 2 103 ? 84.17175 120.63390 92.12929 1.000 84.12944 103 ARG D CA 1
ATOM 6693 C C . ARG D 2 103 ? 83.45294 121.97003 92.28981 1.000 84.12944 103 ARG D C 1
ATOM 6694 O O . ARG D 2 103 ? 82.45812 122.24141 91.60583 1.000 84.12944 103 ARG D O 1
ATOM 6702 N N . LYS D 2 104 ? 83.96641 122.83742 93.16424 1.000 86.17810 104 LYS D N 1
ATOM 6703 C CA . LYS D 2 104 ? 83.33658 124.14102 93.34171 1.000 86.17810 104 LYS D CA 1
ATOM 6704 C C . LYS D 2 104 ? 83.52273 125.03428 92.12163 1.000 86.17810 104 LYS D C 1
ATOM 6705 O O . LYS D 2 104 ? 82.64600 125.84627 91.81872 1.000 86.17810 104 LYS D O 1
ATOM 6711 N N . ILE D 2 105 ? 84.64261 124.90388 91.40939 1.000 79.33884 105 ILE D N 1
ATOM 6712 C CA . ILE D 2 105 ? 84.84028 125.68299 90.18836 1.000 79.33884 105 ILE D CA 1
ATOM 6713 C C . ILE D 2 105 ? 83.81616 125.29225 89.12721 1.000 79.33884 105 ILE D C 1
ATOM 6714 O O . ILE D 2 105 ? 83.21463 126.15814 88.47826 1.000 79.33884 105 ILE D O 1
ATOM 6719 N N . ILE D 2 106 ? 83.61080 123.98516 88.91721 1.000 77.50120 106 ILE D N 1
ATOM 6720 C CA . ILE D 2 106 ? 82.56176 123.57655 87.98148 1.000 77.50120 106 ILE D CA 1
ATOM 6721 C C . ILE D 2 106 ? 81.19138 124.03236 88.46365 1.000 77.50120 106 ILE D C 1
ATOM 6722 O O . ILE D 2 106 ? 80.37227 124.49952 87.66605 1.000 77.50120 106 ILE D O 1
ATOM 6727 N N . ARG D 2 107 ? 80.91396 123.92178 89.76380 1.000 80.26958 107 ARG D N 1
ATOM 6728 C CA . ARG D 2 107 ? 79.62506 124.40720 90.24928 1.000 80.26958 107 ARG D CA 1
ATOM 6729 C C . ARG D 2 107 ? 79.44084 125.89109 89.95459 1.000 80.26958 107 ARG D C 1
ATOM 6730 O O . ARG D 2 107 ? 78.37778 126.30874 89.47355 1.000 80.26958 107 ARG D O 1
ATOM 6738 N N . ASP D 2 108 ? 80.47054 126.69476 90.20211 1.000 80.70096 108 ASP D N 1
ATOM 6739 C CA . ASP D 2 108 ? 80.39206 128.13120 89.99200 1.000 80.70096 108 ASP D CA 1
ATOM 6740 C C . ASP D 2 108 ? 80.22774 128.49743 88.52331 1.000 80.70096 108 ASP D 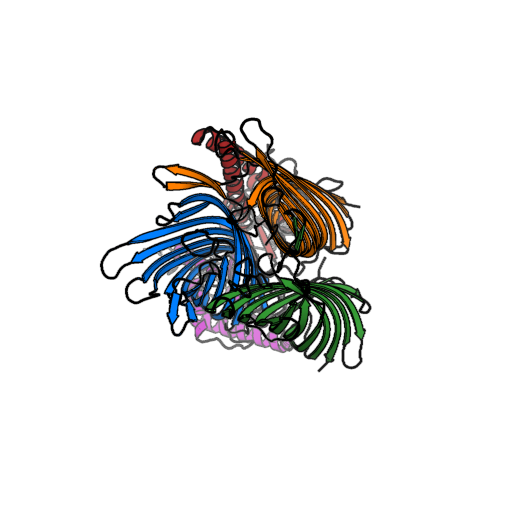C 1
ATOM 6741 O O . ASP D 2 108 ? 79.39837 129.34766 88.19676 1.000 80.70096 108 ASP D O 1
ATOM 6746 N N . LEU D 2 109 ? 80.99497 127.88460 87.61721 1.000 75.16131 109 LEU D N 1
ATOM 6747 C CA . LEU D 2 109 ? 80.82307 128.26103 86.21659 1.000 75.16131 109 LEU D CA 1
ATOM 6748 C C . LEU D 2 109 ? 79.51844 127.69482 85.67620 1.000 75.16131 109 LEU D C 1
ATOM 6749 O O . LEU D 2 109 ? 78.95771 128.21775 84.70688 1.000 75.16131 109 LEU D O 1
ATOM 6754 N N . GLN D 2 110 ? 79.00880 126.63339 86.30632 1.000 75.99391 110 GLN D N 1
ATOM 6755 C CA . GLN D 2 110 ? 77.64957 126.18857 86.03225 1.000 75.99391 110 GLN D CA 1
ATOM 6756 C C . GLN D 2 110 ? 76.64746 127.25158 86.44805 1.000 75.99391 110 GLN D C 1
ATOM 6757 O O . GLN D 2 110 ? 75.57531 127.38329 85.84692 1.000 75.99391 110 GLN D O 1
ATOM 6763 N N . LYS D 2 111 ? 76.97806 128.01605 87.49062 1.000 76.47087 111 LYS D N 1
ATOM 6764 C CA . LYS D 2 111 ? 76.03318 129.01108 87.98182 1.000 76.47087 111 LYS D CA 1
ATOM 6765 C C . LYS D 2 111 ? 75.74568 130.09966 86.95177 1.000 76.47087 111 LYS D C 1
ATOM 6766 O O . LYS D 2 111 ? 74.57390 130.41517 86.71712 1.000 76.47087 111 LYS D O 1
ATOM 6772 N N . GLN D 2 112 ? 76.77165 130.70502 86.33874 1.000 77.84073 112 GLN D N 1
ATOM 6773 C CA . GLN D 2 112 ? 76.44123 131.78391 85.40964 1.000 77.84073 112 GLN D CA 1
ATOM 6774 C C . GLN D 2 112 ? 75.70789 131.28565 84.16861 1.000 77.84073 112 GLN D C 1
ATOM 6775 O O . GLN D 2 112 ? 74.48924 131.45595 84.06586 1.000 77.84073 112 GLN D O 1
ATOM 6781 N N . ASP D 2 113 ? 76.42082 130.67345 83.21931 1.000 73.47089 113 ASP D N 1
ATOM 6782 C CA . ASP D 2 113 ? 75.73780 130.04130 82.09516 1.000 73.47089 113 ASP D CA 1
ATOM 6783 C C . ASP D 2 113 ? 76.49965 128.88014 81.46687 1.000 73.47089 113 ASP D C 1
ATOM 6784 O O . ASP D 2 113 ? 76.06732 128.34743 80.44071 1.000 73.47089 113 ASP D O 1
ATOM 6789 N N . ILE D 2 114 ? 77.61667 128.46978 82.05761 1.000 67.77251 114 ILE D N 1
ATOM 6790 C CA . ILE D 2 114 ? 78.59572 127.62187 81.38357 1.000 67.77251 114 ILE D CA 1
ATOM 6791 C C . ILE D 2 114 ? 78.37740 126.18117 81.81618 1.000 67.77251 114 ILE D C 1
ATOM 6792 O O . ILE D 2 114 ? 78.29407 125.89807 83.01591 1.000 67.77251 114 ILE D O 1
ATOM 6797 N N . GLN D 2 115 ? 78.28931 125.26814 80.85073 1.000 62.09954 115 GLN D N 1
ATOM 6798 C CA . GLN D 2 115 ? 77.99848 123.87227 81.15715 1.000 62.09954 115 GLN D CA 1
ATOM 6799 C C . GLN D 2 115 ? 79.23259 123.01427 80.91829 1.000 62.09954 115 GLN D C 1
ATOM 6800 O O . GLN D 2 115 ? 79.92429 123.17796 79.90936 1.000 62.09954 115 GLN D O 1
ATOM 6806 N N . TYR D 2 116 ? 79.50987 122.11018 81.85257 1.000 59.88699 116 TYR D N 1
ATOM 6807 C CA . TYR D 2 116 ? 80.68634 121.25063 81.81131 1.000 59.88699 116 TYR D CA 1
ATOM 6808 C C . TYR D 2 116 ? 80.24103 119.80697 81.62787 1.000 59.88699 116 TYR D C 1
ATOM 6809 O O . TYR D 2 116 ? 79.51183 119.27214 82.46867 1.000 59.88699 116 TYR D O 1
ATOM 6818 N N . VAL D 2 117 ? 80.68129 119.17671 80.54023 1.000 57.55138 117 VAL D N 1
ATOM 6819 C CA . VAL D 2 117 ? 80.30818 117.80190 80.22308 1.000 57.55138 117 VAL D CA 1
ATOM 6820 C C . VAL D 2 117 ? 81.58260 117.00447 79.99444 1.000 57.55138 117 VAL D C 1
ATOM 6821 O O . VAL D 2 117 ? 82.35322 117.31308 79.08056 1.000 57.55138 117 VAL D O 1
ATOM 6825 N N . GLU D 2 118 ? 81.80763 115.98367 80.81152 1.000 59.83242 118 GLU D N 1
ATOM 6826 C CA . GLU D 2 118 ? 82.99187 115.14872 80.68584 1.000 59.83242 118 GLU D CA 1
ATOM 6827 C C . GLU D 2 118 ? 82.59052 113.74043 80.27444 1.000 59.83242 118 GLU D C 1
ATOM 6828 O O . GLU D 2 118 ? 81.58767 113.20681 80.75286 1.000 59.83242 118 GLU D O 1
ATOM 6834 N N . TYR D 2 119 ? 83.36132 113.14944 79.36495 1.000 59.19831 119 TYR D N 1
ATOM 6835 C CA . TYR D 2 119 ? 83.09369 111.80367 78.87706 1.000 59.19831 119 TYR D CA 1
ATOM 6836 C C . TYR D 2 119 ? 84.42832 111.11640 78.65293 1.000 59.19831 119 TYR D C 1
ATOM 6837 O O . TYR D 2 119 ? 85.18108 111.50580 77.75474 1.000 59.19831 119 TYR D O 1
ATOM 6846 N N . GLY D 2 120 ? 84.71965 110.10569 79.45765 1.000 62.80381 120 GLY D N 1
ATOM 6847 C CA . GLY D 2 120 ? 86.01766 109.46285 79.35976 1.000 62.80381 120 GLY D CA 1
ATOM 6848 C C . GLY D 2 120 ? 87.10473 110.47396 79.65327 1.000 62.80381 120 GLY D C 1
ATOM 6849 O O . GLY D 2 120 ? 87.14722 111.07821 80.72976 1.000 62.80381 120 GLY D O 1
ATOM 6850 N N . ASP D 2 121 ? 87.99954 110.67567 78.68985 1.000 64.62538 121 ASP D N 1
ATOM 6851 C CA . ASP D 2 121 ? 89.02551 111.69997 78.80219 1.000 64.62538 121 ASP D CA 1
ATOM 6852 C C . ASP D 2 121 ? 88.63751 113.01417 78.13864 1.000 64.62538 121 ASP D C 1
ATOM 6853 O O . ASP D 2 121 ? 89.25608 114.04058 78.43322 1.000 64.62538 121 ASP D O 1
ATOM 6858 N N . THR D 2 122 ? 87.63770 113.01189 77.26014 1.000 63.16042 122 THR D N 1
ATOM 6859 C CA . THR D 2 122 ? 87.25196 114.21376 76.52778 1.000 63.16042 122 THR D CA 1
ATOM 6860 C C . THR D 2 122 ? 86.35259 115.06990 77.40843 1.000 63.16042 122 THR D C 1
ATOM 6861 O O . THR D 2 122 ? 85.22532 114.67723 77.72294 1.000 63.16042 122 THR D O 1
ATOM 6865 N N . ARG D 2 123 ? 86.83616 116.23935 77.80869 1.000 60.50304 123 ARG D N 1
ATOM 6866 C CA . ARG D 2 123 ? 86.06085 117.14940 78.63699 1.000 60.50304 123 ARG D CA 1
ATOM 6867 C C . ARG D 2 123 ? 85.73572 118.39842 77.83495 1.000 60.50304 123 ARG D C 1
ATOM 6868 O O . ARG D 2 123 ? 86.61588 118.96481 77.17814 1.000 60.50304 123 ARG D O 1
ATOM 6876 N N . THR D 2 124 ? 84.47741 118.82684 77.89385 1.000 59.42494 124 THR D N 1
ATOM 6877 C CA . THR D 2 124 ? 83.96805 119.90653 77.06548 1.000 59.42494 124 THR D CA 1
ATOM 6878 C C . THR D 2 124 ? 83.34859 120.97278 77.95083 1.000 59.42494 124 THR D C 1
ATOM 6879 O O . THR D 2 124 ? 82.53583 120.66388 78.82855 1.000 59.42494 124 THR D O 1
ATOM 6883 N N . LEU D 2 125 ? 83.73597 122.21956 77.72343 1.000 59.45092 125 LEU D N 1
ATOM 6884 C CA . LEU D 2 125 ? 83.02573 123.36695 78.26607 1.000 59.45092 125 LEU D CA 1
ATOM 6885 C C . LEU D 2 125 ? 82.21053 123.97881 77.13877 1.000 59.45092 125 LEU D C 1
ATOM 6886 O O . LEU D 2 125 ? 82.76317 124.32720 76.09212 1.000 59.45092 125 LEU D O 1
ATOM 6891 N N . ILE D 2 126 ? 80.90714 124.11145 77.34371 1.000 63.18693 126 ILE D N 1
ATOM 6892 C CA . ILE D 2 126 ? 80.03807 124.77098 76.38197 1.000 63.18693 126 ILE D CA 1
ATOM 6893 C C . ILE D 2 126 ? 79.63065 126.11404 76.96487 1.000 63.18693 126 ILE D C 1
ATOM 6894 O O . ILE D 2 126 ? 79.10983 126.18764 78.08999 1.000 63.18693 126 ILE D O 1
ATOM 6899 N N . ILE D 2 127 ? 79.90147 127.17023 76.20443 1.000 64.43388 127 ILE D N 1
ATOM 6900 C CA . ILE D 2 127 ? 79.74462 128.54889 76.64536 1.000 64.43388 127 ILE D CA 1
ATOM 6901 C C . ILE D 2 127 ? 78.79628 129.23113 75.67178 1.000 64.43388 127 ILE D C 1
ATOM 6902 O O . ILE D 2 127 ? 79.03181 129.18443 74.46436 1.000 64.43388 127 ILE D O 1
ATOM 6907 N N . PRO D 2 128 ? 77.73286 129.87756 76.13054 1.000 65.10993 128 PRO D N 1
ATOM 6908 C CA . PRO D 2 128 ? 76.84377 130.57070 75.19836 1.000 65.10993 128 PRO D CA 1
ATOM 6909 C C . PRO D 2 128 ? 77.48086 131.83623 74.65381 1.000 65.10993 128 PRO D C 1
ATOM 6910 O O . PRO D 2 128 ? 78.26001 132.50978 75.32930 1.000 65.10993 128 PRO D O 1
ATOM 6914 N N . THR D 2 129 ? 77.13804 132.15723 73.40603 1.000 67.45326 129 THR D N 1
ATOM 6915 C CA . THR D 2 129 ? 77.54607 133.41398 72.79067 1.000 67.45326 129 THR D CA 1
ATOM 6916 C C . THR D 2 129 ? 76.41542 134.43388 72.77561 1.000 67.45326 129 THR D C 1
ATOM 6917 O O . THR D 2 129 ? 76.37867 135.31898 71.91533 1.000 67.45326 129 THR D O 1
ATOM 6921 N N . ASP D 2 130 ? 75.49387 134.33184 73.72630 1.000 69.85056 130 ASP D N 1
ATOM 6922 C CA . ASP D 2 130 ? 74.50381 135.36967 73.95720 1.000 69.85056 130 ASP D CA 1
ATOM 6923 C C . ASP D 2 130 ? 74.78427 136.17172 75.21307 1.000 69.85056 130 ASP D C 1
ATOM 6924 O O . ASP D 2 130 ? 74.36094 137.32443 75.30661 1.000 69.85056 130 ASP D O 1
ATOM 6929 N N . LYS D 2 131 ? 75.49528 135.58298 76.17145 1.000 71.26447 131 LYS D N 1
ATOM 6930 C CA . LYS D 2 131 ? 75.93084 136.26481 77.37799 1.000 71.26447 131 LYS D CA 1
ATOM 6931 C C . LYS D 2 131 ? 77.40983 136.61622 77.36006 1.000 71.26447 131 LYS D C 1
ATOM 6932 O O . LYS D 2 131 ? 77.85268 137.39444 78.20924 1.000 71.26447 131 LYS D O 1
ATOM 6938 N N . TYR D 2 132 ? 78.18045 136.07174 76.41844 1.000 68.74086 132 TYR D N 1
ATOM 6939 C CA . TYR D 2 132 ? 79.62859 136.19147 76.44681 1.000 68.74086 132 TYR D CA 1
ATOM 6940 C C . TYR D 2 132 ? 80.21752 136.90984 75.24440 1.000 68.74086 132 TYR D C 1
ATOM 6941 O O . TYR D 2 132 ? 81.39783 137.27027 75.28441 1.000 68.74086 132 TYR D O 1
ATOM 6950 N N . PHE D 2 133 ? 79.44901 137.12447 74.18476 1.000 71.23444 133 PHE D N 1
ATOM 6951 C CA . PHE D 2 133 ? 79.90357 137.87922 73.02825 1.000 71.23444 133 PHE D CA 1
ATOM 6952 C C . PHE D 2 133 ? 78.87588 138.94539 72.69588 1.000 71.23444 133 PHE D C 1
ATOM 6953 O O . PHE D 2 133 ? 77.67008 138.69314 72.75407 1.000 71.23444 133 PHE D O 1
ATOM 6961 N N . MET D 2 134 ? 79.35307 140.13723 72.35600 1.000 73.29637 134 MET D N 1
ATOM 6962 C CA . MET D 2 134 ? 78.44132 141.18845 71.94396 1.000 73.29637 134 MET D CA 1
ATOM 6963 C C . MET D 2 134 ? 77.78949 140.82895 70.61226 1.000 73.29637 134 MET D C 1
ATOM 6964 O O . MET D 2 134 ? 78.28947 140.00082 69.84620 1.000 73.29637 134 MET D O 1
ATOM 6969 N N . PHE D 2 135 ? 76.64572 141.45903 70.35830 1.000 77.87536 135 PHE D N 1
ATOM 6970 C CA . PHE D 2 135 ? 75.78343 141.11408 69.23440 1.000 77.87536 135 PHE D CA 1
ATOM 6971 C C . PHE D 2 135 ? 76.56229 141.10784 67.92545 1.000 77.87536 135 PHE D C 1
ATOM 6972 O O . PHE D 2 135 ? 77.06052 142.14622 67.48293 1.000 77.87536 135 PHE D O 1
ATOM 6980 N N . SER D 2 136 ? 76.65794 139.92358 67.31647 1.000 78.38243 136 SER D N 1
ATOM 6981 C CA . SER D 2 136 ? 77.22328 139.74146 65.97642 1.000 78.38243 136 SER 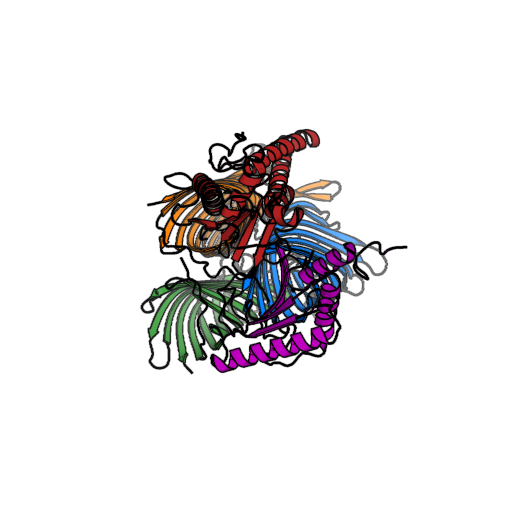D CA 1
ATOM 6982 C C . SER D 2 136 ? 78.59863 140.38937 65.84311 1.000 78.38243 136 SER D C 1
ATOM 6983 O O . SER D 2 136 ? 78.91617 141.02438 64.83556 1.000 78.38243 136 SER D O 1
ATOM 6986 N N . SER D 2 137 ? 79.43095 140.22295 66.86992 1.000 75.05452 137 SER D N 1
ATOM 6987 C CA . SER D 2 137 ? 80.76877 140.77824 66.82359 1.000 75.05452 137 SER D CA 1
ATOM 6988 C C . SER D 2 137 ? 81.70471 139.91116 67.64776 1.000 75.05452 137 SER D C 1
ATOM 6989 O O . SER D 2 137 ? 81.28608 139.36812 68.67920 1.000 75.05452 137 SER D O 1
ATOM 6992 N N . PRO D 2 138 ? 82.96339 139.76202 67.22789 1.000 71.72738 138 PRO D N 1
ATOM 6993 C CA . PRO D 2 138 ? 83.92014 138.97282 68.01455 1.000 71.72738 138 PRO D CA 1
ATOM 6994 C C . PRO D 2 138 ? 84.33216 139.62439 69.32150 1.000 71.72738 138 PRO D C 1
ATOM 6995 O O . PRO D 2 138 ? 85.11445 139.02624 70.06698 1.000 71.72738 138 PRO D O 1
ATOM 6999 N N . ARG D 2 139 ? 83.84938 140.82654 69.61649 1.000 72.51243 139 ARG D N 1
ATOM 7000 C CA . ARG D 2 139 ? 84.20812 141.50162 70.85520 1.000 72.51243 139 ARG D CA 1
ATOM 7001 C C . ARG D 2 139 ? 83.74880 140.69112 72.05555 1.000 72.51243 139 ARG D C 1
ATOM 7002 O O . ARG D 2 139 ? 82.55412 140.43591 72.22480 1.000 72.51243 139 ARG D O 1
ATOM 7010 N N . LEU D 2 140 ? 84.70070 140.28262 72.88479 1.000 70.10817 140 LEU D N 1
ATOM 7011 C CA . LEU D 2 140 ? 84.36349 139.56348 74.10197 1.000 70.10817 140 LEU D CA 1
ATOM 7012 C C . LEU D 2 140 ? 83.58246 140.46825 75.04474 1.000 70.10817 140 LEU D C 1
ATOM 7013 O O . LEU D 2 140 ? 83.80965 141.67865 75.09969 1.000 70.10817 140 LEU D O 1
ATOM 7018 N N . ASN D 2 141 ? 82.64758 139.87999 75.78213 1.000 70.89758 141 ASN D N 1
ATOM 7019 C CA . ASN D 2 141 ? 81.85523 140.64251 76.73638 1.000 70.89758 141 ASN D CA 1
ATOM 7020 C C . ASN D 2 141 ? 82.59049 140.68935 78.06748 1.000 70.89758 141 ASN D C 1
ATOM 7021 O O . ASN D 2 141 ? 82.89294 139.64524 78.65269 1.000 70.89758 141 ASN D O 1
ATOM 7026 N N . GLU D 2 142 ? 82.87336 141.89792 78.54627 1.000 73.00633 142 GLU D N 1
ATOM 7027 C CA . GLU D 2 142 ? 83.63752 142.07309 79.77193 1.000 73.00633 142 GLU D CA 1
ATOM 7028 C C . GLU D 2 142 ? 82.77233 142.08451 81.02190 1.000 73.00633 142 GLU D C 1
ATOM 7029 O O . GLU D 2 142 ? 83.28063 141.78793 82.10826 1.000 73.00633 142 GLU D O 1
ATOM 7035 N N . ILE D 2 143 ? 81.48308 142.41089 80.89805 1.000 69.90874 143 ILE D N 1
ATOM 7036 C CA . ILE D 2 143 ? 80.59038 142.37971 82.04962 1.000 69.90874 143 ILE D CA 1
ATOM 7037 C C . ILE D 2 143 ? 80.53005 140.98930 82.65805 1.000 69.90874 143 ILE D C 1
ATOM 7038 O O . ILE D 2 143 ? 80.19862 140.84106 83.83832 1.000 69.90874 143 ILE D O 1
ATOM 7043 N N . CYS D 2 144 ? 80.85273 139.96080 81.87822 1.000 72.03600 144 CYS D N 1
ATOM 7044 C CA . CYS D 2 144 ? 80.91489 138.58044 82.34970 1.000 72.03600 144 CYS D CA 1
ATOM 7045 C C . CYS D 2 144 ? 82.34321 138.16962 82.66730 1.000 72.03600 144 CYS D C 1
ATOM 7046 O O . CYS D 2 144 ? 82.75107 137.03405 82.41661 1.000 72.03600 144 CYS D O 1
ATOM 7049 N N . TYR D 2 145 ? 83.12712 139.10038 83.20782 1.000 71.81013 145 TYR D N 1
ATOM 7050 C CA . TYR D 2 145 ? 84.50077 138.78443 83.57605 1.000 71.81013 145 TYR D CA 1
ATOM 7051 C C . TYR D 2 145 ? 84.65299 137.68942 84.63355 1.000 71.81013 145 TYR D C 1
ATOM 7052 O O . TYR D 2 145 ? 85.69585 137.01407 84.60646 1.000 71.81013 145 TYR D O 1
ATOM 7061 N N . PRO D 2 146 ? 83.71564 137.46467 85.59032 1.000 72.41386 146 PRO D N 1
ATOM 7062 C CA . PRO D 2 146 ? 83.91475 136.33837 86.51340 1.000 72.41386 146 PRO D CA 1
ATOM 7063 C C . PRO D 2 146 ? 83.98112 135.00221 85.79666 1.000 72.41386 146 PRO D C 1
ATOM 7064 O O . PRO D 2 146 ? 84.99057 134.29541 85.87862 1.000 72.41386 146 PRO D O 1
ATOM 7068 N N . GLY D 2 147 ? 82.92085 134.67454 85.05626 1.000 69.56201 147 GLY D N 1
ATOM 7069 C CA . GLY D 2 147 ? 82.81568 133.34429 84.47931 1.000 69.56201 147 GLY D CA 1
ATOM 7070 C C . GLY D 2 147 ? 83.98718 133.00210 83.58258 1.000 69.56201 147 GLY D C 1
ATOM 7071 O O . GLY D 2 147 ? 84.59291 131.93532 83.71360 1.000 69.56201 147 GLY D O 1
ATOM 7072 N N . LEU D 2 148 ? 84.34514 133.92035 82.68264 1.000 70.80303 148 LEU D N 1
ATOM 7073 C CA . LEU D 2 148 ? 85.49987 133.69687 81.82083 1.000 70.80303 148 LEU D CA 1
ATOM 7074 C C . LEU D 2 148 ? 86.74824 133.44221 82.65150 1.000 70.80303 148 LEU D C 1
ATOM 7075 O O . LEU D 2 148 ? 87.50059 132.49588 82.38869 1.000 70.80303 148 LEU D O 1
ATOM 7080 N N . ASN D 2 149 ? 86.95955 134.25282 83.69057 1.000 71.17982 149 ASN D N 1
ATOM 7081 C CA . ASN D 2 149 ? 88.07392 134.00696 84.59726 1.000 71.17982 149 ASN D CA 1
ATOM 7082 C C . ASN D 2 149 ? 87.99873 132.59703 85.16471 1.000 71.17982 149 ASN D C 1
ATOM 7083 O O . ASN D 2 149 ? 88.98702 131.85089 85.14190 1.000 71.17982 149 ASN D O 1
ATOM 7088 N N . ASN D 2 150 ? 86.80809 132.19897 85.62570 1.000 71.29226 150 ASN D N 1
ATOM 7089 C CA . ASN D 2 150 ? 86.60787 130.84882 86.13749 1.000 71.29226 150 ASN D CA 1
ATOM 7090 C C . ASN D 2 150 ? 87.11288 129.82196 85.13826 1.000 71.29226 150 ASN D C 1
ATOM 7091 O O . ASN D 2 150 ? 87.84036 128.88826 85.49994 1.000 71.29226 150 ASN D O 1
ATOM 7096 N N . VAL D 2 151 ? 86.79156 130.02930 83.85733 1.000 67.17640 151 VAL D N 1
ATOM 7097 C CA . VAL D 2 151 ? 87.17322 129.07198 82.82435 1.000 67.17640 151 VAL D CA 1
ATOM 7098 C C . VAL D 2 151 ? 88.67187 128.83088 82.87274 1.000 67.17640 151 VAL D C 1
ATOM 7099 O O . VAL D 2 151 ? 89.13485 127.68340 82.92735 1.000 67.17640 151 VAL D O 1
ATOM 7103 N N . ILE D 2 152 ? 89.44746 129.91625 82.93590 1.000 67.24745 152 ILE D N 1
ATOM 7104 C CA . ILE D 2 152 ? 90.90004 129.78497 82.93496 1.000 67.24745 152 ILE D CA 1
ATOM 7105 C C . ILE D 2 152 ? 91.34061 128.88577 84.07686 1.000 67.24745 152 ILE D C 1
ATOM 7106 O O . ILE D 2 152 ? 92.12685 127.94872 83.88464 1.000 67.24745 152 ILE D O 1
ATOM 7111 N N . ARG D 2 153 ? 90.78911 129.12096 85.27053 1.000 73.44390 153 ARG D N 1
ATOM 7112 C CA . ARG D 2 153 ? 91.15422 128.31025 86.42421 1.000 73.44390 153 ARG D CA 1
ATOM 7113 C C . ARG D 2 153 ? 91.00598 126.83339 86.10121 1.000 73.44390 153 ARG D C 1
ATOM 7114 O O . ARG D 2 153 ? 91.94235 126.04550 86.28731 1.000 73.44390 153 ARG D O 1
ATOM 7122 N N . LEU D 2 154 ? 89.85353 126.45669 85.54222 1.000 66.06162 154 LEU D N 1
ATOM 7123 C CA . LEU D 2 154 ? 89.62103 125.05687 85.21375 1.000 66.06162 154 LEU D CA 1
ATOM 7124 C C . LEU D 2 154 ? 90.69834 124.54238 84.27073 1.000 66.06162 154 LEU D C 1
ATOM 7125 O O . LEU D 2 154 ? 91.32598 123.50760 84.52886 1.000 66.06162 154 LEU D O 1
ATOM 7130 N N . LEU D 2 155 ? 90.97310 125.29049 83.20005 1.000 63.06538 155 LEU D N 1
ATOM 7131 C CA . LEU D 2 155 ? 91.93894 124.82005 82.21793 1.000 63.06538 155 LEU D CA 1
ATOM 7132 C C . LEU D 2 155 ? 93.34209 124.73103 82.79226 1.000 63.06538 155 LEU D C 1
ATOM 7133 O O . LEU D 2 155 ? 94.19263 124.04913 82.21282 1.000 63.06538 155 LEU D O 1
ATOM 7138 N N . ASN D 2 156 ? 93.60556 125.38841 83.91721 1.000 67.08102 156 ASN D N 1
ATOM 7139 C CA . ASN D 2 156 ? 94.92706 125.32208 84.51900 1.000 67.08102 156 ASN D CA 1
ATOM 7140 C C . ASN D 2 156 ? 95.10981 124.09254 85.39321 1.000 67.08102 156 ASN D C 1
ATOM 7141 O O . ASN D 2 156 ? 96.17438 123.93466 85.99813 1.000 67.08102 156 ASN D O 1
ATOM 7146 N N . PHE D 2 157 ? 94.10415 123.22532 85.47914 1.000 71.06386 157 PHE D N 1
ATOM 7147 C CA . PHE D 2 157 ? 94.25518 121.95010 86.16395 1.000 71.06386 157 PHE D CA 1
ATOM 7148 C C . PHE D 2 157 ? 94.75812 120.84685 85.24352 1.000 71.06386 157 PHE D C 1
ATOM 7149 O O . PHE D 2 157 ? 94.98461 119.72639 85.70956 1.000 71.06386 157 PHE D O 1
ATOM 7157 N N . TYR D 2 158 ? 94.93346 121.13398 83.95566 1.000 67.35342 158 TYR D N 1
ATOM 7158 C CA . TYR D 2 158 ? 95.38243 120.15418 82.96701 1.000 67.35342 158 TYR D CA 1
ATOM 7159 C C . TYR D 2 158 ? 96.52928 120.74929 82.16137 1.000 67.35342 158 TYR D C 1
ATOM 7160 O O . TYR D 2 158 ? 96.36317 121.11296 80.99149 1.000 67.35342 158 TYR D O 1
ATOM 7169 N N . PRO D 2 159 ? 97.71327 120.86687 82.76344 1.000 69.93435 159 PRO D N 1
ATOM 7170 C CA . PRO D 2 159 ? 98.82546 121.53375 82.06850 1.000 69.93435 159 PRO D CA 1
ATOM 7171 C C . PRO D 2 159 ? 99.28511 120.82441 80.80791 1.000 69.93435 159 PRO D C 1
ATOM 7172 O O . PRO D 2 159 ? 99.90968 121.46324 79.95383 1.000 69.93435 159 PRO D O 1
ATOM 7176 N N . GLN D 2 160 ? 99.01100 119.53195 80.65960 1.000 73.42590 160 GLN D N 1
ATOM 7177 C CA . GLN D 2 160 ? 99.46210 118.77503 79.50096 1.000 73.42590 160 GLN D CA 1
ATOM 7178 C C . GLN D 2 160 ? 98.37831 118.60752 78.44642 1.000 73.42590 160 GLN D C 1
ATOM 7179 O O . GLN D 2 160 ? 98.57157 117.85234 77.48950 1.000 73.42590 160 GLN D O 1
ATOM 7185 N N . SER D 2 161 ? 97.25343 119.29894 78.59047 1.000 68.57722 161 SER D N 1
ATOM 7186 C CA . SER D 2 161 ? 96.10830 119.05336 77.73164 1.000 68.57722 161 SER D CA 1
ATOM 7187 C C . SER D 2 161 ? 96.30527 119.68178 76.35251 1.000 68.57722 161 SER D C 1
ATOM 7188 O O . SER D 2 161 ? 97.29397 120.36546 76.07833 1.000 68.57722 161 SER D O 1
ATOM 7191 N N . THR D 2 162 ? 95.33023 119.43520 75.47918 1.000 64.23997 162 THR D N 1
ATOM 7192 C CA . THR D 2 162 ? 95.26627 120.01260 74.14337 1.000 64.23997 162 THR D CA 1
ATOM 7193 C C . THR D 2 162 ? 93.87248 120.58659 73.95398 1.000 64.23997 162 THR D C 1
ATOM 7194 O O . THR D 2 162 ? 92.88487 119.89896 74.21818 1.000 64.23997 162 THR D O 1
ATOM 7198 N N . ILE D 2 163 ? 93.78251 121.83088 73.49490 1.000 61.42196 163 ILE D N 1
ATOM 7199 C CA . ILE D 2 163 ? 92.52425 122.56981 73.49628 1.000 61.42196 163 ILE D CA 1
ATOM 7200 C C . ILE D 2 163 ? 92.03122 122.73353 72.06528 1.000 61.42196 163 ILE D C 1
ATOM 7201 O O . ILE D 2 163 ? 92.74398 123.26940 71.20569 1.000 61.42196 163 ILE D O 1
ATOM 7206 N N . TYR D 2 164 ? 90.80978 122.27515 71.81630 1.000 62.17887 164 TYR D N 1
ATOM 7207 C CA . TYR D 2 164 ? 90.07823 122.56505 70.59133 1.000 62.17887 164 TYR D CA 1
ATOM 7208 C C . TYR D 2 164 ? 88.97077 123.54905 70.93285 1.000 62.17887 164 TYR D C 1
ATOM 7209 O O . TYR D 2 164 ? 88.13075 123.26223 71.78954 1.000 62.17887 164 TYR D O 1
ATOM 7218 N N . VAL D 2 165 ? 88.96060 124.69622 70.26446 1.000 61.86090 165 VAL D N 1
ATOM 7219 C CA . VAL D 2 165 ? 87.93475 125.71188 70.46410 1.000 61.86090 165 VAL D CA 1
ATOM 7220 C C . VAL D 2 165 ? 87.13690 125.81099 69.17522 1.000 61.86090 165 VAL D C 1
ATOM 7221 O O . VAL D 2 165 ? 87.70349 126.08002 68.11006 1.000 61.86090 165 VAL D O 1
ATOM 7225 N N . ALA D 2 166 ? 85.82984 125.59357 69.26866 1.000 66.52636 166 ALA D N 1
ATOM 7226 C CA . ALA D 2 166 ? 84.98318 125.53405 68.08810 1.000 66.52636 166 ALA D CA 1
ATOM 7227 C C . ALA D 2 166 ? 83.76108 126.41144 68.28915 1.000 66.52636 166 ALA D C 1
ATOM 7228 O O . ALA D 2 166 ? 83.11896 126.36235 69.33905 1.000 66.52636 166 ALA D O 1
ATOM 7230 N N . GLY D 2 167 ? 83.43863 127.20371 67.27611 1.000 71.86273 167 GLY D N 1
ATOM 7231 C CA . GLY D 2 167 ? 82.34025 128.15986 67.34963 1.000 71.86273 167 GLY D CA 1
ATOM 7232 C C . GLY D 2 167 ? 81.17362 127.71660 66.48534 1.000 71.86273 167 GLY D C 1
ATOM 7233 O O . GLY D 2 167 ? 81.37260 127.20353 65.38233 1.000 71.86273 167 GLY D O 1
ATOM 7234 N N . PHE D 2 168 ? 79.95589 127.91348 66.99283 1.000 70.29059 168 PHE D N 1
ATOM 7235 C CA . PHE D 2 168 ? 78.74666 127.55539 66.26571 1.000 70.29059 168 PHE D CA 1
ATOM 7236 C C . PHE D 2 168 ? 77.71161 128.65955 66.39524 1.000 70.29059 168 PHE D C 1
ATOM 7237 O O . PHE D 2 168 ? 77.53600 129.23681 67.47414 1.000 70.29059 168 PHE D O 1
ATOM 7245 N N . THR D 2 169 ? 77.00517 128.91790 65.29654 1.000 75.08702 169 THR D N 1
ATOM 7246 C CA . THR D 2 169 ? 75.95661 129.92293 65.23730 1.000 75.08702 169 THR D CA 1
ATOM 7247 C C . THR D 2 169 ? 74.72449 129.32972 64.56876 1.000 75.08702 169 THR D C 1
ATOM 7248 O O . THR D 2 169 ? 74.79827 128.31844 63.86860 1.000 75.08702 169 THR D O 1
ATOM 7252 N N . ASP D 2 170 ? 73.58425 129.97717 64.78953 1.000 76.49309 170 ASP D N 1
ATOM 7253 C CA . ASP D 2 170 ? 72.32130 129.49150 64.25520 1.000 76.49309 170 ASP D CA 1
ATOM 7254 C C . ASP D 2 170 ? 72.25943 129.71622 62.74216 1.000 76.49309 170 ASP D C 1
ATOM 7255 O O . ASP D 2 170 ? 73.18149 130.25256 62.12468 1.000 76.49309 170 ASP D O 1
ATOM 7260 N N . ASN D 2 171 ? 71.14303 129.29991 62.13751 1.000 77.74815 171 ASN D N 1
ATOM 7261 C CA . ASN D 2 171 ? 71.05912 129.18868 60.68433 1.000 77.74815 171 ASN D CA 1
ATOM 7262 C C . ASN D 2 171 ? 70.89690 130.52215 59.96524 1.000 77.74815 171 ASN D C 1
ATOM 7263 O O . ASN D 2 171 ? 71.13142 130.58172 58.75362 1.000 77.74815 171 ASN D O 1
ATOM 7268 N N . VAL D 2 172 ? 70.49798 131.58314 60.66661 1.000 80.64275 172 VAL D N 1
ATOM 7269 C CA . VAL D 2 172 ? 70.12415 132.82022 59.99392 1.000 80.64275 172 VAL D CA 1
ATOM 7270 C C . VAL D 2 172 ? 71.35564 133.47186 59.37488 1.000 80.64275 172 VAL D C 1
ATOM 7271 O O . VAL D 2 172 ? 72.49203 133.27631 59.82765 1.000 80.64275 172 VAL D O 1
ATOM 7275 N N . GLY D 2 173 ? 71.12985 134.23906 58.31260 1.000 82.33113 173 GLY D N 1
ATOM 7276 C CA . GLY D 2 173 ? 72.20531 134.85016 57.56395 1.000 82.33113 173 GLY D CA 1
ATOM 7277 C C . GLY D 2 173 ? 72.76098 133.92891 56.49354 1.000 82.33113 173 GLY D C 1
ATOM 7278 O O . GLY D 2 173 ? 72.48866 132.72787 56.44752 1.000 82.33113 173 GLY D O 1
ATOM 7279 N N . SER D 2 174 ? 73.56163 134.51662 55.60967 1.000 82.15857 174 SER D N 1
ATOM 7280 C CA . SER D 2 174 ? 74.18131 133.74965 54.54147 1.000 82.15857 174 SER D CA 1
ATOM 7281 C C . SER D 2 174 ? 75.24706 132.81174 55.10198 1.000 82.15857 174 SER D C 1
ATOM 7282 O O . SER D 2 174 ? 75.72985 132.97509 56.22499 1.000 82.15857 174 SER D O 1
ATOM 7285 N N . ARG D 2 175 ? 75.61130 131.81308 54.29421 1.000 81.34153 175 ARG D N 1
ATOM 7286 C CA . ARG D 2 175 ? 76.58940 130.81898 54.72773 1.000 81.34153 175 ARG D CA 1
ATOM 7287 C C . ARG D 2 175 ? 77.92838 131.46892 55.05499 1.000 81.34153 175 ARG D C 1
ATOM 7288 O O . ARG D 2 175 ? 78.55696 131.15086 56.07319 1.000 81.34153 175 ARG D O 1
ATOM 7296 N N . SER D 2 176 ? 78.37895 132.38870 54.19947 1.000 79.35693 176 SER D N 1
ATOM 7297 C CA . SER D 2 176 ? 79.63474 133.08341 54.45650 1.000 79.35693 176 SER D CA 1
ATOM 7298 C C . SER D 2 176 ? 79.55733 133.90104 55.73790 1.000 79.35693 176 SER D C 1
ATOM 7299 O O . SER D 2 176 ? 80.53605 133.98459 56.48853 1.000 79.35693 176 SER D O 1
ATOM 7302 N N . HIS D 2 177 ? 78.40260 134.51632 56.00203 1.000 78.80263 177 HIS D N 1
ATOM 7303 C CA . HIS D 2 177 ? 78.24127 135.29923 57.22263 1.000 78.80263 177 HIS D CA 1
ATOM 7304 C C . HIS D 2 177 ? 78.41946 134.42210 58.45526 1.000 78.80263 177 HIS D C 1
ATOM 7305 O O . HIS D 2 177 ? 79.17390 134.76631 59.37384 1.000 78.80263 177 HIS D O 1
ATOM 7312 N N . LYS D 2 178 ? 77.73036 133.27928 58.49033 1.000 76.61155 178 LYS D N 1
ATOM 7313 C CA . LYS D 2 178 ? 77.84481 132.38573 59.63699 1.000 76.61155 178 LYS D CA 1
ATOM 7314 C C . LYS D 2 178 ? 79.26411 131.85865 59.77931 1.000 76.61155 178 LYS D C 1
ATOM 7315 O O . LYS D 2 178 ? 79.80274 131.79752 60.89137 1.000 76.61155 178 LYS D O 1
ATOM 7321 N N . ARG D 2 179 ? 79.88822 131.47989 58.66185 1.000 76.06586 179 ARG D N 1
ATOM 7322 C CA . ARG D 2 179 ? 81.26394 130.99898 58.71103 1.000 76.06586 179 ARG D CA 1
ATOM 7323 C C . ARG D 2 179 ? 82.18773 132.04633 59.31775 1.000 76.06586 179 ARG D C 1
ATOM 7324 O O . ARG D 2 179 ? 82.93384 131.75979 60.26255 1.000 76.06586 179 ARG D O 1
ATOM 7332 N N . LYS D 2 180 ? 82.13375 133.27740 58.79934 1.000 72.68673 180 LYS D N 1
ATOM 7333 C CA . LYS D 2 180 ? 83.02667 134.32331 59.28465 1.000 72.68673 180 LYS D CA 1
ATOM 7334 C C . LYS D 2 180 ? 82.75865 134.64429 60.74942 1.000 72.68673 180 LYS D C 1
ATOM 7335 O O . LYS D 2 180 ? 83.69994 134.81483 61.53191 1.000 72.68673 180 LYS D O 1
ATOM 7341 N N . LEU D 2 181 ? 81.48540 134.70509 61.15026 1.000 70.73925 181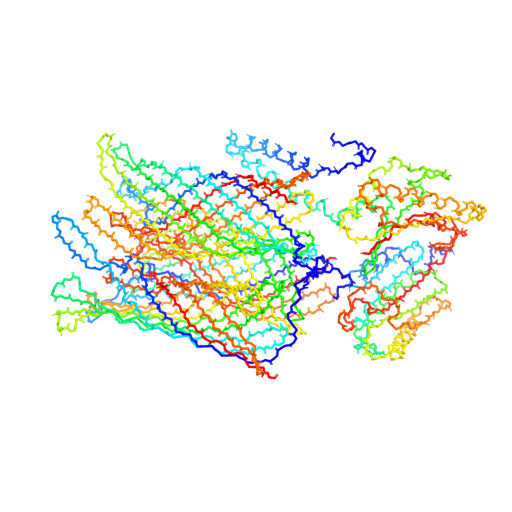 LEU D N 1
ATOM 7342 C CA . LEU D 2 181 ? 81.17298 135.10653 62.51666 1.000 70.73925 181 LEU D CA 1
ATOM 7343 C C . LEU D 2 181 ? 81.60380 134.03239 63.50659 1.000 70.73925 181 LEU D C 1
ATOM 7344 O O . LEU D 2 181 ? 82.20865 134.33365 64.54430 1.000 70.73925 181 LEU D O 1
ATOM 7349 N N . SER D 2 182 ? 81.30948 132.76769 63.19754 1.000 71.54323 182 SER D N 1
ATOM 7350 C CA . SER D 2 182 ? 81.73401 131.68345 64.07122 1.000 71.54323 182 SER D CA 1
ATOM 7351 C C . SER D 2 182 ? 83.25024 131.60557 64.15109 1.000 71.54323 182 SER D C 1
ATOM 7352 O O . SER D 2 182 ? 83.81077 131.39243 65.23389 1.000 71.54323 182 SER D O 1
ATOM 7355 N N . GLN D 2 183 ? 83.93540 131.77155 63.01558 1.000 72.93260 183 GLN D N 1
ATOM 7356 C CA . GLN D 2 183 ? 85.39171 131.74308 63.03814 1.000 72.93260 183 GLN D CA 1
ATOM 7357 C C . GLN D 2 183 ? 85.94448 132.87579 63.88825 1.000 72.93260 183 GLN D C 1
ATOM 7358 O O . GLN D 2 183 ? 86.89199 132.67782 64.65578 1.000 72.93260 183 GLN D O 1
ATOM 7364 N N . ALA D 2 184 ? 85.35696 134.06903 63.77401 1.000 69.58547 184 ALA D N 1
ATOM 7365 C CA . ALA D 2 184 ? 85.82009 135.19935 64.56866 1.000 69.58547 184 ALA D CA 1
ATOM 7366 C C . ALA D 2 184 ? 85.62740 134.94662 66.05706 1.000 69.58547 184 ALA D C 1
ATOM 7367 O O . ALA D 2 184 ? 86.52775 135.21943 66.85893 1.000 69.58547 184 ALA D O 1
ATOM 7369 N N . GLN D 2 185 ? 84.46097 134.42535 66.44841 1.000 69.32924 185 GLN D N 1
ATOM 7370 C CA . GLN D 2 185 ? 84.22207 134.16143 67.86586 1.000 69.32924 185 GLN D CA 1
ATOM 7371 C C . GLN D 2 185 ? 85.16568 133.08878 68.39761 1.000 69.32924 185 GLN D C 1
ATOM 7372 O O . GLN D 2 185 ? 85.72294 133.22585 69.49733 1.000 69.32924 185 GLN D O 1
ATOM 7378 N N . ALA D 2 186 ? 85.36435 132.01550 67.62913 1.000 68.10119 186 ALA D N 1
ATOM 7379 C CA . ALA D 2 186 ? 86.28110 130.96732 68.05822 1.000 68.10119 186 ALA D CA 1
ATOM 7380 C C . ALA D 2 186 ? 87.70124 131.49718 68.18602 1.000 68.10119 186 ALA D C 1
ATOM 7381 O O . ALA D 2 186 ? 88.40824 131.17483 69.14713 1.000 68.10119 186 ALA D O 1
ATOM 7383 N N . GLU D 2 187 ? 88.13880 132.31000 67.22313 1.000 67.68945 187 GLU D N 1
ATOM 7384 C CA . GLU D 2 187 ? 89.48670 132.86038 67.27474 1.000 67.68945 187 GLU D CA 1
ATOM 7385 C C . GLU D 2 187 ? 89.64861 133.81060 68.45289 1.000 67.68945 187 GLU D C 1
ATOM 7386 O O . GLU D 2 187 ? 90.71164 133.85146 69.08013 1.000 67.68945 187 GLU D O 1
ATOM 7392 N N . THR D 2 188 ? 88.61237 134.59225 68.76184 1.000 65.88444 188 THR D N 1
ATOM 7393 C CA . THR D 2 188 ? 88.67662 135.46370 69.92889 1.000 65.88444 188 THR D CA 1
ATOM 7394 C C . THR D 2 188 ? 88.81112 134.65430 71.21038 1.000 65.88444 188 THR D C 1
ATOM 7395 O O . THR D 2 188 ? 89.61556 134.99528 72.08629 1.000 65.88444 188 THR D O 1
ATOM 7399 N N . MET D 2 189 ? 88.03793 133.57229 71.33849 1.000 66.03014 189 MET D N 1
ATOM 7400 C CA . MET D 2 189 ? 88.18878 132.72141 72.51665 1.000 66.03014 189 MET D CA 1
ATOM 7401 C C . MET D 2 189 ? 89.57227 132.08842 72.57467 1.000 66.03014 189 MET D C 1
ATOM 7402 O O . MET D 2 189 ? 90.15244 131.95647 73.65637 1.000 66.03014 189 MET D O 1
ATOM 7407 N N . MET D 2 190 ? 90.11099 131.67549 71.42843 1.000 66.78307 190 MET D N 1
ATOM 7408 C CA . MET D 2 190 ? 91.45699 131.11283 71.41352 1.000 66.78307 190 MET D CA 1
ATOM 7409 C C . MET D 2 190 ? 92.48471 132.13659 71.86977 1.000 66.78307 190 MET D C 1
ATOM 7410 O O . MET D 2 190 ? 93.38384 131.81889 72.65663 1.000 66.78307 190 MET D O 1
ATOM 7415 N N . THR D 2 191 ? 92.36919 133.37044 71.37867 1.000 66.15914 191 THR D N 1
ATOM 7416 C CA . THR D 2 191 ? 93.27241 134.43064 71.80694 1.000 66.15914 191 THR D CA 1
ATOM 7417 C C . THR D 2 191 ? 93.15210 134.67481 73.30403 1.000 66.15914 191 THR D C 1
ATOM 7418 O O . THR D 2 191 ? 94.16157 134.85605 73.99441 1.000 66.15914 191 THR D O 1
ATOM 7422 N N . PHE D 2 192 ? 91.92295 134.67514 73.82502 1.000 67.19672 192 PHE D N 1
ATOM 7423 C CA . PHE D 2 192 ? 91.73122 134.87579 75.25712 1.000 67.19672 192 PHE D CA 1
ATOM 7424 C C . PHE D 2 192 ? 92.35384 133.74387 76.06175 1.000 67.19672 192 PHE D C 1
ATOM 7425 O O . PHE D 2 192 ? 92.94799 133.97829 77.12078 1.000 67.19672 192 PHE D O 1
ATOM 7433 N N . LEU D 2 193 ? 92.20641 132.50598 75.58911 1.000 68.20047 193 LEU D N 1
ATOM 7434 C CA . LEU D 2 193 ? 92.82862 131.38040 76.27508 1.000 68.20047 193 LEU D CA 1
ATOM 7435 C C . LEU D 2 193 ? 94.34312 131.51105 76.26539 1.000 68.20047 193 LEU D C 1
ATOM 7436 O O . LEU D 2 193 ? 95.00462 131.25202 77.27668 1.000 68.20047 193 LEU D O 1
ATOM 7441 N N . TRP D 2 194 ? 94.90897 131.92180 75.13082 1.000 68.56958 194 TRP D N 1
ATOM 7442 C CA . TRP D 2 194 ? 96.35594 132.06760 75.04099 1.000 68.56958 194 TRP D CA 1
ATOM 7443 C C . TRP D 2 194 ? 96.86059 133.19444 75.92829 1.000 68.56958 194 TRP D C 1
ATOM 7444 O O . TRP D 2 194 ? 97.94598 133.08587 76.50751 1.000 68.56958 194 TRP D O 1
ATOM 7455 N N . ALA D 2 195 ? 96.08812 134.27315 76.05324 1.000 67.36932 195 ALA D N 1
ATOM 7456 C CA . ALA D 2 195 ? 96.53907 135.42496 76.82479 1.000 67.36932 195 ALA D CA 1
ATOM 7457 C C . ALA D 2 195 ? 96.72578 135.07357 78.29351 1.000 67.36932 195 ALA D C 1
ATOM 7458 O O . ALA D 2 195 ? 97.65716 135.56256 78.94169 1.000 67.36932 195 ALA D O 1
ATOM 7460 N N . ASN D 2 196 ? 95.85373 134.22777 78.83768 1.000 69.28068 196 ASN D N 1
ATOM 7461 C CA . ASN D 2 196 ? 95.90139 133.92711 80.26276 1.000 69.28068 196 ASN D CA 1
ATOM 7462 C C . ASN D 2 196 ? 97.03428 132.98672 80.64097 1.000 69.28068 196 ASN D C 1
ATOM 7463 O O . ASN D 2 196 ? 97.18625 132.68674 81.82944 1.000 69.28068 196 ASN D O 1
ATOM 7468 N N . GLY D 2 197 ? 97.82175 132.50935 79.68286 1.000 68.01453 197 GLY D N 1
ATOM 7469 C CA . GLY D 2 197 ? 98.98879 131.72055 80.01912 1.000 68.01453 197 GLY D CA 1
ATOM 7470 C C . GLY D 2 197 ? 98.96483 130.30240 79.49411 1.000 68.01453 197 GLY D C 1
ATOM 7471 O O . GLY D 2 197 ? 99.55660 129.40379 80.09755 1.000 68.01453 197 GLY D O 1
ATOM 7472 N N . ILE D 2 198 ? 98.29083 130.08402 78.37096 1.000 65.48883 198 ILE D N 1
ATOM 7473 C CA . ILE D 2 198 ? 98.17690 128.76527 77.76389 1.000 65.48883 198 ILE D CA 1
ATOM 7474 C C . ILE D 2 198 ? 99.02715 128.76513 76.50092 1.000 65.48883 198 ILE D C 1
ATOM 7475 O O . ILE D 2 198 ? 98.90060 129.66580 75.66343 1.000 65.48883 198 ILE D O 1
ATOM 7480 N N . ALA D 2 199 ? 99.89986 127.76681 76.37281 1.000 69.51204 199 ALA D N 1
ATOM 7481 C CA . ALA D 2 199 ? 100.89772 127.76047 75.30894 1.000 69.51204 199 ALA D CA 1
ATOM 7482 C C . ALA D 2 199 ? 100.24456 127.77302 73.93277 1.000 69.51204 199 ALA D C 1
ATOM 7483 O O . ALA D 2 199 ? 99.22736 127.11612 73.70143 1.000 69.51204 199 ALA D O 1
ATOM 7485 N N . ALA D 2 200 ? 100.850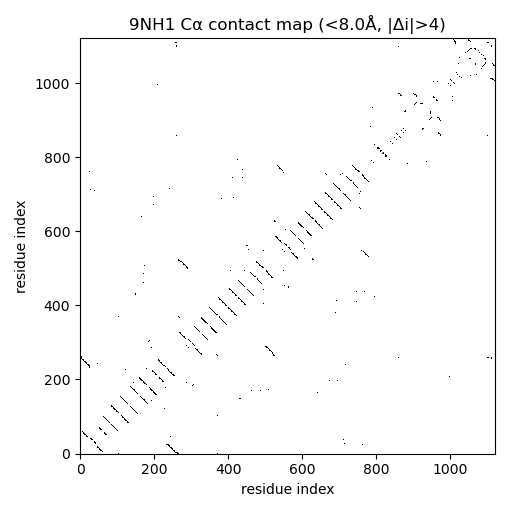01 128.52515 73.01105 1.000 66.65951 200 ALA D N 1
ATOM 7486 C CA . ALA D 2 200 ? 100.25311 128.75147 71.70016 1.000 66.65951 200 ALA D CA 1
ATOM 7487 C C . ALA D 2 200 ? 100.16596 127.48948 70.85496 1.000 66.65951 200 ALA D C 1
ATOM 7488 O O . ALA D 2 200 ? 99.37152 127.45164 69.91036 1.000 66.65951 200 ALA D O 1
ATOM 7490 N N . LYS D 2 201 ? 100.96181 126.46404 71.15584 1.000 69.05967 201 LYS D N 1
ATOM 7491 C CA . LYS D 2 201 ? 100.88962 125.23017 70.38450 1.000 69.05967 201 LYS D CA 1
ATOM 7492 C C . LYS D 2 201 ? 99.74768 124.33169 70.83143 1.000 69.05967 201 LYS D C 1
ATOM 7493 O O . LYS D 2 201 ? 99.40058 123.38796 70.11455 1.000 69.05967 201 LYS D O 1
ATOM 7499 N N . ARG D 2 202 ? 99.15806 124.60389 71.99239 1.000 64.96103 202 ARG D N 1
ATOM 7500 C CA . ARG D 2 202 ? 98.12004 123.76329 72.56372 1.000 64.96103 202 ARG D CA 1
ATOM 7501 C C . ARG D 2 202 ? 96.71849 124.23378 72.20826 1.000 64.96103 202 ARG D C 1
ATOM 7502 O O . ARG D 2 202 ? 95.77159 123.92612 72.93797 1.000 64.96103 202 ARG D O 1
ATOM 7510 N N . LEU D 2 203 ? 96.56069 124.98085 71.12010 1.000 62.10412 203 LEU D N 1
ATOM 7511 C CA . LEU D 2 203 ? 95.26021 125.49664 70.72220 1.000 62.10412 203 LEU D CA 1
ATOM 7512 C C . LEU D 2 203 ? 94.97884 125.13924 69.27379 1.000 62.10412 203 LEU D C 1
ATOM 7513 O O . LEU D 2 203 ? 95.89154 125.03582 68.45107 1.000 62.10412 203 LEU D O 1
ATOM 7518 N N . LYS D 2 204 ? 93.69931 124.94926 68.97344 1.000 65.29847 204 LYS D N 1
ATOM 7519 C CA . LYS D 2 204 ? 93.24868 124.93203 67.58610 1.000 65.29847 204 LYS D CA 1
ATOM 7520 C C . LYS D 2 204 ? 91.82052 125.44526 67.55057 1.000 65.29847 204 LYS D C 1
ATOM 7521 O O . LYS D 2 204 ? 90.92994 124.83723 68.14913 1.000 65.29847 204 LYS D O 1
ATOM 7527 N N . ALA D 2 205 ? 91.60496 126.55726 66.85722 1.000 65.72787 205 ALA D N 1
ATOM 7528 C CA . ALA D 2 205 ? 90.32048 127.24066 66.84530 1.000 65.72787 205 ALA D CA 1
ATOM 7529 C C . ALA D 2 205 ? 89.70612 127.16387 65.45712 1.000 65.72787 205 ALA D C 1
ATOM 7530 O O . ALA D 2 205 ? 90.36407 127.48229 64.46183 1.000 65.72787 205 ALA D O 1
ATOM 7532 N N . GLU D 2 206 ? 88.44593 126.74695 65.39838 1.000 73.03371 206 GLU D N 1
ATOM 7533 C CA . GLU D 2 206 ? 87.73574 126.60500 64.13906 1.000 73.03371 206 GLU D CA 1
ATOM 7534 C C . GLU D 2 206 ? 86.30599 127.09683 64.31361 1.000 73.03371 206 GLU D C 1
ATOM 7535 O O . GLU D 2 206 ? 85.71339 126.98232 65.39216 1.000 73.03371 206 GLU D O 1
ATOM 7541 N N . GLY D 2 207 ? 85.76095 127.66138 63.24324 1.000 72.97007 207 GLY D N 1
ATOM 7542 C CA . GLY D 2 207 ? 84.39080 128.11928 63.27193 1.000 72.97007 207 GLY D CA 1
ATOM 7543 C C . GLY D 2 207 ? 83.52229 127.40316 62.26322 1.000 72.97007 207 GLY D C 1
ATOM 7544 O O . GLY D 2 207 ? 83.68024 127.58343 61.05255 1.000 72.97007 207 GLY D O 1
ATOM 7545 N N . TYR D 2 208 ? 82.60379 126.58222 62.75348 1.000 73.53447 208 TYR D N 1
ATOM 7546 C CA . TYR D 2 208 ? 81.61006 125.94767 61.90697 1.000 73.53447 208 TYR D CA 1
ATOM 7547 C C . TYR D 2 208 ? 80.37103 126.82706 61.84019 1.000 73.53447 208 TYR D C 1
ATOM 7548 O O . TYR D 2 208 ? 80.08617 127.59936 62.75663 1.000 73.53447 208 TYR D O 1
ATOM 7557 N N . GLY D 2 209 ? 79.61847 126.68770 60.75773 1.000 79.43148 209 GLY D N 1
ATOM 7558 C CA . GLY D 2 209 ? 78.40746 127.46804 60.62250 1.000 79.43148 209 GLY D CA 1
ATOM 7559 C C . GLY D 2 209 ? 77.26861 126.77490 61.33309 1.000 79.43148 209 GLY D C 1
ATOM 7560 O O . GLY D 2 209 ? 77.38261 126.45838 62.51988 1.000 79.43148 209 GLY D O 1
ATOM 7561 N N . ASP D 2 210 ? 76.16665 126.53482 60.63390 1.000 84.16079 210 ASP D N 1
ATOM 7562 C CA . ASP D 2 210 ? 75.10297 125.70325 61.17697 1.000 84.16079 210 ASP D CA 1
ATOM 7563 C C . ASP D 2 210 ? 75.37941 124.21704 60.99197 1.000 84.16079 210 ASP D C 1
ATOM 7564 O O . ASP D 2 210 ? 74.46967 123.40320 61.17974 1.000 84.16079 210 ASP D O 1
ATOM 7569 N N . LYS D 2 211 ? 76.61716 123.85527 60.65030 1.000 79.90210 211 LYS D N 1
ATOM 7570 C CA . LYS D 2 211 ? 76.97768 122.49161 60.28228 1.000 79.90210 211 LYS D CA 1
ATOM 7571 C C . LYS D 2 211 ? 76.67245 121.49843 61.39428 1.000 79.90210 211 LYS D C 1
ATOM 7572 O O . LYS D 2 211 ? 75.83324 120.60936 61.22138 1.000 79.90210 211 LYS D O 1
ATOM 7578 N N . ASN D 2 212 ? 77.34206 121.63091 62.53327 1.000 74.70035 212 ASN D N 1
ATOM 7579 C CA . ASN D 2 212 ? 77.02526 120.81441 63.69429 1.000 74.70035 212 ASN D CA 1
ATOM 7580 C C . ASN D 2 212 ? 75.90578 121.48366 64.47470 1.000 74.70035 212 ASN D C 1
ATOM 7581 O O . ASN D 2 212 ? 76.00495 122.66244 64.82692 1.000 74.70035 212 ASN D O 1
ATOM 7586 N N . ALA D 2 213 ? 74.84431 120.73359 64.73848 1.000 72.38221 213 ALA D N 1
ATOM 7587 C CA . ALA D 2 213 ? 73.67624 121.26243 65.41990 1.000 72.38221 213 ALA D CA 1
ATOM 7588 C C . ALA D 2 213 ? 73.38086 120.41816 66.64603 1.000 72.38221 213 ALA D C 1
ATOM 7589 O O . ALA D 2 213 ? 73.41388 119.18698 66.58653 1.000 72.38221 213 ALA D O 1
ATOM 7591 N N . ILE D 2 214 ? 73.09487 121.08591 67.75544 1.000 69.87604 214 ILE D N 1
ATOM 7592 C CA . ILE D 2 214 ? 72.70795 120.42302 68.98806 1.000 69.87604 214 ILE D CA 1
ATOM 7593 C C . ILE D 2 214 ? 71.25925 120.73923 69.34822 1.000 69.87604 214 ILE D C 1
ATOM 7594 O O . ILE D 2 214 ? 70.78372 120.35589 70.41346 1.000 69.87604 214 ILE D O 1
ATOM 7599 N N . SER D 2 215 ? 70.54067 121.39728 68.44520 1.000 71.15432 215 SER D N 1
ATOM 7600 C CA . SER D 2 215 ? 69.13475 121.70549 68.65209 1.000 71.15432 215 SER D CA 1
ATOM 7601 C C . SER D 2 215 ? 68.49663 121.96439 67.29671 1.000 71.15432 215 SER D C 1
ATOM 7602 O O . SER D 2 215 ? 69.18258 122.15801 66.29141 1.000 71.15432 215 SER D O 1
ATOM 7605 N N . ASP D 2 216 ? 67.16822 121.95905 67.28129 1.000 73.95598 216 ASP D N 1
ATOM 7606 C CA . ASP D 2 216 ? 66.42216 122.22951 66.06036 1.000 73.95598 216 ASP D CA 1
ATOM 7607 C C . ASP D 2 216 ? 66.36745 123.73229 65.82911 1.000 73.95598 216 ASP D C 1
ATOM 7608 O O . ASP D 2 216 ? 65.93278 124.48578 66.70517 1.000 73.95598 216 ASP D O 1
ATOM 7613 N N . ASN D 2 217 ? 66.81295 124.16811 64.65201 1.000 75.36323 217 ASN D N 1
ATOM 7614 C CA . ASN D 2 217 ? 66.84120 125.59194 64.34886 1.000 75.36323 217 ASN D CA 1
ATOM 7615 C C . ASN D 2 217 ? 65.46142 126.15216 64.03775 1.000 75.36323 217 ASN D C 1
ATOM 7616 O O . ASN D 2 217 ? 65.28880 127.37457 64.04520 1.000 75.36323 217 ASN D O 1
ATOM 7621 N N . ALA D 2 218 ? 64.47811 125.29431 63.76713 1.000 75.44606 218 ALA D N 1
ATOM 7622 C CA . ALA D 2 218 ? 63.13689 125.76768 63.45294 1.000 75.44606 218 ALA D CA 1
ATOM 7623 C C . ALA D 2 218 ? 62.42555 126.37672 64.65281 1.000 75.44606 218 ALA D C 1
ATOM 7624 O O . ALA D 2 218 ? 61.40787 127.05099 64.46668 1.000 75.44606 218 ALA D O 1
ATOM 7626 N N . ILE D 2 219 ? 62.92647 126.16253 65.86743 1.000 73.95537 219 ILE D N 1
ATOM 7627 C CA . ILE D 2 219 ? 62.29721 126.71452 67.06135 1.000 73.95537 219 ILE D CA 1
ATOM 7628 C C . ILE D 2 219 ? 63.21084 127.76886 67.66868 1.000 73.95537 219 ILE D C 1
ATOM 7629 O O . ILE D 2 219 ? 64.33961 127.96794 67.20772 1.000 73.95537 219 ILE D O 1
ATOM 7634 N N . ILE D 2 220 ? 62.73097 128.44890 68.70774 1.000 69.99970 220 ILE D N 1
ATOM 7635 C CA . ILE D 2 220 ? 63.42561 129.60791 69.25445 1.000 69.99970 220 ILE D CA 1
ATOM 7636 C C . ILE D 2 220 ? 64.46210 129.17670 70.28257 1.000 69.99970 220 ILE D C 1
ATOM 7637 O O . ILE D 2 220 ? 65.65277 129.46905 70.13162 1.000 69.99970 220 ILE D O 1
ATOM 7642 N N . HIS D 2 221 ? 64.02158 128.48671 71.33734 1.000 66.94261 221 HIS D N 1
ATOM 7643 C CA . HIS D 2 221 ? 64.93701 128.14321 72.42183 1.000 66.94261 221 HIS D CA 1
ATOM 7644 C C . HIS D 2 221 ? 66.03057 127.19736 71.94260 1.000 66.94261 221 HIS D C 1
ATOM 7645 O O . HIS D 2 221 ? 67.18107 127.28187 72.39230 1.000 66.94261 221 HIS D O 1
ATOM 7652 N N . GLY D 2 222 ? 65.69253 126.28702 71.03008 1.000 68.43918 222 GLY D N 1
ATOM 7653 C CA . GLY D 2 222 ? 66.71656 125.43660 70.44894 1.000 68.43918 222 GLY D CA 1
ATOM 7654 C C . GLY D 2 222 ? 67.76113 126.23555 69.69504 1.000 68.43918 222 GLY D C 1
ATOM 7655 O O . GLY D 2 222 ? 68.96637 126.02289 69.85759 1.000 68.43918 222 GLY D O 1
ATOM 7656 N N . SER D 2 223 ? 67.30981 127.17692 68.86377 1.000 69.09025 223 SER D N 1
ATOM 7657 C CA . SER D 2 223 ? 68.24256 128.04753 68.15926 1.000 69.09025 223 SER D CA 1
ATOM 7658 C C . SER D 2 223 ? 69.11301 128.81993 69.13952 1.000 69.09025 223 SER D C 1
ATOM 7659 O O . SER D 2 223 ? 70.29711 129.05565 68.87784 1.000 69.09025 223 SER D O 1
ATOM 7662 N N . ALA D 2 224 ? 68.54107 129.22388 70.27492 1.000 65.10167 224 ALA D N 1
ATOM 7663 C CA . ALA D 2 224 ? 69.33386 129.88353 71.30544 1.000 65.10167 224 ALA D CA 1
ATOM 7664 C C . ALA D 2 224 ? 70.41874 128.95983 71.83836 1.000 65.10167 224 ALA D C 1
ATOM 7665 O O . ALA D 2 224 ? 71.56698 129.37883 72.01850 1.000 65.10167 224 ALA D O 1
ATOM 7667 N N . GLN D 2 225 ? 70.07399 127.69839 72.10197 1.000 64.26415 225 GLN D N 1
ATOM 7668 C CA . GLN D 2 225 ? 71.08291 126.74922 72.56409 1.000 64.26415 225 GLN D CA 1
ATOM 7669 C C . GLN D 2 225 ? 72.12927 126.44806 71.50276 1.000 64.26415 225 GLN D C 1
ATOM 7670 O O . GLN D 2 225 ? 73.23521 126.02203 71.84806 1.000 64.26415 225 GLN D O 1
ATOM 7676 N N . ASN D 2 226 ? 71.80291 126.64368 70.22482 1.000 69.14199 226 ASN D N 1
ATOM 7677 C CA . ASN D 2 226 ? 72.74570 126.29854 69.16569 1.000 69.14199 226 ASN D CA 1
ATOM 7678 C C . ASN D 2 226 ? 73.98183 127.19068 69.19189 1.000 69.14199 226 ASN D C 1
ATOM 7679 O O . ASN D 2 226 ? 75.10634 126.69930 69.04610 1.000 69.14199 226 ASN D O 1
ATOM 7684 N N . ARG D 2 227 ? 73.79865 128.49791 69.37124 1.000 67.34897 227 ARG D N 1
ATOM 7685 C CA . ARG D 2 227 ? 74.91794 129.43391 69.35198 1.000 67.34897 227 ARG D CA 1
ATOM 7686 C C . ARG D 2 227 ? 75.80384 129.20196 70.56556 1.000 67.34897 227 ARG D C 1
ATOM 7687 O O . ARG D 2 227 ? 75.37765 129.43715 71.70028 1.000 67.34897 227 ARG D O 1
ATOM 7695 N N . ARG D 2 228 ? 77.03858 128.76044 70.33934 1.000 68.21182 228 ARG D N 1
ATOM 7696 C CA . ARG D 2 228 ? 77.88146 128.39566 71.46979 1.000 68.21182 228 ARG D CA 1
ATOM 7697 C C . ARG D 2 228 ? 79.33809 128.32223 71.03872 1.000 68.21182 228 ARG D C 1
ATOM 7698 O O . ARG D 2 228 ? 79.67193 128.40630 69.85390 1.000 68.21182 228 ARG D O 1
ATOM 7706 N N . ILE D 2 229 ? 80.20317 128.17860 72.03902 1.000 68.44709 229 ILE D N 1
ATOM 7707 C CA . ILE D 2 229 ? 81.60802 127.84523 71.85620 1.000 68.44709 229 ILE D CA 1
ATOM 7708 C C . ILE D 2 229 ? 81.89492 126.59710 72.67549 1.000 68.44709 229 ILE D C 1
ATOM 7709 O O . ILE D 2 229 ? 81.55315 126.53632 73.86264 1.000 68.44709 229 ILE D O 1
ATOM 7714 N N . GLU D 2 230 ? 82.50258 125.60197 72.04146 1.000 65.87574 230 GLU D N 1
ATOM 7715 C CA . GLU D 2 230 ? 82.92028 124.37837 72.70611 1.000 65.87574 230 GLU D CA 1
ATOM 7716 C C . GLU D 2 230 ? 84.42541 124.41215 72.90699 1.000 65.87574 230 GLU D C 1
ATOM 7717 O O . GLU D 2 230 ? 85.17531 124.70924 71.97204 1.000 65.87574 230 GLU D O 1
ATOM 7723 N N . ILE D 2 231 ? 84.85633 124.11226 74.12344 1.000 59.91582 231 ILE D N 1
ATOM 7724 C CA . ILE D 2 231 ? 86.26397 124.02830 74.47986 1.000 59.91582 231 ILE D CA 1
ATOM 7725 C C . ILE D 2 231 ? 86.50042 122.59136 74.91842 1.000 59.91582 231 ILE D C 1
ATOM 7726 O O . ILE D 2 231 ? 86.11409 122.20172 76.02606 1.000 59.91582 231 ILE D O 1
ATOM 7731 N N . GLN D 2 232 ? 87.09968 121.79369 74.04495 1.000 59.35195 232 GLN D N 1
ATOM 7732 C CA . GLN D 2 232 ? 87.36829 120.39167 74.31565 1.000 59.35195 232 GLN D CA 1
ATOM 7733 C C . GLN D 2 232 ? 88.82896 120.21696 74.68987 1.000 59.35195 232 GLN D C 1
ATOM 7734 O O . GLN D 2 232 ? 89.70779 120.84945 74.09989 1.000 59.35195 232 GLN D O 1
ATOM 7740 N N . TRP D 2 233 ? 89.08864 119.35179 75.66395 1.000 60.07802 233 TRP D N 1
ATOM 7741 C CA . TRP D 2 233 ? 90.46688 118.98543 75.94365 1.000 60.07802 233 TRP D CA 1
ATOM 7742 C C . TRP D 2 233 ? 90.53853 117.55191 76.44461 1.000 60.07802 233 TRP D C 1
ATOM 7743 O O . TRP D 2 233 ? 89.54034 116.96087 76.87000 1.000 60.07802 233 TRP D O 1
ATOM 7754 N N . PHE D 2 234 ? 91.74487 116.99746 76.36492 1.000 63.15105 234 PHE D N 1
ATOM 7755 C CA . PHE D 2 234 ? 91.99177 115.59218 76.65520 1.000 63.15105 234 PHE D CA 1
ATOM 7756 C C . PHE D 2 234 ? 92.70831 115.41585 77.98577 1.000 63.15105 234 PHE D C 1
ATOM 7757 O O . PHE D 2 234 ? 93.93282 115.29679 78.02561 1.000 63.15105 234 PHE D O 1
ATOM 7765 N N . LYS E 3 40 ? 39.91066 120.02951 79.18180 1.000 104.22201 40 LYS E N 1
ATOM 7766 C CA . LYS E 3 40 ? 39.39359 119.78969 77.84037 1.000 104.22201 40 LYS E CA 1
ATOM 7767 C C . LYS E 3 40 ? 40.50124 119.29348 76.91738 1.000 104.22201 40 LYS E C 1
ATOM 7768 O O . LYS E 3 40 ? 40.28147 118.41927 76.07856 1.000 104.22201 40 LYS E O 1
ATOM 7774 N N . LEU E 3 41 ? 41.69816 119.84829 77.08973 1.000 104.00151 41 LEU E N 1
ATOM 7775 C CA . LEU E 3 41 ? 42.85356 119.50349 76.28147 1.000 104.00151 41 LEU E CA 1
ATOM 7776 C C . LEU E 3 41 ? 44.01363 119.09085 77.18068 1.000 104.00151 41 LEU E C 1
ATOM 7777 O O . LEU E 3 41 ? 44.08564 119.52040 78.33611 1.000 104.00151 41 LEU E O 1
ATOM 7782 N N . PRO E 3 42 ? 44.92423 118.24846 76.69117 1.000 100.28769 42 PRO E N 1
ATOM 7783 C CA . PRO E 3 42 ? 46.04046 117.80645 77.53556 1.000 100.28769 42 PRO E CA 1
ATOM 7784 C C . PRO E 3 42 ? 46.90678 118.97691 77.97252 1.000 100.28769 42 PRO E C 1
ATOM 7785 O O . PRO E 3 42 ? 47.18930 119.89017 77.19526 1.000 100.28769 42 PRO E O 1
ATOM 7789 N N . CYS E 3 43 ? 47.33272 118.93913 79.23141 1.000 100.19215 43 CYS E N 1
ATOM 7790 C CA . CYS E 3 43 ? 48.14806 120.00243 79.79923 1.000 100.19215 43 CYS E CA 1
ATOM 7791 C C . CYS E 3 43 ? 49.63895 119.77349 79.60489 1.000 100.19215 43 CYS E C 1
ATOM 7792 O O . CYS E 3 43 ? 50.43528 120.63655 79.98656 1.000 100.19215 43 CYS E O 1
ATOM 7795 N N . ARG E 3 44 ? 50.03073 118.64667 79.02202 1.000 95.28778 44 ARG E N 1
ATOM 7796 C CA . ARG E 3 44 ? 51.42974 118.34161 78.74029 1.000 95.28778 44 ARG E CA 1
ATOM 7797 C C . ARG E 3 44 ? 51.45667 117.11324 77.84179 1.000 95.28778 44 ARG E C 1
ATOM 7798 O O . ARG E 3 44 ? 50.41314 116.61454 77.41053 1.000 95.28778 44 ARG E O 1
ATOM 7806 N N . VAL E 3 45 ? 52.66465 116.62715 77.55752 1.000 93.01365 45 VAL E N 1
ATOM 7807 C CA . VAL E 3 45 ? 52.79910 115.34603 76.88023 1.000 93.01365 45 VAL E CA 1
ATOM 7808 C C . VAL E 3 45 ? 52.43575 114.23462 77.85606 1.000 93.01365 45 VAL E C 1
ATOM 7809 O O . VAL E 3 45 ? 52.82218 114.26055 79.03314 1.000 93.01365 45 VAL E O 1
ATOM 7813 N N . ASP E 3 46 ? 51.64953 113.27220 77.37918 1.000 95.32467 46 ASP E N 1
ATOM 7814 C CA . ASP E 3 46 ? 51.02232 112.29921 78.26572 1.000 95.32467 46 ASP E CA 1
ATOM 7815 C C . ASP E 3 46 ? 52.05789 111.48252 79.02914 1.000 95.32467 46 ASP E C 1
ATOM 7816 O O . ASP E 3 46 ? 53.02096 110.97258 78.45048 1.000 95.32467 46 ASP E O 1
ATOM 7821 N N . GLY E 3 47 ? 51.84992 111.36503 80.33682 1.000 92.82822 47 GLY E N 1
ATOM 7822 C CA . GLY E 3 47 ? 52.70221 110.53401 81.17128 1.000 92.82822 47 GLY E CA 1
ATOM 7823 C C . GLY E 3 47 ? 54.15125 110.96217 81.22511 1.000 92.82822 47 GLY E C 1
ATOM 7824 O O . GLY E 3 47 ? 55.04724 110.12187 81.08136 1.000 92.82822 47 GLY E O 1
ATOM 7825 N N . ALA E 3 48 ? 54.40715 112.25175 81.42756 1.000 90.61145 48 ALA E N 1
ATOM 7826 C CA . ALA E 3 48 ? 55.77642 112.73567 81.53434 1.000 90.61145 48 ALA E CA 1
ATOM 7827 C C . ALA E 3 48 ? 55.81823 113.95537 82.44060 1.000 90.61145 48 ALA E C 1
ATOM 7828 O O . ALA E 3 48 ? 55.14841 114.95489 82.16921 1.000 90.61145 48 ALA E O 1
ATOM 7830 N N . CYS E 3 49 ? 56.60804 113.87100 83.50698 1.000 88.57818 49 CYS E N 1
ATOM 7831 C CA . CYS E 3 49 ? 56.76943 114.95695 84.46190 1.000 88.57818 49 CYS E CA 1
ATOM 7832 C C . CYS E 3 49 ? 58.23200 115.37300 84.52098 1.000 88.57818 49 CYS E C 1
ATOM 7833 O O . CYS E 3 49 ? 59.12660 114.52454 84.57259 1.000 88.57818 49 CYS E O 1
ATOM 7836 N N . ASP E 3 50 ? 58.46892 116.68620 84.51035 1.000 87.92417 50 ASP E N 1
ATOM 7837 C CA . ASP E 3 50 ? 59.83748 117.19271 84.52355 1.000 87.92417 50 ASP E CA 1
ATOM 7838 C C . ASP E 3 50 ? 60.56247 116.80041 85.80429 1.000 87.92417 50 ASP E C 1
ATOM 7839 O O . ASP E 3 50 ? 61.75590 116.47160 85.77691 1.000 87.92417 50 ASP E O 1
ATOM 7844 N N . ALA E 3 51 ? 59.86090 116.83832 86.93889 1.000 86.97857 51 ALA E N 1
ATOM 7845 C CA . ALA E 3 51 ? 60.48418 116.46036 88.20204 1.000 86.97857 51 ALA E CA 1
ATOM 7846 C C . ALA E 3 51 ? 60.96946 115.01968 88.16223 1.000 86.97857 51 ALA E C 1
ATOM 7847 O O . ALA E 3 51 ? 62.08368 114.71832 88.60659 1.000 86.97857 51 ALA E O 1
ATOM 7849 N N . THR E 3 52 ? 60.15373 114.11566 87.61802 1.000 87.66886 52 THR E N 1
ATOM 7850 C CA . THR E 3 52 ? 60.59678 112.73572 87.48010 1.000 87.66886 52 THR E CA 1
ATOM 7851 C C . THR E 3 52 ? 61.73161 112.61600 86.47462 1.000 87.66886 52 THR E C 1
ATOM 7852 O O . THR E 3 52 ? 62.59947 111.75485 86.63276 1.000 87.66886 52 THR E O 1
ATOM 7856 N N . ILE E 3 53 ? 61.75223 113.46829 85.44705 1.000 85.00660 53 ILE E N 1
ATOM 7857 C CA . ILE E 3 53 ? 62.86303 113.45506 84.49739 1.000 85.00660 53 ILE E CA 1
ATOM 7858 C C . ILE E 3 53 ? 64.16973 113.75575 85.21713 1.000 85.00660 53 ILE E C 1
ATOM 7859 O O . ILE E 3 53 ? 65.16916 113.04096 85.06271 1.000 85.00660 53 ILE E O 1
ATOM 7864 N N . ILE E 3 54 ? 64.17252 114.80944 86.03461 1.000 83.34517 54 ILE E N 1
ATOM 7865 C CA . ILE E 3 54 ? 65.38744 115.17814 86.75225 1.000 83.34517 54 ILE E CA 1
ATOM 7866 C C . ILE E 3 54 ? 65.74713 114.10883 87.77542 1.000 83.34517 54 ILE E C 1
ATOM 7867 O O . ILE E 3 54 ? 66.92600 113.78850 87.97103 1.000 83.34517 54 ILE E O 1
ATOM 7872 N N . LYS E 3 55 ? 64.74152 113.53777 88.44107 1.000 81.77173 55 LYS E N 1
ATOM 7873 C CA . LYS E 3 55 ? 65.00038 112.50264 89.43532 1.000 81.77173 55 LYS E CA 1
ATOM 7874 C C . LYS E 3 55 ? 65.65173 111.28746 88.78052 1.000 81.77173 55 LYS E C 1
ATOM 7875 O O . LYS E 3 55 ? 66.64293 110.74587 89.28657 1.000 81.77173 55 LYS E O 1
ATOM 7881 N N . MET E 3 56 ? 65.11282 110.85664 87.63681 1.000 82.74707 56 MET E N 1
ATOM 7882 C CA . MET E 3 56 ? 65.68112 109.71941 86.92261 1.000 82.74707 56 MET E CA 1
ATOM 7883 C C . MET E 3 56 ? 67.09120 110.01902 86.43830 1.000 82.74707 56 MET E C 1
ATOM 7884 O O . MET E 3 56 ? 67.97263 109.15474 86.51084 1.000 82.74707 56 MET E O 1
ATOM 7889 N N . MET E 3 57 ? 67.32446 111.23095 85.92585 1.000 80.12819 57 MET E N 1
ATOM 7890 C CA . MET E 3 57 ? 68.66898 111.57485 85.47664 1.000 80.12819 57 MET E CA 1
ATOM 7891 C C . MET E 3 57 ? 69.65812 111.53334 86.63359 1.000 80.12819 57 MET E C 1
ATOM 7892 O O . MET E 3 57 ? 70.76951 111.00451 86.49371 1.000 80.12819 57 MET E O 1
ATOM 7897 N N . THR E 3 58 ? 69.26567 112.07177 87.79085 1.000 80.52670 58 THR E N 1
ATOM 7898 C CA . THR E 3 58 ? 70.14589 112.03873 88.95297 1.000 80.52670 58 THR E CA 1
ATOM 7899 C C . THR E 3 58 ? 70.42819 110.60868 89.39167 1.000 80.52670 58 THR E C 1
ATOM 7900 O O . THR E 3 58 ? 71.57526 110.26134 89.69289 1.000 80.52670 58 THR E O 1
ATOM 7904 N N . ASP E 3 59 ? 69.39930 109.75843 89.41991 1.000 81.60369 59 ASP E N 1
ATOM 7905 C CA . ASP E 3 59 ? 69.60674 108.37097 89.82550 1.000 81.60369 59 ASP E CA 1
ATOM 7906 C C . ASP E 3 59 ? 70.54803 107.65187 88.86783 1.000 81.60369 59 ASP E C 1
ATOM 7907 O O . ASP E 3 59 ? 71.47049 106.94400 89.29476 1.000 81.60369 59 ASP E O 1
ATOM 7912 N N . LEU E 3 60 ? 70.32546 107.81844 87.56333 1.000 77.02513 60 LEU E N 1
ATOM 7913 C CA . LEU E 3 60 ? 71.16136 107.14122 86.58096 1.000 77.02513 60 LEU E CA 1
ATOM 7914 C C . LEU E 3 60 ? 72.60728 107.60180 86.69038 1.000 77.02513 60 LEU E C 1
ATOM 7915 O O . LEU E 3 60 ? 73.53294 106.78445 86.65782 1.000 77.02513 60 LEU E O 1
ATOM 7920 N N . ASN E 3 61 ? 72.82357 108.91182 86.83898 1.000 76.11342 61 ASN E N 1
ATOM 7921 C CA . ASN E 3 61 ? 74.18187 109.39962 87.04773 1.000 76.11342 61 ASN E CA 1
ATOM 7922 C C . ASN E 3 61 ? 74.76360 108.87840 88.35402 1.000 76.11342 61 ASN E C 1
ATOM 7923 O O . ASN E 3 61 ? 75.98410 108.73092 88.47557 1.000 76.11342 61 ASN E O 1
ATOM 7928 N N . LYS E 3 62 ? 73.91003 108.59815 89.33991 1.000 77.60953 62 LYS E N 1
ATOM 7929 C CA . LYS E 3 62 ? 74.39419 108.08807 90.61706 1.000 77.60953 62 LYS E CA 1
ATOM 7930 C C . LYS E 3 62 ? 74.90027 106.65579 90.49932 1.000 77.60953 62 LYS E C 1
ATOM 7931 O O . LYS E 3 62 ? 75.98806 106.33783 90.99227 1.000 77.60953 62 LYS E O 1
ATOM 7937 N N . LYS E 3 63 ? 74.13694 105.77698 89.84777 1.000 77.45316 63 LYS E N 1
ATOM 7938 C CA . LYS E 3 63 ? 74.47739 104.35564 89.87450 1.000 77.45316 63 LYS E CA 1
ATOM 7939 C C . LYS E 3 63 ? 75.62351 103.97480 88.94627 1.000 77.45316 63 LYS E C 1
ATOM 7940 O O . LYS E 3 63 ? 75.80268 102.78249 88.68059 1.000 77.45316 63 LYS E O 1
ATOM 7946 N N . GLY E 3 64 ? 76.39549 104.93070 88.44312 1.000 76.05537 64 GLY E N 1
ATOM 7947 C CA . GLY E 3 64 ? 77.49522 104.64483 87.55232 1.000 76.05537 64 GLY E CA 1
ATOM 7948 C C . GLY E 3 64 ? 77.13708 104.70767 86.08411 1.000 76.05537 64 GLY E C 1
ATOM 7949 O O . GLY E 3 64 ? 78.03543 104.82381 85.24389 1.000 76.05537 64 GLY E O 1
ATOM 7950 N N . ILE E 3 65 ? 75.84945 104.62149 85.75738 1.000 74.69528 65 ILE E N 1
ATOM 7951 C CA . ILE E 3 65 ? 75.38764 104.95610 84.41885 1.000 74.69528 65 ILE E CA 1
ATOM 7952 C C . ILE E 3 65 ? 75.66614 106.42869 84.17334 1.000 74.69528 65 ILE E C 1
ATOM 7953 O O . ILE E 3 65 ? 75.74374 107.22359 85.11804 1.000 74.69528 65 ILE E O 1
ATOM 7958 N N . LYS E 3 66 ? 75.83144 106.80751 82.91415 1.000 71.65137 66 LYS E N 1
ATOM 7959 C CA . LYS E 3 66 ? 75.97756 108.21662 82.57511 1.000 71.65137 66 LYS E CA 1
ATOM 7960 C C . LYS E 3 66 ? 74.76755 108.65910 81.76793 1.000 71.65137 66 LYS E C 1
ATOM 7961 O O . LYS E 3 66 ? 74.43021 108.04214 80.75799 1.000 71.65137 66 LYS E O 1
ATOM 7967 N N . VAL E 3 67 ? 74.10421 109.71357 82.22251 1.000 70.69271 67 VAL E N 1
ATOM 7968 C CA . VAL E 3 67 ? 73.09416 110.40297 81.43414 1.000 70.69271 67 VAL E CA 1
ATOM 7969 C C . VAL E 3 67 ? 73.53509 111.85132 81.28866 1.000 70.69271 67 VAL E C 1
ATOM 7970 O O . VAL E 3 67 ? 73.90783 112.49969 82.27400 1.000 70.69271 67 VAL E O 1
ATOM 7974 N N . ALA E 3 68 ? 73.55175 112.33844 80.05352 1.000 66.44610 68 ALA E N 1
ATOM 7975 C CA . ALA E 3 68 ? 74.00991 113.68728 79.77386 1.000 66.44610 68 ALA E CA 1
ATOM 7976 C C . ALA E 3 68 ? 73.10876 114.31102 78.72505 1.000 66.44610 68 ALA E C 1
ATOM 7977 O O . ALA E 3 68 ? 72.55684 113.61936 77.86701 1.000 66.44610 68 ALA E O 1
ATOM 7979 N N . SER E 3 69 ? 72.96015 115.62704 78.80563 1.000 64.60012 69 SER E N 1
ATOM 7980 C CA . SER E 3 69 ? 72.16317 116.37553 77.84866 1.000 64.60012 69 SER E CA 1
ATOM 7981 C C . SER E 3 69 ? 72.99097 117.53464 77.32578 1.000 64.60012 69 SER E C 1
ATOM 7982 O O . SER E 3 69 ? 73.58369 118.28102 78.10963 1.000 64.60012 69 SER E O 1
ATOM 7985 N N . VAL E 3 70 ? 73.03624 117.67921 76.00688 1.000 64.14023 70 VAL E N 1
ATOM 7986 C CA . VAL E 3 70 ? 73.68446 118.80708 75.35669 1.000 64.14023 70 VAL E CA 1
ATOM 7987 C C . VAL E 3 70 ? 72.68520 119.33548 74.34131 1.000 64.14023 70 VAL E C 1
ATOM 7988 O O . VAL E 3 70 ? 72.42045 118.67934 73.32668 1.000 64.14023 70 VAL E O 1
ATOM 7992 N N . GLY E 3 71 ? 72.12101 120.50542 74.61495 1.000 62.78187 71 GLY E N 1
ATOM 7993 C CA . GLY E 3 71 ? 71.00725 120.97120 73.80889 1.000 62.78187 71 GLY E CA 1
ATOM 7994 C C . GLY E 3 71 ? 69.86055 119.99038 73.91042 1.000 62.78187 71 GLY E C 1
ATOM 7995 O O . GLY E 3 71 ? 69.41467 119.63158 75.00482 1.000 62.78187 71 GLY E O 1
ATOM 7996 N N . GLN E 3 72 ? 69.37430 119.54242 72.75772 1.000 67.62625 72 GLN E N 1
ATOM 7997 C CA . GLN E 3 72 ? 68.33870 118.52358 72.69150 1.000 67.62625 72 GLN E CA 1
ATOM 7998 C C . GLN E 3 72 ? 68.90113 117.11944 72.52584 1.000 67.62625 72 GLN E C 1
ATOM 7999 O O . GLN E 3 72 ? 68.12584 116.16222 72.45240 1.000 67.62625 72 GLN E O 1
ATOM 8005 N N . ASN E 3 73 ? 70.22095 116.97016 72.46302 1.000 67.06883 73 ASN E N 1
ATOM 8006 C CA . ASN E 3 73 ? 70.84361 115.66680 72.26565 1.000 67.06883 73 ASN E CA 1
ATOM 8007 C C . ASN E 3 73 ? 71.08669 115.02815 73.62575 1.000 67.06883 73 ASN E C 1
ATOM 8008 O O . ASN E 3 73 ? 71.89304 115.52409 74.41862 1.000 67.06883 73 ASN E O 1
ATOM 8013 N N . TYR E 3 74 ? 70.38713 113.93389 73.89749 1.000 68.84971 74 TYR E N 1
ATOM 8014 C CA . TYR E 3 74 ? 70.57265 113.17981 75.12518 1.000 68.84971 74 TYR E CA 1
ATOM 8015 C C . TYR E 3 74 ? 71.39574 111.93201 74.84773 1.000 68.84971 74 TYR E C 1
ATOM 8016 O O . TYR E 3 74 ? 71.19116 111.24470 73.83941 1.000 68.84971 74 TYR E O 1
ATOM 8025 N N . LEU E 3 75 ? 72.32620 111.65159 75.75395 1.000 68.40906 75 LEU E N 1
ATOM 8026 C CA . LEU E 3 75 ? 73.21668 110.50572 75.67448 1.000 68.40906 75 LEU E CA 1
ATOM 8027 C C . LEU E 3 75 ? 73.09654 109.70367 76.95758 1.000 68.40906 75 LEU E C 1
ATOM 8028 O O . LEU E 3 75 ? 73.10546 110.27527 78.05249 1.000 68.40906 75 LEU E O 1
ATOM 8033 N N . ILE E 3 76 ? 72.97982 108.38678 76.82341 1.000 70.61729 76 ILE E N 1
ATOM 8034 C CA . ILE E 3 76 ? 72.95272 107.47407 77.95534 1.000 70.61729 76 ILE E CA 1
ATOM 8035 C C . ILE E 3 76 ? 74.05362 106.45473 77.72092 1.000 70.61729 76 ILE E C 1
ATOM 8036 O O . ILE E 3 76 ? 73.91294 105.56680 76.87211 1.000 70.61729 76 ILE E O 1
ATOM 8041 N N . SER E 3 77 ? 75.15644 106.60252 78.44135 1.000 73.43143 77 SER E N 1
ATOM 8042 C CA . SER E 3 77 ? 76.26715 105.66760 78.38021 1.000 73.43143 77 SER E CA 1
ATOM 8043 C C . SER E 3 77 ? 76.07179 104.60007 79.44662 1.000 73.43143 77 SER E C 1
ATOM 8044 O O . SER E 3 77 ? 75.94220 104.91609 80.63695 1.000 73.43143 77 SER E O 1
ATOM 8047 N N . ILE E 3 78 ? 76.05236 103.34705 79.01315 1.000 76.25048 78 ILE E N 1
ATOM 8048 C CA . ILE E 3 78 ? 75.86208 102.18958 79.87937 1.000 76.25048 78 ILE E CA 1
ATOM 8049 C C . ILE E 3 78 ? 77.19500 101.45960 79.97069 1.000 76.25048 78 ILE E C 1
ATOM 8050 O O . ILE E 3 78 ? 77.74233 101.07590 78.92973 1.000 76.25048 78 ILE E O 1
ATOM 8055 N N . PRO E 3 79 ? 77.74682 101.24548 81.16247 1.000 77.87372 79 PRO E N 1
ATOM 8056 C CA . PRO E 3 79 ? 78.91371 100.36227 81.27082 1.000 77.87372 79 PRO E CA 1
ATOM 8057 C C . PRO E 3 79 ? 78.46822 98.92579 81.04929 1.000 77.87372 79 PRO E C 1
ATOM 8058 O O . PRO E 3 79 ? 77.62493 98.40952 81.78376 1.000 77.87372 79 PRO E O 1
ATOM 8062 N N . ALA E 3 80 ? 79.02599 98.28598 80.01812 1.000 79.80191 80 ALA E N 1
ATOM 8063 C CA . ALA E 3 80 ? 78.55803 96.96112 79.62572 1.000 79.80191 80 ALA E CA 1
ATOM 8064 C C . ALA E 3 80 ? 78.75299 95.92887 80.72388 1.000 79.80191 80 ALA E C 1
ATOM 8065 O O . ALA E 3 80 ? 78.09537 94.88427 80.69958 1.000 79.80191 80 ALA E O 1
ATOM 8067 N N . SER E 3 81 ? 79.63692 96.19600 81.68533 1.000 81.35622 81 SER E N 1
ATOM 8068 C CA . SER E 3 81 ? 79.79663 95.29918 82.82166 1.000 81.35622 81 SER E CA 1
ATOM 8069 C C . SER E 3 81 ? 78.52791 95.19024 83.65505 1.000 81.35622 81 SER E C 1
ATOM 8070 O O . SER E 3 81 ? 78.37618 94.22203 84.40663 1.000 81.35622 81 SER E O 1
ATOM 8073 N N . ALA E 3 82 ? 77.62104 96.16025 83.54990 1.000 79.62095 82 ALA E N 1
ATOM 8074 C CA . ALA E 3 82 ? 76.37786 96.15552 84.30769 1.000 79.62095 82 ALA E CA 1
ATOM 8075 C C . ALA E 3 82 ? 75.16978 95.79844 83.45343 1.000 79.62095 82 ALA E C 1
ATOM 8076 O O . ALA E 3 82 ? 74.03631 95.89544 83.93171 1.000 79.62095 82 ALA E O 1
ATOM 8078 N N . LEU E 3 83 ? 75.37898 95.39585 82.20179 1.000 80.33297 83 LEU E N 1
ATOM 8079 C CA . LEU E 3 83 ? 74.29025 94.92779 81.35130 1.000 80.33297 83 LEU E CA 1
ATOM 8080 C C . LEU E 3 83 ? 74.45303 93.46406 80.96983 1.000 80.33297 83 LEU E C 1
ATOM 8081 O O . LEU E 3 83 ? 73.54385 92.66499 81.21007 1.000 80.33297 83 LEU E O 1
ATOM 8086 N N . PHE E 3 84 ? 75.58448 93.08718 80.39292 1.000 81.01762 84 PHE E N 1
ATOM 8087 C CA . PHE E 3 84 ? 75.80628 91.75415 79.85992 1.000 81.01762 84 PHE E CA 1
ATOM 8088 C C . PHE E 3 84 ? 76.82354 91.00529 80.71141 1.000 81.01762 84 PHE E C 1
ATOM 8089 O O . PHE E 3 84 ? 77.36204 91.52465 81.69217 1.000 81.01762 84 PHE E O 1
ATOM 8097 N N . ALA E 3 85 ? 77.08472 89.76348 80.31787 1.000 84.42062 85 ALA E N 1
ATOM 8098 C CA . ALA E 3 85 ? 78.16732 88.99351 80.90130 1.000 84.42062 85 ALA E CA 1
ATOM 8099 C C . ALA E 3 85 ? 79.47517 89.34300 80.19618 1.000 84.42062 85 ALA E C 1
ATOM 8100 O O . ALA E 3 85 ? 79.52427 90.19619 79.30639 1.000 84.42062 85 ALA E O 1
ATOM 8102 N N . ASP E 3 86 ? 80.55312 88.67683 80.59746 1.000 86.59743 86 ASP E N 1
ATOM 8103 C CA . ASP E 3 86 ? 81.87886 88.98744 80.07380 1.000 86.59743 86 ASP E CA 1
ATOM 8104 C C . ASP E 3 86 ? 81.95397 88.61396 78.59803 1.000 86.59743 86 ASP E C 1
ATOM 8105 O O . ASP E 3 86 ? 81.98244 87.42946 78.25059 1.000 86.59743 86 ASP E O 1
ATOM 8110 N N . GLN E 3 87 ? 81.98984 89.62861 77.73216 1.000 84.65690 87 GLN E N 1
ATOM 8111 C CA . GLN E 3 87 ? 82.17360 89.44833 76.29040 1.000 84.65690 87 GLN E CA 1
ATOM 8112 C C . GLN E 3 87 ? 81.12164 88.51853 75.69070 1.000 84.65690 87 GLN E C 1
ATOM 8113 O O . GLN E 3 87 ? 81.41986 87.69624 74.82421 1.000 84.65690 87 GLN E O 1
ATOM 8119 N N . SER E 3 88 ? 79.87941 88.64439 76.14776 1.000 83.93784 88 SER E N 1
ATOM 8120 C CA . SER E 3 88 ? 78.81737 87.81765 75.60285 1.000 83.93784 88 SER E CA 1
ATOM 8121 C C . SER E 3 88 ? 77.57283 88.65283 75.34277 1.000 83.93784 88 SER E C 1
ATOM 8122 O O . SER E 3 88 ? 77.26121 89.56263 76.11873 1.000 83.93784 88 SER E O 1
ATOM 8125 N N . PRO E 3 89 ? 76.84184 88.36814 74.27437 1.000 82.95220 89 PRO E N 1
ATOM 8126 C CA . PRO E 3 89 ? 75.56312 89.03925 74.00968 1.000 82.95220 89 PRO E CA 1
ATOM 8127 C C . PRO E 3 89 ? 74.40708 88.46525 74.82547 1.000 82.95220 89 PRO E C 1
ATOM 8128 O O . PRO E 3 89 ? 73.32688 88.19175 74.30044 1.000 82.95220 89 PRO E O 1
ATOM 8132 N N . ARG E 3 90 ? 74.63664 88.28538 76.12333 1.000 83.36790 90 ARG E N 1
ATOM 8133 C CA . ARG E 3 90 ? 73.66845 87.67657 77.02645 1.000 83.36790 90 ARG E CA 1
ATOM 8134 C C . ARG E 3 90 ? 73.35403 88.65296 78.14775 1.000 83.36790 90 ARG E C 1
ATOM 8135 O O . ARG E 3 90 ? 74.25261 89.05723 78.89206 1.000 83.36790 90 ARG E O 1
ATOM 8143 N N . LEU E 3 91 ? 72.08411 89.02090 78.27252 1.000 80.92550 91 LEU E N 1
ATOM 8144 C CA . LEU E 3 91 ? 71.67317 89.92948 79.33125 1.000 80.92550 91 LEU E CA 1
ATOM 8145 C C . LEU E 3 91 ? 71.54726 89.18274 80.65019 1.000 80.92550 91 LEU E C 1
ATOM 8146 O O . LEU E 3 91 ? 70.82278 88.18882 80.74359 1.000 80.92550 91 LEU E O 1
ATOM 8151 N N . ASN E 3 92 ? 72.25564 89.65683 81.66989 1.000 81.97116 92 ASN E N 1
ATOM 8152 C CA . ASN E 3 92 ? 72.04943 89.13647 83.01278 1.000 81.97116 92 ASN E CA 1
ATOM 8153 C C . ASN E 3 92 ? 70.62966 89.43700 83.47175 1.000 81.97116 92 ASN E C 1
ATOM 8154 O O . ASN E 3 92 ? 70.13085 90.55227 83.30501 1.000 81.97116 92 ASN E O 1
ATOM 8159 N N . TRP E 3 93 ? 69.97162 88.43252 84.05126 1.000 77.10801 93 TRP E N 1
ATOM 8160 C CA . TRP E 3 93 ? 68.62471 88.64686 84.56307 1.000 77.10801 93 TRP E CA 1
ATOM 8161 C C . TRP E 3 93 ? 68.60250 89.64536 85.70817 1.000 77.10801 93 TRP E C 1
ATOM 8162 O O . TRP E 3 93 ? 67.53686 90.17628 86.03306 1.000 77.10801 93 TRP E O 1
ATOM 8173 N N . ALA E 3 94 ? 69.74858 89.90578 86.33319 1.000 79.69304 94 ALA E N 1
ATOM 8174 C CA . ALA E 3 94 ? 69.82470 90.92910 87.36448 1.000 79.69304 94 ALA E CA 1
ATOM 8175 C C . ALA E 3 94 ? 69.86596 92.33555 86.78773 1.000 79.69304 94 ALA E C 1
ATOM 8176 O O . ALA E 3 94 ? 69.62866 93.29913 87.52308 1.000 79.69304 94 ALA E O 1
ATOM 8178 N N . SER E 3 95 ? 70.16257 92.47592 85.49931 1.000 80.39825 95 SER E N 1
ATOM 8179 C CA . SER E 3 95 ? 70.30150 93.78195 84.87265 1.000 80.39825 95 SER E CA 1
ATOM 8180 C C . SER E 3 95 ? 69.01917 94.27668 84.21885 1.000 80.39825 95 SER E C 1
ATOM 8181 O O . SER E 3 95 ? 69.00807 95.38822 83.68274 1.000 80.39825 95 SER E O 1
ATOM 8184 N N . TYR E 3 96 ? 67.94259 93.49124 84.24152 1.000 78.78375 96 TYR E N 1
ATOM 8185 C CA . TYR E 3 96 ? 66.70553 93.94660 83.62180 1.000 78.78375 96 TYR E CA 1
ATOM 8186 C C . TYR E 3 96 ? 66.04067 95.06708 84.40683 1.000 78.78375 96 TYR E C 1
ATOM 8187 O O . TYR E 3 96 ? 65.24066 95.81050 83.83422 1.000 78.78375 96 TYR E O 1
ATOM 8196 N N . SER E 3 97 ? 66.34443 95.20796 85.69804 1.000 79.36492 97 SER E N 1
ATOM 8197 C CA . SER E 3 97 ? 65.87789 96.38103 86.42975 1.000 79.36492 97 SER E CA 1
ATOM 8198 C C . SER E 3 97 ? 66.51592 97.64962 85.88002 1.000 79.36492 97 SER E C 1
ATOM 8199 O O . SER E 3 97 ? 65.85259 98.68632 85.74614 1.000 79.36492 97 SER E O 1
ATOM 8202 N N . LEU E 3 98 ? 67.80756 97.58167 85.55396 1.000 77.36221 98 LEU E N 1
ATOM 8203 C CA . LEU E 3 98 ? 68.50217 98.73152 84.98739 1.000 77.36221 98 LEU E CA 1
ATOM 8204 C C . LEU E 3 98 ? 67.89742 99.12382 83.64439 1.000 77.36221 98 LEU E C 1
ATOM 8205 O O . LEU E 3 98 ? 67.61941 100.30271 83.39169 1.000 77.36221 98 LEU E O 1
ATOM 8210 N N . LEU E 3 99 ? 67.68839 98.14355 82.76588 1.000 77.52707 99 LEU E N 1
ATOM 8211 C CA . LEU E 3 99 ? 67.07933 98.43666 81.47576 1.000 77.52707 99 LEU E CA 1
ATOM 8212 C C . LEU E 3 99 ? 65.63590 98.89332 81.62899 1.000 77.52707 99 LEU E C 1
ATOM 8213 O O . LEU E 3 99 ? 65.15560 99.69742 80.82558 1.000 77.52707 99 LEU E O 1
ATOM 8218 N N . ASN E 3 100 ? 64.93497 98.41249 82.65551 1.000 78.63129 100 ASN E N 1
ATOM 8219 C CA . ASN E 3 100 ? 63.58654 98.90257 82.91530 1.000 78.63129 100 ASN E CA 1
ATOM 8220 C C . ASN E 3 100 ? 63.60412 100.37397 83.30409 1.000 78.63129 100 ASN E C 1
ATOM 8221 O O . ASN E 3 100 ? 62.77709 101.15920 82.82597 1.000 78.63129 100 ASN E O 1
ATOM 8226 N N . GLU E 3 101 ? 64.54422 100.76584 84.16639 1.000 78.90569 101 GLU E N 1
ATOM 8227 C CA . GLU E 3 101 ? 64.66630 102.17394 84.52956 1.000 78.90569 101 GLU E CA 1
ATOM 8228 C C . GLU E 3 101 ? 65.02734 103.02120 83.31746 1.000 78.90569 101 GLU E C 1
ATOM 8229 O O . GLU E 3 101 ? 64.50801 104.13001 83.14668 1.000 78.90569 101 GLU E O 1
ATOM 8235 N N . ILE E 3 102 ? 65.92084 102.51592 82.46640 1.000 74.48392 102 ILE E N 1
ATOM 8236 C CA . ILE E 3 102 ? 66.28489 103.24272 81.25249 1.000 74.48392 102 ILE E CA 1
ATOM 8237 C C . ILE E 3 102 ? 65.06455 103.43770 80.36155 1.000 74.48392 102 ILE E C 1
ATOM 8238 O O . ILE E 3 102 ? 64.79838 104.54317 79.87636 1.000 74.48392 102 ILE E O 1
ATOM 8243 N N . ALA E 3 103 ? 64.30139 102.36568 80.13584 1.000 78.69017 103 ALA E N 1
ATOM 8244 C CA . ALA E 3 103 ? 63.12467 102.46642 79.28112 1.000 78.69017 103 ALA E CA 1
ATOM 8245 C C . ALA E 3 103 ? 62.07765 103.39169 79.88082 1.000 78.69017 103 ALA E C 1
ATOM 8246 O O . ALA E 3 103 ? 61.34830 104.06116 79.14304 1.000 78.69017 103 ALA E O 1
ATOM 8248 N N . ALA E 3 104 ? 61.98641 103.44381 81.21074 1.000 79.55236 104 ALA E N 1
ATOM 8249 C CA . ALA E 3 104 ? 61.10653 104.41689 81.84797 1.000 79.55236 104 ALA E CA 1
ATOM 8250 C C . ALA E 3 104 ? 61.59459 105.83653 81.59787 1.000 79.55236 104 ALA E C 1
ATOM 8251 O O . ALA E 3 104 ? 60.79248 106.74637 81.35985 1.000 79.55236 104 ALA E O 1
ATOM 8253 N N . PHE E 3 105 ? 62.91076 106.04375 81.65957 1.000 78.51001 105 PHE E N 1
ATOM 8254 C CA . PHE E 3 105 ? 63.47468 107.36500 81.40055 1.000 78.51001 105 PHE E CA 1
ATOM 8255 C C . PHE E 3 105 ? 63.19542 107.81957 79.97333 1.000 78.51001 105 PHE E C 1
ATOM 8256 O O . PHE E 3 105 ? 62.83678 108.97958 79.74278 1.000 78.51001 105 PHE E O 1
ATOM 8264 N N . LEU E 3 106 ? 63.35531 106.92122 79.00067 1.000 78.16216 106 LEU E N 1
ATOM 8265 C CA . LEU E 3 106 ? 63.13059 107.28735 77.60724 1.000 78.16216 106 LEU E CA 1
ATOM 8266 C C . LEU E 3 106 ? 61.66220 107.48880 77.26604 1.000 78.16216 106 LEU E C 1
ATOM 8267 O O . LEU E 3 106 ? 61.36677 107.96908 76.16918 1.000 78.16216 106 LEU E O 1
ATOM 8272 N N . LYS E 3 107 ? 60.73755 107.12956 78.15214 1.000 80.75031 107 LYS E N 1
ATOM 8273 C CA . LYS E 3 107 ? 59.32697 107.31485 77.84210 1.000 80.75031 107 LYS E CA 1
ATOM 8274 C C . LYS E 3 107 ? 58.83736 108.72378 78.13619 1.000 80.75031 107 LYS E C 1
ATOM 8275 O O . LYS E 3 107 ? 57.69650 109.04826 77.79166 1.000 80.75031 107 LYS E O 1
ATOM 8281 N N . GLN E 3 108 ? 59.66202 109.56222 78.76257 1.000 83.32308 108 GLN E N 1
ATOM 8282 C CA . GLN E 3 108 ? 59.24133 110.92340 79.07135 1.000 83.32308 108 GLN E CA 1
ATOM 8283 C C . GLN E 3 108 ? 59.27676 111.82258 77.83931 1.000 83.32308 108 GLN E C 1
ATOM 8284 O O . GLN E 3 108 ? 58.33385 112.58275 77.59551 1.000 83.32308 108 GLN E O 1
ATOM 8290 N N . PHE E 3 109 ? 60.34454 111.74431 77.05131 1.000 79.68843 109 PHE E N 1
ATOM 8291 C CA . PHE E 3 109 ? 60.54289 112.63541 75.91804 1.000 79.68843 109 PHE E CA 1
ATOM 8292 C C . PHE E 3 109 ? 59.87011 112.09752 74.66459 1.000 79.68843 109 PHE E C 1
ATOM 8293 O O . PHE E 3 109 ? 59.81879 110.88639 74.44020 1.000 79.68843 109 PHE E O 1
ATOM 8301 N N . ARG E 3 110 ? 59.35551 113.01016 73.84907 1.000 78.80765 110 ARG E N 1
ATOM 8302 C CA . ARG E 3 110 ? 58.75048 112.66421 72.56941 1.000 78.80765 110 ARG E CA 1
ATOM 8303 C C . ARG E 3 110 ? 59.82144 112.77638 71.49160 1.000 78.80765 110 ARG E C 1
ATOM 8304 O O . ARG E 3 110 ? 60.16619 113.88288 71.06706 1.000 78.80765 110 ARG E O 1
ATOM 8312 N N . LYS E 3 111 ? 60.34685 111.63956 71.04859 1.000 79.57489 111 LYS E N 1
ATOM 8313 C CA . LYS E 3 111 ? 61.44358 111.59610 70.08878 1.000 79.57489 111 LYS E CA 1
ATOM 8314 C C . LYS E 3 111 ? 60.96622 110.99190 68.77161 1.000 79.57489 111 LYS E C 1
ATOM 8315 O O . LYS E 3 111 ? 59.81492 110.57432 68.63229 1.000 79.57489 111 LYS E O 1
ATOM 8321 N N . ILE E 3 112 ? 61.86966 110.95674 67.79225 1.000 80.48721 112 ILE E N 1
ATOM 8322 C CA . ILE E 3 112 ? 61.53964 110.44040 66.46896 1.000 80.48721 112 ILE E CA 1
ATOM 8323 C C . ILE E 3 112 ? 62.44932 109.27321 66.10879 1.000 80.48721 112 ILE E C 1
ATOM 8324 O O . ILE E 3 112 ? 62.04623 108.36662 65.37273 1.000 80.48721 112 ILE E O 1
ATOM 8329 N N . ALA E 3 113 ? 63.66992 109.26371 66.63885 1.000 78.23666 113 ALA E N 1
ATOM 8330 C CA . ALA E 3 113 ? 64.63156 108.23505 66.24776 1.000 78.23666 113 ALA E CA 1
ATOM 8331 C C . ALA E 3 113 ? 65.70946 108.10836 67.30944 1.000 78.23666 113 ALA E C 1
ATOM 8332 O O . ALA E 3 113 ? 66.46371 109.05720 67.54343 1.000 78.23666 113 ALA E O 1
ATOM 8334 N N . ILE E 3 114 ? 65.78222 106.94355 67.93867 1.000 76.25941 114 ILE E N 1
ATOM 8335 C CA . ILE E 3 114 ? 66.82705 106.61799 68.88996 1.000 76.25941 114 ILE E CA 1
ATOM 8336 C C . ILE E 3 114 ? 67.96472 105.96072 68.12258 1.000 76.25941 114 ILE E C 1
ATOM 8337 O O . ILE E 3 114 ? 67.80088 105.51358 66.98578 1.000 76.25941 114 ILE E O 1
ATOM 8342 N N . THR E 3 115 ? 69.14245 105.90036 68.74053 1.000 77.09415 115 THR E N 1
ATOM 8343 C CA . THR E 3 115 ? 70.26086 105.15815 68.17208 1.000 77.09415 115 THR E CA 1
ATOM 8344 C C . THR E 3 115 ? 70.99082 104.45322 69.30137 1.000 77.09415 115 THR E C 1
ATOM 8345 O O . THR E 3 115 ? 71.49608 105.10810 70.21839 1.000 77.09415 115 THR E O 1
ATOM 8349 N N . VAL E 3 116 ? 71.04131 103.12583 69.23781 1.000 79.22141 116 VAL E N 1
ATOM 8350 C CA . VAL E 3 116 ? 71.73235 102.31065 70.22756 1.000 79.22141 116 VAL E CA 1
ATOM 8351 C C . VAL E 3 116 ? 72.99053 101.75237 69.58488 1.000 79.22141 116 VAL E C 1
ATOM 8352 O O . VAL E 3 116 ? 72.92983 101.13931 68.51280 1.000 79.22141 116 VAL E O 1
ATOM 8356 N N . THR E 3 117 ? 74.12350 101.95360 70.24507 1.000 82.33230 117 THR E N 1
ATOM 8357 C CA . THR E 3 117 ? 75.42058 101.55105 69.73267 1.000 82.33230 117 THR E CA 1
ATOM 8358 C C . THR E 3 117 ? 76.16836 100.80981 70.82869 1.000 82.33230 117 THR E C 1
ATOM 8359 O O . THR E 3 117 ? 75.86707 100.95622 72.01264 1.000 82.33230 117 THR E O 1
ATOM 8363 N N . SER E 3 118 ? 77.15861 100.02034 70.43074 1.000 84.05243 118 SER E N 1
ATOM 8364 C CA . SER E 3 118 ? 77.91784 99.21816 71.37373 1.000 84.05243 118 SER E CA 1
ATOM 8365 C C . SER E 3 118 ? 79.40667 99.37057 71.10637 1.000 84.05243 118 SER E C 1
ATOM 8366 O O . SER E 3 118 ? 79.82778 99.66611 69.98563 1.000 84.05243 118 SER E O 1
ATOM 8369 N N . TYR E 3 119 ? 80.19907 99.17877 72.15688 1.000 83.59076 119 TYR E N 1
ATOM 8370 C CA . TYR E 3 119 ? 81.64872 99.20727 72.05842 1.000 83.59076 119 TYR E CA 1
ATOM 8371 C C . TYR E 3 119 ? 82.21199 98.19922 73.04432 1.000 83.59076 119 TYR E C 1
ATOM 8372 O O . TYR E 3 119 ? 81.74288 98.10527 74.18093 1.000 83.59076 119 TYR E O 1
ATOM 8381 N N . SER E 3 120 ? 83.21924 97.45542 72.60508 1.000 85.04692 120 SER E N 1
ATOM 8382 C CA . SER E 3 120 ? 83.82909 96.41374 73.41220 1.000 85.04692 120 SER E CA 1
ATOM 8383 C C . SER E 3 120 ? 85.34325 96.49915 73.30821 1.000 85.04692 120 SER E C 1
ATOM 8384 O O . SER E 3 120 ? 85.88825 96.90770 72.28096 1.000 85.04692 120 SER E O 1
ATOM 8387 N N . SER E 3 121 ? 86.01771 96.11206 74.38540 1.000 85.79171 121 SER E N 1
ATOM 8388 C CA . SER E 3 121 ? 87.46880 96.06799 74.37631 1.000 85.79171 121 SER E CA 1
ATOM 8389 C C . SER E 3 121 ? 87.95737 94.98003 73.42557 1.000 85.79171 121 SER E C 1
ATOM 8390 O O . SER E 3 121 ? 87.24247 94.02612 73.11148 1.000 85.79171 121 SER E O 1
ATOM 8393 N N . LYS E 3 122 ? 89.19311 95.13884 72.95811 1.000 87.80331 122 LYS E N 1
ATOM 8394 C CA . LYS E 3 122 ? 89.76313 94.20808 71.99023 1.000 87.80331 122 LYS E CA 1
ATOM 8395 C C . LYS E 3 122 ? 89.95460 92.83901 72.63188 1.000 87.80331 122 LYS E C 1
ATOM 8396 O O . LYS E 3 122 ? 90.66584 92.71077 73.63379 1.000 87.80331 122 LYS E O 1
ATOM 8402 N N . TYR E 3 123 ? 89.31874 91.81457 72.05982 1.000 88.33067 123 TYR E N 1
ATOM 8403 C CA . TYR E 3 123 ? 89.38262 90.46999 72.62224 1.000 88.33067 123 TYR E CA 1
ATOM 8404 C C . TYR E 3 123 ? 90.06233 89.47087 71.69674 1.000 88.33067 123 TYR E C 1
ATOM 8405 O O . TYR E 3 123 ? 91.05947 88.85926 72.09245 1.000 88.33067 123 TYR E O 1
ATOM 8414 N N . VAL E 3 124 ? 89.55798 89.27814 70.47834 1.000 88.77845 124 VAL E N 1
ATOM 8415 C CA . VAL E 3 124 ? 90.06125 88.20899 69.62187 1.000 88.77845 124 VAL E CA 1
ATOM 8416 C C . VAL E 3 124 ? 90.45814 88.76010 68.25868 1.000 88.77845 124 VAL E C 1
ATOM 8417 O O . VAL E 3 124 ? 91.60485 88.60453 67.82481 1.000 88.77845 124 VAL E O 1
ATOM 8421 N N . SER E 3 125 ? 89.51712 89.40827 67.57832 1.000 87.93438 125 SER E N 1
ATOM 8422 C CA . SER E 3 125 ? 89.73915 89.91185 66.22984 1.000 87.93438 125 SER E CA 1
ATOM 8423 C C . SER E 3 125 ? 88.61128 90.87142 65.89011 1.000 87.93438 125 SER E C 1
ATOM 8424 O O . SER E 3 125 ? 87.56981 90.88248 66.55045 1.000 87.93438 125 SER E O 1
ATOM 8427 N N . VAL E 3 126 ? 88.82640 91.66203 64.83534 1.000 87.24161 126 VAL E N 1
ATOM 8428 C CA . VAL E 3 126 ? 87.88397 92.72325 64.48891 1.000 87.24161 126 VAL E CA 1
ATOM 8429 C C . VAL E 3 126 ? 86.48747 92.15656 64.26923 1.000 87.24161 126 VAL E C 1
ATOM 8430 O O . VAL E 3 126 ? 85.49452 92.69998 64.77342 1.000 87.24161 126 VAL E O 1
ATOM 8434 N N . LYS E 3 127 ? 86.38948 91.04304 63.53944 1.000 86.12166 127 LYS E N 1
ATOM 8435 C CA . LYS E 3 127 ? 85.08354 90.45905 63.25797 1.000 86.12166 127 LYS E CA 1
ATOM 8436 C C . LYS E 3 127 ? 84.39930 89.99952 64.53644 1.000 86.12166 127 LYS E C 1
ATOM 8437 O O . LYS E 3 127 ? 83.18352 90.16211 64.69001 1.000 86.12166 127 LYS E O 1
ATOM 8443 N N . ARG E 3 128 ? 85.16496 89.43459 65.47138 1.000 85.97594 128 ARG E N 1
ATOM 8444 C CA . ARG E 3 128 ? 84.56557 88.90629 66.69126 1.000 85.97594 128 ARG E CA 1
ATOM 8445 C C . ARG E 3 128 ? 83.90048 90.00886 67.50386 1.000 85.97594 128 ARG E C 1
ATOM 8446 O O . ARG E 3 128 ? 82.71813 89.90708 67.85207 1.000 85.97594 128 ARG E O 1
ATOM 8454 N N . GLU E 3 129 ? 84.63313 91.08673 67.80152 1.000 87.49220 129 GLU E N 1
ATOM 8455 C CA . GLU E 3 129 ? 84.02279 92.12695 68.61966 1.000 87.49220 129 GLU E CA 1
ATOM 8456 C C . GLU E 3 129 ? 82.98797 92.91822 67.83554 1.000 87.49220 129 GLU E C 1
ATOM 8457 O O . GLU E 3 129 ? 82.02757 93.41597 68.42746 1.000 87.49220 129 GLU E O 1
ATOM 8463 N N . ARG E 3 130 ? 83.13969 93.03295 66.51405 1.000 86.24056 130 ARG E N 1
ATOM 8464 C CA . ARG E 3 130 ? 82.10838 93.70985 65.73427 1.000 86.24056 130 ARG E CA 1
ATOM 8465 C C . ARG E 3 130 ? 80.79227 92.94175 65.78636 1.000 86.24056 130 ARG E C 1
ATOM 8466 O O . ARG E 3 130 ? 79.72490 93.52786 66.00718 1.000 86.24056 130 ARG E O 1
ATOM 8474 N N . ALA E 3 131 ? 80.84934 91.61965 65.61135 1.000 82.68950 131 ALA E N 1
ATOM 8475 C CA . ALA E 3 131 ? 79.63535 90.81715 65.70174 1.000 82.68950 131 ALA E CA 1
ATOM 8476 C C . ALA E 3 131 ? 79.07168 90.82353 67.11680 1.000 82.68950 131 ALA E C 1
ATOM 8477 O O . ALA E 3 131 ? 77.84951 90.86928 67.30217 1.000 82.68950 131 ALA E O 1
ATOM 8479 N N . LEU E 3 132 ? 79.94248 90.78643 68.12853 1.000 83.09142 132 LEU E N 1
ATOM 8480 C CA . LEU E 3 132 ? 79.46960 90.82819 69.50890 1.000 83.09142 132 LEU E CA 1
ATOM 8481 C C . LEU E 3 132 ? 78.74944 92.13981 69.80156 1.000 83.09142 132 LEU E C 1
ATOM 8482 O O . LEU E 3 132 ? 77.68008 92.14977 70.42258 1.000 83.09142 132 LEU E O 1
ATOM 8487 N N . THR E 3 133 ? 79.32230 93.26153 69.36152 1.000 83.68026 133 THR E N 1
ATOM 8488 C CA . THR E 3 133 ? 78.68299 94.55118 69.58772 1.000 83.68026 133 THR E CA 1
ATOM 8489 C C . THR E 3 133 ? 77.37159 94.65778 68.82480 1.000 83.68026 133 THR E C 1
ATOM 8490 O O . THR E 3 133 ? 76.39329 95.20984 69.34239 1.000 83.68026 133 THR E O 1
ATOM 8494 N N . LEU E 3 134 ? 77.32615 94.13947 67.59436 1.000 81.08057 134 LEU E N 1
ATOM 8495 C CA . LEU E 3 134 ? 76.07423 94.17450 66.84690 1.000 81.08057 134 LEU E CA 1
ATOM 8496 C C . LEU E 3 134 ? 74.99819 93.35777 67.54940 1.000 81.08057 134 LEU E C 1
ATOM 8497 O O . LEU E 3 134 ? 73.84002 93.78320 67.63109 1.000 81.08057 134 LEU E O 1
ATOM 8502 N N . ALA E 3 135 ? 75.36364 92.18823 68.07793 1.000 81.19975 135 ALA E N 1
ATOM 8503 C CA . ALA E 3 135 ? 74.39152 91.37370 68.79982 1.000 81.19975 135 ALA E CA 1
ATOM 8504 C C . ALA E 3 135 ? 73.92219 92.06555 70.07444 1.000 81.19975 135 ALA E C 1
ATOM 8505 O O . ALA E 3 135 ? 72.73117 92.02395 70.40705 1.000 81.19975 135 ALA E O 1
ATOM 8507 N N . ARG E 3 136 ? 74.84335 92.69993 70.80453 1.000 80.44988 136 ARG E N 1
ATOM 8508 C CA . ARG E 3 136 ? 74.45831 93.42457 72.01167 1.000 80.44988 136 ARG E CA 1
ATOM 8509 C C . ARG E 3 136 ? 73.48706 94.54798 71.68602 1.000 80.44988 136 ARG E C 1
ATOM 8510 O O . ARG E 3 136 ? 72.47499 94.73176 72.37762 1.000 80.44988 136 ARG E O 1
ATOM 8518 N N . SER E 3 137 ? 73.78003 95.30935 70.63051 1.000 80.96890 137 SER E N 1
ATOM 8519 C CA . SER E 3 137 ? 72.90087 96.40323 70.24593 1.000 80.96890 137 SER E CA 1
ATOM 8520 C C . SER E 3 137 ? 71.54287 95.88238 69.80493 1.000 80.96890 137 SER E C 1
ATOM 8521 O O . SER E 3 137 ? 70.51386 96.48711 70.11605 1.000 80.96890 137 SER E O 1
ATOM 8524 N N . ARG E 3 138 ? 71.51630 94.75644 69.08620 1.000 82.69547 138 ARG E N 1
ATOM 8525 C CA . ARG E 3 138 ? 70.24073 94.17398 68.68091 1.000 82.69547 138 ARG E CA 1
ATOM 8526 C C . ARG E 3 138 ? 69.42036 93.74063 69.88831 1.000 82.69547 138 ARG E C 1
ATOM 8527 O O . ARG E 3 138 ? 68.20667 93.97318 69.93964 1.000 82.69547 138 ARG E O 1
ATOM 8535 N N . VAL E 3 139 ? 70.06625 93.10974 70.87023 1.000 81.66758 139 VAL E N 1
ATOM 8536 C CA . VAL E 3 139 ? 69.35842 92.67805 72.07293 1.000 81.66758 139 VAL E CA 1
ATOM 8537 C C . VAL E 3 139 ? 68.76327 93.87872 72.79764 1.000 81.66758 139 VAL E C 1
ATOM 8538 O O . VAL E 3 139 ? 67.57645 93.88800 73.15748 1.000 81.66758 139 VAL E O 1
ATOM 8542 N N . VAL E 3 140 ? 69.57963 94.91522 73.01461 1.000 80.63596 140 VAL E N 1
ATOM 8543 C CA . VAL E 3 140 ? 69.10305 96.09057 73.73990 1.000 80.63596 140 VAL E CA 1
ATOM 8544 C C . VAL E 3 140 ? 67.99130 96.78037 72.96395 1.000 80.63596 140 VAL E C 1
ATOM 8545 O O . VAL E 3 140 ? 66.99560 97.22833 73.54500 1.000 80.63596 140 VAL E O 1
ATOM 8549 N N . SER E 3 141 ? 68.13583 96.86913 71.64096 1.000 82.49630 141 SER E N 1
ATOM 8550 C CA . SER E 3 141 ? 67.11251 97.50170 70.82075 1.000 82.49630 141 SER E CA 1
ATOM 8551 C C . SER E 3 141 ? 65.79337 96.75563 70.91165 1.000 82.49630 141 SER E C 1
ATOM 8552 O O . SER E 3 141 ? 64.73494 97.36950 71.07277 1.000 82.49630 141 SER E O 1
ATOM 8555 N N . GLU E 3 142 ? 65.82925 95.42819 70.78700 1.000 82.27372 142 GLU E N 1
ATOM 8556 C CA . GLU E 3 142 ? 64.57963 94.67934 70.81718 1.000 82.27372 142 GLU E CA 1
ATOM 8557 C C . GLU E 3 142 ? 63.92932 94.75019 72.19009 1.000 82.27372 142 GLU E C 1
ATOM 8558 O O . GLU E 3 142 ? 62.70013 94.83353 72.29186 1.000 82.27372 142 GLU E O 1
ATOM 8564 N N . TYR E 3 143 ? 64.72709 94.73872 73.26041 1.000 78.88842 143 TYR E N 1
ATOM 8565 C CA . TYR E 3 143 ? 64.12907 94.88176 74.58336 1.000 78.88842 143 TYR E CA 1
ATOM 8566 C C . TYR E 3 143 ? 63.50124 96.25731 74.76110 1.000 78.88842 143 TYR E C 1
ATOM 8567 O O . TYR E 3 143 ? 62.37424 96.37497 75.25586 1.000 78.88842 143 TYR E O 1
ATOM 8576 N N . LEU E 3 144 ? 64.21774 97.31329 74.36964 1.000 77.33980 144 LEU E N 1
ATOM 8577 C CA . LEU E 3 144 ? 63.68064 98.66039 74.52024 1.000 77.33980 144 LEU E CA 1
ATOM 8578 C C . LEU E 3 144 ? 62.42826 98.84659 73.67751 1.000 77.33980 144 LEU E C 1
ATOM 8579 O O . LEU E 3 144 ? 61.47226 99.49789 74.10823 1.000 77.33980 144 LEU E O 1
ATOM 8584 N N . TRP E 3 145 ? 62.41482 98.28264 72.47151 1.000 79.72289 145 TRP E N 1
ATOM 8585 C CA . TRP E 3 145 ? 61.23958 98.38074 71.61927 1.000 79.72289 145 TRP E CA 1
ATOM 8586 C C . TRP E 3 145 ? 60.08034 97.57628 72.19537 1.000 79.72289 145 TRP E C 1
ATOM 8587 O O . TRP E 3 145 ? 58.91829 97.96349 72.03569 1.000 79.72289 145 TRP E O 1
ATOM 8598 N N . SER E 3 146 ? 60.37296 96.47325 72.88903 1.000 81.01222 146 SER E N 1
ATOM 8599 C CA . SER E 3 146 ? 59.30822 95.67608 73.49069 1.000 81.01222 146 SER E CA 1
ATOM 8600 C C . SER E 3 146 ? 58.64177 96.42608 74.63904 1.000 81.01222 146 SER E C 1
ATOM 8601 O O . SER E 3 146 ? 57.41028 96.50153 74.70838 1.000 81.01222 146 SER E O 1
ATOM 8604 N N . GLN E 3 147 ? 59.43460 96.98930 75.54978 1.000 79.36138 147 GLN E N 1
ATOM 8605 C CA . GLN E 3 147 ? 58.90600 97.87748 76.58407 1.000 79.36138 147 GLN E CA 1
ATOM 8606 C C . GLN E 3 147 ? 58.63280 99.20807 75.90615 1.000 79.36138 147 GLN E C 1
ATOM 8607 O O . GLN E 3 147 ? 59.49339 100.08461 75.84682 1.000 79.36138 147 GLN E O 1
ATOM 8613 N N . GLY E 3 148 ? 57.40822 99.36827 75.41292 1.000 79.54110 148 GLY E N 1
ATOM 8614 C CA . GLY E 3 148 ? 57.12417 100.36134 74.39643 1.000 79.54110 148 GLY E CA 1
ATOM 8615 C C . GLY E 3 148 ? 57.59078 101.76813 74.70065 1.000 79.54110 148 GLY E C 1
ATOM 8616 O O . GLY E 3 148 ? 57.04252 102.45228 75.56935 1.000 79.54110 148 GLY E O 1
ATOM 8617 N N . VAL E 3 149 ? 58.61873 102.20022 73.97663 1.000 78.87524 149 VAL E N 1
ATOM 8618 C CA . VAL E 3 149 ? 59.09204 103.57657 73.99248 1.000 78.87524 149 VAL E CA 1
ATOM 8619 C C . VAL E 3 149 ? 58.72312 104.18326 72.64766 1.000 78.87524 149 VAL E C 1
ATOM 8620 O O . VAL E 3 149 ? 59.07809 103.64209 71.59324 1.000 78.87524 149 VAL E O 1
ATOM 8624 N N . ASP E 3 150 ? 57.97956 105.28554 72.68157 1.000 86.04628 150 ASP E N 1
ATOM 8625 C CA . ASP E 3 150 ? 57.40945 105.83554 71.46038 1.000 86.04628 150 ASP E CA 1
ATOM 8626 C C . ASP E 3 150 ? 58.50622 106.43838 70.59466 1.000 86.04628 150 ASP E C 1
ATOM 8627 O O . ASP E 3 150 ? 58.93467 107.57437 70.81924 1.000 86.04628 150 ASP E O 1
ATOM 8632 N N . SER E 3 151 ? 58.96245 105.68063 69.60175 1.000 82.97285 151 SER E N 1
ATOM 8633 C CA . SER E 3 151 ? 60.05361 106.10808 68.73475 1.000 82.97285 151 SER E CA 1
ATOM 8634 C C . SER E 3 151 ? 59.88421 105.42451 67.39026 1.000 82.97285 151 SER E C 1
ATOM 8635 O O . SER E 3 151 ? 59.85808 104.19313 67.32441 1.000 82.97285 151 SER E O 1
ATOM 8638 N N . ARG E 3 152 ? 59.76649 106.22027 66.32746 1.000 81.29417 152 ARG E N 1
ATOM 8639 C CA . ARG E 3 152 ? 59.46587 105.66043 65.01494 1.000 81.29417 152 ARG E CA 1
ATOM 8640 C C . ARG E 3 152 ? 60.57736 104.74172 64.52508 1.000 81.29417 152 ARG E C 1
ATOM 8641 O O . ARG E 3 152 ? 60.30830 103.73614 63.85904 1.000 81.29417 152 ARG E O 1
ATOM 8649 N N . ILE E 3 153 ? 61.82922 105.06702 64.83409 1.000 78.01824 153 ILE E N 1
ATOM 8650 C CA . ILE E 3 153 ? 62.97086 104.26056 64.42264 1.000 78.01824 153 ILE E CA 1
ATOM 8651 C C . ILE E 3 153 ? 63.88482 104.05571 65.62015 1.000 78.01824 153 ILE E C 1
ATOM 8652 O O . ILE E 3 153 ? 64.05972 104.96171 66.44156 1.000 78.01824 153 ILE E O 1
ATOM 8657 N N . ILE E 3 154 ? 64.46339 102.86300 65.72191 1.000 77.03680 154 ILE E N 1
ATOM 8658 C CA . ILE E 3 154 ? 65.51678 102.57081 66.68761 1.000 77.03680 154 ILE E CA 1
ATOM 8659 C C . ILE E 3 154 ? 66.65753 101.95403 65.89198 1.000 77.03680 154 ILE E C 1
ATOM 8660 O O . ILE E 3 154 ? 66.60557 100.77346 65.53381 1.000 77.03680 154 ILE E O 1
ATOM 8665 N N . PHE E 3 155 ? 67.68377 102.74465 65.60541 1.000 77.33694 155 PHE E N 1
ATOM 8666 C CA . PHE E 3 155 ? 68.80456 102.24628 64.83000 1.000 77.33694 155 PHE E CA 1
ATOM 8667 C C . PHE E 3 155 ? 69.74144 101.42821 65.71114 1.000 77.33694 155 PHE E C 1
ATOM 8668 O O . PHE E 3 155 ? 69.69861 101.49328 66.94193 1.000 77.33694 155 PHE E O 1
ATOM 8676 N N . THR E 3 156 ? 70.59895 100.64926 65.05784 1.000 80.05575 156 THR E N 1
ATOM 8677 C CA . THR E 3 156 ? 71.54479 99.78849 65.75001 1.000 80.05575 156 THR E CA 1
ATOM 8678 C C . THR E 3 156 ? 72.81199 99.66554 64.92460 1.000 80.05575 156 THR E C 1
ATOM 8679 O O . THR E 3 156 ? 72.75275 99.54703 63.69843 1.000 80.05575 156 THR E O 1
ATOM 8683 N N . GLN E 3 157 ? 73.95260 99.68570 65.60539 1.000 83.96578 157 GLN E N 1
ATOM 8684 C CA . GLN E 3 157 ? 75.22831 99.46918 64.94443 1.000 83.96578 157 GLN E CA 1
ATOM 8685 C C . GLN E 3 157 ? 76.24853 99.05473 65.98959 1.000 83.96578 157 GLN E C 1
ATOM 8686 O O . GLN E 3 157 ? 76.18190 99.48183 67.14425 1.000 83.96578 157 GLN E O 1
ATOM 8692 N N . GLY E 3 158 ? 77.17994 98.20465 65.57509 1.000 87.83703 158 GLY E N 1
ATOM 8693 C CA . GLY E 3 158 ? 78.28770 97.83365 66.42857 1.000 87.83703 158 GLY E CA 1
ATOM 8694 C C . GLY E 3 158 ? 79.61527 98.18728 65.79695 1.000 87.83703 158 GLY E C 1
ATOM 8695 O O . GLY E 3 158 ? 79.99127 97.61046 64.77255 1.000 87.83703 158 GLY E O 1
ATOM 8696 N N . LEU E 3 159 ? 80.34008 99.12762 66.39566 1.000 91.06241 159 LEU E N 1
ATOM 8697 C CA . LEU E 3 159 ? 81.61716 99.56946 65.85854 1.000 91.06241 159 LEU E CA 1
ATOM 8698 C C . LEU E 3 159 ? 82.80105 98.88279 66.52163 1.000 91.06241 159 LEU E C 1
ATOM 8699 O O . LEU E 3 159 ? 83.94235 99.30589 66.31863 1.000 91.06241 159 LEU E O 1
ATOM 8704 N N . GLY E 3 160 ? 82.56136 97.82479 67.28890 1.000 91.65437 160 GLY E N 1
ATOM 8705 C CA . GLY E 3 160 ? 83.64734 97.09862 67.91425 1.000 91.65437 160 GLY E CA 1
ATOM 8706 C C . GLY E 3 160 ? 84.43642 97.95416 68.87941 1.000 91.65437 160 GLY E C 1
ATOM 8707 O O . GLY E 3 160 ? 83.91168 98.37679 69.91185 1.000 91.65437 160 GLY E O 1
ATOM 8708 N N . SER E 3 161 ? 85.69833 98.21601 68.55849 1.000 94.05327 161 SER E N 1
ATOM 8709 C CA . SER E 3 161 ? 86.54702 99.08361 69.36337 1.000 94.05327 161 SER E CA 1
ATOM 8710 C C . SER E 3 161 ? 87.11745 100.20092 68.50936 1.000 94.05327 161 SER E C 1
ATOM 8711 O O . SER E 3 161 ? 88.28198 100.58478 68.64595 1.000 94.05327 161 SER E O 1
ATOM 8714 N N . ASP E 3 162 ? 86.29689 100.74422 67.61430 1.000 95.09909 162 ASP E N 1
ATOM 8715 C CA . ASP E 3 162 ? 86.75974 101.74446 66.66509 1.000 95.09909 162 ASP E CA 1
ATOM 8716 C C . ASP E 3 162 ? 86.66374 103.16901 67.19242 1.000 95.09909 162 ASP E C 1
ATOM 8717 O O . ASP E 3 162 ? 87.31504 104.06146 66.63812 1.000 95.09909 162 ASP E O 1
ATOM 8722 N N . LYS E 3 163 ? 85.88006 103.40883 68.24105 1.000 91.51831 163 LYS E N 1
ATOM 8723 C CA . LYS E 3 163 ? 85.69993 104.74659 68.80490 1.000 91.51831 163 LYS E CA 1
ATOM 8724 C C . LYS E 3 163 ? 85.85156 104.68564 70.31969 1.000 91.51831 163 LYS E C 1
ATOM 8725 O O . LYS E 3 163 ? 84.87748 104.84649 71.06392 1.000 91.51831 163 LYS E O 1
ATOM 8731 N N . PRO E 3 164 ? 87.06294 104.44832 70.81199 1.000 90.49370 164 PRO E N 1
ATOM 8732 C CA . PRO E 3 164 ? 87.27497 104.43695 72.25993 1.000 90.49370 164 PRO E CA 1
ATOM 8733 C C . PRO E 3 164 ? 87.20885 105.84153 72.83378 1.000 90.49370 164 PRO E C 1
ATOM 8734 O O . PRO E 3 164 ? 87.40837 106.83889 72.13883 1.000 90.49370 164 PRO E O 1
ATOM 8738 N N . ILE E 3 165 ? 86.91739 105.90923 74.13224 1.000 88.55434 165 ILE E N 1
ATOM 8739 C CA . ILE E 3 165 ? 86.83540 107.17140 74.85161 1.000 88.55434 165 ILE E CA 1
ATOM 8740 C C . ILE E 3 165 ? 87.85895 107.25928 75.97501 1.000 88.55434 165 ILE E C 1
ATOM 8741 O O . ILE E 3 165 ? 87.82527 108.20004 76.76766 1.000 88.55434 165 ILE E O 1
ATOM 8746 N N . THR E 3 166 ? 88.79040 106.31332 76.04279 1.000 90.25858 166 THR E N 1
ATOM 8747 C CA . THR E 3 166 ? 89.84046 106.35054 77.04697 1.000 90.25858 166 THR E CA 1
ATOM 8748 C C . THR E 3 166 ? 91.11039 105.76837 76.44689 1.000 90.25858 166 THR E C 1
ATOM 8749 O O . THR E 3 166 ? 91.05685 104.89913 75.57419 1.000 90.25858 166 THR E O 1
ATOM 8753 N N . SER E 3 167 ? 92.25438 106.25988 76.91782 1.000 94.43045 167 SER E N 1
ATOM 8754 C CA . SER E 3 167 ? 93.54455 105.71686 76.51474 1.000 94.43045 167 SER E CA 1
ATOM 8755 C C . SER E 3 167 ? 93.97444 104.54267 77.38129 1.000 94.43045 167 SER E C 1
ATOM 8756 O O . SER E 3 167 ? 95.08905 104.03801 77.21224 1.000 94.43045 167 SER E O 1
ATOM 8759 N N . TYR E 3 168 ? 93.11837 104.10545 78.29726 1.000 93.47471 168 TYR E N 1
ATOM 8760 C CA . TYR E 3 168 ? 93.41180 103.02436 79.23239 1.000 93.47471 168 TYR E CA 1
ATOM 8761 C C . TYR E 3 168 ? 92.61998 101.80232 78.78458 1.000 93.47471 168 TYR E C 1
ATOM 8762 O O . TYR E 3 168 ? 91.43397 101.66883 79.09075 1.000 93.47471 168 TYR E O 1
ATOM 8771 N N . THR E 3 169 ? 93.27170 100.92465 78.02833 1.000 94.54521 169 THR E N 1
ATOM 8772 C CA . THR E 3 169 ? 92.62827 99.73606 77.49105 1.000 94.54521 169 THR E CA 1
ATOM 8773 C C . THR E 3 169 ? 92.78808 98.51829 78.39150 1.000 94.54521 169 THR E C 1
ATOM 8774 O O . THR E 3 169 ? 92.25353 97.45301 78.07040 1.000 94.54521 169 THR E O 1
ATOM 8778 N N . LEU E 3 170 ? 93.50105 98.64612 79.50700 1.000 94.14729 170 LEU E N 1
ATOM 8779 C CA . LEU E 3 170 ? 93.68611 97.51460 80.40433 1.000 94.14729 170 LEU E CA 1
ATOM 8780 C C . LEU E 3 170 ? 92.35930 97.13321 81.04620 1.000 94.14729 170 LEU E C 1
ATOM 8781 O O . LEU E 3 170 ? 91.60049 97.99742 81.49273 1.000 94.14729 170 LEU E O 1
ATOM 8786 N N . GLY E 3 171 ? 92.07906 95.83525 81.08745 1.000 91.74088 171 GLY E N 1
ATOM 8787 C CA . GLY E 3 171 ? 90.81783 95.35811 81.61382 1.000 91.74088 171 GLY E CA 1
ATOM 8788 C C . GLY E 3 171 ? 89.97327 94.69462 80.54797 1.000 91.74088 171 GLY E C 1
ATOM 8789 O O . GLY E 3 171 ? 90.21476 94.88259 79.35235 1.000 91.74088 171 GLY E O 1
ATOM 8790 N N . GLY E 3 172 ? 88.97677 93.92074 80.96403 1.000 89.37602 172 GLY E N 1
ATOM 8791 C CA . GLY E 3 172 ? 88.09719 93.27078 80.01553 1.000 89.37602 172 GLY E CA 1
ATOM 8792 C C . GLY E 3 172 ? 86.90285 94.14623 79.71591 1.000 89.37602 172 GLY E C 1
ATOM 8793 O O . GLY E 3 172 ? 87.05650 95.22256 79.13399 1.000 89.37602 172 GLY E O 1
ATOM 8794 N N . ASP E 3 173 ? 85.71004 93.70674 80.09984 1.000 87.77100 173 ASP E N 1
ATOM 8795 C CA . ASP E 3 173 ? 84.53719 94.56305 80.01788 1.000 87.77100 173 ASP E CA 1
ATOM 8796 C C . ASP E 3 173 ? 84.36829 95.43521 81.25131 1.000 87.77100 173 ASP E C 1
ATOM 8797 O O . ASP E 3 173 ? 83.44418 96.25254 81.29539 1.000 87.77100 173 ASP E O 1
ATOM 8802 N N . ARG E 3 174 ? 85.23362 95.27770 82.25213 1.000 90.26123 174 ARG E N 1
ATOM 8803 C CA . ARG E 3 174 ? 85.35748 96.28397 83.29467 1.000 90.26123 174 ARG E CA 1
ATOM 8804 C C . ARG E 3 174 ? 86.05990 97.53343 82.78855 1.000 90.26123 174 ARG E C 1
ATOM 8805 O O . ARG E 3 174 ? 86.16523 98.51345 83.53290 1.000 90.26123 174 ARG E O 1
ATOM 8813 N N . SER E 3 175 ? 86.54717 97.50923 81.55087 1.000 88.92726 175 SER E N 1
ATOM 8814 C CA . SER E 3 175 ? 87.24451 98.64619 80.98069 1.000 88.92726 175 SER E CA 1
ATOM 8815 C C . SER E 3 175 ? 86.30596 99.84367 80.85583 1.000 88.92726 175 SER E C 1
ATOM 8816 O O . SER E 3 175 ? 85.09897 99.68087 80.66022 1.000 88.92726 175 SER E O 1
ATOM 8819 N N . PRO E 3 176 ? 86.83718 101.05998 80.97532 1.000 86.93143 176 PRO E N 1
ATOM 8820 C CA . PRO E 3 176 ? 85.97859 102.24915 80.86772 1.000 86.93143 176 PRO E CA 1
ATOM 8821 C C . PRO E 3 176 ? 85.25757 102.37633 79.53915 1.000 86.93143 176 PRO E C 1
ATOM 8822 O O . PRO E 3 176 ? 84.11972 102.85993 79.51450 1.000 86.93143 176 PRO E O 1
ATOM 8826 N N . ASN E 3 177 ? 85.87348 101.96003 78.43199 1.000 87.14966 177 ASN E N 1
ATOM 8827 C CA . ASN E 3 177 ? 85.31263 102.18842 77.10609 1.000 87.14966 177 ASN E CA 1
ATOM 8828 C C . ASN E 3 177 ? 84.68167 100.93701 76.50779 1.000 87.14966 177 ASN E C 1
ATOM 8829 O O . ASN E 3 177 ? 84.69268 100.76116 75.28568 1.000 87.14966 177 ASN E O 1
ATOM 8834 N N . ALA E 3 178 ? 84.12529 100.06858 77.34152 1.000 83.97207 178 ALA E N 1
ATOM 8835 C CA . ALA E 3 178 ? 83.29922 98.95224 76.89233 1.000 83.97207 178 ALA E CA 1
ATOM 8836 C C . ALA E 3 178 ? 81.88418 99.26381 77.35865 1.000 83.97207 178 ALA E C 1
ATOM 8837 O O . ALA E 3 178 ? 81.54297 99.03771 78.52254 1.000 83.97207 178 ALA E O 1
ATOM 8839 N N . ARG E 3 179 ? 81.05960 99.77932 76.45110 1.000 81.72687 179 ARG E N 1
ATOM 8840 C CA . ARG E 3 179 ? 79.83120 100.44424 76.85314 1.000 81.72687 179 ARG E CA 1
ATOM 8841 C C . ARG E 3 179 ? 78.76770 100.27054 75.77774 1.000 81.72687 179 ARG E C 1
ATOM 8842 O O . ARG E 3 179 ? 79.00031 99.66967 74.72703 1.000 81.72687 179 ARG E O 1
ATOM 8850 N N . VAL E 3 180 ? 77.58243 100.79584 76.06977 1.000 78.99250 180 VAL E N 1
ATOM 8851 C CA . VAL E 3 180 ? 76.47295 100.87340 75.12681 1.000 78.99250 180 VAL E CA 1
ATOM 8852 C C . VAL E 3 180 ? 75.91813 102.28892 75.18992 1.000 78.99250 180 VAL E C 1
ATOM 8853 O O . VAL E 3 180 ? 75.51277 102.75141 76.26045 1.000 78.99250 180 VAL E O 1
ATOM 8857 N N . GLU E 3 181 ? 75.90475 102.97482 74.05562 1.000 76.80696 181 GLU E N 1
ATOM 8858 C CA . GLU E 3 181 ? 75.46612 104.36185 73.98566 1.000 76.80696 181 GLU E CA 1
ATOM 8859 C C . GLU E 3 181 ? 74.06996 104.42598 73.38519 1.000 76.80696 181 GLU E C 1
ATOM 8860 O O . GLU E 3 181 ? 73.86514 104.01454 72.24010 1.000 76.80696 181 GLU E O 1
ATOM 8866 N N . ILE E 3 182 ? 73.11940 104.94725 74.14898 1.000 72.25029 182 ILE E N 1
ATOM 8867 C CA . ILE E 3 182 ? 71.76923 105.19604 73.66489 1.000 72.25029 182 ILE E CA 1
ATOM 8868 C C . ILE E 3 182 ? 71.63217 106.70202 73.51412 1.000 72.25029 182 ILE E C 1
ATOM 8869 O O . ILE E 3 182 ? 71.55687 107.42795 74.51151 1.000 72.25029 182 ILE E O 1
ATOM 8874 N N . THR E 3 183 ? 71.62088 107.18317 72.27493 1.000 70.59609 183 THR E N 1
ATOM 8875 C CA . THR E 3 183 ? 71.62195 108.61278 72.00374 1.000 70.59609 183 THR E CA 1
ATOM 8876 C C . THR E 3 183 ? 70.42602 108.98189 71.14353 1.000 70.59609 183 THR E C 1
ATOM 8877 O O . THR E 3 183 ? 70.03883 108.23062 70.24334 1.000 70.59609 183 THR E O 1
ATOM 8881 N N . PHE E 3 184 ? 69.84862 110.14664 71.41497 1.000 70.54803 184 PHE E N 1
ATOM 8882 C CA . PHE E 3 184 ? 68.70585 110.58924 70.62750 1.000 70.54803 184 PHE E CA 1
ATOM 8883 C C . PHE E 3 184 ? 68.54507 112.09434 70.75654 1.000 70.54803 184 PHE E C 1
ATOM 8884 O O . PHE E 3 184 ? 69.24369 112.75375 71.52733 1.000 70.54803 184 PHE E O 1
ATOM 8892 N N . ARG E 3 185 ? 67.62146 112.63089 69.96359 1.000 70.64497 185 ARG E N 1
ATOM 8893 C CA . ARG E 3 185 ? 67.32899 114.05727 69.92467 1.000 70.64497 185 ARG E CA 1
ATOM 8894 C C . ARG E 3 185 ? 65.85053 114.26127 70.20999 1.000 70.64497 185 ARG E C 1
ATOM 8895 O O . ARG E 3 185 ? 64.99911 113.76734 69.46428 1.000 70.64497 185 ARG E O 1
ATOM 8903 N N . ARG E 3 186 ? 65.55053 114.97988 71.28693 1.000 71.42497 186 ARG E N 1
ATOM 8904 C CA . ARG E 3 186 ? 64.16839 115.29391 71.61351 1.000 71.42497 186 ARG E CA 1
ATOM 8905 C C . ARG E 3 186 ? 63.52769 116.07991 70.47810 1.000 71.42497 186 ARG E C 1
ATOM 8906 O O . ARG E 3 186 ? 64.14202 116.97952 69.90077 1.000 71.42497 186 ARG E O 1
ATOM 8914 N N . ALA E 3 187 ? 62.28899 115.73205 70.14955 1.000 74.02722 187 ALA E N 1
ATOM 8915 C CA . ALA E 3 187 ? 61.56984 116.36261 69.05124 1.000 74.02722 187 ALA E CA 1
ATOM 8916 C C . ALA E 3 187 ? 60.59982 117.39318 69.61115 1.000 74.02722 187 ALA E C 1
ATOM 8917 O O . ALA E 3 187 ? 59.69348 117.04433 70.37465 1.000 74.02722 187 ALA E O 1
ATOM 8919 N N . VAL E 3 188 ? 60.78782 118.65052 69.21647 1.000 74.40638 188 VAL E N 1
ATOM 8920 C CA . VAL E 3 188 ? 59.96006 119.76713 69.66091 1.000 74.40638 188 VAL E CA 1
ATOM 8921 C C . VAL E 3 188 ? 59.96549 119.85497 71.18338 1.000 74.40638 188 VAL E C 1
ATOM 8922 O O . VAL E 3 188 ? 59.14582 119.25158 71.87358 1.000 74.40638 188 VAL E O 1
#

Radius of gyration: 34.71 Å; Cα contacts (8 Å, |Δi|>4): 3189; chains: 5; bounding box: 100×67×102 Å

Solvent-accessible surface area: 48127 Å² total; per-residue (Å²): 29,30,2,40,26,86,109,30,0,134,1,83,2,94,5,33,6,104,0,10,0,4,19,11,15,14,17,1,23,28,13,98,50,121,98,84,36,64,60,75,52,37,65,4,90,1,69,105,45,157,3,80,16,65,16,36,14,88,45,28,29,34,8,6,9,65,9,69,9,97,14,53,2,61,2,102,4,92,18,132,44,50,165,17,25,37,21,37,19,32,2,66,8,43,1,56,4,38,10,31,0,0,75,1,37,14,26,85,27,9,44,3,42,1,7,8,8,48,5,89,0,105,0,19,10,31,14,55,44,75,87,86,147,141,64,84,70,14,21,52,2,48,0,43,2,114,0,8,22,34,9,39,4,7,46,8,43,128,37,150,7,134,4,69,12,16,60,8,14,31,3,5,0,28,21,77,1,52,7,82,2,9,97,41,109,3,42,1,73,13,46,9,10,0,0,5,10,13,7,16,42,22,49,23,86,46,127,85,74,90,119,10,43,60,32,92,29,86,8,71,1,12,7,2,4,8,29,0,4,10,1,50,40,22,100,2,46,14,1,13,2,0,0,1,0,54,10,98,5,88,51,53,19,3,51,91,108,34,73,27,10,84,33,12,103,47,4,6,38,82,107,114,48,4,102,5,91,1,94,8,48,3,89,3,14,0,9,14,8,8,7,20,0,2,46,22,96,63,101,101,84,27,82,89,65,50,24,28,2,79,2,99,118,34,162,10,72,18,75,3,20,10,130,62,39,46,28,6,0,6,84,20,92,13,102,11,58,4,61,1,84,1,62,12,132,52,54,165,32,37,45,14,20,18,49,5,65,9,40,1,51,6,44,8,37,0,0,65,0,29,3,15,92,29,5,51,0,42,1,6,5,13,45,4,83,0,132,2,19,7,44,13,45,57,45,97,92,146,120,77,84,63,10,21,35,0,47,5,58,3,106,3,0,21,18,8,26,18,7,31,7,34,21,36,67,21,20,0,58,1,17,34,7,14,38,2,3,2,32,14,76,2,56,8,94,0,8,73,42,94,5,34,2,59,12,49,11,10,2,0,4,7,19,7,31,37,14,23,21,48,48,111,76,112,117,101,7,56,42,33,74,23,60,19,65,4,16,2,0,6,14,31,3,8,11,1,48,51,13,64,5,55,20,1,5,5,3,0,8,0,42,10,90,5,77,56,66,41,0,62,136,92,61,32,6,76,30,36,114,109,127,59,2,110,9,92,2,98,8,52,3,77,3,13,1,10,13,8,14,14,10,3,7,42,20,92,60,103,101,80,28,107,74,84,36,28,49,11,78,6,97,135,36,153,13,76,8,67,24,33,12,112,46,37,51,32,8,0,5,84,17,66,14,118,19,66,3,59,1,85,1,88,21,176,52,41,178,23,19,72,15,32,5,38,5,72,12,37,0,44,1,40,6,40,0,3,66,4,29,3,17,93,50,1,51,1,36,6,6,7,9,58,4,80,0,128,6,7,3,44,11,55,50,46,110,71,148,126,72,71,79,9,26,20,0,68,5,55,2,104,0,2,12,24,13,24,6,7,30,24,38,124,35,122,20,114,4,74,6,17,48,13,12,29,2,4,0,31,18,69,2,46,12,84,1,2,95,30,96,11,37,2,43,8,38,14,8,0,0,3,8,14,11,21,30,25,38,32,74,40,126,76,58,114,130,8,54,53,18,79,26,77,6,92,14,15,8,1,3,13,22,2,2,12,3,73,30,21,71,2,78,23,0,10,6,1,3,6,4,56,8,110,7,90,52,54,33,2,66,147,153,82,103,68,57,36,23,98,92,125,96,62,120,87,10,42,113,65,24,39,86,25,50,36,100,5,29,96,57,5,47,142,91,62,61,71,90,79,16,36,112,115,15,20,59,50,13,8,77,85,0,15,80,47,11,8,56,102,26,30,37,111,70,8,31,121,44,0,111,144,76,63,1,63,44,29,51,41,3,31,44,21,20,0,20,0,28,11,87,120,2,6,56,192,70,26,55,145,18,22,92,147,33,81,60,1,1,22,17,2,12,29,0,3,87,69,34,94,172,6,56,0,92,1,10,0,6,10,17,70,106,39,76,177,82,74,20,106,138,24,0,50,24,5,0,85,34,0,50,68,12,0,140,35,26,63,6,42,78,183,40,24,126,14,75,1,76,4,60,137,82,38,10,2,58,33,91,56,151,124,0,12,41,63,0,64,6,0,26,0,58,1,112,244,138,112,120,133,39,124,61,10,57,108,73,56,14,103,126,38,38,72,46,2,70,95,85,36,6,56,5,12,31,38,14,25,54,25,34,0,10,0,24,0,33,35,0,4,32,106,14,28,64,148,19,43,215,93,8,65,70,16,0,68,70,0,3,41,0,0,109,20,4,151,5,106,36,0,35,0,10,0,11,1,4,142,130,104,54,98,164,86,9,114,63,12,0,83,24,2,0,149,51,0,13,118,26,0,136,72,69,49,12,98,7,139,78,15,109,49,77,17,54,0,30,88,124,74,21,13,105,77,64,129,40,32,7,144,7,13,3,1,4,0,22,0,44,10,96,71,20,145

Secondary structure (DSSP, 8-state):
-BPPPP--EEEEEEEEEEEEEE--HHHH-EEEEEETTEEEEE---PPPEEEEEEEEEEE-STTEEEEEEEEEEEEEEEEESSSSEEEEEEEEEEEEEEEEEEEEE-SSSEEEEEEEEEEEEEEEEEEEEEESSSEEEEEEEEEEEEEEEEEEEEEEE-STT-EEEEEEEEEEEEEEEEEEETTTTEEEEEEEEEEEEEEEEEEEEEEEETTEEEEEEEEEEEEEETT-EE-SSSSSSEE--EEEEEEEEEEEEEE-/--SS-------SPPP--EEEEEEEEEEEEEE--HHHHEEEEEEETTEEEEEE-----EEEEEEEEEEE-STTEEEEEEEEEEEEEEEE-SSSSEEEEEEEEEEEEEEEEEEEEESSSSEEEEEEEEEEEEEEEEEEEEEESSSB---EEEEEEEEEEEEEEEEEEE-STTEEEEEEEEEEEEEEEEEEEETTTTEEEEEEEEEEEEEEEEEEEEEEEETTEEEEEEEEEEEEEEEEEEE-SSSSSSEEEEEEEEEEEEEEEEEE-/-----------EEEEEEEEEEEEEEE-HHHHEEEEEEETTEEEEEE--PPPEEEEEEEEEEEETTTEEEEEEEEEEEEEEEE-SSSS-EEEEEEEEEEEEEEEEEEE-SSSSEEEEEEEEEEEEEEEEEEEEESSS-B---EEEEEEEEEEEEEEEEEEEEETTEEEEEEEEEEEEEEEEEEEETTTTEEEEEEEEEEEEEEEEEEEEEEE-SSEEEEEEEEEEEEEEEEEEE-TTSSSSEEEEEEEEEEEEEEEEEE-/---TTGGGGPPP-HHHHHHHHHHHHHHHHHHHHT-SHHHHHHHHHHHHHHHHHHHHHTTSHHHHHHHHHHHT-EEEEETTEEEEEEESSSSB-TTS-PBPSTTHHHHHHHHHHHTT-TT--EEEEEE--S-S-HHHHHHHHHHHHHHHHHHHHHTT--GGGEEEEE--SSS-SS-TTSHHHHHHHSEEEEEE-/---SSSTT--HHHHHHHHHHHHHTT-EEEEETTEEEEEEEGGGTB-TTSS-B-GGGHHHHHHHHHHHTTS-EEEEEEEEE----S-HHHHHHHHHHHHHHHHHHHHHS----SEEEEEE-TTSS-S-S---SSTTSTT-EEEEEEEE--

Nearest PDB structures (foldseek):
  4epa-assembly1_A  TM=3.750E-01  e=4.608E-03  Yersinia pestis
  8bmx-assembly1_C  TM=3.369E-01  e=3.605E-03  Bacteroides thetaiotaomicron VPI-5482
  3qq2-assembly2_B  TM=3.769E-01  e=1.573E-02  Bordetella pertussis
  3qq2-assembly1_A-2  TM=3.890E-01  e=2.329E-02  Bordetella pertussis
  4mee-assembly1_A  TM=1.904E-01  e=2.446E-02  Escherichia coli

InterPro domains:
  IPR007825 Major outer membrane precursor, Legionella pneumophila-type [PF05150] (34-286)
  IPR007825 Major outer membrane precursor, Legionella pneumophila-type [PIRSF011407] (1-288)